Protein AF-A0AAU4E8B2-F1 (afdb_monomer)

Solvent-accessible surface area (backbone atoms only — not comparable to full-atom values): 42974 Å² total; per-residue (Å²): 139,81,88,81,84,78,82,70,88,84,70,67,79,88,76,57,64,48,52,65,72,59,68,53,45,74,69,55,44,70,70,25,35,41,76,55,100,83,31,48,26,29,43,36,42,34,37,64,86,79,69,37,42,32,41,30,14,34,92,78,44,83,43,69,66,47,43,45,27,43,80,72,67,70,37,57,56,73,60,41,53,76,42,40,68,63,50,44,43,50,52,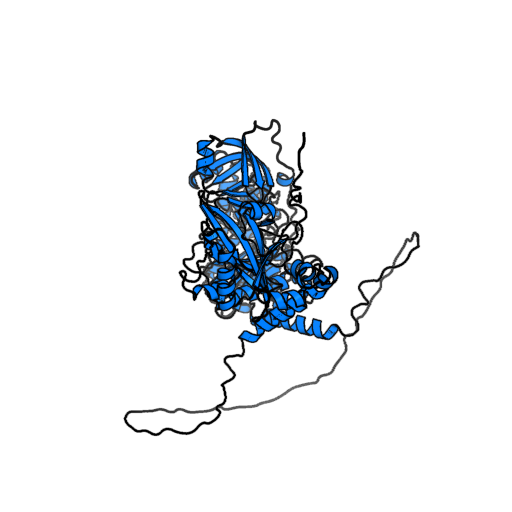36,54,45,92,84,42,56,46,47,60,30,34,42,32,51,44,78,55,96,90,42,62,36,35,36,41,25,46,51,61,71,46,59,65,49,58,70,55,49,52,52,48,52,57,55,52,56,76,33,43,56,83,90,41,55,68,26,41,28,54,44,21,52,70,41,46,55,50,51,68,78,45,55,56,91,79,51,42,63,48,52,53,27,80,69,51,66,72,53,58,59,43,54,61,28,66,34,74,42,64,26,33,29,44,71,32,90,43,69,68,56,46,50,53,43,47,76,73,73,50,79,51,54,44,30,24,43,34,22,52,73,70,65,78,84,65,75,77,48,35,29,43,36,22,31,38,91,78,57,79,80,33,65,52,44,44,49,32,39,46,69,71,24,24,28,32,31,31,55,58,45,66,60,51,34,63,76,68,63,40,64,72,34,31,25,43,40,36,29,41,93,78,50,77,47,78,41,82,49,79,77,68,94,75,80,68,81,54,68,78,64,70,43,61,46,84,74,77,83,60,52,62,59,94,58,69,74,42,53,28,64,76,35,36,68,79,40,22,45,35,25,4,46,52,42,8,36,48,1,33,49,41,38,38,67,72,74,51,62,93,35,37,57,43,46,33,58,46,66,53,82,85,36,73,47,41,54,71,38,46,48,54,53,50,50,62,68,56,64,78,77,57,79,88,73,67,74,83,78,83,81,89,80,92,87,82,89,82,88,81,88,78,90,85,76,90,80,90,85,90,79,87,80,87,86,85,89,82,92,86,83,87,84,85,82,83,90,80,88,83,82,95,75,89,84,86,83,89,84,88,89,78,89,82,88,84,88,87,83,88,80,90,86,82,84,69,95,77,76,85,81,79,82,89,63,67,61,63,56,49,54,48,51,51,46,57,47,47,51,43,63,69,33,51,44,64,65,58,38,36,34,36,22,28,28,57,47,50,55,56,47,69,73,34,70,69,52,48,51,42,52,53,52,41,51,53,26,61,77,65,72,42,89,58,42,53,64,41,22,55,51,45,28,51,47,47,56,69,52,81,76,53,68,69,61,50,49,54,52,50,51,48,44,58,73,73,43,66,89,64,65,39,26,28,40,31,57,9,27,62,76,38,79,44,84,83,44,79,40,76,86,49,55,41,66,46,68,85,32,67,47,73,70,50,45,57,50,42,54,30,46,33,53,22,23,66,40,30,56,67,34,44,50,56,34,50,62,33,53,39,56,77,91,75,55,44,49,10,36,33,45,27,49,56,79,83,56,65,29,18,30,42,37,31,51,38,25,83,88,47,65,87,47,75,49,29,23,27,36,40,38,22,68,52,60,62,33,52,81,69,61,75,52,55,45,25,32,36,40,28,36,61,49,81,42,61,38,33,63,50,28,48,51,74,51,93,66,79,81,56,72,68,56,52,53,51,50,49,52,47,45,44,50,44,45,30,47,21,15,55,73,19,94,55,91,74,27,73,50,34,31,35,34,35,36,33,28,42,100,76,40,36,34,46,79,44,51,45,78,50,73,105

Nearest PDB structures (foldseek):
  5hv1-assembly1_A  TM=8.204E-01  e=2.701E-16  Listeria monocytogenes
  5hv3-assembly1_A  TM=7.919E-01  e=3.677E-16  Listeria monocytogenes
  5hv2-assembly1_A  TM=8.068E-01  e=8.923E-15  Listeria monocytogenes
  5hv6-assembly1_A  TM=7.913E-01  e=7.532E-12  Listeria monocytogenes

pLDDT: mean 79.28, std 22.6, range [20.88, 98.19]

Sequence (753 aa):
MSLTSVVAPSTSPENVAALVGERLSLSALHQLCGTLGGYSFVKVVVDRELRTIHFLNDARHSFHAIYIGEEILGVPEERVRAEIDSYNERFYHAPDRRFLLGILALHTRQEKKILSLETVEVDTMPAALIREFHAFVAEYVDPALPLLFKPANQLQERLVREIPASELPRVFAHELFSTAPFVALNPGTTTGRLRAFRTEAEYRAATTTAGLAWSDIIVMDRVPDDIPRLSGIVNARHTTPLSHTNVLATGWQIPNAVQLGALAEIDRRGLDGKWVEYTVDARSLTLREIDEPADATPPSWYAQRVTLEEPESDHSPIVDLARLRASDRYRYGTKAANLGELHHVLACGSQRLLGFYQVPRPPRENLLPHLAQLLEQTAGTTDASAAGIGSTSGSMGTADSSTTAGSLHTTAGLAAANSLGTTTNPAAANDLCTADSSTATGSAAANNLAAATGSTTAGDLAATTGSSAAGDLGAAARRLLDQRIRVPRGIALPFSLQRRFLESSPRIQQAIGKLKMALELDAREIEPLCVELQSLIRSARLPGALAGEIDSALVSQLAGVRTFVVRSSSNAEDLAGFSAAGIYESINHVTTAERIFASVKEVWASLVSVRSVRLRHQAGISLDECYMGVVIQEQVAADFGGVLVTTNPMNRADFRTVYVNVSPMVTDVVDGSALPMQYLYSTVEGGGRTLSLGDAESDLDERAHEQLQRLAVAGRLLQAHFSPDYTFDSPVDIEWLADRDHIHIVQLRPYSA

Secondary structure (DSSP, 8-state):
------------GGG-SEEESS---HHHHHHH-EEETTEEEEEEEEETTTTEEEEE-TTT---HHHHIIIIIS---HHHHHHTHHHHHIIIII-TT-SEEEEEEEEEEETTEEEEEEE--TT----HHHHHHHHHHHHHTS-TTS-EEEE-SSHHHHHHHHTS-TTTS-B--HHHHHTT-SEEEEE-EEEEEEEEEESSHHHHHHHHHHT---TTEEEEESS--S-PPS-SEEEESS---TTSHHHHHHHHTT--EEEETTHHHHHHHHT-TT-EEEEEE-SS-EEEEE-PPPS--PPPHHHHPPPPPPPP--S-PPPEEGGG--GGGHHHH-HHHHHHHHHHHHHHH--TTTTHHHHS-BTTBS-SHHHHHHHHHHHHGGGSTTT-----------------------------------------------------------------------TTSSSSSSSHHHHHHHHHHHHHHHHHHEE---EEEE-HHHHHHHHHT-HHHHHHHHHHHHHHHTT-TTHHHHHHHHHHHHHHSPPPHHHHHHHHHHHHHHSTT---EEEEEEETTSSBTTB--TTSS-EEEEE-SHHHHHHHHHHHHHHTT-HHHHHHHHHTT--GGG--EEEEEEEPPP-SEEEEEESS-TT-TT-TTEEEEEEESSHHHHHTT-S--EEEEEESSS--EEEEE-TT-SSPPPHHHHHHHHHHHHHHHHHHHHH-SSSS----EEEEEEE-SS-EEEEEEEE---

Foldseek 3Di:
DDDDDPDDPDDDLPPDFWDKQAADDPVNQVSQFDDDLRWTKWKWKQQQVVRMITTGRCVRDVDPQCCCQCVPVVHHSVVCQLCVVVSCCQAQPDQPHRIDIWMWTWDADPNAIAIETEHALLHQHALVVLLVVQVSNCVRYDVVHHYAYEYNFPNVVVRCVPPDCVSGVHDYQFRRFVPPQKAWLAFDKDKAQEAEDEDVVRVVVCCLPPRDDLRYAYEYCDDDLLDANHQYYEHQHDDDSPPSVNLLCVLLNHTYMYHHCPNVVCVVVVRHRFMWIWGDDSHDIDTHGDDDDPDPDDDVLLVAAFDFDFAPLPDDAKFKLLPAACVCCSWFFRFSRQLNNLSVCLPPNDPLLCLLQCPDDPVRNGQLVLLVVLLVVLVVVPPPVPDDPDDDDDDDDDDDDDDDDDDDDDDDDDDDDDDDDDDDDDDDDDDDDDDDDDDDDDDDDDDDDDDDDDDDPPPPPPDDDPPPSVVVSSVSLSCLCNFFEAAFIWIKFTLNLLVVQCVVDPVLVVLLVVLQVCLVVVHPCNQVSLVVNLVCLLPDDRPPVSLVSVVVCCCPRVPPFFWKKKDKRKSQDPGNSDHCQPQFDIDGGQGDSVSVVSVNSRRSSSCSHSSNVVNNSSSVHHSVSMGIMMMIGRDDDFQKWEKKKQADSSCRVPNQKIKTWMDSDLPCRSVVVWRTWIKIFGLRSTGIGTNHRTPDPDDDDPQVRSSVSSVSNSQLSVLSVPPPDSVSSFMKMWTWGHHNGYIHTHGIDTSDD

Structure (mmCIF, N/CA/C/O backbone):
data_AF-A0AAU4E8B2-F1
#
_entry.id   AF-A0AAU4E8B2-F1
#
loop_
_atom_site.group_PDB
_atom_site.id
_atom_site.type_symbol
_atom_site.label_atom_id
_atom_site.label_alt_id
_atom_site.label_comp_id
_atom_site.label_asym_id
_atom_site.label_entity_id
_atom_site.label_seq_id
_atom_site.pdbx_PDB_ins_code
_atom_site.Cartn_x
_atom_site.Cartn_y
_atom_site.Cartn_z
_atom_site.occupancy
_atom_site.B_iso_or_equiv
_atom_site.auth_seq_id
_atom_site.auth_comp_id
_atom_site.auth_asym_id
_atom_site.auth_atom_id
_atom_site.pdbx_PDB_model_num
ATOM 1 N N . MET A 1 1 ? 63.983 23.477 -34.094 1.00 31.45 1 MET A N 1
ATOM 2 C CA . MET A 1 1 ? 63.302 23.677 -35.394 1.00 31.45 1 MET A CA 1
ATOM 3 C C . MET A 1 1 ? 63.162 22.300 -36.026 1.00 31.45 1 MET A C 1
ATOM 5 O O . MET A 1 1 ? 64.190 21.674 -36.204 1.00 31.45 1 MET A O 1
ATOM 9 N N . SER A 1 2 ? 62.004 21.697 -36.275 1.00 28.30 2 SER A N 1
ATOM 10 C CA . SER A 1 2 ? 60.611 22.138 -36.209 1.00 28.30 2 SER A CA 1
ATOM 11 C C . SER A 1 2 ? 59.722 20.946 -35.846 1.00 28.30 2 SER A C 1
ATOM 13 O O . SER A 1 2 ? 60.008 19.814 -36.225 1.00 28.30 2 SER A O 1
ATOM 15 N N . LEU A 1 3 ? 58.659 21.245 -35.103 1.00 29.75 3 LEU A N 1
ATOM 16 C CA . LEU A 1 3 ? 57.528 20.377 -34.799 1.00 29.75 3 LEU A CA 1
ATOM 17 C C . LEU A 1 3 ? 56.712 20.129 -36.074 1.00 29.75 3 LEU A C 1
ATOM 19 O O . LEU A 1 3 ? 56.277 21.089 -36.708 1.00 29.75 3 LEU A O 1
ATOM 23 N N . THR A 1 4 ? 56.440 18.869 -36.401 1.00 28.12 4 THR A N 1
ATOM 24 C CA . THR A 1 4 ? 55.330 18.501 -37.289 1.00 28.12 4 THR A CA 1
ATOM 25 C C . THR A 1 4 ? 54.196 17.981 -36.421 1.00 28.12 4 THR A C 1
ATOM 27 O O . THR A 1 4 ? 54.257 16.895 -35.852 1.00 28.12 4 THR A O 1
ATOM 30 N N . SER A 1 5 ? 53.189 18.837 -36.287 1.00 27.59 5 SER A N 1
ATOM 31 C CA . SER A 1 5 ? 51.892 18.596 -35.668 1.00 27.59 5 SER A CA 1
ATOM 32 C C . SER A 1 5 ? 51.202 17.392 -36.322 1.00 27.59 5 SER A C 1
ATOM 34 O O . SER A 1 5 ? 50.763 17.483 -37.469 1.00 27.59 5 SER A O 1
ATOM 36 N N . VAL A 1 6 ? 51.056 16.297 -35.577 1.00 30.34 6 VAL A N 1
ATOM 37 C CA . VAL A 1 6 ? 49.983 15.327 -35.812 1.00 30.34 6 VAL A CA 1
ATOM 38 C C . VAL A 1 6 ? 48.821 15.781 -34.941 1.00 30.34 6 VAL A C 1
ATOM 40 O O . VAL A 1 6 ? 48.868 15.684 -33.717 1.00 30.34 6 VAL A O 1
ATOM 43 N N . VAL A 1 7 ? 47.815 16.360 -35.590 1.00 29.78 7 VAL A N 1
ATOM 44 C CA . VAL A 1 7 ? 46.540 16.721 -34.975 1.00 29.78 7 VAL A CA 1
ATOM 45 C C . VAL A 1 7 ? 45.858 15.420 -34.558 1.00 29.78 7 VAL A C 1
ATOM 47 O O . VAL A 1 7 ? 45.383 14.667 -35.405 1.00 29.78 7 VAL A O 1
ATOM 50 N N . ALA A 1 8 ? 45.838 15.135 -33.258 1.00 30.27 8 ALA A N 1
ATOM 51 C CA . ALA A 1 8 ? 44.862 14.214 -32.694 1.00 30.27 8 ALA A CA 1
ATOM 52 C C . ALA A 1 8 ? 43.481 14.882 -32.806 1.00 30.27 8 ALA A C 1
ATOM 54 O O . ALA A 1 8 ? 43.382 16.073 -32.490 1.00 30.27 8 ALA A O 1
ATOM 55 N N . PRO A 1 9 ? 42.420 14.187 -33.253 1.00 31.97 9 PRO A N 1
ATOM 56 C CA . PRO A 1 9 ? 41.087 14.758 -33.208 1.00 31.97 9 PRO A CA 1
ATOM 57 C C . PRO A 1 9 ? 40.704 14.966 -31.741 1.00 31.97 9 PRO A C 1
ATOM 59 O O . PRO A 1 9 ? 40.438 14.033 -30.989 1.00 31.97 9 PRO A O 1
ATOM 62 N N . SER A 1 10 ? 40.730 16.229 -31.333 1.00 36.19 10 SER A N 1
ATOM 63 C CA . SER A 1 10 ? 40.158 16.723 -30.095 1.00 36.19 10 SER A CA 1
ATOM 64 C C . SER A 1 10 ? 38.642 16.788 -30.262 1.00 36.19 10 SER A C 1
ATOM 66 O O . SER A 1 10 ? 38.101 17.807 -30.691 1.00 36.19 10 SER A O 1
ATOM 68 N N . THR A 1 11 ? 37.944 15.709 -29.935 1.00 35.16 11 THR A N 1
ATOM 69 C CA . THR A 1 11 ? 36.524 15.791 -29.593 1.00 35.16 11 THR A CA 1
ATOM 70 C C . THR A 1 11 ? 36.405 15.516 -28.109 1.00 35.16 11 THR A C 1
ATOM 72 O O . THR A 1 11 ? 36.608 14.393 -27.651 1.00 35.16 11 THR A O 1
ATOM 75 N N . SER A 1 12 ? 36.130 16.569 -27.347 1.00 40.59 12 SER A N 1
ATOM 76 C CA . SER A 1 12 ? 35.648 16.461 -25.977 1.00 40.59 12 SER A CA 1
ATOM 77 C C . SER A 1 12 ? 34.451 15.489 -25.936 1.00 40.59 12 SER A C 1
ATOM 79 O O . SER A 1 12 ? 33.595 15.556 -26.824 1.00 40.59 12 SER A O 1
ATOM 81 N N . PRO A 1 13 ? 34.367 14.589 -24.937 1.00 47.78 13 PRO A N 1
ATOM 82 C CA . PRO A 1 13 ? 33.333 13.547 -24.844 1.00 47.78 13 PRO A CA 1
ATOM 83 C C . PRO A 1 13 ? 31.884 14.066 -24.735 1.00 47.78 13 PRO A C 1
ATOM 85 O O . PRO A 1 13 ? 30.948 13.277 -24.778 1.00 47.78 13 PRO A O 1
ATOM 88 N N . GLU A 1 14 ? 31.676 15.382 -24.674 1.00 49.97 14 GLU A N 1
ATOM 89 C CA . GLU A 1 14 ? 30.354 16.019 -24.635 1.00 49.97 14 GLU A CA 1
ATOM 90 C C . GLU A 1 14 ? 29.615 16.028 -25.994 1.00 49.97 14 GLU A C 1
ATOM 92 O O . GLU A 1 14 ? 28.419 16.292 -26.024 1.00 49.97 14 GLU A O 1
ATOM 97 N N . ASN A 1 15 ? 30.274 15.699 -27.118 1.00 57.16 15 ASN A N 1
ATOM 98 C CA . ASN A 1 15 ? 29.682 15.807 -28.469 1.00 57.16 15 ASN A CA 1
ATOM 99 C C . ASN A 1 15 ? 29.282 14.479 -29.151 1.00 57.16 15 ASN A C 1
ATOM 101 O O . ASN A 1 15 ? 28.765 14.504 -30.271 1.00 57.16 15 ASN A O 1
ATOM 105 N N . VAL A 1 16 ? 29.507 13.315 -28.534 1.00 78.69 16 VAL A N 1
ATOM 106 C CA . VAL A 1 16 ? 29.254 12.008 -29.176 1.00 78.69 16 VAL A CA 1
ATOM 107 C C . VAL A 1 16 ? 27.870 11.471 -28.799 1.00 78.69 16 VAL A C 1
ATOM 109 O O . VAL A 1 16 ? 27.531 11.423 -27.618 1.00 78.69 16 VAL A O 1
ATOM 112 N N . ALA A 1 17 ? 27.072 11.055 -29.793 1.00 79.94 17 ALA A N 1
ATOM 113 C CA . ALA A 1 17 ? 25.718 10.529 -29.572 1.00 79.94 17 ALA A CA 1
ATOM 114 C C . ALA A 1 17 ? 25.695 9.129 -28.954 1.00 79.94 17 ALA A C 1
ATOM 116 O O . ALA A 1 17 ? 24.876 8.833 -28.084 1.00 79.94 17 ALA A O 1
ATOM 117 N N . ALA A 1 18 ? 26.607 8.274 -29.406 1.00 90.25 18 ALA A N 1
ATOM 118 C CA . ALA A 1 18 ? 26.809 6.927 -28.908 1.00 90.25 18 ALA A CA 1
ATOM 119 C C . ALA A 1 18 ? 28.213 6.442 -29.287 1.00 90.25 18 ALA A C 1
ATOM 121 O O . ALA A 1 18 ? 28.773 6.880 -30.293 1.00 90.25 18 ALA A O 1
ATOM 122 N N . LEU A 1 19 ? 28.749 5.495 -28.524 1.00 93.88 19 LEU A N 1
ATOM 123 C CA . LEU A 1 19 ? 29.868 4.663 -28.960 1.00 93.88 19 LEU A CA 1
ATOM 124 C C . LEU A 1 19 ? 29.309 3.519 -29.818 1.00 93.88 19 LEU A C 1
ATOM 126 O O . LEU A 1 19 ? 28.474 2.750 -29.340 1.00 93.88 19 LEU A O 1
ATOM 130 N N . VAL A 1 20 ? 29.736 3.421 -31.079 1.00 95.50 20 VAL A N 1
ATOM 131 C CA . VAL A 1 20 ? 29.138 2.516 -32.078 1.00 95.50 20 VAL A CA 1
ATOM 132 C C . VAL A 1 20 ? 30.159 1.487 -32.550 1.00 95.50 20 VAL A C 1
ATOM 134 O O . VAL A 1 20 ? 31.232 1.851 -33.015 1.00 95.50 20 VAL A O 1
ATOM 137 N N . GLY A 1 21 ? 29.824 0.199 -32.447 1.00 93.62 21 GLY A N 1
ATOM 138 C CA . GLY A 1 21 ? 30.640 -0.909 -32.959 1.00 93.62 21 GLY A CA 1
ATOM 139 C C . GLY A 1 21 ? 31.967 -1.148 -32.225 1.00 93.62 21 GLY A C 1
ATOM 140 O O . GLY A 1 21 ? 32.750 -1.999 -32.645 1.00 93.62 21 GLY A O 1
ATOM 141 N N . GLU A 1 22 ? 32.225 -0.434 -31.132 1.00 92.31 22 GLU A N 1
ATOM 142 C CA . GLU A 1 22 ? 33.450 -0.532 -30.336 1.00 92.31 22 GLU A CA 1
ATOM 143 C C . GLU A 1 22 ? 33.200 -1.211 -28.983 1.00 92.31 22 GLU A C 1
ATOM 145 O O . GLU A 1 22 ? 32.084 -1.213 -28.461 1.00 92.31 22 GLU A O 1
ATOM 150 N N . ARG A 1 23 ? 34.257 -1.781 -28.387 1.00 93.25 23 ARG A N 1
ATOM 151 C CA . ARG A 1 23 ? 34.182 -2.353 -27.034 1.00 93.25 23 ARG A CA 1
ATOM 152 C C . ARG A 1 23 ? 34.005 -1.259 -25.982 1.00 93.25 23 ARG A C 1
ATOM 154 O O . ARG A 1 23 ? 34.767 -0.294 -25.945 1.00 93.25 23 ARG A O 1
ATOM 161 N N . LEU A 1 24 ? 33.067 -1.457 -25.061 1.00 93.75 24 LEU A N 1
ATOM 162 C CA . LEU A 1 24 ? 32.818 -0.549 -23.951 1.00 93.75 24 LEU A CA 1
ATOM 163 C C . LEU A 1 24 ? 33.864 -0.742 -22.843 1.00 93.75 24 LEU A C 1
ATOM 165 O O . LEU A 1 24 ? 33.810 -1.693 -22.063 1.00 93.75 24 LEU A O 1
ATOM 169 N N . SER A 1 25 ? 34.808 0.194 -22.743 1.00 91.06 25 SER A N 1
ATOM 170 C CA . SER A 1 25 ? 35.712 0.282 -21.588 1.00 91.06 25 SER A CA 1
ATOM 171 C C . SER A 1 25 ? 35.012 0.904 -20.371 1.00 91.06 25 SER A C 1
ATOM 173 O O . SER A 1 25 ? 34.058 1.665 -20.521 1.00 91.06 25 SER A O 1
ATOM 175 N N . LEU A 1 26 ? 35.525 0.672 -19.155 1.00 87.50 26 LEU A N 1
ATOM 176 C CA . LEU A 1 26 ? 35.015 1.347 -17.947 1.00 87.50 26 LEU A CA 1
ATOM 177 C C . LEU A 1 26 ? 35.110 2.880 -18.036 1.00 87.50 26 LEU A C 1
ATOM 179 O O . LEU A 1 26 ? 34.240 3.580 -17.526 1.00 87.50 26 LEU A O 1
ATOM 183 N N . SER A 1 27 ? 36.147 3.407 -18.697 1.00 88.12 27 SER A N 1
ATOM 184 C CA . SER A 1 27 ? 36.277 4.851 -18.929 1.00 88.12 27 SER A CA 1
ATOM 185 C C . SER A 1 27 ? 35.177 5.370 -19.855 1.00 88.12 27 SER A C 1
ATOM 187 O O . SER A 1 27 ? 34.595 6.411 -19.571 1.00 88.12 27 SER A O 1
ATOM 189 N N . ALA A 1 28 ? 34.881 4.648 -20.941 1.00 87.88 28 ALA A N 1
ATOM 190 C CA . ALA A 1 28 ? 33.800 5.003 -21.857 1.00 87.88 28 ALA A CA 1
ATOM 191 C C . ALA A 1 28 ? 32.427 4.877 -21.180 1.00 87.88 28 ALA A C 1
ATOM 193 O O . ALA A 1 28 ? 31.589 5.757 -21.336 1.00 87.88 28 ALA A O 1
ATOM 194 N N . LEU A 1 29 ? 32.222 3.845 -20.353 1.00 88.12 29 LEU A N 1
ATOM 195 C CA . LEU A 1 29 ? 31.007 3.689 -19.554 1.00 88.12 29 LEU A CA 1
ATOM 196 C C . LEU A 1 29 ? 30.772 4.920 -18.676 1.00 88.12 29 LEU A C 1
ATOM 198 O O . LEU A 1 29 ? 29.698 5.499 -18.747 1.00 88.12 29 LEU A O 1
ATOM 202 N N . HIS A 1 30 ? 31.770 5.366 -17.908 1.00 86.94 30 HIS A N 1
ATOM 203 C CA . HIS A 1 30 ? 31.627 6.549 -17.049 1.00 86.94 30 HIS A CA 1
ATOM 204 C C . HIS A 1 30 ? 31.385 7.856 -17.820 1.00 86.94 30 HIS A C 1
ATOM 206 O O . HIS A 1 30 ? 30.826 8.791 -17.256 1.00 86.94 30 HIS A O 1
ATOM 212 N N . GLN A 1 31 ? 31.815 7.942 -19.081 1.00 87.88 31 GLN A N 1
ATOM 213 C CA . GLN A 1 31 ? 31.571 9.115 -19.927 1.00 87.88 31 GLN A CA 1
ATOM 214 C C . GLN A 1 31 ? 30.158 9.130 -20.516 1.00 87.88 31 GLN A C 1
ATOM 216 O O . GLN A 1 31 ? 29.589 10.200 -20.692 1.00 87.88 31 GLN A O 1
ATOM 221 N N . LEU A 1 32 ? 29.605 7.956 -20.831 1.00 87.75 32 LEU A N 1
ATOM 222 C CA . LEU A 1 32 ? 28.297 7.811 -21.474 1.00 87.75 32 LEU A CA 1
ATOM 223 C C . LEU A 1 32 ? 27.150 7.631 -20.471 1.00 87.75 32 LEU A C 1
ATOM 225 O O . LEU A 1 32 ? 25.984 7.754 -20.851 1.00 87.75 32 LEU A O 1
ATOM 229 N N . CYS A 1 33 ? 27.459 7.260 -19.225 1.00 82.94 33 CYS A N 1
ATOM 230 C CA . CYS A 1 33 ? 26.455 6.745 -18.309 1.00 82.94 33 CYS A CA 1
ATOM 231 C C . CYS A 1 33 ? 25.489 7.805 -17.784 1.00 82.94 33 CYS A C 1
ATOM 233 O O . CYS A 1 33 ? 25.886 8.891 -17.362 1.00 82.94 33 CYS A O 1
ATOM 235 N N . GLY A 1 34 ? 24.229 7.398 -17.677 1.00 77.69 34 GLY A N 1
ATOM 236 C CA . GLY A 1 34 ? 23.280 7.986 -16.746 1.00 77.69 34 GLY A CA 1
ATOM 237 C C . GLY A 1 34 ? 23.443 7.388 -15.349 1.00 77.69 34 GLY A C 1
ATOM 238 O O . GLY A 1 34 ? 24.272 6.505 -15.104 1.00 77.69 34 GLY A O 1
ATOM 239 N N . THR A 1 35 ? 22.609 7.838 -14.412 1.00 63.19 35 THR A N 1
ATOM 240 C CA . THR A 1 35 ? 22.488 7.202 -13.092 1.00 63.19 35 THR A CA 1
ATOM 241 C C . THR A 1 35 ? 21.064 6.715 -12.855 1.00 63.19 35 THR A C 1
ATOM 243 O O . THR A 1 35 ? 20.123 7.493 -12.981 1.00 63.19 35 THR A O 1
ATOM 246 N N . LEU A 1 36 ? 20.903 5.449 -12.469 1.00 57.91 36 LEU A N 1
ATOM 247 C CA . LEU A 1 36 ? 19.619 4.836 -12.120 1.00 57.91 36 LEU A CA 1
ATOM 248 C C . LEU A 1 36 ? 19.781 4.137 -10.772 1.00 57.91 36 LEU A C 1
ATOM 250 O O . LEU A 1 36 ? 20.726 3.382 -10.598 1.00 57.91 36 LEU A O 1
ATOM 254 N N . GLY A 1 37 ? 18.923 4.422 -9.787 1.00 51.81 37 GLY A N 1
ATOM 255 C CA . GLY A 1 37 ? 18.962 3.733 -8.485 1.00 51.81 37 GLY A CA 1
ATOM 256 C C . GLY A 1 37 ? 20.316 3.775 -7.750 1.00 51.81 37 GLY A C 1
ATOM 257 O O . GLY A 1 37 ? 20.610 2.876 -6.970 1.00 51.81 37 GLY A O 1
ATOM 258 N N . GLY A 1 38 ? 21.155 4.783 -8.022 1.00 55.12 38 GLY A N 1
ATOM 259 C CA . GLY A 1 38 ? 22.486 4.938 -7.421 1.00 55.12 38 GLY A CA 1
ATOM 260 C C . GLY A 1 38 ? 23.644 4.260 -8.168 1.00 55.12 38 GLY A C 1
ATOM 261 O O . GLY A 1 38 ? 24.788 4.436 -7.758 1.00 55.12 38 GLY A O 1
ATOM 262 N N . TYR A 1 39 ? 23.388 3.548 -9.268 1.00 67.81 39 TYR A N 1
ATOM 263 C CA . TYR A 1 39 ? 24.410 2.906 -10.103 1.00 67.81 39 TYR A CA 1
ATOM 264 C C . TYR A 1 39 ? 24.505 3.547 -11.494 1.00 67.81 39 TYR A C 1
ATOM 266 O O . TYR A 1 39 ? 23.524 4.054 -12.046 1.00 67.81 39 TYR A O 1
ATOM 274 N N . SER A 1 40 ? 25.714 3.527 -12.060 1.00 79.94 40 SER A N 1
ATOM 275 C CA . SER A 1 40 ? 25.976 3.982 -13.426 1.00 79.94 40 SER A CA 1
ATOM 276 C C . SER A 1 40 ? 25.411 2.981 -14.424 1.00 79.94 40 SER A C 1
ATOM 278 O O . SER A 1 40 ? 25.682 1.782 -14.319 1.00 79.94 40 SER A O 1
ATOM 280 N N . PHE A 1 41 ? 24.666 3.466 -15.414 1.00 86.06 41 PHE A N 1
ATOM 281 C CA . PHE A 1 41 ? 24.152 2.630 -16.495 1.00 86.06 41 PHE A CA 1
ATOM 282 C C . PHE A 1 41 ? 24.356 3.293 -17.852 1.00 86.06 41 PHE A C 1
ATOM 284 O O . PHE A 1 41 ? 24.339 4.515 -17.965 1.00 86.06 41 PHE A O 1
ATOM 291 N N . VAL A 1 42 ? 24.502 2.478 -18.890 1.00 91.06 42 VAL A N 1
ATOM 292 C CA . VAL A 1 42 ? 24.540 2.926 -20.285 1.00 91.06 42 VAL A CA 1
ATOM 293 C C . VAL A 1 42 ? 23.434 2.217 -21.049 1.00 91.06 42 VAL A C 1
ATOM 295 O O . VAL A 1 42 ? 23.251 1.011 -20.892 1.00 91.06 42 VAL A O 1
ATOM 298 N N . LYS A 1 43 ? 22.675 2.947 -21.868 1.00 90.75 43 LYS A N 1
ATOM 299 C CA . LYS A 1 43 ? 21.664 2.331 -22.736 1.00 90.75 43 LYS A CA 1
ATOM 300 C C . LYS A 1 43 ? 22.339 1.634 -23.913 1.00 90.75 43 LYS A C 1
ATOM 302 O O . LYS A 1 43 ? 23.274 2.166 -24.505 1.00 90.75 43 LYS A O 1
ATOM 307 N N . VAL A 1 44 ? 21.831 0.458 -24.255 1.00 95.06 44 VAL A N 1
ATOM 308 C CA . VAL A 1 44 ? 22.344 -0.406 -25.316 1.00 95.06 44 VAL A CA 1
ATOM 309 C C . VAL A 1 44 ? 21.277 -0.583 -26.391 1.00 95.06 44 VAL A C 1
ATOM 311 O O . VAL A 1 44 ? 20.121 -0.881 -26.076 1.00 95.06 44 VAL A O 1
ATOM 314 N N . VAL A 1 45 ? 21.680 -0.426 -27.651 1.00 97.06 45 VAL A N 1
ATOM 315 C CA . VAL A 1 45 ? 20.911 -0.817 -28.840 1.00 97.06 45 VAL A CA 1
ATOM 316 C C . VAL A 1 45 ? 21.761 -1.793 -29.642 1.00 97.06 45 VAL A C 1
ATOM 318 O O . VAL A 1 45 ? 22.856 -1.441 -30.074 1.00 97.06 45 VAL A O 1
ATOM 321 N N . VAL A 1 46 ? 21.267 -3.006 -29.863 1.00 97.62 46 VAL A N 1
ATOM 322 C CA . VAL A 1 46 ? 21.845 -3.939 -30.838 1.00 97.62 46 VAL A CA 1
ATOM 323 C C . VAL A 1 46 ? 20.967 -3.928 -32.078 1.00 97.62 46 VAL A C 1
ATOM 325 O O . VAL A 1 46 ? 19.790 -4.279 -32.014 1.00 97.62 46 VAL A O 1
ATOM 328 N N . ASP A 1 47 ? 21.543 -3.521 -33.204 1.00 96.94 47 ASP A N 1
ATOM 329 C CA . ASP A 1 47 ? 20.912 -3.595 -34.517 1.00 96.94 47 ASP A CA 1
ATOM 330 C C . ASP A 1 47 ? 21.263 -4.938 -35.161 1.00 96.94 47 ASP A C 1
ATOM 332 O O . ASP A 1 47 ? 22.402 -5.171 -35.576 1.00 96.94 47 ASP A O 1
ATOM 336 N N . ARG A 1 48 ? 20.281 -5.838 -35.239 1.00 96.06 48 ARG A N 1
ATOM 337 C CA . ARG A 1 48 ? 20.472 -7.199 -35.757 1.00 96.06 48 ARG A CA 1
ATOM 338 C C . ARG A 1 48 ? 20.694 -7.235 -37.266 1.00 96.06 48 ARG A C 1
ATOM 340 O O . ARG A 1 48 ? 21.356 -8.148 -37.753 1.00 96.06 48 ARG A O 1
ATOM 347 N N . GLU A 1 49 ? 20.156 -6.259 -37.998 1.00 94.31 49 GLU A N 1
ATOM 348 C CA . GLU A 1 49 ? 20.280 -6.182 -39.457 1.00 94.31 49 GLU A CA 1
ATOM 349 C C . GLU A 1 49 ? 21.690 -5.736 -39.847 1.00 94.31 49 GLU A C 1
ATOM 351 O O . GLU A 1 49 ? 22.342 -6.362 -40.681 1.00 94.31 49 GLU A O 1
ATOM 356 N N . LEU A 1 50 ? 22.189 -4.694 -39.179 1.00 94.25 50 LEU A N 1
ATOM 357 C CA . LEU A 1 50 ? 23.533 -4.161 -39.409 1.00 94.25 50 LEU A CA 1
ATOM 358 C C . LEU A 1 50 ? 24.623 -4.883 -38.602 1.00 94.25 50 LEU A C 1
ATOM 360 O O . LEU A 1 50 ? 25.807 -4.635 -38.822 1.00 94.25 50 LEU A O 1
ATOM 364 N N . ARG A 1 51 ? 24.237 -5.775 -37.681 1.00 94.62 51 ARG A N 1
ATOM 365 C CA . ARG A 1 51 ? 25.124 -6.482 -36.741 1.00 94.62 51 ARG A CA 1
ATOM 366 C C . ARG A 1 51 ? 26.063 -5.531 -35.998 1.00 94.62 51 ARG A C 1
ATOM 368 O O . ARG A 1 51 ? 27.264 -5.776 -35.904 1.00 94.62 51 ARG A O 1
ATOM 375 N N . THR A 1 52 ? 25.507 -4.449 -35.468 1.00 96.62 52 THR A N 1
ATOM 376 C CA . THR A 1 52 ? 26.259 -3.430 -34.727 1.00 96.62 52 THR A CA 1
ATOM 377 C C . THR A 1 52 ? 25.627 -3.167 -33.363 1.00 96.62 52 THR A C 1
ATOM 379 O O . THR A 1 52 ? 24.428 -3.369 -33.165 1.00 96.62 52 THR A O 1
ATOM 382 N N . ILE A 1 53 ? 26.444 -2.712 -32.415 1.00 97.25 53 ILE A N 1
ATOM 383 C CA . ILE A 1 53 ? 26.022 -2.283 -31.081 1.00 97.25 53 ILE A CA 1
ATOM 384 C C . ILE A 1 53 ? 26.227 -0.781 -30.930 1.00 97.25 53 ILE A C 1
ATOM 386 O O . ILE A 1 53 ? 27.198 -0.222 -31.438 1.00 97.25 53 ILE A O 1
ATOM 390 N N . HIS A 1 54 ? 25.318 -0.138 -30.211 1.00 97.12 54 HIS A N 1
ATOM 391 C CA . HIS A 1 54 ? 25.371 1.275 -29.887 1.00 97.12 54 HIS A CA 1
ATOM 392 C C . HIS A 1 54 ? 25.227 1.428 -28.373 1.00 97.12 54 HIS A C 1
ATOM 394 O O . HIS A 1 54 ? 24.230 0.999 -27.788 1.00 97.12 54 HIS A O 1
ATOM 400 N N . PHE A 1 55 ? 26.216 2.055 -27.748 1.00 95.62 55 PHE A N 1
ATOM 401 C CA . PHE A 1 55 ? 26.193 2.463 -26.348 1.00 95.62 55 PHE A CA 1
ATOM 402 C C . PHE A 1 55 ? 25.883 3.954 -26.292 1.00 95.62 55 PHE A C 1
ATOM 404 O O . PHE A 1 55 ? 26.725 4.783 -26.636 1.00 95.62 55 PHE A O 1
ATOM 411 N N . LEU A 1 56 ? 24.652 4.295 -25.929 1.00 91.56 56 LEU A N 1
ATOM 412 C CA . LEU A 1 56 ? 24.141 5.659 -26.039 1.00 91.56 56 LEU A CA 1
ATOM 413 C C . LEU A 1 56 ? 24.747 6.557 -24.963 1.00 91.56 56 LEU A C 1
ATOM 415 O O . LEU A 1 56 ? 24.929 6.139 -23.819 1.00 91.56 56 LEU A O 1
ATOM 419 N N . ASN A 1 57 ? 24.972 7.816 -25.325 1.00 89.19 57 ASN A N 1
ATOM 420 C CA . ASN A 1 57 ? 25.258 8.875 -24.373 1.00 89.19 57 ASN A CA 1
ATOM 421 C C . ASN A 1 57 ? 23.946 9.346 -23.725 1.00 89.19 57 ASN A C 1
ATOM 423 O O . ASN A 1 57 ? 23.122 9.994 -24.380 1.00 89.19 57 ASN A O 1
ATOM 427 N N . ASP A 1 58 ? 23.746 9.018 -22.446 1.00 82.62 58 ASP A N 1
ATOM 428 C CA . ASP A 1 58 ? 22.498 9.301 -21.724 1.00 82.62 58 ASP A CA 1
ATOM 429 C C . ASP A 1 58 ? 22.184 10.804 -21.641 1.00 82.62 58 ASP A C 1
ATOM 431 O O . ASP A 1 58 ? 21.014 11.191 -21.678 1.00 82.62 58 ASP A O 1
ATOM 435 N N . ALA A 1 59 ? 23.225 11.647 -21.623 1.00 81.69 59 ALA A N 1
ATOM 436 C CA . ALA A 1 59 ? 23.098 13.101 -21.589 1.00 81.69 59 ALA A CA 1
ATOM 437 C C . ALA A 1 59 ? 22.515 13.693 -22.886 1.00 81.69 59 ALA A C 1
ATOM 439 O O . ALA A 1 59 ? 21.967 14.793 -22.854 1.00 81.69 59 ALA A O 1
ATOM 440 N N . ARG A 1 60 ? 22.619 12.981 -24.019 1.00 81.88 60 ARG A N 1
ATOM 441 C CA . ARG A 1 60 ? 22.076 13.421 -25.316 1.00 81.88 60 ARG A CA 1
ATOM 442 C C . ARG A 1 60 ? 20.783 12.700 -25.682 1.00 81.88 60 ARG A C 1
ATOM 444 O O . ARG A 1 60 ? 19.849 13.341 -26.147 1.00 81.88 60 ARG A O 1
ATOM 451 N N . HIS A 1 61 ? 20.715 11.383 -25.477 1.00 79.88 61 HIS A N 1
ATOM 452 C CA . HIS A 1 61 ? 19.544 10.582 -25.842 1.00 79.88 61 HIS A CA 1
ATOM 453 C C . HIS A 1 61 ? 19.017 9.777 -24.657 1.00 79.88 61 HIS A C 1
ATOM 455 O O . HIS A 1 61 ? 19.449 8.660 -24.356 1.00 79.88 61 HIS A O 1
ATOM 461 N N . SER A 1 62 ? 17.989 10.322 -24.012 1.00 73.38 62 SER A N 1
ATOM 462 C CA . SER A 1 62 ? 17.377 9.693 -22.842 1.00 73.38 62 SER A CA 1
ATOM 463 C C . SER A 1 62 ? 16.397 8.555 -23.178 1.00 73.38 62 SER A C 1
ATOM 465 O O . SER A 1 62 ? 15.969 7.855 -22.264 1.00 73.38 62 SER A O 1
ATOM 467 N N . PHE A 1 63 ? 16.081 8.299 -24.453 1.00 78.31 63 PHE A N 1
ATOM 468 C CA . PHE A 1 63 ? 15.135 7.255 -24.878 1.00 78.31 63 PHE A CA 1
ATOM 469 C C . PHE A 1 63 ? 15.664 6.468 -26.083 1.00 78.31 63 PHE A C 1
ATOM 471 O O . PHE A 1 63 ? 16.116 7.076 -27.055 1.00 78.31 63 PHE A O 1
ATOM 478 N N . HIS A 1 64 ? 15.555 5.129 -26.063 1.00 86.94 64 HIS A N 1
ATOM 479 C CA . HIS A 1 64 ? 15.973 4.293 -27.201 1.00 86.94 64 HIS A CA 1
ATOM 480 C C . HIS A 1 64 ? 15.198 4.639 -28.470 1.00 86.94 64 HIS A C 1
ATOM 482 O O . HIS A 1 64 ? 15.810 4.773 -29.521 1.00 86.94 64 HIS A O 1
ATOM 488 N N . ALA A 1 65 ? 13.876 4.825 -28.375 1.00 83.69 65 ALA A N 1
ATOM 489 C CA . ALA A 1 65 ? 13.036 5.119 -29.535 1.00 83.69 65 ALA A CA 1
ATOM 490 C C . ALA A 1 65 ? 13.474 6.399 -30.264 1.00 83.69 65 ALA A C 1
ATOM 492 O O . ALA A 1 65 ? 13.550 6.401 -31.489 1.00 83.69 65 ALA A O 1
ATOM 493 N N . ILE A 1 66 ? 13.826 7.452 -29.515 1.00 85.44 66 ILE A N 1
ATOM 494 C CA . ILE A 1 66 ? 14.301 8.725 -30.077 1.00 85.44 66 ILE A CA 1
ATOM 495 C C . ILE A 1 66 ? 15.655 8.535 -30.758 1.00 85.44 66 ILE A C 1
ATOM 497 O O . ILE A 1 66 ? 15.804 8.912 -31.913 1.00 85.44 66 ILE A O 1
ATOM 501 N N . TYR A 1 67 ? 16.607 7.871 -30.093 1.00 91.62 67 TYR A N 1
ATOM 502 C CA . TYR A 1 67 ? 17.913 7.570 -30.686 1.00 91.62 67 TYR A CA 1
ATOM 503 C C . TYR A 1 67 ? 17.792 6.749 -31.975 1.00 91.62 67 TYR A C 1
ATOM 505 O O . TYR A 1 67 ? 18.380 7.094 -32.994 1.00 91.62 67 TYR A O 1
ATOM 513 N N . ILE A 1 68 ? 17.010 5.667 -31.947 1.00 92.38 68 ILE A N 1
ATOM 514 C CA . ILE A 1 68 ? 16.794 4.811 -33.117 1.00 92.38 68 ILE A CA 1
ATOM 515 C C . ILE A 1 68 ? 16.133 5.617 -34.233 1.00 92.38 68 ILE A C 1
ATOM 517 O O . ILE A 1 68 ? 16.556 5.525 -35.381 1.00 92.38 68 ILE A O 1
ATOM 521 N N . GLY A 1 69 ? 15.115 6.412 -33.902 1.00 90.25 69 GLY A N 1
ATOM 522 C CA . GLY A 1 69 ? 14.439 7.287 -34.847 1.00 90.25 69 GLY A CA 1
ATOM 523 C C . GLY A 1 69 ? 15.411 8.232 -35.540 1.00 90.25 69 GLY A C 1
ATOM 524 O O . GLY A 1 69 ? 15.549 8.157 -36.755 1.00 90.25 69 GLY A O 1
ATOM 525 N N . GLU A 1 70 ? 16.122 9.062 -34.785 1.00 90.38 70 GLU A N 1
ATOM 526 C CA . GLU A 1 70 ? 16.964 10.123 -35.342 1.00 90.38 70 GLU A CA 1
ATOM 527 C C . GLU A 1 70 ? 18.258 9.600 -35.967 1.00 90.38 70 GLU A C 1
ATOM 529 O O . GLU A 1 70 ? 18.567 9.921 -37.113 1.00 90.38 70 GLU A O 1
ATOM 534 N N . GLU A 1 71 ? 19.005 8.780 -35.229 1.00 91.81 71 GLU A N 1
ATOM 535 C CA . GLU A 1 71 ? 20.387 8.428 -35.572 1.00 91.81 71 GLU A CA 1
ATOM 536 C C . GLU A 1 71 ? 20.471 7.177 -36.462 1.00 91.81 71 GLU A C 1
ATOM 538 O O . GLU A 1 71 ? 21.435 7.023 -37.210 1.00 91.81 71 GLU A O 1
ATOM 543 N N . ILE A 1 72 ? 19.473 6.281 -36.414 1.00 92.94 72 ILE A N 1
ATOM 544 C CA . ILE A 1 72 ? 19.466 5.043 -37.217 1.00 92.94 72 ILE A CA 1
ATOM 545 C C . ILE A 1 72 ? 18.464 5.121 -38.375 1.00 92.94 72 ILE A C 1
ATOM 547 O O . ILE A 1 72 ? 18.779 4.703 -39.490 1.00 92.94 72 ILE A O 1
ATOM 551 N N . LEU A 1 73 ? 17.253 5.631 -38.133 1.00 92.31 73 LEU A N 1
ATOM 552 C CA . LEU A 1 73 ? 16.169 5.651 -39.122 1.00 92.31 73 LEU A CA 1
ATOM 553 C C . LEU A 1 73 ? 16.025 6.995 -39.858 1.00 92.31 73 LEU A C 1
ATOM 555 O O . LEU A 1 73 ? 15.309 7.049 -40.858 1.00 92.31 73 LEU A O 1
ATOM 559 N N . GLY A 1 74 ? 16.683 8.064 -39.398 1.00 91.56 74 GLY A N 1
ATOM 560 C CA . GLY A 1 74 ? 16.590 9.406 -39.988 1.00 91.56 74 GLY A CA 1
ATOM 561 C C . GLY A 1 74 ? 15.225 10.086 -39.806 1.00 91.56 74 GLY A C 1
ATOM 562 O O . GLY A 1 74 ? 14.845 10.937 -40.611 1.00 91.56 74 GLY A O 1
ATOM 563 N N . VAL A 1 75 ? 14.464 9.695 -38.784 1.00 91.75 75 VAL A N 1
ATOM 564 C CA . VAL A 1 75 ? 13.151 10.247 -38.432 1.00 91.75 75 VAL A CA 1
ATOM 565 C C . VAL A 1 75 ? 13.311 11.314 -37.341 1.00 91.75 75 VAL A C 1
ATOM 567 O O . VAL A 1 75 ? 13.881 11.003 -36.298 1.00 91.75 75 VAL A O 1
ATOM 570 N N . PRO A 1 76 ? 12.778 12.539 -37.518 1.00 90.06 76 PRO A N 1
ATOM 571 C CA . PRO A 1 76 ? 12.875 13.596 -36.508 1.00 90.06 76 PRO A CA 1
ATOM 572 C C . PRO A 1 76 ? 12.211 13.227 -35.173 1.00 90.06 76 PRO A C 1
ATOM 574 O O . PRO A 1 76 ? 11.127 12.637 -35.170 1.00 90.06 76 PRO A O 1
ATOM 577 N N . GLU A 1 77 ? 12.792 13.665 -34.050 1.00 87.06 77 GLU A N 1
ATOM 578 C CA . GLU A 1 77 ? 12.271 13.422 -32.694 1.00 87.06 77 GLU A CA 1
ATOM 579 C C . GLU A 1 77 ? 10.779 13.753 -32.540 1.00 87.06 77 GLU A C 1
ATOM 581 O O . GLU A 1 77 ? 10.037 12.972 -31.948 1.00 87.06 77 GLU A O 1
ATOM 586 N N . GLU A 1 78 ? 10.310 14.872 -33.099 1.00 87.31 78 GLU A N 1
ATOM 587 C CA . GLU A 1 78 ? 8.903 15.295 -33.014 1.00 87.31 78 GLU A CA 1
ATOM 588 C C . GLU A 1 78 ? 7.944 14.217 -33.545 1.00 87.31 78 GLU A C 1
ATOM 590 O O . GLU A 1 78 ? 6.922 13.917 -32.927 1.00 87.31 78 GLU A O 1
ATOM 595 N N . ARG A 1 79 ? 8.317 13.568 -34.655 1.00 88.00 79 ARG A N 1
ATOM 596 C CA . ARG A 1 79 ? 7.540 12.482 -35.260 1.00 88.00 79 ARG A CA 1
ATOM 597 C C . ARG A 1 79 ? 7.573 11.228 -34.391 1.00 88.00 79 ARG A C 1
ATOM 599 O O . ARG A 1 79 ? 6.535 10.612 -34.178 1.00 88.00 79 ARG A O 1
ATOM 606 N N . VAL A 1 80 ? 8.746 10.877 -33.862 1.00 85.19 80 VAL A N 1
ATOM 607 C CA . VAL A 1 80 ? 8.900 9.722 -32.964 1.00 85.19 80 VAL A CA 1
ATOM 608 C C . VAL A 1 80 ? 8.077 9.912 -31.690 1.00 85.19 80 VAL A C 1
ATOM 610 O O . VAL A 1 80 ? 7.423 8.977 -31.244 1.00 85.19 80 VAL A O 1
ATOM 613 N N . ARG A 1 81 ? 8.065 11.121 -31.116 1.00 83.88 81 ARG A N 1
ATOM 614 C CA . ARG A 1 81 ? 7.262 11.448 -29.929 1.00 83.88 81 ARG A CA 1
ATOM 615 C C . ARG A 1 81 ? 5.767 11.369 -30.200 1.00 83.88 81 ARG A C 1
ATOM 617 O O . ARG A 1 81 ? 5.044 10.856 -29.352 1.00 83.88 81 ARG A O 1
ATOM 624 N N . ALA A 1 82 ? 5.321 11.850 -31.360 1.00 84.19 82 ALA A N 1
ATOM 625 C CA . ALA A 1 82 ? 3.918 11.790 -31.760 1.00 84.19 82 ALA A CA 1
ATOM 626 C C . ALA A 1 82 ? 3.420 10.348 -31.967 1.00 84.19 82 ALA A C 1
ATOM 628 O O . ALA A 1 82 ? 2.248 10.065 -31.747 1.00 84.19 82 ALA A O 1
ATOM 629 N N . GLU A 1 83 ? 4.306 9.432 -32.364 1.00 86.00 83 GLU A N 1
ATOM 630 C CA . GLU A 1 83 ? 3.974 8.038 -32.692 1.00 86.00 83 GLU A CA 1
ATOM 631 C C . GLU A 1 83 ? 4.639 7.039 -31.725 1.00 86.00 83 GLU A C 1
ATOM 633 O O . GLU A 1 83 ? 4.877 5.879 -32.072 1.00 86.00 83 GLU A O 1
ATOM 638 N N . ILE A 1 84 ? 4.951 7.480 -30.499 1.00 83.12 84 ILE A N 1
ATOM 639 C CA . ILE A 1 84 ? 5.824 6.749 -29.569 1.00 83.12 84 ILE A CA 1
ATOM 640 C C . ILE A 1 84 ? 5.326 5.336 -29.251 1.00 83.12 84 ILE A C 1
ATOM 642 O O . ILE A 1 84 ? 6.136 4.421 -29.143 1.00 83.12 84 ILE A O 1
ATOM 646 N N . ASP A 1 85 ? 4.013 5.128 -29.155 1.00 83.88 85 ASP A N 1
ATOM 647 C CA . ASP A 1 85 ? 3.447 3.815 -28.838 1.00 83.88 85 ASP A CA 1
ATOM 648 C C . ASP A 1 85 ? 3.604 2.826 -30.007 1.00 83.88 85 ASP A C 1
ATOM 650 O O . ASP A 1 85 ? 3.933 1.665 -29.784 1.00 83.88 85 ASP A O 1
ATOM 654 N N . SER A 1 86 ? 3.496 3.292 -31.258 1.00 86.06 86 SER A N 1
ATOM 655 C CA . SER A 1 86 ? 3.771 2.476 -32.455 1.00 86.06 86 SER A CA 1
ATOM 656 C C . SER A 1 86 ? 5.243 2.059 -32.521 1.00 86.06 86 SER A C 1
ATOM 658 O O . SER A 1 86 ? 5.577 0.902 -32.796 1.00 86.06 86 SER A O 1
ATOM 660 N N . TYR A 1 87 ? 6.146 2.992 -32.208 1.00 87.06 87 TYR A N 1
ATOM 661 C CA . TYR A 1 87 ? 7.571 2.694 -32.102 1.00 87.06 87 TYR A CA 1
ATOM 662 C C . TYR A 1 87 ? 7.864 1.716 -30.964 1.00 87.06 87 TYR A C 1
ATOM 664 O O . TYR A 1 87 ? 8.623 0.768 -31.165 1.00 87.06 87 TYR A O 1
ATOM 672 N N . ASN A 1 88 ? 7.239 1.898 -29.800 1.00 84.00 88 ASN A N 1
ATOM 673 C CA . ASN A 1 88 ? 7.399 0.988 -28.674 1.00 84.00 88 ASN A CA 1
ATOM 674 C C . ASN A 1 88 ? 6.912 -0.423 -29.018 1.00 84.00 88 ASN A C 1
ATOM 676 O O . ASN A 1 88 ? 7.637 -1.375 -28.752 1.00 84.00 88 ASN A O 1
ATOM 680 N N . GLU A 1 89 ? 5.762 -0.570 -29.679 1.00 85.56 89 GLU A N 1
ATOM 681 C CA . GLU A 1 89 ? 5.262 -1.867 -30.155 1.00 85.56 89 GLU A CA 1
ATOM 682 C C . GLU A 1 89 ? 6.293 -2.564 -31.054 1.00 85.56 89 GLU A C 1
ATOM 684 O O . GLU A 1 89 ? 6.717 -3.698 -30.815 1.00 85.56 89 GLU A O 1
ATOM 689 N N . ARG A 1 90 ? 6.808 -1.838 -32.048 1.00 88.44 90 ARG A N 1
ATOM 690 C CA . ARG A 1 90 ? 7.794 -2.375 -32.991 1.00 88.44 90 ARG A CA 1
ATOM 691 C C . ARG A 1 90 ? 9.137 -2.720 -32.343 1.00 88.44 90 ARG A C 1
ATOM 693 O O . ARG A 1 90 ? 9.818 -3.638 -32.800 1.00 88.44 90 ARG A O 1
ATOM 700 N N . PHE A 1 91 ? 9.564 -1.958 -31.340 1.00 89.38 91 PHE A N 1
ATOM 701 C CA . PHE A 1 91 ? 10.898 -2.081 -30.750 1.00 89.38 91 PHE A CA 1
ATOM 702 C C . PHE A 1 91 ? 10.933 -2.985 -29.511 1.00 89.38 91 PHE A C 1
ATOM 704 O O . PHE A 1 91 ? 11.910 -3.704 -29.308 1.00 89.38 91 PHE A O 1
ATOM 711 N N . TYR A 1 92 ? 9.873 -3.006 -28.707 1.00 85.94 92 TYR A N 1
ATOM 712 C CA . TYR A 1 92 ? 9.812 -3.730 -27.434 1.00 85.94 92 TYR A CA 1
ATOM 713 C C . TYR A 1 92 ? 8.895 -4.961 -27.455 1.00 85.94 92 TYR A C 1
ATOM 715 O O . TYR A 1 92 ? 9.075 -5.852 -26.619 1.00 85.94 92 TYR A O 1
ATOM 723 N N . HIS A 1 93 ? 7.959 -5.047 -28.407 1.00 85.44 93 HIS A N 1
ATOM 724 C CA . HIS A 1 93 ? 6.930 -6.090 -28.408 1.00 85.44 93 HIS A CA 1
ATOM 725 C C . HIS A 1 93 ? 6.976 -7.042 -29.612 1.00 85.44 93 HIS A C 1
ATOM 727 O O . HIS A 1 93 ? 6.652 -8.222 -29.477 1.00 85.44 93 HIS A O 1
ATOM 733 N N . ALA A 1 94 ? 7.464 -6.588 -30.770 1.00 89.12 94 ALA A N 1
ATOM 734 C CA . ALA A 1 94 ? 7.554 -7.443 -31.953 1.00 89.12 94 ALA A CA 1
ATOM 735 C C . ALA A 1 94 ? 8.533 -8.633 -31.756 1.00 89.12 94 ALA A C 1
ATOM 737 O O . ALA A 1 94 ? 9.712 -8.422 -31.446 1.00 89.12 94 ALA A O 1
ATOM 738 N N . PRO A 1 95 ? 8.101 -9.892 -31.980 1.00 88.19 95 PRO A N 1
ATOM 739 C CA . PRO A 1 95 ? 8.932 -11.079 -31.749 1.00 88.19 95 PRO A CA 1
ATOM 740 C C . PRO A 1 95 ? 10.080 -11.228 -32.759 1.00 88.19 95 PRO A C 1
ATOM 742 O O . PRO A 1 95 ? 11.084 -11.873 -32.463 1.00 88.19 95 PRO A O 1
ATOM 745 N N . ASP A 1 96 ? 9.952 -10.632 -33.943 1.00 89.94 96 ASP A N 1
ATOM 746 C CA . ASP A 1 96 ? 10.929 -10.626 -35.035 1.00 89.94 96 ASP A CA 1
ATOM 747 C C . ASP A 1 96 ? 11.686 -9.292 -35.152 1.00 89.94 96 ASP A C 1
ATOM 749 O O . ASP A 1 96 ? 12.356 -9.027 -36.152 1.00 89.94 96 ASP A O 1
ATOM 753 N N . ARG A 1 97 ? 11.613 -8.453 -34.113 1.00 93.94 97 ARG A N 1
ATOM 754 C CA . ARG A 1 97 ? 12.202 -7.111 -34.090 1.00 93.94 97 ARG A CA 1
ATOM 755 C C . ARG A 1 97 ? 13.664 -7.054 -34.534 1.00 93.94 97 ARG A C 1
ATOM 757 O O . ARG A 1 97 ? 14.492 -7.918 -34.225 1.00 93.94 97 ARG A O 1
ATOM 764 N N . ARG A 1 98 ? 13.991 -5.947 -35.205 1.00 95.44 98 ARG A N 1
ATOM 765 C CA . ARG A 1 98 ? 15.351 -5.595 -35.641 1.00 95.44 98 ARG A CA 1
ATOM 766 C C . ARG A 1 98 ? 16.261 -5.204 -34.481 1.00 95.44 98 ARG A C 1
ATOM 768 O O . ARG A 1 98 ? 17.445 -5.518 -34.519 1.00 95.44 98 ARG A O 1
ATOM 775 N N . PHE A 1 99 ? 15.725 -4.506 -33.484 1.00 96.75 99 PHE A N 1
ATOM 776 C CA . PHE A 1 99 ? 16.524 -3.927 -32.411 1.00 96.75 99 PHE A CA 1
ATOM 777 C C . PHE A 1 99 ? 16.357 -4.712 -31.112 1.00 96.75 99 PHE A C 1
ATOM 779 O O . PHE A 1 99 ? 15.234 -5.009 -30.713 1.00 96.75 99 PHE A O 1
ATOM 786 N N . LEU A 1 100 ? 17.469 -5.028 -30.447 1.00 97.19 100 LEU A N 1
ATOM 787 C CA . LEU A 1 100 ? 17.477 -5.561 -29.083 1.00 97.19 100 LEU A CA 1
ATOM 788 C C . LEU A 1 100 ? 17.925 -4.443 -28.150 1.00 97.19 100 LEU A C 1
ATOM 790 O O . LEU A 1 100 ? 18.996 -3.860 -28.337 1.00 97.19 100 LEU A O 1
ATOM 794 N N . LEU A 1 101 ? 17.066 -4.105 -27.196 1.00 93.62 101 LEU A N 1
ATOM 795 C CA . LEU A 1 101 ? 17.179 -2.886 -26.413 1.00 93.62 101 LEU A CA 1
ATOM 796 C C . LEU A 1 101 ? 17.367 -3.214 -24.942 1.00 93.62 101 LEU A C 1
ATOM 798 O O . LEU A 1 101 ? 16.744 -4.124 -24.401 1.00 93.62 101 LEU A O 1
ATOM 802 N N . GLY A 1 102 ? 18.209 -2.431 -24.282 1.00 91.56 102 GLY A N 1
ATOM 803 C CA . GLY A 1 102 ? 18.406 -2.586 -22.854 1.00 91.56 102 GLY A CA 1
ATOM 804 C C . GLY A 1 102 ? 19.298 -1.529 -22.239 1.00 91.56 102 GLY A C 1
ATOM 805 O O . GLY A 1 102 ? 19.607 -0.501 -22.847 1.00 91.56 102 GLY A O 1
ATOM 806 N N . ILE A 1 103 ? 19.709 -1.802 -21.015 1.00 90.81 103 ILE A N 1
ATOM 807 C CA . ILE A 1 103 ? 20.692 -1.057 -20.253 1.00 90.81 103 ILE A CA 1
ATOM 808 C C . ILE A 1 103 ? 21.767 -2.012 -19.753 1.00 90.81 103 ILE A C 1
ATOM 810 O O . ILE A 1 103 ? 21.502 -3.165 -19.419 1.00 90.81 103 ILE A O 1
ATOM 814 N N . LEU A 1 104 ? 22.985 -1.501 -19.677 1.00 92.25 104 LEU A N 1
ATOM 815 C CA . LEU A 1 104 ? 24.111 -2.157 -19.047 1.00 92.25 104 LEU A CA 1
ATOM 816 C C . LEU A 1 104 ? 24.472 -1.364 -17.793 1.00 92.25 104 LEU A C 1
ATOM 818 O O . LEU A 1 104 ? 24.955 -0.235 -17.892 1.00 92.25 104 LEU A O 1
ATOM 822 N N . ALA A 1 105 ? 24.202 -1.933 -16.622 1.00 87.50 105 ALA A N 1
ATOM 823 C CA . ALA A 1 105 ? 24.446 -1.289 -15.335 1.00 87.50 105 ALA A CA 1
ATOM 824 C C . ALA A 1 105 ? 25.684 -1.868 -14.644 1.00 87.50 105 ALA A C 1
ATOM 826 O O . ALA A 1 105 ? 25.885 -3.084 -14.617 1.00 87.50 105 ALA A O 1
ATOM 827 N N . LEU A 1 106 ? 26.504 -0.985 -14.074 1.00 87.44 106 LEU A N 1
ATOM 828 C CA . LEU A 1 106 ? 27.700 -1.343 -13.321 1.00 87.44 106 LEU A CA 1
ATOM 829 C C . 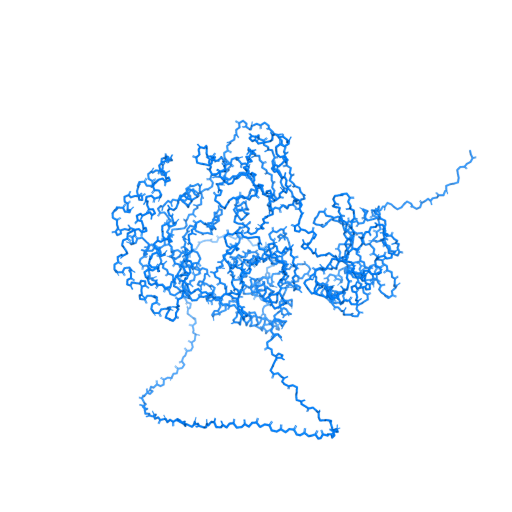LEU A 1 106 ? 27.391 -1.373 -11.822 1.00 87.44 106 LEU A C 1
ATOM 831 O O . LEU A 1 106 ? 27.142 -0.338 -11.203 1.00 87.44 106 LEU A O 1
ATOM 835 N N . HIS A 1 107 ? 27.490 -2.559 -11.229 1.00 82.50 107 HIS A N 1
ATOM 836 C CA . HIS A 1 107 ? 27.298 -2.786 -9.798 1.00 82.50 107 HIS A CA 1
ATOM 837 C C . HIS A 1 107 ? 28.641 -2.976 -9.107 1.00 82.50 107 HIS A C 1
ATOM 839 O O . HIS A 1 107 ? 29.488 -3.729 -9.589 1.00 82.50 107 HIS A O 1
ATOM 845 N N . THR A 1 108 ? 28.827 -2.331 -7.954 1.00 77.19 108 THR A N 1
ATOM 846 C CA . THR A 1 108 ? 30.009 -2.527 -7.102 1.00 77.19 108 THR A CA 1
ATOM 847 C C . THR A 1 108 ? 29.572 -3.085 -5.751 1.00 77.19 108 THR A C 1
ATOM 849 O O . THR A 1 108 ? 28.871 -2.409 -5.002 1.00 77.19 108 THR A O 1
ATOM 852 N N . ARG A 1 109 ? 29.984 -4.314 -5.421 1.00 66.62 109 ARG A N 1
ATOM 853 C CA . ARG A 1 109 ? 29.724 -4.951 -4.116 1.00 66.62 109 ARG A CA 1
ATOM 854 C C . ARG A 1 109 ? 31.030 -5.475 -3.536 1.00 66.62 109 ARG A C 1
ATOM 856 O O . ARG A 1 109 ? 31.686 -6.286 -4.178 1.00 66.62 109 ARG A O 1
ATOM 863 N N . GLN A 1 110 ? 31.389 -5.040 -2.324 1.00 63.12 110 GLN A N 1
ATOM 864 C CA . GLN A 1 110 ? 32.605 -5.496 -1.624 1.00 63.12 110 GLN A CA 1
ATOM 865 C C . GLN A 1 110 ? 33.854 -5.451 -2.533 1.00 63.12 110 GLN A C 1
ATOM 867 O O . GLN A 1 110 ? 34.558 -6.444 -2.686 1.00 63.12 110 GLN A O 1
ATOM 872 N N . GLU A 1 111 ? 34.057 -4.317 -3.215 1.00 67.62 111 GLU A N 1
ATOM 873 C CA . GLU A 1 111 ? 35.127 -4.071 -4.205 1.00 67.62 111 GLU A CA 1
ATOM 874 C C . GLU A 1 111 ? 35.075 -4.899 -5.507 1.00 67.62 111 GLU A C 1
ATOM 876 O O . GLU A 1 111 ? 35.841 -4.632 -6.434 1.00 67.62 111 GLU A O 1
ATOM 881 N N . LYS A 1 112 ? 34.135 -5.842 -5.652 1.00 78.50 112 LYS A N 1
ATOM 882 C CA . LYS A 1 112 ? 33.902 -6.573 -6.907 1.00 78.50 112 LYS A CA 1
ATOM 883 C C . LYS A 1 112 ? 32.939 -5.812 -7.813 1.00 78.50 112 LYS A C 1
ATOM 885 O O . LYS A 1 112 ? 31.887 -5.352 -7.367 1.00 78.50 112 LYS A O 1
ATOM 890 N N . LYS A 1 113 ? 33.292 -5.721 -9.096 1.00 87.00 113 LYS A N 1
ATOM 891 C CA . LYS A 1 113 ? 32.485 -5.091 -10.148 1.00 87.00 113 LYS A CA 1
ATOM 892 C C . LYS A 1 113 ? 31.775 -6.151 -10.982 1.00 87.00 113 LYS A C 1
ATOM 894 O O . LYS A 1 113 ? 32.406 -7.117 -11.401 1.00 87.00 113 LYS A O 1
ATOM 899 N N . ILE A 1 114 ? 30.484 -5.957 -11.219 1.00 90.06 114 ILE A N 1
ATOM 900 C CA . ILE A 1 114 ? 29.639 -6.839 -12.032 1.00 90.06 114 ILE A CA 1
ATOM 901 C C . ILE A 1 114 ? 28.843 -5.966 -13.001 1.00 90.06 114 ILE A C 1
ATOM 903 O O . ILE A 1 114 ? 28.380 -4.890 -12.622 1.00 90.06 114 ILE A O 1
ATOM 907 N N . LEU A 1 115 ? 28.679 -6.430 -14.237 1.00 92.06 115 LEU A N 1
ATOM 908 C CA . LEU A 1 115 ? 27.784 -5.818 -15.211 1.00 92.06 115 LEU A CA 1
ATOM 909 C C . LEU A 1 115 ? 26.461 -6.583 -15.228 1.00 92.06 115 LEU A C 1
ATOM 911 O O . LEU A 1 115 ? 26.455 -7.809 -15.338 1.00 92.06 115 LEU A O 1
ATOM 915 N N . SER A 1 116 ? 25.342 -5.868 -15.148 1.00 92.06 116 SER A N 1
ATOM 916 C CA . SER A 1 116 ? 24.025 -6.443 -15.418 1.00 92.06 116 SER A CA 1
ATOM 917 C C . SER A 1 116 ? 23.472 -5.903 -16.731 1.00 92.06 116 SER A C 1
ATOM 919 O O . SER A 1 116 ? 23.329 -4.687 -16.873 1.00 92.06 116 SER A O 1
ATOM 921 N N . LEU A 1 117 ? 23.135 -6.795 -17.658 1.00 95.00 117 LEU A N 1
ATOM 922 C CA . LEU A 1 117 ? 22.355 -6.480 -18.849 1.00 95.00 117 LEU A CA 1
ATOM 923 C C . LEU A 1 117 ? 20.873 -6.673 -18.540 1.00 95.00 117 LEU A C 1
ATOM 925 O O . LEU A 1 117 ? 20.472 -7.753 -18.115 1.00 95.00 117 LEU A O 1
ATOM 929 N N . GLU A 1 118 ? 20.070 -5.648 -18.770 1.00 90.69 118 GLU A N 1
ATOM 930 C CA . GLU A 1 118 ? 18.639 -5.636 -18.467 1.00 90.69 118 GLU A CA 1
ATOM 931 C C . GLU A 1 118 ? 17.879 -5.005 -19.636 1.00 90.69 118 GLU A C 1
ATOM 933 O O . GLU A 1 118 ? 18.378 -4.081 -20.274 1.00 90.69 118 GLU A O 1
ATOM 938 N N . THR A 1 119 ? 16.689 -5.509 -19.953 1.00 90.06 119 THR A N 1
ATOM 939 C CA . THR A 1 119 ? 15.793 -4.873 -20.937 1.00 90.06 119 THR A CA 1
ATOM 940 C C . THR A 1 119 ? 14.971 -3.761 -20.268 1.00 90.06 119 THR A C 1
ATOM 942 O O . THR A 1 119 ? 15.151 -3.475 -19.090 1.00 90.06 119 THR A O 1
ATOM 945 N N . VAL A 1 120 ? 14.073 -3.079 -20.981 1.00 78.94 120 VAL A N 1
ATOM 946 C CA . VAL A 1 120 ? 13.130 -2.169 -20.299 1.00 78.94 120 VAL A CA 1
ATOM 947 C C . VAL A 1 120 ? 11.978 -2.962 -19.675 1.00 78.94 120 VAL A C 1
ATOM 949 O O . VAL A 1 120 ? 11.638 -4.040 -20.148 1.00 78.94 120 VAL A O 1
ATOM 952 N N . GLU A 1 121 ? 11.346 -2.421 -18.632 1.00 73.00 121 GLU A N 1
ATOM 953 C CA . GLU A 1 121 ? 10.296 -3.109 -17.854 1.00 73.00 121 GLU A CA 1
ATOM 954 C C . GLU A 1 121 ? 9.133 -3.634 -18.708 1.00 73.00 121 GLU A C 1
ATOM 956 O O . GLU A 1 121 ? 8.558 -4.671 -18.403 1.00 73.00 121 GLU A O 1
ATOM 961 N N . VAL A 1 122 ? 8.829 -2.967 -19.818 1.00 75.31 122 VAL A N 1
ATOM 962 C CA . VAL A 1 122 ? 7.717 -3.318 -20.714 1.00 75.31 122 VAL A CA 1
ATOM 963 C C . VAL A 1 122 ? 8.112 -4.323 -21.798 1.00 75.31 122 VAL A C 1
ATOM 965 O O . VAL A 1 122 ? 7.270 -4.789 -22.555 1.00 75.31 122 VAL A O 1
ATOM 968 N N . ASP A 1 123 ? 9.397 -4.657 -21.906 1.00 85.19 123 ASP A N 1
ATOM 969 C CA . ASP A 1 123 ? 9.927 -5.456 -23.003 1.00 85.19 123 ASP A CA 1
ATOM 970 C C . ASP A 1 123 ? 9.476 -6.921 -22.905 1.00 85.19 123 ASP A C 1
ATOM 972 O O . ASP A 1 123 ? 9.653 -7.592 -21.881 1.00 85.19 123 ASP A O 1
ATOM 976 N N . THR A 1 124 ? 8.948 -7.450 -24.007 1.00 89.12 124 THR A N 1
ATOM 977 C CA . THR A 1 124 ? 8.460 -8.836 -24.099 1.00 89.12 124 THR A CA 1
ATOM 978 C C . THR A 1 124 ? 9.450 -9.777 -24.793 1.00 89.12 124 THR A C 1
ATOM 980 O O . THR A 1 124 ? 9.055 -10.805 -25.338 1.00 89.12 124 THR A O 1
ATOM 983 N N . MET A 1 125 ? 10.751 -9.444 -24.762 1.00 93.38 125 MET A N 1
ATOM 984 C CA . MET A 1 125 ? 11.834 -10.208 -25.393 1.00 93.38 125 MET A CA 1
ATOM 985 C C . MET A 1 125 ? 11.681 -11.721 -25.210 1.00 93.38 125 MET A C 1
ATOM 987 O O . MET A 1 125 ? 11.824 -12.215 -24.090 1.00 93.38 125 MET A O 1
ATOM 991 N N . PRO A 1 126 ? 11.474 -12.489 -26.297 1.00 93.62 126 PRO A N 1
ATOM 992 C CA . PRO A 1 126 ? 11.446 -13.939 -26.208 1.00 93.62 126 PRO A CA 1
ATOM 993 C C . PRO A 1 126 ? 12.793 -14.496 -25.740 1.00 93.62 126 PRO A C 1
ATOM 995 O O . PRO A 1 126 ? 13.848 -13.946 -26.064 1.00 93.62 126 PRO A O 1
ATOM 998 N N . ALA A 1 127 ? 12.776 -15.652 -25.072 1.00 93.31 127 ALA A N 1
ATOM 999 C CA . ALA A 1 127 ? 13.971 -16.318 -24.541 1.00 93.31 127 ALA A CA 1
ATOM 1000 C C . ALA A 1 127 ? 15.109 -16.477 -25.572 1.00 93.31 127 ALA A C 1
ATOM 1002 O O . ALA A 1 127 ? 16.287 -16.339 -25.243 1.00 93.31 127 ALA A O 1
ATOM 1003 N N . ALA A 1 128 ? 14.775 -16.744 -26.840 1.00 94.00 128 ALA A N 1
ATOM 1004 C CA . ALA A 1 128 ? 15.760 -16.833 -27.918 1.00 94.00 128 ALA A CA 1
ATOM 1005 C C . ALA A 1 128 ? 16.490 -15.501 -28.164 1.00 94.00 128 ALA A C 1
ATOM 1007 O O . ALA A 1 128 ? 17.714 -15.495 -28.271 1.00 94.00 128 ALA A O 1
A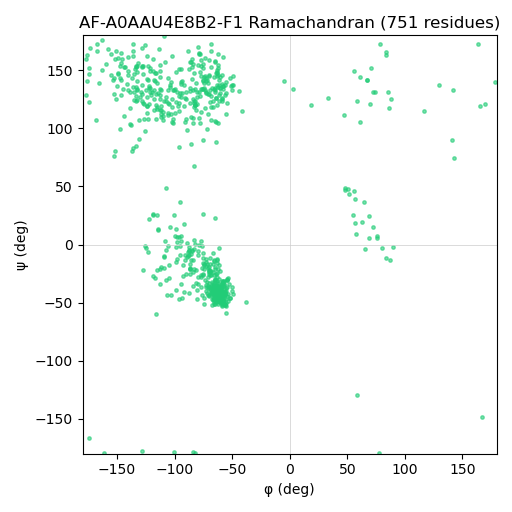TOM 1008 N N . LEU A 1 129 ? 15.756 -14.385 -28.186 1.00 96.12 129 LEU A N 1
ATOM 1009 C CA . LEU A 1 129 ? 16.337 -13.056 -28.360 1.00 96.12 129 LEU A CA 1
ATOM 1010 C C . LEU A 1 129 ? 17.073 -12.577 -27.106 1.00 96.12 129 LEU A C 1
ATOM 1012 O O . LEU A 1 129 ? 18.069 -11.881 -27.248 1.00 96.12 129 LEU A O 1
ATOM 1016 N N . ILE A 1 130 ? 16.654 -12.984 -25.901 1.00 96.56 130 ILE A N 1
ATOM 1017 C CA . ILE A 1 130 ? 17.408 -12.702 -24.664 1.00 96.56 130 ILE A CA 1
ATOM 1018 C C . ILE A 1 130 ? 18.808 -13.320 -24.746 1.00 96.56 130 ILE A C 1
ATOM 1020 O O . ILE A 1 130 ? 19.799 -12.650 -24.457 1.00 96.56 130 ILE A O 1
ATOM 1024 N N . ARG A 1 131 ? 18.899 -14.586 -25.176 1.00 95.62 131 ARG A N 1
ATOM 1025 C CA . ARG A 1 131 ? 20.187 -15.271 -25.368 1.00 95.62 131 ARG A CA 1
ATOM 1026 C C . ARG A 1 131 ? 21.028 -14.607 -26.450 1.00 95.62 131 ARG A C 1
ATOM 1028 O O . ARG A 1 131 ? 22.212 -14.376 -26.229 1.00 95.62 131 ARG A O 1
ATOM 1035 N N . GLU A 1 132 ? 20.416 -14.276 -27.590 1.00 96.06 132 GLU A N 1
ATOM 1036 C CA . GLU A 1 132 ? 21.082 -13.542 -28.673 1.00 96.06 132 GLU A CA 1
ATOM 1037 C C . GLU A 1 132 ? 21.631 -12.201 -28.165 1.00 96.06 132 GLU A C 1
ATOM 1039 O O . GLU A 1 132 ? 22.795 -11.887 -28.397 1.00 96.06 132 GLU A O 1
ATOM 1044 N N . PHE A 1 133 ? 20.825 -11.444 -27.416 1.00 97.31 133 PHE A N 1
ATOM 1045 C CA . PHE A 1 133 ? 21.196 -10.138 -26.887 1.00 97.31 133 PHE A CA 1
ATOM 1046 C C . PHE A 1 133 ? 22.354 -10.229 -25.892 1.00 97.31 133 PHE A C 1
ATOM 1048 O O . PHE A 1 133 ? 23.337 -9.503 -26.029 1.00 97.31 133 PHE A O 1
ATOM 1055 N N . HIS A 1 134 ? 22.267 -11.139 -24.917 1.00 97.38 134 HIS A N 1
ATOM 1056 C CA . HIS A 1 134 ? 23.320 -11.341 -23.920 1.00 97.38 134 HIS A CA 1
ATOM 1057 C C . HIS A 1 134 ? 24.634 -11.782 -24.565 1.00 97.38 134 HIS A C 1
ATOM 1059 O O . HIS A 1 134 ? 25.667 -11.165 -24.301 1.00 97.38 134 HIS A O 1
ATOM 1065 N N . ALA A 1 135 ? 24.586 -12.767 -25.468 1.00 95.88 135 ALA A N 1
ATOM 1066 C CA . ALA A 1 135 ? 25.764 -13.243 -26.184 1.00 95.88 135 ALA A CA 1
ATOM 1067 C C . ALA A 1 135 ? 26.404 -12.133 -27.029 1.00 95.88 135 ALA A C 1
ATOM 1069 O O . ALA A 1 135 ? 27.617 -11.949 -26.973 1.00 95.88 135 ALA A O 1
ATOM 1070 N N . PHE A 1 136 ? 25.594 -11.349 -27.751 1.00 97.44 136 PHE A N 1
ATOM 1071 C CA . PHE A 1 136 ? 26.093 -10.241 -28.562 1.00 97.44 136 PHE A CA 1
ATOM 1072 C C . PHE A 1 136 ? 26.772 -9.181 -27.690 1.00 97.44 136 PHE A C 1
ATOM 1074 O O . PHE A 1 136 ? 27.895 -8.782 -27.969 1.00 97.44 136 PHE A O 1
ATOM 1081 N N . VAL A 1 137 ? 26.137 -8.744 -26.598 1.00 97.12 137 VAL A N 1
ATOM 1082 C CA . VAL A 1 137 ? 26.713 -7.728 -25.699 1.00 97.12 137 VAL A CA 1
ATOM 1083 C C . VAL A 1 137 ? 27.994 -8.231 -25.024 1.00 97.12 137 VAL A C 1
ATOM 1085 O O . VAL A 1 137 ? 28.930 -7.447 -24.853 1.00 97.12 137 VAL A O 1
ATOM 1088 N N . ALA A 1 138 ? 28.081 -9.524 -24.694 1.00 95.94 138 ALA A N 1
ATOM 1089 C CA . ALA A 1 138 ? 29.266 -10.129 -24.084 1.00 95.94 138 ALA A CA 1
ATOM 1090 C C . ALA A 1 138 ? 30.543 -9.959 -24.933 1.00 95.94 138 ALA A C 1
ATOM 1092 O O . ALA A 1 138 ? 31.631 -9.814 -24.377 1.00 95.94 138 ALA A O 1
ATOM 1093 N N . GLU A 1 139 ? 30.430 -9.914 -26.266 1.00 96.19 139 GLU A N 1
ATOM 1094 C CA . GLU A 1 139 ? 31.572 -9.707 -27.175 1.00 96.19 139 GLU A CA 1
ATOM 1095 C C . GLU A 1 139 ? 32.161 -8.283 -27.096 1.00 96.19 139 GLU A C 1
ATOM 1097 O O . GLU A 1 139 ? 33.340 -8.064 -27.426 1.00 96.19 139 GLU A O 1
ATOM 1102 N N . TYR A 1 140 ? 31.348 -7.327 -26.630 1.00 96.50 140 TYR A N 1
ATOM 1103 C CA . TYR A 1 140 ? 31.636 -5.894 -26.624 1.00 96.50 140 TYR A CA 1
ATOM 1104 C C . TYR A 1 140 ? 31.923 -5.309 -25.235 1.00 96.50 140 TYR A C 1
ATOM 1106 O O . TYR A 1 140 ? 32.158 -4.107 -25.123 1.00 96.50 140 TYR A O 1
ATOM 1114 N N . VAL A 1 141 ? 31.954 -6.125 -24.183 1.00 94.75 141 VAL A N 1
ATOM 1115 C CA . VAL A 1 141 ? 32.320 -5.699 -22.821 1.00 94.75 141 VAL A CA 1
ATOM 1116 C C . VAL A 1 141 ? 33.633 -6.344 -22.372 1.00 94.75 141 VAL A C 1
ATOM 1118 O O . VAL A 1 141 ? 34.168 -7.235 -23.033 1.00 94.75 141 VAL A O 1
ATOM 1121 N N . ASP A 1 142 ? 34.198 -5.862 -21.264 1.00 90.69 142 ASP A N 1
ATOM 1122 C CA . ASP A 1 142 ? 35.419 -6.435 -20.692 1.00 90.69 142 ASP A CA 1
ATOM 1123 C C . ASP A 1 142 ? 35.154 -7.862 -20.167 1.00 90.69 142 ASP A C 1
ATOM 1125 O O . ASP A 1 142 ? 34.359 -8.016 -19.237 1.00 90.69 142 ASP A O 1
ATOM 1129 N N . PRO A 1 143 ? 35.824 -8.906 -20.696 1.00 88.19 143 PRO A N 1
ATOM 1130 C CA . PRO A 1 143 ? 35.626 -10.284 -20.249 1.00 88.19 143 PRO A CA 1
ATOM 1131 C C . PRO A 1 143 ? 36.077 -10.533 -18.800 1.00 88.19 143 PRO A C 1
ATOM 1133 O O . PRO A 1 143 ? 35.730 -11.565 -18.227 1.00 88.19 143 PRO A O 1
ATOM 1136 N N . ALA A 1 144 ? 36.848 -9.622 -18.193 1.00 89.06 144 ALA A N 1
ATOM 1137 C CA . ALA A 1 144 ? 37.190 -9.694 -16.775 1.00 89.06 144 ALA A CA 1
ATOM 1138 C C . ALA A 1 144 ? 36.014 -9.313 -15.855 1.00 89.06 144 ALA A C 1
ATOM 1140 O O . ALA A 1 144 ? 36.050 -9.619 -14.661 1.00 89.06 144 ALA A O 1
ATOM 1141 N N . LEU A 1 145 ? 34.980 -8.650 -16.385 1.00 90.00 145 LEU A N 1
ATOM 1142 C CA . LEU A 1 145 ? 33.771 -8.293 -15.650 1.00 90.00 145 LEU A CA 1
ATOM 1143 C C . LEU A 1 145 ? 32.679 -9.341 -15.906 1.00 90.00 145 LEU A C 1
ATOM 1145 O O . LEU A 1 145 ? 32.272 -9.524 -17.052 1.00 90.00 145 LEU A O 1
ATOM 1149 N N . PRO A 1 146 ? 32.146 -10.008 -14.865 1.00 92.25 146 PRO A N 1
ATOM 1150 C CA . PRO A 1 146 ? 31.002 -10.893 -15.036 1.00 92.25 146 PRO A CA 1
ATOM 1151 C C . PRO A 1 146 ? 29.808 -10.129 -15.621 1.00 92.25 146 PRO A C 1
ATOM 1153 O O . PRO A 1 146 ? 29.389 -9.120 -15.050 1.00 92.25 146 PRO A O 1
ATOM 1156 N N . LEU A 1 147 ? 29.266 -10.623 -16.738 1.00 94.88 147 LEU A N 1
ATOM 1157 C CA . LEU A 1 147 ? 28.049 -10.110 -17.365 1.00 94.88 147 LEU A CA 1
ATOM 1158 C C . LEU A 1 147 ? 26.866 -11.013 -17.016 1.00 94.88 147 LEU A C 1
ATOM 1160 O O . LEU A 1 147 ? 26.746 -12.125 -17.532 1.00 94.88 147 LEU A O 1
ATOM 1164 N N . LEU A 1 148 ? 25.978 -10.521 -16.161 1.00 94.75 148 LEU A N 1
ATOM 1165 C CA . LEU A 1 148 ? 24.758 -11.218 -15.765 1.00 94.75 148 LEU A CA 1
ATOM 1166 C C . LEU A 1 148 ? 23.559 -10.621 -16.498 1.00 94.75 148 LEU A C 1
ATOM 1168 O O . LEU A 1 148 ? 23.452 -9.404 -16.621 1.00 94.75 148 LEU A O 1
ATOM 1172 N N . PHE A 1 149 ? 22.630 -11.452 -16.955 1.00 95.56 149 PHE A N 1
ATOM 1173 C CA . PHE A 1 149 ? 21.324 -10.978 -17.391 1.00 95.56 149 PHE A CA 1
ATOM 1174 C C . PHE A 1 149 ? 20.420 -10.757 -16.177 1.00 95.56 149 PHE A C 1
ATOM 1176 O O . PHE A 1 149 ? 20.243 -11.652 -15.349 1.00 95.56 149 PHE A O 1
ATOM 1183 N N . LYS A 1 150 ? 19.839 -9.567 -16.073 1.00 91.06 150 LYS A N 1
ATOM 1184 C CA . LYS A 1 150 ? 18.838 -9.231 -15.070 1.00 91.06 150 LYS A CA 1
ATOM 1185 C C . LYS A 1 150 ? 17.487 -9.065 -15.770 1.00 91.06 150 LYS A C 1
ATOM 1187 O O . LYS A 1 150 ? 17.325 -8.104 -16.523 1.00 91.06 150 LYS A O 1
ATOM 1192 N N . PRO A 1 151 ? 16.525 -9.977 -15.548 1.00 88.38 151 PRO A N 1
ATOM 1193 C CA . PRO A 1 151 ? 15.180 -9.840 -16.097 1.00 88.38 151 PRO A CA 1
ATOM 1194 C C . PRO A 1 151 ? 14.522 -8.538 -15.639 1.00 88.38 151 PRO A C 1
ATOM 1196 O O . PRO A 1 151 ? 14.607 -8.183 -14.462 1.00 88.38 151 PRO A O 1
ATOM 1199 N N . ALA A 1 152 ? 13.863 -7.843 -16.565 1.00 81.75 152 ALA A N 1
ATOM 1200 C CA . ALA A 1 152 ? 13.237 -6.553 -16.273 1.00 81.75 152 ALA A CA 1
ATOM 1201 C C . ALA A 1 152 ? 11.830 -6.688 -15.662 1.00 81.75 152 ALA A C 1
ATOM 1203 O O . ALA A 1 152 ? 11.360 -5.778 -14.979 1.00 81.75 152 ALA A O 1
ATOM 1204 N N . ASN A 1 153 ? 11.163 -7.817 -15.915 1.00 82.00 153 ASN A N 1
ATOM 1205 C CA . ASN A 1 153 ? 9.778 -8.083 -15.537 1.00 82.00 153 ASN A CA 1
ATOM 1206 C C . ASN A 1 153 ? 9.534 -9.582 -15.295 1.00 82.00 153 ASN A C 1
ATOM 1208 O O . ASN A 1 153 ? 10.326 -10.437 -15.701 1.00 82.00 153 ASN A O 1
ATOM 1212 N N . GLN A 1 154 ? 8.396 -9.898 -14.677 1.00 83.88 154 GLN A N 1
ATOM 1213 C CA . GLN A 1 154 ? 7.979 -11.259 -14.323 1.00 83.88 154 GLN A CA 1
ATOM 1214 C C . GLN A 1 154 ? 7.906 -12.211 -15.527 1.00 83.88 154 GLN A C 1
ATOM 1216 O O . GLN A 1 154 ? 8.246 -13.386 -15.397 1.00 83.88 154 GLN A O 1
ATOM 1221 N N . LEU A 1 155 ? 7.516 -11.726 -16.714 1.00 84.81 155 LEU A N 1
ATOM 1222 C CA . LEU A 1 155 ? 7.518 -12.543 -17.933 1.00 84.81 155 LEU A CA 1
ATOM 1223 C C . LEU A 1 155 ? 8.931 -13.060 -18.226 1.00 84.81 155 LEU A C 1
ATOM 1225 O O . LEU A 1 155 ? 9.133 -14.265 -18.382 1.00 84.81 155 LEU A O 1
ATOM 1229 N N . GLN A 1 156 ? 9.913 -12.162 -18.267 1.00 88.88 156 GLN A N 1
ATOM 1230 C CA . GLN A 1 156 ? 11.301 -12.533 -18.519 1.00 88.88 156 GLN A CA 1
ATOM 1231 C C . GLN A 1 156 ? 11.877 -13.373 -17.386 1.00 88.88 156 GLN A C 1
ATOM 1233 O O . GLN A 1 156 ? 12.625 -14.304 -17.668 1.00 88.88 156 GLN A O 1
ATOM 1238 N N . GLU A 1 157 ? 11.512 -13.105 -16.128 1.00 87.19 157 GLU A N 1
ATOM 1239 C CA . GLU A 1 157 ? 11.926 -13.941 -14.998 1.00 87.19 157 GLU A CA 1
ATOM 1240 C C . GLU A 1 157 ? 11.546 -15.407 -15.217 1.00 87.19 157 GLU A C 1
ATOM 1242 O O . GLU A 1 157 ? 12.386 -16.288 -15.026 1.00 87.19 157 GLU A O 1
ATOM 1247 N N . ARG A 1 158 ? 10.324 -15.676 -15.692 1.00 86.31 158 ARG A N 1
ATOM 1248 C CA . ARG A 1 158 ? 9.887 -17.034 -16.049 1.00 86.31 158 ARG A CA 1
ATOM 1249 C C . ARG A 1 158 ? 10.683 -17.597 -17.220 1.00 86.31 158 ARG A C 1
ATOM 1251 O O . ARG A 1 158 ? 11.245 -18.681 -17.097 1.00 86.31 158 ARG A O 1
ATOM 1258 N N . LEU A 1 159 ? 10.782 -16.843 -18.317 1.00 90.06 159 LEU A N 1
ATOM 1259 C CA . LEU A 1 159 ? 11.482 -17.281 -19.528 1.00 90.06 159 LEU A CA 1
ATOM 1260 C C . LEU A 1 159 ? 12.937 -17.673 -19.246 1.00 90.06 159 LEU A C 1
ATOM 1262 O O . LEU A 1 159 ? 13.421 -18.668 -19.777 1.00 90.06 159 LEU A O 1
ATOM 1266 N N . VAL A 1 160 ? 13.645 -16.914 -18.403 1.00 90.44 160 VAL A N 1
ATOM 1267 C CA . VAL A 1 160 ? 15.052 -17.208 -18.108 1.00 90.44 160 VAL A CA 1
ATOM 1268 C C . VAL A 1 160 ? 15.241 -18.303 -17.069 1.00 90.44 160 VAL A C 1
ATOM 1270 O O . VAL A 1 160 ? 16.313 -18.903 -17.045 1.00 90.44 160 VAL A O 1
ATOM 1273 N N . ARG A 1 161 ? 14.247 -18.592 -16.211 1.00 87.31 161 ARG A N 1
ATOM 1274 C CA . ARG A 1 161 ? 14.341 -19.696 -15.236 1.00 87.31 161 ARG A CA 1
ATOM 1275 C C . ARG A 1 161 ? 14.547 -21.040 -15.936 1.00 87.31 161 ARG A C 1
ATOM 1277 O O . ARG A 1 161 ? 15.306 -21.860 -15.424 1.00 87.31 161 ARG A O 1
ATOM 1284 N N . GLU A 1 162 ? 13.944 -21.218 -17.108 1.00 87.44 162 GLU A N 1
ATOM 1285 C CA . GLU A 1 162 ? 14.056 -22.426 -17.936 1.00 87.44 162 GLU A CA 1
ATOM 1286 C C . GLU A 1 162 ? 15.404 -22.552 -18.665 1.00 87.44 162 GLU A C 1
ATOM 1288 O O . GLU A 1 162 ? 15.782 -23.642 -19.093 1.00 87.44 162 GLU A O 1
ATOM 1293 N N . ILE A 1 163 ? 16.161 -21.458 -18.784 1.00 90.69 163 ILE A N 1
ATOM 1294 C CA . ILE A 1 163 ? 17.476 -21.454 -19.431 1.00 90.69 163 ILE A CA 1
ATOM 1295 C C . ILE A 1 163 ? 18.532 -21.890 -18.402 1.00 90.69 163 ILE A C 1
ATOM 1297 O O . ILE A 1 163 ? 18.554 -21.357 -17.288 1.00 90.69 163 ILE A O 1
ATOM 1301 N N . PRO A 1 164 ? 19.450 -22.819 -18.716 1.00 91.31 164 PRO A N 1
ATOM 1302 C CA . PRO A 1 164 ? 20.545 -23.165 -17.813 1.00 91.31 164 PRO A CA 1
ATOM 1303 C C . PRO A 1 164 ? 21.420 -21.949 -17.469 1.00 91.31 164 PRO A C 1
ATOM 1305 O O . PRO A 1 164 ? 21.814 -21.189 -18.351 1.00 91.31 164 PRO A O 1
ATOM 1308 N N . ALA A 1 165 ? 21.801 -21.786 -16.198 1.00 88.19 165 ALA A N 1
ATOM 1309 C CA . ALA A 1 165 ? 22.655 -20.668 -15.764 1.00 88.19 165 ALA A CA 1
ATOM 1310 C C . ALA A 1 165 ? 24.056 -20.675 -16.414 1.00 88.19 165 ALA A C 1
ATOM 1312 O O . ALA A 1 165 ? 24.715 -19.642 -16.476 1.00 88.19 165 ALA A O 1
ATOM 1313 N N . SER A 1 166 ? 24.507 -21.831 -16.914 1.00 88.38 166 SER A N 1
ATOM 1314 C CA . SER A 1 166 ? 25.732 -21.960 -17.711 1.00 88.38 166 SER A CA 1
ATOM 1315 C C . SER A 1 166 ? 25.616 -21.348 -19.108 1.00 88.38 166 SER A C 1
ATOM 1317 O O . SER A 1 166 ? 26.630 -21.004 -19.702 1.00 88.38 166 SER A O 1
ATOM 1319 N N . GLU A 1 167 ? 24.398 -21.263 -19.646 1.00 90.19 167 GLU A N 1
ATOM 1320 C CA . GLU A 1 167 ? 24.101 -20.667 -20.952 1.00 90.19 167 GLU A CA 1
ATOM 1321 C C . GLU A 1 167 ? 23.756 -19.183 -20.812 1.00 90.19 167 GLU A C 1
ATOM 1323 O O . GLU A 1 167 ? 24.221 -18.366 -21.599 1.00 90.19 167 GLU A O 1
ATOM 1328 N N . LEU A 1 168 ? 22.987 -18.829 -19.779 1.00 94.94 168 LEU A N 1
ATOM 1329 C CA . LEU A 1 168 ? 22.633 -17.451 -19.458 1.00 94.94 168 LEU A CA 1
ATOM 1330 C C . LEU A 1 168 ? 22.894 -17.180 -17.968 1.00 94.94 168 LEU A C 1
ATOM 1332 O O . LEU A 1 168 ? 22.000 -17.398 -17.138 1.00 94.94 168 LEU A O 1
ATOM 1336 N N . PRO A 1 169 ? 24.103 -16.706 -17.608 1.00 94.00 169 PRO A N 1
ATOM 1337 C CA . PRO A 1 169 ? 24.382 -16.212 -16.266 1.00 94.00 169 PRO A CA 1
ATOM 1338 C C . PRO A 1 169 ? 23.391 -15.102 -15.924 1.00 94.00 169 PRO A C 1
ATOM 1340 O O . PRO A 1 169 ? 23.222 -14.167 -16.706 1.00 94.00 169 PRO A O 1
ATOM 1343 N N . ARG A 1 170 ? 22.722 -15.196 -14.775 1.00 93.00 170 ARG A N 1
ATOM 1344 C CA . ARG A 1 170 ? 21.620 -14.294 -14.422 1.00 93.00 170 ARG A CA 1
ATOM 1345 C C . ARG A 1 170 ? 21.627 -13.882 -12.959 1.00 93.00 170 ARG A C 1
ATOM 1347 O O . ARG A 1 170 ? 22.245 -14.547 -12.133 1.00 93.00 170 ARG A O 1
ATOM 1354 N N . VAL A 1 171 ? 20.917 -12.797 -12.673 1.00 88.38 171 VAL A N 1
ATOM 1355 C CA . VAL A 1 171 ? 20.617 -12.316 -11.321 1.00 88.38 171 VAL A CA 1
ATOM 1356 C C . VAL A 1 171 ? 19.219 -11.707 -11.306 1.00 88.38 171 VAL A C 1
ATOM 1358 O O . VAL A 1 171 ? 18.869 -10.937 -12.199 1.00 88.38 171 VAL A O 1
ATOM 1361 N N . PHE A 1 172 ? 18.403 -12.042 -10.315 1.00 83.75 172 PHE A N 1
ATOM 1362 C CA . PHE A 1 172 ? 17.077 -11.455 -10.147 1.00 83.75 172 PHE A CA 1
ATOM 1363 C C . PHE A 1 172 ? 17.152 -10.126 -9.390 1.00 83.75 172 PHE A C 1
ATOM 1365 O O . PHE A 1 172 ? 18.076 -9.873 -8.614 1.00 83.75 172 PHE A O 1
ATOM 1372 N N . ALA A 1 173 ? 16.161 -9.255 -9.600 1.00 75.81 173 ALA A N 1
ATOM 1373 C CA . ALA A 1 173 ? 16.123 -7.948 -8.945 1.00 75.81 173 ALA A CA 1
ATOM 1374 C C . ALA A 1 173 ? 16.163 -8.076 -7.412 1.00 75.81 173 ALA A C 1
ATOM 1376 O O . ALA A 1 173 ? 16.949 -7.384 -6.764 1.00 75.81 173 ALA A O 1
ATOM 1377 N N . HIS A 1 174 ? 15.401 -9.012 -6.841 1.00 74.00 174 HIS A N 1
ATOM 1378 C CA . HIS A 1 174 ? 15.423 -9.257 -5.401 1.00 74.00 174 HIS A CA 1
ATOM 1379 C C . HIS A 1 174 ? 16.804 -9.729 -4.914 1.00 74.00 174 HIS A C 1
ATOM 1381 O O . HIS A 1 174 ? 17.266 -9.237 -3.898 1.00 74.00 174 HIS A O 1
ATOM 1387 N N . GLU A 1 175 ? 17.532 -10.583 -5.638 1.00 75.75 175 GLU A N 1
ATOM 1388 C CA . GLU A 1 175 ? 18.887 -11.024 -5.242 1.00 75.75 175 GLU A CA 1
ATOM 1389 C C . GLU A 1 175 ? 19.909 -9.873 -5.246 1.00 75.75 175 GLU A C 1
ATOM 1391 O O . GLU A 1 175 ? 20.876 -9.852 -4.472 1.00 75.75 175 GLU A O 1
ATOM 1396 N N . LEU A 1 176 ? 19.692 -8.896 -6.128 1.00 70.19 176 LEU A N 1
ATOM 1397 C CA . LEU A 1 176 ? 20.552 -7.732 -6.268 1.00 70.19 176 LEU A CA 1
ATOM 1398 C C . LEU A 1 176 ? 20.260 -6.659 -5.207 1.00 70.19 176 LEU A C 1
ATOM 1400 O O . LEU A 1 176 ? 21.202 -6.059 -4.685 1.00 70.19 176 LEU A O 1
ATOM 1404 N N . PHE A 1 177 ? 18.982 -6.435 -4.874 1.00 62.72 177 PHE A N 1
ATOM 1405 C CA . PHE A 1 177 ? 18.534 -5.283 -4.078 1.00 62.72 177 PHE A CA 1
ATOM 1406 C C . PHE A 1 177 ? 17.994 -5.610 -2.675 1.00 62.72 177 PHE A C 1
ATOM 1408 O O . PHE A 1 177 ? 18.040 -4.732 -1.816 1.00 62.72 177 PHE A O 1
ATOM 1415 N N . SER A 1 178 ? 17.557 -6.842 -2.378 1.00 56.41 178 SER A N 1
ATOM 1416 C CA . SER A 1 178 ? 17.012 -7.221 -1.050 1.00 56.41 178 SER A CA 1
ATOM 1417 C C . SER A 1 178 ? 18.043 -7.196 0.085 1.00 56.41 178 SER A C 1
ATOM 1419 O O . SER A 1 178 ? 17.700 -7.346 1.251 1.00 56.41 178 SER A O 1
ATOM 1421 N N . THR A 1 179 ? 19.315 -6.999 -0.260 1.00 55.53 179 THR A N 1
ATOM 1422 C CA . THR A 1 179 ? 20.467 -6.936 0.650 1.00 55.53 179 THR A CA 1
ATOM 1423 C C . THR A 1 179 ? 21.220 -5.609 0.511 1.00 55.53 179 THR A C 1
ATOM 1425 O O . THR A 1 179 ? 22.417 -5.524 0.806 1.00 55.53 179 THR A O 1
ATOM 1428 N N . ALA A 1 180 ? 20.555 -4.571 -0.010 1.00 65.94 180 ALA A N 1
ATOM 1429 C CA . ALA A 1 180 ? 21.141 -3.241 -0.100 1.00 65.94 180 ALA A CA 1
ATOM 1430 C C . ALA A 1 180 ? 21.469 -2.723 1.314 1.00 65.94 180 ALA A C 1
ATOM 1432 O O . ALA A 1 180 ? 20.599 -2.720 2.182 1.00 65.94 180 ALA A O 1
ATOM 1433 N N . PRO A 1 181 ? 22.700 -2.249 1.575 1.00 76.50 181 PRO A N 1
ATOM 1434 C CA . PRO A 1 181 ? 23.078 -1.774 2.904 1.00 76.50 181 PRO A CA 1
ATOM 1435 C C . PRO A 1 181 ? 22.322 -0.507 3.321 1.00 76.50 181 PRO A C 1
ATOM 1437 O O . PRO A 1 181 ? 22.315 -0.176 4.503 1.00 76.50 181 PRO A O 1
ATOM 1440 N N . PHE A 1 182 ? 21.703 0.193 2.368 1.00 83.62 182 PHE A N 1
ATOM 1441 C CA . PHE A 1 182 ? 20.960 1.424 2.581 1.00 83.62 182 PHE A CA 1
ATOM 1442 C C . PHE A 1 182 ? 19.698 1.461 1.709 1.00 83.62 182 PHE A C 1
ATOM 1444 O O . PHE A 1 182 ? 19.753 1.103 0.531 1.00 83.62 182 PHE A O 1
ATOM 1451 N N . VAL A 1 183 ? 18.585 1.930 2.281 1.00 79.88 183 VAL A N 1
ATOM 1452 C CA . VAL A 1 183 ? 17.344 2.262 1.564 1.00 79.88 183 VAL A CA 1
ATOM 1453 C C . VAL A 1 183 ? 16.787 3.564 2.134 1.00 79.88 183 VAL A C 1
ATOM 1455 O O . VAL A 1 183 ? 16.422 3.620 3.309 1.00 79.88 183 VAL A O 1
ATOM 1458 N N . ALA A 1 184 ? 16.694 4.602 1.305 1.00 82.50 184 ALA A N 1
ATOM 1459 C CA . ALA A 1 184 ? 16.012 5.843 1.659 1.00 82.50 184 ALA A CA 1
ATOM 1460 C C . ALA A 1 184 ? 14.499 5.611 1.650 1.00 82.50 184 ALA A C 1
ATOM 1462 O O . ALA A 1 184 ? 13.957 5.281 0.601 1.00 82.50 184 ALA A O 1
ATOM 1463 N N . LEU A 1 185 ? 13.827 5.761 2.791 1.00 82.62 185 LEU A N 1
ATOM 1464 C CA . LEU A 1 185 ? 12.381 5.540 2.887 1.00 82.62 185 LEU A CA 1
ATOM 1465 C C . LEU A 1 185 ? 11.610 6.865 2.767 1.00 82.62 185 LEU A C 1
ATOM 1467 O O . LEU A 1 185 ? 10.692 6.968 1.959 1.00 82.62 185 LEU A O 1
ATOM 1471 N N . ASN A 1 186 ? 12.051 7.896 3.490 1.00 83.62 186 ASN A N 1
ATOM 1472 C CA . ASN A 1 186 ? 11.552 9.265 3.415 1.00 83.62 186 ASN A CA 1
ATOM 1473 C C . ASN A 1 186 ? 12.754 10.224 3.453 1.00 83.62 186 ASN A C 1
ATOM 1475 O O . ASN A 1 186 ? 13.360 10.410 4.515 1.00 83.62 186 ASN A O 1
ATOM 1479 N N . PRO A 1 187 ? 13.158 10.795 2.304 1.00 86.44 187 PRO A N 1
ATOM 1480 C CA . PRO A 1 187 ? 14.252 11.756 2.243 1.00 86.44 187 PRO A CA 1
ATOM 1481 C C . PRO A 1 187 ? 13.951 13.031 3.034 1.00 86.44 187 PRO A C 1
ATOM 1483 O O . PRO A 1 187 ? 12.812 13.485 3.107 1.00 86.44 187 PRO A O 1
ATOM 1486 N N . GLY A 1 188 ? 14.988 13.650 3.585 1.00 90.12 188 GLY A N 1
ATOM 1487 C CA . GLY A 1 188 ? 14.855 14.887 4.342 1.00 90.12 188 GLY A CA 1
ATOM 1488 C C . GLY A 1 188 ? 16.077 15.181 5.197 1.00 90.12 188 GLY A C 1
ATOM 1489 O O . GLY A 1 188 ? 16.972 14.347 5.343 1.00 90.12 188 GLY A O 1
ATOM 1490 N N . THR A 1 189 ? 16.091 16.368 5.792 1.00 93.94 189 THR A N 1
ATOM 1491 C CA . THR A 1 189 ? 17.140 16.802 6.715 1.00 93.94 189 THR A CA 1
ATOM 1492 C C . THR A 1 189 ? 16.508 17.312 7.996 1.00 93.94 189 THR A C 1
ATOM 1494 O O . THR A 1 189 ? 15.520 18.042 7.963 1.00 93.94 189 THR A O 1
ATOM 1497 N N . THR A 1 190 ? 17.092 16.936 9.126 1.00 93.25 190 THR A N 1
ATOM 1498 C CA . THR A 1 190 ? 16.662 17.361 10.456 1.00 93.25 190 THR A CA 1
ATOM 1499 C C . THR A 1 190 ? 17.864 17.497 11.388 1.00 93.25 190 THR A C 1
ATOM 1501 O O . THR A 1 190 ? 18.951 16.982 11.110 1.00 93.25 190 THR A O 1
ATOM 1504 N N . THR A 1 191 ? 17.665 18.162 12.519 1.00 93.75 191 THR A N 1
ATOM 1505 C CA . THR A 1 191 ? 18.599 18.148 13.644 1.00 93.75 191 THR A CA 1
ATOM 1506 C C . THR A 1 191 ? 17.914 17.530 14.854 1.00 93.75 191 THR A C 1
ATOM 1508 O O . THR A 1 191 ? 16.723 17.734 15.100 1.00 93.75 191 THR A O 1
ATOM 1511 N N . GLY A 1 192 ? 18.658 16.732 15.610 1.00 94.25 192 GLY A N 1
ATOM 1512 C CA . GLY A 1 192 ? 18.086 16.031 16.747 1.00 94.25 192 GLY A CA 1
ATOM 1513 C C . GLY A 1 192 ? 19.114 15.290 17.576 1.00 94.25 192 GLY A C 1
ATOM 1514 O O . GLY A 1 192 ? 20.270 15.138 17.178 1.00 94.25 192 GLY A O 1
ATOM 1515 N N . ARG A 1 193 ? 18.688 14.823 18.746 1.00 95.06 193 ARG A N 1
ATOM 1516 C CA . ARG A 1 193 ? 19.519 14.006 19.626 1.00 95.06 193 ARG A CA 1
ATOM 1517 C C . ARG A 1 193 ? 19.394 12.542 19.228 1.00 95.06 193 ARG A C 1
ATOM 1519 O O . ARG A 1 193 ? 18.305 11.978 19.253 1.00 95.06 193 ARG A O 1
ATOM 1526 N N . LEU A 1 194 ? 20.509 11.911 18.885 1.00 96.25 194 LEU A N 1
ATOM 1527 C CA . LEU A 1 194 ? 20.523 10.510 18.489 1.00 96.25 194 LEU A CA 1
ATOM 1528 C C . LEU A 1 194 ? 20.317 9.604 19.711 1.00 96.25 194 LEU A C 1
ATOM 1530 O O . LEU A 1 194 ? 20.961 9.790 20.743 1.00 96.25 194 LEU A O 1
ATOM 1534 N N . ARG A 1 195 ? 19.420 8.623 19.601 1.00 95.25 195 ARG A N 1
ATOM 1535 C CA . ARG A 1 195 ? 19.103 7.648 20.652 1.00 95.25 195 ARG A CA 1
ATOM 1536 C C . ARG A 1 195 ? 19.132 6.243 20.061 1.00 95.25 195 ARG A C 1
ATOM 1538 O O . ARG A 1 195 ? 18.232 5.870 19.307 1.00 95.25 195 ARG A O 1
ATOM 1545 N N . ALA A 1 196 ? 20.163 5.468 20.385 1.00 94.88 196 ALA A N 1
ATOM 1546 C CA . ALA A 1 196 ? 20.318 4.109 19.874 1.00 94.88 196 ALA A CA 1
ATOM 1547 C C . ALA A 1 196 ? 19.801 3.070 20.880 1.00 94.88 196 ALA A C 1
ATOM 1549 O O . ALA A 1 196 ? 20.333 2.943 21.982 1.00 94.88 196 ALA A O 1
ATOM 1550 N N . PHE A 1 197 ? 18.794 2.286 20.488 1.00 94.06 197 PHE A N 1
ATOM 1551 C CA . PHE A 1 197 ? 18.261 1.190 21.303 1.00 94.06 197 PHE A CA 1
ATOM 1552 C C . PHE A 1 197 ? 18.561 -0.149 20.638 1.00 94.06 197 PHE A C 1
ATOM 1554 O O . PHE A 1 197 ? 18.212 -0.380 19.479 1.00 94.06 197 PHE A O 1
ATOM 1561 N N . ARG A 1 198 ? 19.210 -1.048 21.381 1.00 90.69 198 ARG A N 1
ATOM 1562 C CA . ARG A 1 198 ? 19.628 -2.367 20.877 1.00 90.69 198 ARG A CA 1
ATOM 1563 C C . ARG A 1 198 ? 18.522 -3.397 21.030 1.00 90.69 198 ARG A C 1
ATOM 1565 O O . ARG A 1 198 ? 18.466 -4.366 20.281 1.00 90.69 198 ARG A O 1
ATOM 1572 N N . THR A 1 199 ? 17.631 -3.177 21.991 1.00 88.19 199 THR A N 1
ATOM 1573 C CA . THR A 1 199 ? 16.472 -4.027 22.241 1.00 88.19 199 THR A CA 1
ATOM 1574 C C . THR A 1 199 ? 15.213 -3.188 22.408 1.00 88.19 199 THR A C 1
ATOM 1576 O O . THR A 1 199 ? 15.260 -2.036 22.842 1.00 88.19 199 THR A O 1
ATOM 1579 N N . GLU A 1 200 ? 14.055 -3.776 22.109 1.00 83.94 200 GLU A N 1
ATOM 1580 C CA . GLU A 1 200 ? 12.780 -3.121 22.399 1.00 83.94 200 GLU A CA 1
ATOM 1581 C C . GLU A 1 200 ? 12.619 -2.867 23.905 1.00 83.94 200 GLU A C 1
ATOM 1583 O O . GLU A 1 200 ? 12.136 -1.813 24.301 1.00 83.94 200 GLU A O 1
ATOM 1588 N N . ALA A 1 201 ? 13.094 -3.774 24.764 1.00 85.25 201 ALA A N 1
ATOM 1589 C CA . ALA A 1 201 ? 13.047 -3.594 26.214 1.00 85.25 201 ALA A CA 1
ATOM 1590 C C . ALA A 1 201 ? 13.774 -2.315 26.678 1.00 85.25 201 ALA A C 1
ATOM 1592 O O . ALA A 1 201 ? 13.254 -1.596 27.533 1.00 85.25 201 ALA A O 1
ATOM 1593 N N . GLU A 1 202 ? 14.933 -1.995 26.089 1.00 89.31 202 GLU A N 1
ATOM 1594 C CA . GLU A 1 202 ? 15.652 -0.737 26.347 1.00 89.31 202 GLU A CA 1
ATOM 1595 C C . GLU A 1 202 ? 14.826 0.486 25.935 1.00 89.31 202 GLU A C 1
ATOM 1597 O O . GLU A 1 202 ? 14.683 1.430 26.716 1.00 89.31 202 GLU A O 1
ATOM 1602 N N . TYR A 1 203 ? 14.242 0.453 24.734 1.00 88.06 203 TYR A N 1
ATOM 1603 C CA . TYR A 1 203 ? 13.361 1.511 24.237 1.00 88.06 203 TYR A CA 1
ATOM 1604 C C . TYR A 1 203 ? 12.152 1.728 25.162 1.00 88.06 203 TYR A C 1
ATOM 1606 O O . TYR A 1 203 ? 11.850 2.860 25.555 1.00 88.06 203 TYR A O 1
ATOM 1614 N N . ARG A 1 204 ? 11.487 0.642 25.574 1.00 82.69 204 ARG A N 1
ATOM 1615 C CA . ARG A 1 204 ? 10.323 0.676 26.472 1.00 82.69 204 ARG A CA 1
ATOM 1616 C C . ARG A 1 204 ? 10.694 1.291 27.820 1.00 82.69 204 ARG A C 1
ATOM 1618 O O . ARG A 1 204 ? 10.028 2.220 28.268 1.00 82.69 204 ARG A O 1
ATOM 1625 N N . ALA A 1 205 ? 11.794 0.842 28.426 1.00 80.56 205 ALA A N 1
ATOM 1626 C CA . ALA A 1 205 ? 12.270 1.367 29.704 1.00 80.56 205 ALA A CA 1
ATOM 1627 C C . ALA A 1 205 ? 12.604 2.869 29.637 1.00 80.56 205 ALA A C 1
ATOM 1629 O O . ALA A 1 205 ? 12.256 3.627 30.550 1.00 80.56 205 ALA A O 1
ATOM 1630 N N . ALA A 1 206 ? 13.239 3.315 28.547 1.00 78.88 206 ALA A N 1
ATOM 1631 C CA . ALA A 1 206 ? 13.557 4.723 28.324 1.00 78.88 206 ALA A CA 1
ATOM 1632 C C . ALA A 1 206 ? 12.295 5.583 28.163 1.00 78.88 206 ALA A C 1
ATOM 1634 O O . ALA A 1 206 ? 12.212 6.670 28.741 1.00 78.88 206 ALA A O 1
ATOM 1635 N N . THR A 1 207 ? 11.300 5.072 27.439 1.00 70.50 207 THR A N 1
ATOM 1636 C CA . THR A 1 207 ? 10.027 5.763 27.198 1.00 70.50 207 THR A CA 1
ATOM 1637 C C . THR A 1 207 ? 9.219 5.927 28.487 1.00 70.50 207 THR A C 1
ATOM 1639 O O . THR A 1 207 ? 8.667 6.998 28.721 1.00 70.50 207 THR A O 1
ATOM 1642 N N . THR A 1 208 ? 9.202 4.917 29.364 1.00 66.12 208 THR A N 1
ATOM 1643 C CA . THR A 1 208 ? 8.495 4.983 30.656 1.00 66.12 208 THR A CA 1
ATOM 1644 C C . THR A 1 208 ? 9.190 5.891 31.677 1.00 66.12 208 THR A C 1
ATOM 1646 O O . THR A 1 208 ? 8.521 6.558 32.461 1.00 66.12 208 THR A O 1
ATOM 1649 N N . THR A 1 209 ? 10.528 5.910 31.704 1.00 59.72 209 THR A N 1
ATOM 1650 C CA . THR A 1 209 ? 11.283 6.556 32.796 1.00 59.72 209 THR A CA 1
ATOM 1651 C C . THR A 1 209 ? 11.658 8.006 32.493 1.00 59.72 209 THR A C 1
ATOM 1653 O O . THR A 1 209 ? 11.522 8.869 33.356 1.00 59.72 209 THR A O 1
ATOM 1656 N N . ALA A 1 210 ? 12.164 8.270 31.286 1.00 60.91 210 ALA A N 1
ATOM 1657 C CA . ALA A 1 210 ? 12.702 9.574 30.892 1.00 60.91 210 ALA A CA 1
ATOM 1658 C C . ALA A 1 210 ? 11.846 10.280 29.830 1.00 60.91 210 ALA A C 1
ATOM 1660 O O . ALA A 1 210 ? 11.954 11.495 29.678 1.00 60.91 210 ALA A O 1
ATOM 1661 N N . GLY A 1 211 ? 11.004 9.528 29.112 1.00 69.94 211 GLY A N 1
ATOM 1662 C CA . GLY A 1 211 ? 10.302 10.010 27.928 1.00 69.94 211 GLY A CA 1
ATOM 1663 C C . GLY A 1 211 ? 11.252 10.225 26.745 1.00 69.94 211 GLY A C 1
ATOM 1664 O O . GLY A 1 211 ? 12.451 10.476 26.904 1.00 69.94 211 GLY A O 1
ATOM 1665 N N . LEU A 1 212 ? 10.718 10.100 25.534 1.00 83.38 212 LEU A N 1
ATOM 1666 C CA . LEU A 1 212 ? 11.402 10.564 24.329 1.00 83.38 212 LEU A CA 1
ATOM 1667 C C . LEU A 1 212 ? 10.922 11.974 24.004 1.00 83.38 212 LEU A C 1
ATOM 1669 O O . LEU A 1 212 ? 9.733 12.272 24.123 1.00 83.38 212 LEU A O 1
ATOM 1673 N N . ALA A 1 213 ? 11.860 12.834 23.626 1.00 84.12 213 ALA A N 1
ATOM 1674 C CA . ALA A 1 213 ? 11.569 14.197 23.216 1.00 84.12 213 ALA A CA 1
ATOM 1675 C C . ALA A 1 213 ? 11.238 14.245 21.722 1.00 84.12 213 ALA A C 1
ATOM 1677 O O . ALA A 1 213 ? 11.703 13.411 20.948 1.00 84.12 213 ALA A O 1
ATOM 1678 N N . TRP A 1 214 ? 10.511 15.282 21.302 1.00 85.19 214 TRP A N 1
ATOM 1679 C CA . TRP A 1 214 ? 10.229 15.539 19.886 1.00 85.19 214 TRP A CA 1
ATOM 1680 C C . TRP A 1 214 ? 11.503 15.620 19.035 1.00 85.19 214 TRP A C 1
ATOM 1682 O O . TRP A 1 214 ? 11.476 15.257 17.868 1.00 85.19 214 TRP A O 1
ATOM 1692 N N . SER A 1 215 ? 12.611 16.075 19.631 1.00 91.00 215 SER A N 1
ATOM 1693 C CA . SER A 1 215 ? 13.907 16.246 18.979 1.00 91.00 215 SER A CA 1
ATOM 1694 C C . SER A 1 215 ? 14.738 14.965 18.912 1.00 91.00 215 SER A C 1
ATOM 1696 O O . SER A 1 215 ? 15.828 14.984 18.342 1.00 91.00 215 SER A O 1
ATOM 1698 N N . ASP A 1 216 ? 14.283 13.856 19.502 1.00 93.62 216 ASP A N 1
ATOM 1699 C CA . ASP A 1 216 ? 15.031 12.602 19.457 1.00 93.62 216 ASP A CA 1
ATOM 1700 C C . ASP A 1 216 ? 14.972 11.985 18.043 1.00 93.62 216 ASP A C 1
ATOM 1702 O O . ASP A 1 216 ? 13.945 12.010 17.361 1.00 93.62 216 ASP A O 1
ATOM 1706 N N . ILE A 1 217 ? 16.095 11.411 17.608 1.00 95.69 217 ILE A N 1
ATOM 1707 C CA . ILE A 1 217 ? 16.233 10.589 16.401 1.00 95.69 217 ILE A CA 1
ATOM 1708 C C . ILE A 1 217 ? 16.544 9.176 16.873 1.00 95.69 217 ILE A C 1
ATOM 1710 O O . ILE A 1 217 ? 17.590 8.945 17.485 1.00 95.69 217 ILE A O 1
ATOM 1714 N N . ILE A 1 218 ? 15.651 8.228 16.607 1.00 95.38 218 ILE A N 1
ATOM 1715 C CA . ILE A 1 218 ? 15.808 6.862 17.114 1.00 95.38 218 ILE A CA 1
ATOM 1716 C C . ILE A 1 218 ? 16.520 5.968 16.107 1.00 95.38 218 ILE A C 1
ATOM 1718 O O . ILE A 1 218 ? 16.258 6.027 14.905 1.00 95.38 218 ILE A O 1
ATOM 1722 N N . VAL A 1 219 ? 17.400 5.106 16.614 1.00 95.38 219 VAL A N 1
ATOM 1723 C CA . VAL A 1 219 ? 18.065 4.068 15.822 1.00 95.38 219 VAL A CA 1
ATOM 1724 C C . VAL A 1 219 ? 17.855 2.724 16.487 1.00 95.38 219 VAL A C 1
ATOM 1726 O O . VAL A 1 219 ? 18.220 2.543 17.648 1.00 95.38 219 VAL A O 1
ATOM 1729 N N . MET A 1 220 ? 17.245 1.789 15.761 1.00 92.88 220 MET A N 1
ATOM 1730 C CA . MET A 1 220 ? 16.893 0.468 16.282 1.00 92.88 220 MET A CA 1
ATOM 1731 C C . MET A 1 220 ? 17.000 -0.594 15.196 1.00 92.88 220 MET A C 1
ATOM 1733 O O . MET A 1 220 ? 16.854 -0.289 14.017 1.00 92.88 220 MET A O 1
ATOM 1737 N N . ASP A 1 221 ? 17.185 -1.853 15.594 1.00 85.25 221 ASP A N 1
ATOM 1738 C CA . ASP A 1 221 ? 17.127 -3.001 14.677 1.00 85.25 221 ASP A CA 1
ATOM 1739 C C . ASP A 1 221 ? 15.794 -3.044 13.917 1.00 85.25 221 ASP A C 1
ATOM 1741 O O . ASP A 1 221 ? 15.776 -3.043 12.687 1.00 85.25 221 ASP A O 1
ATOM 1745 N N . ARG A 1 222 ? 14.683 -3.005 14.657 1.00 78.75 222 ARG A N 1
ATOM 1746 C CA . ARG A 1 222 ? 13.326 -2.798 14.148 1.00 78.75 222 ARG A CA 1
ATOM 1747 C C . ARG A 1 222 ? 12.648 -1.786 15.060 1.00 78.75 222 ARG A C 1
ATOM 1749 O O . ARG A 1 222 ? 12.614 -1.979 16.275 1.00 78.75 222 ARG A O 1
ATOM 1756 N N . VAL A 1 223 ? 12.159 -0.700 14.480 1.00 82.75 223 VAL A N 1
ATOM 1757 C CA . VAL A 1 223 ? 11.460 0.345 15.227 1.00 82.75 223 VAL A CA 1
ATOM 1758 C C . VAL A 1 223 ? 10.030 -0.128 15.523 1.00 82.75 223 VAL A C 1
ATOM 1760 O O . VAL A 1 223 ? 9.357 -0.552 14.583 1.00 82.75 223 VAL A O 1
ATOM 1763 N N . PRO A 1 224 ? 9.563 -0.090 16.787 1.00 76.06 224 PRO A N 1
ATOM 1764 C CA . PRO A 1 224 ? 8.188 -0.447 17.130 1.00 76.06 224 PRO A CA 1
ATOM 1765 C C . PRO A 1 224 ? 7.162 0.483 16.476 1.00 76.06 224 PRO A C 1
ATOM 1767 O O . PRO A 1 224 ? 7.441 1.651 16.214 1.00 76.06 224 PRO A O 1
ATOM 1770 N N . ASP A 1 225 ? 5.942 -0.007 16.279 1.00 65.94 225 ASP A N 1
ATOM 1771 C CA . ASP A 1 225 ? 4.875 0.753 15.617 1.00 65.94 225 ASP A CA 1
ATOM 1772 C C . ASP A 1 225 ? 4.290 1.888 16.474 1.00 65.94 225 ASP A C 1
ATOM 1774 O O . ASP A 1 225 ? 3.599 2.773 15.974 1.00 65.94 225 ASP A O 1
ATOM 1778 N N . ASP A 1 226 ? 4.551 1.896 17.777 1.00 65.50 226 ASP A N 1
ATOM 1779 C CA . ASP A 1 226 ? 3.997 2.854 18.730 1.00 65.50 226 ASP A CA 1
ATOM 1780 C C . ASP A 1 226 ? 5.029 3.875 19.223 1.00 65.50 226 ASP A C 1
ATOM 1782 O O . ASP A 1 226 ? 5.167 4.150 20.418 1.00 65.50 226 ASP A O 1
ATOM 1786 N N . ILE A 1 227 ? 5.747 4.465 18.271 1.00 76.12 227 ILE A N 1
ATOM 1787 C CA . ILE A 1 227 ? 6.659 5.579 18.527 1.00 76.12 227 ILE A CA 1
ATOM 1788 C C . ILE A 1 227 ? 5.911 6.900 18.772 1.00 76.12 227 ILE A C 1
ATOM 1790 O O . ILE A 1 227 ? 4.882 7.157 18.139 1.00 76.12 227 ILE A O 1
ATOM 1794 N N . PRO A 1 228 ? 6.409 7.767 19.674 1.00 76.12 228 PRO A N 1
ATOM 1795 C CA . PRO A 1 228 ? 5.930 9.143 19.765 1.00 76.12 228 PRO A CA 1
ATOM 1796 C C . PRO A 1 228 ? 6.349 9.944 18.521 1.00 76.12 228 PRO A C 1
ATOM 1798 O O . PRO A 1 228 ? 7.144 9.476 17.705 1.00 76.12 228 PRO A O 1
ATOM 1801 N N . ARG A 1 229 ? 5.846 11.177 18.385 1.00 79.31 229 ARG A N 1
ATOM 1802 C CA . ARG A 1 229 ? 6.362 12.122 17.381 1.00 79.31 229 ARG A CA 1
ATOM 1803 C C . ARG A 1 229 ? 7.830 12.443 17.686 1.00 79.31 229 ARG A C 1
ATOM 1805 O O . ARG A 1 229 ? 8.131 12.953 18.763 1.00 79.31 229 ARG A O 1
ATOM 1812 N N . LEU A 1 230 ? 8.710 12.131 16.739 1.00 87.56 230 LEU A N 1
ATOM 1813 C CA . LEU A 1 230 ? 10.175 12.224 16.823 1.00 87.56 230 LEU A CA 1
ATOM 1814 C C . LEU A 1 230 ? 10.713 13.059 15.654 1.00 87.56 230 LEU A C 1
ATOM 1816 O O . LEU A 1 230 ? 9.962 13.349 14.730 1.00 87.56 230 LEU A O 1
ATOM 1820 N N . SER A 1 231 ? 12.005 13.394 15.654 1.00 90.81 231 SER A N 1
ATOM 1821 C CA . SER A 1 231 ? 12.638 14.164 14.572 1.00 90.81 231 SER A CA 1
ATOM 1822 C C . SER A 1 231 ? 13.141 13.291 13.424 1.00 90.81 231 SER A C 1
ATOM 1824 O O . SER A 1 231 ? 13.336 13.806 12.327 1.00 90.81 231 SER A O 1
ATOM 1826 N N . GLY A 1 232 ? 13.377 11.994 13.647 1.00 93.81 232 GLY A N 1
ATOM 1827 C CA . GLY A 1 232 ? 13.875 11.085 12.613 1.00 93.81 232 GLY A CA 1
ATOM 1828 C C . GLY A 1 232 ? 13.973 9.628 13.065 1.00 93.81 232 GLY A C 1
ATOM 1829 O O . GLY A 1 232 ? 13.949 9.333 14.263 1.00 93.81 232 GLY A O 1
ATOM 1830 N N . ILE A 1 233 ? 14.077 8.711 12.098 1.00 94.69 233 ILE A N 1
ATOM 1831 C CA . ILE A 1 233 ? 14.055 7.261 12.348 1.00 94.69 233 ILE A CA 1
ATOM 1832 C C . ILE A 1 233 ? 15.089 6.529 11.485 1.00 94.69 233 ILE A C 1
ATOM 1834 O O . ILE A 1 233 ? 15.100 6.667 10.264 1.00 94.69 233 ILE A O 1
ATOM 1838 N N . VAL A 1 234 ? 15.891 5.654 12.092 1.00 94.62 234 VAL A N 1
ATOM 1839 C CA . VAL A 1 234 ? 16.807 4.756 11.373 1.00 94.62 234 VAL A CA 1
ATOM 1840 C C . VAL A 1 234 ? 16.537 3.303 11.760 1.00 94.62 234 VAL A C 1
ATOM 1842 O O . VAL A 1 234 ? 16.690 2.918 12.920 1.00 94.62 234 VAL A O 1
ATOM 1845 N N . ASN A 1 235 ? 16.175 2.479 10.775 1.00 90.44 235 ASN A N 1
ATOM 1846 C CA . ASN A 1 235 ? 16.064 1.029 10.934 1.00 90.44 235 ASN A CA 1
ATOM 1847 C C . ASN A 1 235 ? 17.402 0.362 10.580 1.00 90.44 235 ASN A C 1
ATOM 1849 O O . ASN A 1 235 ? 17.929 0.568 9.486 1.00 90.44 235 ASN A O 1
ATOM 1853 N N . ALA A 1 236 ? 17.950 -0.459 11.477 1.00 88.94 236 ALA A N 1
ATOM 1854 C CA . ALA A 1 236 ? 19.188 -1.207 11.242 1.00 88.94 236 ALA A CA 1
ATOM 1855 C C . ALA A 1 236 ? 18.958 -2.575 10.568 1.00 88.94 236 ALA A C 1
ATOM 1857 O O . ALA A 1 236 ? 19.921 -3.263 10.221 1.00 88.94 236 ALA A O 1
ATOM 1858 N N . ARG A 1 237 ? 17.693 -2.939 10.316 1.00 82.50 237 ARG A N 1
ATOM 1859 C CA . ARG A 1 237 ? 17.268 -4.035 9.434 1.00 82.50 237 ARG A CA 1
ATOM 1860 C C . ARG A 1 237 ? 16.309 -3.542 8.354 1.00 82.50 237 ARG A C 1
ATOM 1862 O O . ARG A 1 237 ? 15.705 -2.479 8.476 1.00 82.50 237 ARG A O 1
ATOM 1869 N N . HIS A 1 238 ? 16.151 -4.346 7.304 1.00 77.38 238 HIS A N 1
ATOM 1870 C CA . HIS A 1 238 ? 15.172 -4.080 6.255 1.00 77.38 238 HIS A CA 1
ATOM 1871 C C . HIS A 1 238 ? 13.745 -4.004 6.814 1.00 77.38 238 HIS A C 1
ATOM 1873 O O . HIS A 1 238 ? 13.334 -4.811 7.645 1.00 77.38 238 HIS A O 1
ATOM 1879 N N . THR A 1 239 ? 13.002 -3.025 6.306 1.00 72.19 239 THR A N 1
ATOM 1880 C CA . THR A 1 239 ? 11.563 -2.843 6.504 1.00 72.19 239 THR A CA 1
ATOM 1881 C C . THR A 1 239 ? 10.931 -2.484 5.161 1.00 72.19 239 THR A C 1
ATOM 1883 O O . THR A 1 239 ? 11.641 -2.268 4.174 1.00 72.19 239 THR A O 1
ATOM 1886 N N . THR A 1 240 ? 9.604 -2.429 5.103 1.00 70.50 240 THR A N 1
ATOM 1887 C CA . THR A 1 240 ? 8.886 -2.053 3.882 1.00 70.50 240 THR A CA 1
ATOM 1888 C C . THR A 1 240 ? 8.513 -0.570 3.882 1.00 70.50 240 THR A C 1
ATOM 1890 O O . THR A 1 240 ? 8.243 -0.006 4.949 1.00 70.50 240 THR A O 1
ATOM 1893 N N . PRO A 1 241 ? 8.403 0.063 2.701 1.00 72.69 241 PRO A N 1
ATOM 1894 C CA . PRO A 1 241 ? 7.853 1.414 2.572 1.00 72.69 241 PRO A CA 1
ATOM 1895 C C . PRO A 1 241 ? 6.393 1.546 3.037 1.00 72.69 241 PRO A C 1
ATOM 1897 O O . PRO A 1 241 ? 5.931 2.653 3.289 1.00 72.69 241 PRO A O 1
ATOM 1900 N N . LEU A 1 242 ? 5.647 0.446 3.174 1.00 71.31 242 LEU A N 1
ATOM 1901 C CA . LEU A 1 242 ? 4.287 0.466 3.729 1.00 71.31 242 LEU A CA 1
ATOM 1902 C C . LEU A 1 242 ? 4.236 0.097 5.216 1.00 71.31 242 LEU A C 1
ATOM 1904 O O . LEU A 1 242 ? 3.149 -0.046 5.768 1.00 71.31 242 LEU A O 1
ATOM 1908 N N . SER A 1 243 ? 5.387 -0.069 5.877 1.00 70.50 243 SER A N 1
ATOM 1909 C CA . SER A 1 243 ? 5.411 -0.286 7.325 1.00 70.50 243 SER A CA 1
ATOM 1910 C C . SER A 1 243 ? 4.749 0.883 8.050 1.00 70.50 243 SER A C 1
ATOM 1912 O O . SER A 1 243 ? 4.853 2.039 7.631 1.00 70.50 243 SER A O 1
ATOM 1914 N N . HIS A 1 244 ? 4.074 0.584 9.158 1.00 69.56 244 HIS A N 1
ATOM 1915 C CA . HIS A 1 244 ? 3.337 1.584 9.918 1.00 69.56 244 HIS A CA 1
ATOM 1916 C C . HIS A 1 244 ? 4.238 2.752 10.354 1.00 69.56 244 HIS A C 1
ATOM 1918 O O . HIS A 1 244 ? 3.880 3.917 10.179 1.00 69.56 244 HIS A O 1
ATOM 1924 N N . THR A 1 245 ? 5.453 2.444 10.814 1.00 70.56 245 THR A N 1
ATOM 1925 C CA . THR A 1 245 ? 6.479 3.441 11.152 1.00 70.56 245 THR A CA 1
ATOM 1926 C C . THR A 1 245 ? 6.878 4.321 9.969 1.00 70.56 245 THR A C 1
ATOM 1928 O O . THR A 1 245 ? 7.091 5.519 10.158 1.00 70.56 245 THR A O 1
ATOM 1931 N N . ASN A 1 246 ? 6.937 3.783 8.744 1.00 74.56 246 ASN A N 1
ATOM 1932 C CA . ASN A 1 246 ? 7.202 4.599 7.561 1.00 74.56 246 ASN A CA 1
ATOM 1933 C C . ASN A 1 246 ? 6.030 5.522 7.220 1.00 74.56 246 ASN A C 1
ATOM 1935 O O . ASN A 1 246 ? 6.238 6.706 6.961 1.00 74.56 246 ASN A O 1
ATOM 1939 N N . VAL A 1 247 ? 4.800 5.005 7.257 1.00 68.69 247 VAL A N 1
ATOM 1940 C CA . VAL A 1 247 ? 3.592 5.806 7.005 1.00 68.69 247 VAL A CA 1
ATOM 1941 C C . VAL A 1 247 ? 3.483 6.953 8.018 1.00 68.69 247 VAL A C 1
ATOM 1943 O O . VAL A 1 247 ? 3.194 8.084 7.630 1.00 68.69 247 VAL A O 1
ATOM 1946 N N . LEU A 1 248 ? 3.791 6.702 9.297 1.00 71.50 248 LEU A N 1
ATOM 1947 C CA . LEU A 1 248 ? 3.878 7.748 10.321 1.00 71.50 248 LEU A CA 1
ATOM 1948 C C . LEU A 1 248 ? 4.969 8.776 10.011 1.00 71.50 248 LEU A C 1
ATOM 1950 O O . LEU A 1 248 ? 4.688 9.972 10.010 1.00 71.50 248 LEU A O 1
ATOM 1954 N N . ALA A 1 249 ? 6.193 8.326 9.723 1.00 75.50 249 ALA A N 1
ATOM 1955 C CA . ALA A 1 249 ? 7.316 9.213 9.425 1.00 75.50 249 ALA A CA 1
ATOM 1956 C C . ALA A 1 249 ? 7.030 10.130 8.233 1.00 75.50 249 ALA A C 1
ATOM 1958 O O . ALA A 1 249 ? 7.316 11.325 8.274 1.00 75.50 249 ALA A O 1
ATOM 1959 N N . THR A 1 250 ? 6.406 9.570 7.200 1.00 74.06 250 THR A N 1
ATOM 1960 C CA . THR A 1 250 ? 6.002 10.323 6.018 1.00 74.06 250 THR A CA 1
ATOM 1961 C C . THR A 1 250 ? 4.919 11.346 6.371 1.00 74.06 250 THR A C 1
ATOM 1963 O O . THR A 1 250 ? 5.058 12.525 6.054 1.00 74.06 250 THR A O 1
ATOM 1966 N N . GLY A 1 251 ? 3.890 10.937 7.124 1.00 68.75 251 GLY A N 1
ATOM 1967 C CA . GLY A 1 251 ? 2.832 11.840 7.585 1.00 68.75 251 GLY A CA 1
ATOM 1968 C C . GLY A 1 251 ? 3.316 12.953 8.525 1.00 68.75 251 GLY A C 1
ATOM 1969 O O . GLY A 1 251 ? 2.726 14.031 8.546 1.00 68.75 251 GLY A O 1
ATOM 1970 N N . TRP A 1 252 ? 4.392 12.726 9.283 1.00 74.94 252 TRP A N 1
ATOM 1971 C CA . TRP A 1 252 ? 5.057 13.746 10.106 1.00 74.94 252 TRP A CA 1
ATOM 1972 C C . TRP A 1 252 ? 6.122 14.542 9.346 1.00 74.94 252 TRP A C 1
ATOM 1974 O O . TRP A 1 252 ? 6.677 15.484 9.903 1.00 74.94 252 TRP A O 1
ATOM 1984 N N . GLN A 1 253 ? 6.400 14.178 8.090 1.00 77.50 253 GLN A N 1
ATOM 1985 C CA . GLN A 1 253 ? 7.426 14.785 7.243 1.00 77.50 253 GLN A CA 1
ATOM 1986 C C . GLN A 1 253 ? 8.830 14.738 7.867 1.00 77.50 253 GLN A C 1
ATOM 1988 O O . GLN A 1 253 ? 9.607 15.686 7.752 1.00 77.50 253 GLN A O 1
ATOM 1993 N N . ILE A 1 254 ? 9.165 13.622 8.521 1.00 86.62 254 ILE A N 1
ATOM 1994 C CA . ILE A 1 254 ? 10.477 13.417 9.147 1.00 86.62 254 ILE A CA 1
ATOM 1995 C C . ILE A 1 254 ? 11.340 12.448 8.337 1.00 86.62 254 ILE A C 1
ATOM 1997 O O . ILE A 1 254 ? 10.814 11.469 7.800 1.00 86.62 254 ILE A O 1
ATOM 2001 N N . PRO A 1 255 ? 12.663 12.668 8.256 1.00 91.56 255 PRO A N 1
ATOM 2002 C CA . PRO A 1 255 ? 13.540 11.768 7.526 1.00 91.56 255 PRO A CA 1
ATOM 2003 C C . PRO A 1 255 ? 13.562 10.371 8.150 1.00 91.56 255 PRO A C 1
ATOM 2005 O O . PRO A 1 255 ? 13.655 10.218 9.375 1.00 91.56 255 PRO A O 1
ATOM 2008 N N . ASN A 1 256 ? 13.518 9.344 7.300 1.00 91.50 256 ASN A N 1
ATOM 2009 C CA . ASN A 1 256 ? 13.751 7.971 7.725 1.00 91.50 256 ASN A CA 1
ATOM 2010 C C . ASN A 1 256 ? 14.427 7.097 6.654 1.00 91.50 256 ASN A C 1
ATOM 2012 O O . ASN A 1 256 ? 14.339 7.331 5.445 1.00 91.50 256 ASN A O 1
ATOM 2016 N N . ALA A 1 257 ? 15.140 6.071 7.116 1.00 90.94 257 ALA A N 1
ATOM 2017 C CA . ALA A 1 257 ? 15.857 5.149 6.240 1.00 90.94 257 ALA A CA 1
ATOM 2018 C C . ALA A 1 257 ? 16.092 3.774 6.879 1.00 90.94 257 ALA A C 1
ATOM 2020 O O . ALA A 1 257 ? 16.031 3.608 8.100 1.00 90.94 257 ALA A O 1
ATOM 2021 N N . VAL A 1 258 ? 16.432 2.802 6.033 1.00 87.75 258 VAL A N 1
ATOM 2022 C CA . VAL A 1 258 ? 17.137 1.580 6.427 1.00 87.75 258 VAL A CA 1
ATOM 2023 C C . VAL A 1 258 ? 18.632 1.807 6.239 1.00 87.75 258 VAL A C 1
ATOM 2025 O O . VAL A 1 258 ? 19.057 2.212 5.159 1.00 87.75 258 VAL A O 1
ATOM 2028 N N . GLN A 1 259 ? 19.431 1.501 7.257 1.00 90.75 259 GLN A N 1
ATOM 2029 C CA . GLN A 1 259 ? 20.889 1.477 7.180 1.00 90.75 259 GLN A CA 1
ATOM 2030 C C . GLN A 1 259 ? 21.419 0.262 7.946 1.00 90.75 259 GLN A C 1
ATOM 2032 O O . GLN A 1 259 ? 21.499 0.264 9.176 1.00 90.75 259 GLN A O 1
ATOM 2037 N N . LEU A 1 260 ? 21.824 -0.780 7.219 1.00 86.75 260 LEU A N 1
ATOM 2038 C CA . LEU A 1 260 ? 22.427 -1.962 7.827 1.00 86.75 260 LEU A CA 1
ATOM 2039 C C . LEU A 1 260 ? 23.732 -1.574 8.530 1.00 86.75 260 LEU A C 1
ATOM 2041 O O . LEU A 1 260 ? 24.543 -0.812 7.998 1.00 86.75 260 LEU A O 1
ATOM 2045 N N . GLY A 1 261 ? 23.919 -2.092 9.745 1.00 87.94 261 GLY A N 1
ATOM 2046 C CA . GLY A 1 261 ? 25.080 -1.778 10.580 1.00 87.94 261 GLY A CA 1
ATOM 2047 C C . GLY A 1 261 ? 25.040 -0.401 11.255 1.00 87.94 261 GLY A C 1
ATOM 2048 O O . GLY A 1 261 ? 26.029 -0.035 11.888 1.00 87.94 261 GLY A O 1
ATOM 2049 N N . ALA A 1 262 ? 23.928 0.346 11.181 1.00 92.19 262 ALA A N 1
ATOM 2050 C CA . ALA A 1 262 ? 23.809 1.669 11.806 1.00 92.19 262 ALA A CA 1
ATOM 2051 C C . ALA A 1 262 ? 24.149 1.664 13.305 1.00 92.19 262 ALA A C 1
ATOM 2053 O O . ALA A 1 262 ? 24.873 2.541 13.766 1.00 92.19 262 ALA A O 1
ATOM 2054 N N . LEU A 1 263 ? 23.694 0.657 14.059 1.00 93.44 263 LEU A N 1
ATOM 2055 C CA . LEU A 1 263 ? 24.012 0.537 15.487 1.00 93.44 263 LEU A CA 1
ATOM 2056 C C . LEU A 1 263 ? 25.525 0.404 15.731 1.00 93.44 263 LEU A C 1
ATOM 2058 O O . LEU A 1 263 ? 26.080 1.101 16.575 1.00 93.44 263 LEU A O 1
ATOM 2062 N N . ALA A 1 264 ? 26.215 -0.423 14.939 1.00 92.06 264 ALA A N 1
ATOM 2063 C CA . ALA A 1 264 ? 27.664 -0.587 15.046 1.00 92.06 264 ALA A CA 1
ATOM 2064 C C . ALA A 1 264 ? 28.430 0.690 14.651 1.00 92.06 264 ALA A C 1
ATOM 2066 O O . ALA A 1 264 ? 29.463 1.006 15.241 1.00 92.06 264 ALA A O 1
ATOM 2067 N N . GLU A 1 265 ? 27.923 1.440 13.667 1.00 92.00 265 GLU A N 1
ATOM 2068 C CA . GLU A 1 265 ? 28.471 2.740 13.263 1.00 92.00 265 GLU A CA 1
ATOM 2069 C C . GLU A 1 265 ? 28.388 3.767 14.396 1.00 92.00 265 GLU A C 1
ATOM 2071 O O . GLU A 1 265 ? 29.363 4.465 14.685 1.00 92.00 265 GLU A O 1
ATOM 2076 N N . ILE A 1 266 ? 27.222 3.847 15.040 1.00 94.81 266 ILE A N 1
ATOM 2077 C CA . ILE A 1 266 ? 26.947 4.772 16.144 1.00 94.81 266 ILE A CA 1
ATOM 2078 C C . ILE A 1 266 ? 27.869 4.484 17.319 1.00 94.81 266 ILE A C 1
ATOM 2080 O O . ILE A 1 266 ? 28.455 5.419 17.866 1.00 94.81 266 ILE A O 1
ATOM 2084 N N . ASP A 1 267 ? 28.058 3.206 17.645 1.00 93.38 267 ASP A N 1
ATOM 2085 C CA . ASP A 1 267 ? 28.956 2.771 18.713 1.00 93.38 267 ASP A CA 1
ATOM 2086 C C . ASP A 1 267 ? 30.406 3.133 18.400 1.00 93.38 267 ASP A C 1
ATOM 2088 O O . ASP A 1 267 ? 31.108 3.703 19.235 1.00 93.38 267 ASP A O 1
ATOM 2092 N N . ARG A 1 268 ? 30.846 2.877 17.164 1.00 95.06 268 ARG A N 1
ATOM 2093 C CA . ARG A 1 268 ? 32.207 3.195 16.721 1.00 95.06 268 ARG A CA 1
ATOM 2094 C C . ARG A 1 268 ? 32.500 4.695 16.758 1.00 95.06 268 ARG A C 1
ATOM 2096 O O . ARG A 1 268 ? 33.629 5.084 17.049 1.00 95.06 268 ARG A O 1
ATOM 2103 N N . ARG A 1 269 ? 31.512 5.530 16.430 1.00 95.62 269 ARG A N 1
ATOM 2104 C CA . ARG A 1 269 ? 31.642 6.995 16.405 1.00 95.62 269 ARG A CA 1
ATOM 2105 C C . ARG A 1 269 ? 31.277 7.669 17.732 1.00 95.62 269 ARG A C 1
ATOM 2107 O O . ARG A 1 269 ? 31.517 8.863 17.859 1.00 95.62 269 ARG A O 1
ATOM 2114 N N . GLY A 1 270 ? 30.718 6.941 18.701 1.00 95.44 270 GLY A N 1
ATOM 2115 C CA . GLY A 1 270 ? 30.285 7.489 19.990 1.00 95.44 270 GLY A CA 1
ATOM 2116 C C . GLY A 1 270 ? 29.144 8.507 19.875 1.00 95.44 270 GLY A C 1
ATOM 2117 O O . GLY A 1 270 ? 29.148 9.505 20.593 1.00 95.44 270 GLY A O 1
ATOM 2118 N N . LEU A 1 271 ? 28.199 8.286 18.952 1.00 95.88 271 LEU A N 1
ATOM 2119 C CA . LEU A 1 271 ? 27.126 9.247 18.649 1.00 95.88 271 LEU A CA 1
ATOM 2120 C C . LEU A 1 271 ? 25.871 9.092 19.524 1.00 95.88 271 LEU A C 1
ATOM 2122 O O . LEU A 1 271 ? 24.994 9.950 19.467 1.00 95.88 271 LEU A O 1
ATOM 2126 N N . ASP A 1 272 ? 25.747 8.024 20.313 1.00 95.50 272 ASP A N 1
ATOM 2127 C CA . ASP A 1 272 ? 24.570 7.817 21.166 1.00 95.50 272 ASP A CA 1
ATOM 2128 C C . ASP A 1 272 ? 24.464 8.919 22.236 1.00 95.50 272 ASP A C 1
ATOM 2130 O O . ASP A 1 272 ? 25.415 9.204 22.965 1.00 95.50 272 ASP A O 1
ATOM 2134 N N . GLY A 1 273 ? 23.310 9.583 22.293 1.00 93.62 273 GLY A N 1
ATOM 2135 C CA . GLY A 1 273 ? 23.054 10.750 23.136 1.00 93.62 273 GLY A CA 1
ATOM 2136 C C . GLY A 1 273 ? 23.590 12.082 22.595 1.00 93.62 273 GLY A C 1
ATOM 2137 O O . GLY A 1 273 ? 23.347 13.113 23.223 1.00 93.62 273 GLY A O 1
ATOM 2138 N N . LYS A 1 274 ? 24.289 12.099 21.452 1.00 95.81 274 LYS A N 1
ATOM 2139 C CA . LYS A 1 274 ? 24.818 13.324 20.830 1.00 95.81 274 LYS A CA 1
ATOM 2140 C C . LYS A 1 274 ? 23.781 14.012 19.952 1.00 95.81 274 LYS A C 1
ATOM 2142 O O . LYS A 1 274 ? 22.910 13.365 19.372 1.00 95.81 274 LYS A O 1
ATOM 2147 N N . TRP A 1 275 ? 23.912 15.327 19.814 1.00 96.31 275 TRP A N 1
ATOM 2148 C CA . TRP A 1 275 ? 23.177 16.081 18.807 1.00 96.31 275 TRP A CA 1
ATOM 2149 C C . TRP A 1 275 ? 23.819 15.886 17.438 1.00 96.31 275 TRP A C 1
ATOM 2151 O O . TRP A 1 275 ? 25.042 15.936 17.286 1.00 96.31 275 TRP A O 1
ATOM 2161 N N . VAL A 1 276 ? 22.981 15.628 16.440 1.00 96.81 276 VAL A N 1
ATOM 2162 C CA . VAL A 1 276 ? 23.409 15.381 15.068 1.00 96.81 276 VAL A CA 1
ATOM 2163 C C . VAL A 1 276 ? 22.542 16.147 14.079 1.00 96.81 276 VAL A C 1
ATOM 2165 O O . VAL A 1 276 ? 21.339 16.321 14.274 1.00 96.81 276 VAL A O 1
ATOM 2168 N N . GLU A 1 277 ? 23.161 16.569 12.985 1.00 96.31 277 GLU A N 1
ATOM 2169 C CA . GLU A 1 277 ? 22.472 16.823 11.727 1.00 96.31 277 GLU A CA 1
ATOM 2170 C C . GLU A 1 277 ? 22.310 15.481 11.008 1.00 96.31 277 GLU A C 1
ATOM 2172 O O . GLU A 1 277 ? 23.292 14.783 10.728 1.00 96.31 277 GLU A O 1
ATOM 2177 N N . TYR A 1 278 ? 21.057 15.111 10.763 1.00 96.69 278 TYR A N 1
ATOM 2178 C CA . TYR A 1 278 ? 20.655 13.871 10.122 1.00 96.69 278 TYR A CA 1
ATOM 2179 C C . TYR A 1 278 ? 20.051 14.190 8.759 1.00 96.69 278 TYR A C 1
ATOM 2181 O O . TYR A 1 278 ? 19.014 14.844 8.673 1.00 96.69 278 TYR A O 1
ATOM 2189 N N . THR A 1 279 ? 20.705 13.723 7.695 1.00 96.19 279 THR A N 1
ATOM 2190 C CA . THR A 1 279 ? 20.209 13.858 6.320 1.00 96.19 279 THR A CA 1
ATOM 2191 C C . THR A 1 279 ? 20.044 12.490 5.679 1.00 96.19 279 THR A C 1
ATOM 2193 O O . THR A 1 279 ? 20.965 11.673 5.707 1.00 96.19 279 THR A O 1
ATOM 2196 N N . VAL A 1 280 ? 18.881 12.272 5.072 1.00 92.06 280 VAL A N 1
ATOM 2197 C CA . VAL A 1 280 ? 18.588 11.162 4.165 1.00 92.06 280 VAL A CA 1
ATOM 2198 C C . VAL A 1 280 ? 18.407 11.737 2.774 1.00 92.06 280 VAL A C 1
ATOM 2200 O O . VAL A 1 280 ? 17.493 12.525 2.535 1.00 92.06 280 VAL A O 1
ATOM 2203 N N . ASP A 1 281 ? 19.255 11.310 1.852 1.00 85.62 281 ASP A N 1
ATOM 2204 C CA . ASP A 1 281 ? 19.067 11.537 0.426 1.00 85.62 281 ASP A CA 1
ATOM 2205 C C . ASP A 1 281 ? 18.720 10.212 -0.274 1.00 85.62 281 ASP A C 1
ATOM 2207 O O . ASP A 1 281 ? 18.630 9.159 0.354 1.00 85.62 281 ASP A O 1
ATOM 2211 N N . ALA A 1 282 ? 18.509 10.242 -1.590 1.00 70.56 282 ALA A N 1
ATOM 2212 C CA . ALA A 1 282 ? 18.127 9.055 -2.359 1.00 70.56 282 ALA A CA 1
ATOM 2213 C C . ALA A 1 282 ? 19.182 7.922 -2.372 1.00 70.56 282 ALA A C 1
ATOM 2215 O O . ALA A 1 282 ? 18.890 6.821 -2.835 1.00 70.56 282 ALA A O 1
ATOM 2216 N N . ARG A 1 283 ? 20.418 8.183 -1.935 1.00 70.44 283 ARG A N 1
ATOM 2217 C CA . ARG A 1 283 ? 21.589 7.297 -2.051 1.00 70.44 283 ARG A CA 1
ATOM 2218 C C . ARG A 1 283 ? 22.304 7.045 -0.729 1.00 70.44 283 ARG A C 1
ATOM 2220 O O . ARG A 1 283 ? 23.039 6.064 -0.638 1.00 70.44 283 ARG A O 1
ATOM 2227 N N . SER A 1 284 ? 22.148 7.921 0.256 1.00 82.62 284 SER A N 1
ATOM 2228 C CA . SER A 1 284 ? 22.890 7.847 1.502 1.00 82.62 284 SER A CA 1
ATOM 2229 C C . SER A 1 284 ? 22.151 8.442 2.695 1.00 82.62 284 SER A C 1
ATOM 2231 O O . SER A 1 284 ? 21.243 9.267 2.576 1.00 82.62 284 SER A O 1
ATOM 2233 N N . LEU A 1 285 ? 22.603 8.014 3.870 1.00 92.38 285 LEU A N 1
ATOM 2234 C CA . LEU A 1 285 ? 22.313 8.632 5.149 1.00 92.38 285 LEU A CA 1
ATOM 2235 C C . LEU A 1 285 ? 23.602 9.233 5.699 1.00 92.38 285 LEU A C 1
ATOM 2237 O O . LEU A 1 285 ? 24.644 8.575 5.728 1.00 92.38 285 LEU A O 1
ATOM 2241 N N . THR A 1 286 ? 23.522 10.468 6.186 1.00 94.12 286 THR A N 1
ATOM 2242 C CA . THR A 1 286 ? 24.635 11.141 6.857 1.00 94.12 286 THR A CA 1
ATOM 2243 C C . THR A 1 286 ? 24.236 11.567 8.264 1.00 94.12 286 THR A C 1
ATOM 2245 O O . THR A 1 286 ? 23.136 12.066 8.501 1.00 94.12 286 THR A O 1
ATOM 2248 N N . LEU A 1 287 ? 25.154 11.335 9.205 1.00 95.75 287 LEU A N 1
ATOM 2249 C CA . LEU A 1 287 ? 25.063 11.769 10.598 1.00 95.75 287 LEU A CA 1
ATOM 2250 C C . LEU A 1 287 ? 26.307 12.597 10.911 1.00 95.75 287 LEU A C 1
ATOM 2252 O O . LEU A 1 287 ? 27.427 12.063 10.923 1.00 95.75 287 LEU A O 1
ATOM 2256 N N . ARG A 1 288 ? 26.120 13.893 11.154 1.00 95.69 288 ARG A N 1
ATOM 2257 C CA . ARG A 1 288 ? 27.191 14.832 11.510 1.00 95.69 288 ARG A CA 1
ATOM 2258 C C . ARG A 1 288 ? 26.948 15.356 12.918 1.00 95.69 288 ARG A C 1
ATOM 2260 O O . ARG A 1 288 ? 25.909 15.950 13.161 1.00 95.69 288 ARG A O 1
ATOM 2267 N N . GLU A 1 289 ? 27.891 15.130 13.831 1.00 96.19 289 GLU A N 1
ATOM 2268 C CA . GLU A 1 289 ? 27.810 15.676 15.194 1.00 96.19 289 GLU A CA 1
ATOM 2269 C C . GLU A 1 289 ? 27.789 17.209 15.146 1.00 96.19 289 GLU A C 1
ATOM 2271 O O . GLU A 1 289 ? 28.522 17.828 14.367 1.00 96.19 289 GLU A O 1
ATOM 2276 N N . ILE A 1 290 ? 26.921 17.796 15.963 1.00 95.44 290 ILE A N 1
ATOM 2277 C CA . ILE A 1 290 ? 26.764 19.237 16.149 1.00 95.44 290 ILE A CA 1
ATOM 2278 C C . ILE A 1 290 ? 26.639 19.546 17.643 1.00 95.44 290 ILE A C 1
ATOM 2280 O O . ILE A 1 290 ? 26.326 18.663 18.445 1.00 95.44 290 ILE A O 1
ATOM 2284 N N . ASP A 1 291 ? 26.854 20.807 18.009 1.00 92.56 291 ASP A N 1
ATOM 2285 C CA . ASP A 1 291 ? 26.540 21.284 19.354 1.00 92.56 291 ASP A CA 1
ATOM 2286 C C . ASP A 1 291 ? 25.021 21.312 19.581 1.00 92.56 291 ASP A C 1
ATOM 2288 O O . ASP A 1 291 ? 24.233 21.473 18.643 1.00 92.56 291 ASP A O 1
ATOM 2292 N N . GLU A 1 292 ? 24.611 21.170 20.841 1.00 89.25 292 GLU A N 1
ATOM 2293 C CA . GLU A 1 292 ? 23.209 21.300 21.235 1.00 89.25 292 GLU A CA 1
ATOM 2294 C C . GLU A 1 292 ? 22.669 22.691 20.851 1.00 89.25 292 GLU A C 1
ATOM 2296 O O . GLU A 1 292 ? 23.260 23.707 21.237 1.00 89.25 292 GLU A O 1
ATOM 2301 N N . PRO A 1 293 ? 21.555 22.771 20.099 1.00 85.00 293 PRO A N 1
ATOM 2302 C CA . PRO A 1 293 ? 20.954 24.048 19.745 1.00 85.00 293 PRO A CA 1
ATOM 2303 C C . PRO A 1 293 ? 20.539 24.833 20.996 1.00 85.00 293 PRO A C 1
ATOM 2305 O O . PRO A 1 293 ? 19.835 24.313 21.858 1.00 85.00 293 PRO A O 1
ATOM 2308 N N . ALA A 1 294 ? 20.927 26.110 21.069 1.00 75.50 294 ALA A N 1
ATOM 2309 C CA . ALA A 1 294 ? 20.627 26.976 22.215 1.00 75.50 294 ALA A CA 1
ATOM 2310 C C . ALA A 1 294 ? 19.120 27.251 22.418 1.00 75.50 294 ALA A C 1
ATOM 2312 O O . ALA A 1 294 ? 18.714 27.620 23.517 1.00 75.50 294 ALA A O 1
ATOM 2313 N N . ASP A 1 295 ? 18.305 27.072 21.373 1.00 70.44 295 ASP A N 1
ATOM 2314 C CA . ASP A 1 295 ? 16.848 27.227 21.397 1.00 70.44 295 ASP A CA 1
ATOM 2315 C C . ASP A 1 295 ? 16.199 26.058 20.637 1.00 70.44 295 ASP A C 1
ATOM 2317 O O . ASP A 1 295 ? 15.926 26.125 19.438 1.00 70.44 295 ASP A O 1
ATOM 2321 N N . ALA A 1 296 ? 16.028 24.928 21.327 1.00 67.50 296 ALA A N 1
ATOM 2322 C CA . ALA A 1 296 ? 15.305 23.770 20.811 1.00 67.50 296 ALA A CA 1
ATOM 2323 C C . ALA A 1 296 ? 13.796 23.965 21.026 1.00 67.50 296 ALA A C 1
ATOM 2325 O O . ALA A 1 296 ? 13.163 23.282 21.837 1.00 67.50 296 ALA A O 1
ATOM 2326 N N . THR A 1 297 ? 13.210 24.926 20.314 1.00 72.06 297 THR A N 1
ATOM 2327 C CA . THR A 1 297 ? 11.760 25.123 20.300 1.00 72.06 297 THR A CA 1
ATOM 2328 C C . THR A 1 297 ? 11.099 24.050 19.428 1.00 72.06 297 THR A C 1
ATOM 2330 O O . THR A 1 297 ? 11.571 23.800 18.315 1.00 72.06 297 THR A O 1
ATOM 2333 N N . PRO A 1 298 ? 10.010 23.401 19.892 1.00 71.75 298 PRO A N 1
ATOM 2334 C CA . PRO A 1 298 ? 9.298 22.442 19.065 1.00 71.75 298 PRO A CA 1
ATOM 2335 C C . PRO A 1 298 ? 8.820 23.104 17.766 1.00 71.75 298 PRO A C 1
ATOM 2337 O O . PRO A 1 298 ? 8.262 24.206 17.810 1.00 71.75 298 PRO A O 1
ATOM 2340 N N . PRO A 1 299 ? 9.015 22.458 16.610 1.00 69.25 299 PRO A N 1
ATOM 2341 C CA . PRO A 1 299 ? 8.615 23.017 15.329 1.00 69.25 299 PRO A CA 1
ATOM 2342 C C . PRO A 1 299 ? 7.091 23.165 15.237 1.00 69.25 299 PRO A C 1
ATOM 2344 O O . PRO A 1 299 ? 6.329 22.473 15.913 1.00 69.25 299 PRO A O 1
ATOM 2347 N N . SER A 1 300 ? 6.621 24.056 14.364 1.00 65.06 300 SER A N 1
ATOM 2348 C CA . SER A 1 300 ? 5.189 24.357 14.213 1.00 65.06 300 SER A CA 1
ATOM 2349 C C . SER A 1 300 ? 4.343 23.129 13.863 1.00 65.06 300 SER A C 1
ATOM 2351 O O . SER A 1 300 ? 3.212 23.027 14.333 1.00 65.06 300 SER A O 1
ATOM 2353 N N . TRP A 1 301 ? 4.896 22.169 13.113 1.00 62.22 301 TRP A N 1
ATOM 2354 C CA . TRP A 1 301 ? 4.236 20.894 12.810 1.00 62.22 301 TRP A CA 1
ATOM 2355 C C . TRP A 1 301 ? 4.010 20.033 14.063 1.00 62.22 301 TRP A C 1
ATOM 2357 O O . TRP A 1 301 ? 3.020 19.308 14.149 1.00 62.22 301 TRP A O 1
ATOM 2367 N N . TYR A 1 302 ? 4.879 20.145 15.073 1.00 64.25 302 TYR A N 1
ATOM 2368 C CA . TYR A 1 302 ? 4.712 19.462 16.356 1.00 64.25 302 TYR A CA 1
ATOM 2369 C C . TYR A 1 302 ? 3.580 20.094 17.177 1.00 64.25 302 TYR A C 1
ATOM 2371 O O . TYR A 1 302 ? 2.864 19.389 17.881 1.00 64.25 302 TYR A O 1
ATOM 2379 N N . ALA A 1 303 ? 3.379 21.408 17.038 1.00 59.72 303 ALA A N 1
ATOM 2380 C CA . ALA A 1 303 ? 2.318 22.163 17.704 1.00 59.72 303 ALA A CA 1
ATOM 2381 C C . ALA A 1 303 ? 0.978 22.186 16.937 1.00 59.72 303 ALA A C 1
ATOM 2383 O O . ALA A 1 303 ? -0.008 22.734 17.439 1.00 59.72 303 ALA A O 1
ATOM 2384 N N . GLN A 1 304 ? 0.926 21.634 15.720 1.00 63.84 304 GLN A N 1
ATOM 2385 C CA . GLN A 1 304 ? -0.264 21.671 14.878 1.00 63.84 304 GLN A CA 1
ATOM 2386 C C . GLN A 1 304 ? -1.370 20.800 15.476 1.00 63.84 304 GLN A C 1
ATOM 2388 O O . GLN A 1 304 ? -1.227 19.583 15.604 1.00 63.84 304 GLN A O 1
ATOM 2393 N N . ARG A 1 305 ? -2.491 21.440 15.821 1.00 66.56 305 ARG A N 1
ATOM 2394 C CA . ARG A 1 305 ? -3.695 20.746 16.277 1.00 66.56 305 ARG A CA 1
ATOM 2395 C C . ARG A 1 305 ? -4.492 20.251 15.084 1.00 66.56 305 ARG A C 1
ATOM 2397 O O . ARG A 1 305 ? -4.727 21.002 14.138 1.00 66.56 305 ARG A O 1
ATOM 2404 N N . VAL A 1 306 ? -4.925 19.004 15.156 1.00 73.38 306 VAL A N 1
ATOM 2405 C CA . VAL A 1 306 ? -5.839 18.424 14.180 1.00 73.38 306 VAL A CA 1
ATOM 2406 C C . VAL A 1 306 ? -7.251 18.845 14.552 1.00 73.38 306 VAL A C 1
ATOM 2408 O O . VAL A 1 306 ? -7.701 18.613 15.672 1.00 73.38 306 VAL A O 1
ATOM 2411 N N . THR A 1 307 ? -7.947 19.481 13.619 1.00 69.00 307 THR A N 1
ATOM 2412 C CA . THR A 1 307 ? -9.362 19.803 13.790 1.00 69.00 307 THR A CA 1
ATOM 2413 C C . THR A 1 307 ? -10.185 18.579 13.426 1.00 69.00 307 THR A C 1
ATOM 2415 O O . THR A 1 307 ? -10.105 18.092 12.298 1.00 69.00 307 THR A O 1
ATOM 2418 N N . LEU A 1 308 ? -10.967 18.083 14.382 1.00 76.19 308 LEU A N 1
ATOM 2419 C CA . LEU A 1 308 ? -12.005 17.103 14.100 1.00 76.19 308 LEU A CA 1
ATOM 2420 C C . LEU A 1 308 ? -13.245 17.813 13.572 1.00 76.19 308 LEU A C 1
ATOM 2422 O O . LEU A 1 308 ? -13.635 18.869 14.068 1.00 76.19 308 LEU A O 1
ATOM 2426 N N . GLU A 1 309 ? -13.872 17.210 12.571 1.00 74.06 309 GLU A N 1
ATOM 2427 C CA . GLU A 1 309 ? -15.223 17.598 12.189 1.00 74.06 309 GLU A CA 1
ATOM 2428 C C . GLU A 1 309 ? -16.209 17.090 13.256 1.00 74.06 309 GLU A C 1
ATOM 2430 O O . GLU A 1 309 ? -16.020 16.010 13.829 1.00 74.06 309 GLU A O 1
ATOM 2435 N N . GLU A 1 310 ? -17.254 17.870 13.539 1.00 76.50 310 GLU A N 1
ATOM 2436 C CA . GLU A 1 310 ? -18.221 17.537 14.587 1.00 76.50 310 GLU A CA 1
ATOM 2437 C C . GLU A 1 310 ? -19.024 16.279 14.199 1.00 76.50 310 GLU A C 1
ATOM 2439 O O . GLU A 1 310 ? -19.631 16.239 13.124 1.00 76.50 310 GLU A O 1
ATOM 2444 N N . PRO A 1 311 ? -19.024 15.226 15.033 1.00 80.69 311 PRO A N 1
ATOM 2445 C CA . PRO A 1 311 ? -19.750 14.002 14.733 1.00 80.69 311 PRO A CA 1
ATOM 2446 C C . PRO A 1 311 ? -21.256 14.183 14.947 1.00 80.69 311 PRO A C 1
ATOM 2448 O O . PRO A 1 311 ? -21.706 14.755 15.943 1.00 80.69 311 PRO A O 1
ATOM 2451 N N . GLU A 1 312 ? -22.055 13.599 14.055 1.00 80.62 312 GLU A N 1
ATOM 2452 C CA . GLU A 1 312 ? -23.501 13.486 14.236 1.00 80.62 312 GLU A CA 1
ATOM 2453 C C . GLU A 1 312 ? -23.779 12.456 15.339 1.00 80.62 312 GLU A C 1
ATOM 2455 O O . GLU A 1 312 ? -23.744 11.241 15.128 1.00 80.62 312 GLU A O 1
ATOM 2460 N N . SER A 1 313 ? -24.034 12.954 16.548 1.00 65.12 313 SER A N 1
ATOM 2461 C CA . SER A 1 313 ? -24.234 12.119 17.740 1.00 65.12 313 SER A CA 1
ATOM 2462 C C . SER A 1 313 ? -25.703 11.797 18.044 1.00 65.12 313 SER A C 1
ATOM 2464 O O . SER A 1 313 ? -25.989 11.109 19.030 1.00 65.12 313 SER A O 1
ATOM 2466 N N . ASP A 1 314 ? -26.621 12.245 17.184 1.00 76.75 314 ASP A N 1
ATOM 2467 C CA . ASP A 1 314 ? -28.042 11.908 17.244 1.00 76.75 314 ASP A CA 1
ATOM 2468 C C . ASP A 1 314 ? -28.273 10.403 17.059 1.00 76.75 314 ASP A C 1
ATOM 2470 O O . ASP A 1 314 ? -27.404 9.649 16.608 1.00 76.75 314 ASP A O 1
ATOM 2474 N N . HIS A 1 315 ? -29.472 9.938 17.415 1.00 80.31 315 HIS A N 1
ATOM 2475 C CA . HIS A 1 315 ? -29.830 8.526 17.344 1.00 80.31 315 HIS A CA 1
ATOM 2476 C C . HIS A 1 315 ? -29.822 7.996 15.896 1.00 80.31 315 HIS A C 1
ATOM 2478 O O . HIS A 1 315 ? -30.845 7.937 15.215 1.00 80.31 315 HIS A O 1
ATOM 2484 N N . SER A 1 316 ? -28.655 7.532 15.457 1.00 90.31 316 SER A N 1
ATOM 2485 C CA . SER A 1 316 ? -28.460 6.802 14.204 1.00 90.31 316 SER A CA 1
ATOM 2486 C C . SER A 1 316 ? -28.743 5.300 14.385 1.00 90.31 316 SER A C 1
ATOM 2488 O O . SER A 1 316 ? -28.424 4.755 15.445 1.00 90.31 316 SER A O 1
ATOM 2490 N N . PRO A 1 317 ? -29.355 4.617 13.398 1.00 94.31 317 PRO A N 1
ATOM 2491 C CA . PRO A 1 317 ? -29.594 3.174 13.453 1.00 94.31 317 PRO A CA 1
ATOM 2492 C C . PRO A 1 317 ? -28.332 2.362 13.120 1.00 94.31 317 PRO A C 1
ATOM 2494 O O . PRO A 1 317 ? -27.386 2.877 12.543 1.00 94.31 317 PRO A O 1
ATOM 2497 N N . ILE A 1 318 ? -28.330 1.063 13.424 1.00 97.19 318 ILE A N 1
ATOM 2498 C CA . ILE A 1 318 ? -27.367 0.124 12.826 1.00 97.19 318 ILE A CA 1
ATOM 2499 C C . ILE A 1 318 ? -27.812 -0.158 11.386 1.00 97.19 318 ILE A C 1
ATOM 2501 O O . ILE A 1 318 ? -28.996 -0.409 11.146 1.00 97.19 318 ILE A O 1
ATOM 2505 N N . VAL A 1 319 ? -26.886 -0.124 10.427 1.00 96.81 319 VAL A N 1
ATOM 2506 C CA . VAL A 1 319 ? -27.198 -0.306 8.997 1.00 96.81 319 VAL A CA 1
ATOM 2507 C C . VAL A 1 319 ? -26.271 -1.313 8.326 1.00 96.81 319 VAL A C 1
ATOM 2509 O O . VAL A 1 319 ? -25.150 -1.534 8.777 1.00 96.81 319 VAL A O 1
ATOM 2512 N N . ASP A 1 320 ? -26.743 -1.910 7.230 1.00 97.25 320 ASP A N 1
ATOM 2513 C CA . ASP A 1 320 ? -25.899 -2.646 6.282 1.00 97.25 320 ASP A CA 1
ATOM 2514 C C . ASP A 1 320 ? -24.840 -1.700 5.692 1.00 97.25 320 ASP A C 1
ATOM 2516 O O . ASP A 1 320 ? -25.172 -0.579 5.289 1.00 97.25 320 ASP A O 1
ATOM 2520 N N . LEU A 1 321 ? -23.583 -2.152 5.627 1.00 95.75 321 LEU A N 1
ATOM 2521 C CA . LEU A 1 321 ? -22.479 -1.409 5.018 1.00 95.75 321 LEU A CA 1
ATOM 2522 C C . LEU A 1 321 ? -22.826 -0.897 3.616 1.00 95.75 321 LEU A C 1
ATOM 2524 O O . LEU A 1 321 ? -22.516 0.248 3.309 1.00 95.75 321 LEU A O 1
ATOM 2528 N N . ALA A 1 322 ? -23.523 -1.679 2.787 1.00 95.31 322 ALA A N 1
ATOM 2529 C CA . ALA A 1 322 ? -23.866 -1.295 1.415 1.00 95.31 322 ALA A CA 1
ATOM 2530 C C . ALA A 1 322 ? -24.791 -0.063 1.320 1.00 95.31 322 ALA A C 1
ATOM 2532 O O . ALA A 1 322 ? -24.934 0.558 0.256 1.00 95.31 322 ALA A O 1
ATOM 2533 N N . ARG A 1 323 ? -25.431 0.317 2.433 1.00 96.19 323 ARG A N 1
ATOM 2534 C CA . ARG A 1 323 ? -26.279 1.511 2.525 1.00 96.19 323 ARG A CA 1
ATOM 2535 C C . ARG A 1 323 ? -25.506 2.778 2.870 1.00 96.19 323 ARG A C 1
ATOM 2537 O O . ARG A 1 323 ? -26.061 3.854 2.669 1.00 96.19 323 ARG A O 1
ATOM 2544 N N . LEU A 1 324 ? -24.281 2.661 3.380 1.00 96.75 324 LEU A N 1
ATOM 2545 C CA . LEU A 1 324 ? -23.461 3.816 3.726 1.00 96.75 324 LEU A CA 1
ATOM 2546 C C . LEU A 1 324 ? -22.887 4.491 2.476 1.00 96.75 324 LEU A C 1
ATOM 2548 O O . LEU A 1 324 ? -22.667 3.855 1.443 1.00 96.75 324 LEU A O 1
ATOM 2552 N N . ARG A 1 325 ? -22.640 5.792 2.583 1.00 95.19 325 ARG A N 1
ATOM 2553 C CA . ARG A 1 325 ? -21.956 6.636 1.598 1.00 95.19 325 ARG A CA 1
ATOM 2554 C C . ARG A 1 325 ? -20.826 7.413 2.259 1.00 95.19 325 ARG A C 1
ATOM 2556 O O . ARG A 1 325 ? -20.760 7.505 3.483 1.00 95.19 325 ARG A O 1
ATOM 2563 N N . ALA A 1 326 ? -19.972 8.044 1.458 1.00 90.50 326 ALA A N 1
ATOM 2564 C CA . ALA A 1 326 ? -18.837 8.834 1.951 1.00 90.50 326 ALA A CA 1
ATOM 2565 C C . ALA A 1 326 ? -19.214 9.926 2.985 1.00 90.50 326 ALA A C 1
ATOM 2567 O O . ALA A 1 326 ? -18.407 10.278 3.852 1.00 90.50 326 ALA A O 1
ATOM 2568 N N . SER A 1 327 ? -20.438 10.466 2.923 1.00 91.44 327 SER A N 1
ATOM 2569 C CA . SER A 1 327 ? -20.962 11.442 3.891 1.00 91.44 327 SER A CA 1
ATOM 2570 C C . SER A 1 327 ? -21.306 10.836 5.254 1.00 91.44 327 SER A C 1
ATOM 2572 O O . SER A 1 327 ? -21.401 11.561 6.232 1.00 91.44 327 SER A O 1
ATOM 2574 N N . ASP A 1 328 ? -21.478 9.519 5.363 1.00 94.38 328 ASP A N 1
ATOM 2575 C CA . ASP A 1 328 ? -21.839 8.862 6.623 1.00 94.38 328 ASP A CA 1
ATOM 2576 C C . ASP A 1 328 ? -20.669 8.739 7.612 1.00 94.38 328 ASP A C 1
ATOM 2578 O O . ASP A 1 328 ? -20.854 8.275 8.742 1.00 94.38 328 ASP A O 1
ATOM 2582 N N . ARG A 1 329 ? -19.471 9.205 7.232 1.00 91.69 329 ARG A N 1
ATOM 2583 C CA . ARG A 1 329 ? -18.284 9.230 8.101 1.00 91.69 329 ARG A CA 1
ATOM 2584 C C . ARG A 1 329 ? -18.529 9.948 9.432 1.00 91.69 329 ARG A C 1
ATOM 2586 O O . ARG A 1 329 ? -17.974 9.541 10.447 1.00 91.69 329 ARG A O 1
ATOM 2593 N N . TYR A 1 330 ? -19.426 10.937 9.451 1.00 91.00 330 TYR A N 1
ATOM 2594 C CA . TYR A 1 330 ? -19.817 11.690 10.650 1.00 91.00 330 TYR A CA 1
ATOM 2595 C C . TYR A 1 330 ? -20.611 10.875 11.670 1.00 91.00 330 TYR A C 1
ATOM 2597 O O . TYR A 1 330 ? -20.724 11.289 12.819 1.00 91.00 330 TYR A O 1
ATOM 2605 N N . ARG A 1 331 ? -21.165 9.730 11.256 1.00 93.94 331 ARG A N 1
ATOM 2606 C CA . ARG A 1 331 ? -22.023 8.867 12.077 1.00 93.94 331 ARG A CA 1
ATOM 2607 C C . ARG A 1 331 ? -21.386 7.521 12.402 1.00 93.94 331 ARG A C 1
ATOM 2609 O O . ARG A 1 331 ? -21.640 6.976 13.474 1.00 93.94 331 ARG A O 1
ATOM 2616 N N . TYR A 1 332 ? -20.598 6.973 11.475 1.00 95.00 332 TYR A N 1
ATOM 2617 C CA . TYR A 1 332 ? -20.055 5.609 11.561 1.00 95.00 332 TYR A CA 1
ATOM 2618 C C . TYR A 1 332 ? -18.525 5.548 11.441 1.00 95.00 332 TYR A C 1
ATOM 2620 O O . TYR A 1 332 ? -17.954 4.462 11.547 1.00 95.00 332 TYR A O 1
ATOM 2628 N N . GLY A 1 333 ? -17.857 6.681 11.213 1.00 92.31 333 GLY A N 1
ATOM 2629 C CA . GLY A 1 333 ? -16.415 6.769 10.986 1.00 92.31 333 GLY A CA 1
ATOM 2630 C C . GLY A 1 333 ? -15.993 6.509 9.542 1.00 92.31 333 GLY A C 1
ATOM 2631 O O . GLY A 1 333 ? -16.762 6.016 8.711 1.00 92.31 333 GLY A O 1
ATOM 2632 N N . THR A 1 334 ? -14.748 6.878 9.244 1.00 89.50 334 THR A N 1
ATOM 2633 C CA . THR A 1 334 ? -14.214 6.948 7.876 1.00 89.50 334 THR A CA 1
ATOM 2634 C C . THR A 1 334 ? -14.119 5.574 7.213 1.00 89.50 334 THR A C 1
ATOM 2636 O O . THR A 1 334 ? -14.525 5.420 6.062 1.00 89.50 334 THR A O 1
ATOM 2639 N N . LYS A 1 335 ? -13.666 4.543 7.938 1.00 91.69 335 LYS A N 1
ATOM 2640 C CA . LYS A 1 335 ? -13.533 3.183 7.391 1.00 91.69 335 LYS A CA 1
ATOM 2641 C C . LYS A 1 335 ? -14.874 2.590 6.969 1.00 91.69 335 LYS A C 1
ATOM 2643 O O . LYS A 1 335 ? -14.990 2.057 5.866 1.00 91.69 335 LYS A O 1
ATOM 2648 N N . ALA A 1 336 ? -15.891 2.704 7.824 1.00 95.31 336 ALA A N 1
ATOM 2649 C CA . ALA A 1 336 ? -17.239 2.233 7.517 1.00 95.31 336 ALA A CA 1
ATOM 2650 C C . ALA A 1 336 ? -17.823 2.957 6.292 1.00 95.31 336 ALA A C 1
ATOM 2652 O O . ALA A 1 336 ? -18.365 2.309 5.397 1.00 95.31 336 ALA A O 1
ATOM 2653 N N . ALA A 1 337 ? -17.668 4.284 6.228 1.00 94.94 337 ALA A N 1
ATOM 2654 C CA . ALA A 1 337 ? -18.145 5.094 5.111 1.00 94.94 337 ALA A CA 1
ATOM 2655 C C . ALA A 1 337 ? -17.451 4.733 3.787 1.00 94.94 337 ALA A C 1
ATOM 2657 O O . ALA A 1 337 ? -18.130 4.555 2.778 1.00 94.94 337 ALA A O 1
ATOM 2658 N N . ASN A 1 338 ? -16.126 4.547 3.791 1.00 94.94 338 ASN A N 1
ATOM 2659 C CA . ASN A 1 338 ? -15.375 4.157 2.594 1.00 94.94 338 ASN A CA 1
ATOM 2660 C C . ASN A 1 338 ? -15.751 2.754 2.104 1.00 94.94 338 ASN A C 1
ATOM 2662 O O . ASN A 1 338 ? -15.897 2.546 0.901 1.00 94.94 338 ASN A O 1
ATOM 2666 N N . LEU A 1 339 ? -15.950 1.794 3.015 1.00 96.19 339 LEU A N 1
ATOM 2667 C CA . LEU A 1 339 ? -16.428 0.457 2.651 1.00 96.19 339 LEU A CA 1
ATOM 2668 C C . LEU A 1 339 ? -17.839 0.496 2.057 1.00 96.19 339 LEU A C 1
ATOM 2670 O O . LEU A 1 339 ? -18.117 -0.220 1.096 1.00 96.19 339 LEU A O 1
ATOM 2674 N N . GLY A 1 340 ? -18.723 1.336 2.595 1.00 96.81 340 GLY A N 1
ATOM 2675 C CA . GLY A 1 340 ? -20.059 1.525 2.036 1.00 96.81 340 GLY A CA 1
ATOM 2676 C C . GLY A 1 340 ? -20.067 2.202 0.673 1.00 96.81 340 GLY A C 1
ATOM 2677 O O . GLY A 1 340 ? -20.765 1.750 -0.237 1.00 96.81 340 GLY A O 1
ATOM 2678 N N . GLU A 1 341 ? -19.235 3.227 0.493 1.00 96.38 341 GLU A N 1
ATOM 2679 C CA . GLU A 1 341 ? -19.038 3.858 -0.810 1.00 96.38 341 GLU A CA 1
ATOM 2680 C C . GLU A 1 341 ? -18.485 2.849 -1.822 1.00 96.38 341 GLU A C 1
ATOM 2682 O O . GLU A 1 341 ? -18.965 2.768 -2.949 1.00 96.38 341 GLU A O 1
ATOM 2687 N N . LEU A 1 342 ? -17.550 1.989 -1.410 1.00 96.62 342 LEU A N 1
ATOM 2688 C CA . LEU A 1 342 ? -17.029 0.932 -2.270 1.00 96.62 342 LEU A CA 1
ATOM 2689 C C . LEU A 1 342 ? -18.120 -0.074 -2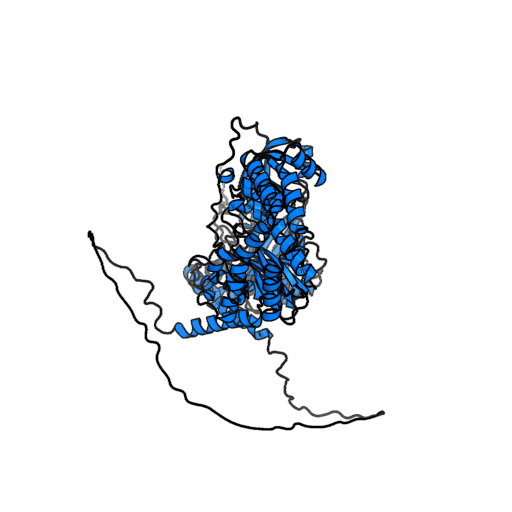.668 1.00 96.62 342 LEU A C 1
ATOM 2691 O O . LEU A 1 342 ? -18.216 -0.418 -3.844 1.00 96.62 342 LEU A O 1
ATOM 2695 N N . HIS A 1 343 ? -18.986 -0.499 -1.741 1.00 96.06 343 HIS A N 1
ATOM 2696 C CA . HIS A 1 343 ? -20.175 -1.300 -2.075 1.00 96.06 343 HIS A CA 1
ATOM 2697 C C . HIS A 1 343 ? -21.061 -0.593 -3.106 1.00 96.06 343 HIS A C 1
ATOM 2699 O O . HIS A 1 343 ? -21.510 -1.220 -4.064 1.00 96.06 343 HIS A O 1
ATOM 2705 N N . HIS A 1 344 ? -21.288 0.714 -2.951 1.00 94.94 344 HIS A N 1
ATOM 2706 C CA . HIS A 1 344 ? -22.073 1.496 -3.903 1.00 94.94 344 HIS A CA 1
ATOM 2707 C C . HIS A 1 344 ? -21.435 1.527 -5.290 1.00 94.94 344 HIS A C 1
ATOM 2709 O O . HIS A 1 344 ? -22.114 1.230 -6.273 1.00 94.94 344 HIS A O 1
ATOM 2715 N N . VAL A 1 345 ? -20.138 1.820 -5.372 1.00 94.56 345 VAL A N 1
ATOM 2716 C CA . VAL A 1 345 ? -19.388 1.818 -6.632 1.00 94.56 345 VAL A CA 1
ATOM 2717 C C . VAL A 1 345 ? -19.444 0.440 -7.270 1.00 94.56 345 VAL A C 1
ATOM 2719 O O . VAL A 1 345 ? -19.716 0.341 -8.460 1.00 94.56 345 VAL A O 1
ATOM 2722 N N . LEU A 1 346 ? -19.264 -0.637 -6.503 1.00 94.38 346 LEU A N 1
ATOM 2723 C CA . LEU A 1 346 ? -19.331 -2.014 -6.994 1.00 94.38 346 LEU A CA 1
ATOM 2724 C C . LEU A 1 346 ? -20.747 -2.489 -7.344 1.00 94.38 346 LEU A C 1
ATOM 2726 O O . LEU A 1 346 ? -20.871 -3.438 -8.106 1.00 94.38 346 LEU A O 1
ATOM 2730 N N . ALA A 1 347 ? -21.813 -1.831 -6.891 1.00 92.31 347 ALA A N 1
ATOM 2731 C CA . ALA A 1 347 ? -23.197 -2.187 -7.231 1.00 92.31 347 ALA A CA 1
ATOM 2732 C C . ALA A 1 347 ? -23.798 -1.318 -8.351 1.00 92.31 347 ALA A C 1
ATOM 2734 O O . ALA A 1 347 ? -24.472 -1.831 -9.244 1.00 92.31 347 ALA A O 1
ATOM 2735 N N . CYS A 1 348 ? -23.502 -0.019 -8.345 1.00 91.75 348 CYS A N 1
ATOM 2736 C CA . CYS A 1 348 ? -24.100 0.970 -9.241 1.00 91.75 348 CYS A CA 1
ATOM 2737 C C . CYS A 1 348 ? -23.132 1.508 -10.308 1.00 91.75 348 CYS A C 1
ATOM 2739 O O . CYS A 1 348 ? -23.567 2.184 -11.239 1.00 91.75 348 CYS A O 1
ATOM 2741 N N . GLY A 1 349 ? -21.836 1.214 -10.193 1.00 90.56 349 GLY A N 1
ATOM 2742 C CA . GLY A 1 349 ? -20.786 1.796 -11.024 1.00 90.56 349 GLY A CA 1
ATOM 2743 C C . GLY A 1 349 ? -20.418 3.218 -10.594 1.00 90.56 349 GLY A C 1
ATOM 2744 O O . GLY A 1 349 ? -20.965 3.779 -9.647 1.00 90.56 349 GLY A O 1
ATOM 2745 N N . SER A 1 350 ? -19.471 3.825 -11.309 1.00 92.81 350 SER A N 1
ATOM 2746 C CA . SER A 1 350 ? -19.150 5.243 -11.156 1.00 92.81 350 SER A CA 1
ATOM 2747 C C . SER A 1 350 ? -18.728 5.845 -12.491 1.00 92.81 350 SER A C 1
ATOM 2749 O O . SER A 1 350 ? -17.995 5.227 -13.259 1.00 92.81 350 SER A O 1
ATOM 2751 N N . GLN A 1 351 ? -19.146 7.084 -12.752 1.00 91.56 351 GLN A N 1
ATOM 2752 C CA . GLN A 1 351 ? -18.701 7.828 -13.935 1.00 91.56 351 GLN A CA 1
ATOM 2753 C C . GLN A 1 351 ? -17.244 8.303 -13.832 1.00 91.56 351 GLN A C 1
ATOM 2755 O O . GLN A 1 351 ? -16.659 8.710 -14.829 1.00 91.56 351 GLN A O 1
ATOM 2760 N N . ARG A 1 352 ? -16.642 8.226 -12.637 1.00 94.62 352 ARG A N 1
ATOM 2761 C CA . ARG A 1 352 ? -15.264 8.665 -12.377 1.00 94.62 352 ARG A CA 1
ATOM 2762 C C . ARG A 1 352 ? -14.217 7.584 -12.648 1.00 94.62 352 ARG A C 1
ATOM 2764 O O . ARG A 1 352 ? -13.040 7.908 -12.641 1.00 94.62 352 ARG A O 1
ATOM 2771 N N . LEU A 1 353 ? -14.605 6.327 -12.899 1.00 95.06 353 LEU A N 1
ATOM 2772 C CA . LEU A 1 353 ? -13.662 5.193 -12.969 1.00 95.06 353 LEU A CA 1
ATOM 2773 C C . LEU A 1 353 ? -12.549 5.382 -14.009 1.00 95.06 353 LEU A C 1
ATOM 2775 O O . LEU A 1 353 ? -11.424 4.947 -13.790 1.00 95.06 353 LEU A O 1
ATOM 2779 N N . LEU A 1 354 ? -12.848 6.043 -15.129 1.00 96.12 354 LEU A N 1
ATOM 2780 C CA . LEU A 1 354 ? -11.868 6.288 -16.189 1.00 96.12 354 LEU A CA 1
ATOM 2781 C C . LEU A 1 354 ? -11.006 7.535 -15.942 1.00 96.12 354 LEU A C 1
ATOM 2783 O O . LEU A 1 354 ? -10.083 7.784 -16.712 1.00 96.12 354 LEU A O 1
ATOM 2787 N N . GLY A 1 355 ? -11.284 8.306 -14.887 1.00 95.25 355 GLY A N 1
ATOM 2788 C CA . GLY A 1 355 ? -10.732 9.642 -14.668 1.00 95.25 355 GLY A CA 1
ATOM 2789 C C . GLY A 1 355 ? -9.208 9.694 -14.725 1.00 95.25 355 GLY A C 1
ATOM 2790 O O . GLY A 1 355 ? -8.653 10.478 -15.490 1.00 95.25 355 GLY A O 1
ATOM 2791 N N . PHE A 1 356 ? -8.522 8.792 -14.016 1.00 94.75 356 PHE A N 1
ATOM 2792 C CA . PHE A 1 356 ? -7.055 8.716 -14.033 1.00 94.75 356 PHE A CA 1
ATOM 2793 C C . PHE A 1 356 ? -6.480 8.553 -15.449 1.00 94.75 356 PHE A C 1
ATOM 2795 O O . PHE A 1 356 ? -5.452 9.139 -15.783 1.00 94.75 356 PHE A O 1
ATOM 2802 N N . TYR A 1 357 ? -7.164 7.777 -16.290 1.00 95.25 357 TYR A N 1
ATOM 2803 C CA . TYR A 1 357 ? -6.738 7.475 -17.652 1.00 95.25 357 TYR A CA 1
ATOM 2804 C C . TYR A 1 357 ? -7.140 8.554 -18.662 1.00 95.25 357 TYR A C 1
ATOM 2806 O O . TYR A 1 357 ? -6.639 8.545 -19.780 1.00 95.25 357 TYR A O 1
ATOM 2814 N N . GLN A 1 358 ? -8.031 9.476 -18.294 1.00 94.31 358 GLN A N 1
ATOM 2815 C CA . GLN A 1 358 ? -8.443 10.604 -19.133 1.00 94.31 358 GLN A CA 1
ATOM 2816 C C . GLN A 1 358 ? -7.521 11.816 -18.984 1.00 94.31 358 GLN A C 1
ATOM 2818 O O . GLN A 1 358 ? -7.487 12.663 -19.874 1.00 94.31 358 GLN A O 1
ATOM 2823 N N . VAL A 1 359 ? -6.780 11.908 -17.877 1.00 91.69 359 VAL A N 1
ATOM 2824 C CA . VAL A 1 359 ? -5.861 13.022 -17.627 1.00 91.69 359 VAL A CA 1
ATOM 2825 C C . VAL A 1 359 ? -4.664 12.940 -18.583 1.00 91.69 359 VAL A C 1
ATOM 2827 O O . VAL A 1 359 ? -4.024 11.886 -18.661 1.00 91.69 359 VAL A O 1
ATOM 2830 N N . PRO A 1 360 ? -4.316 14.037 -19.283 1.00 89.50 360 PRO A N 1
ATOM 2831 C CA . PRO A 1 360 ? -3.150 14.066 -20.157 1.00 89.50 360 PRO A CA 1
ATOM 2832 C C . PRO A 1 360 ? -1.841 13.793 -19.418 1.00 89.50 360 PRO A C 1
ATOM 2834 O O . PRO A 1 360 ? -1.563 14.382 -18.372 1.00 89.50 360 PRO A O 1
ATOM 2837 N N . ARG A 1 361 ? -0.999 12.932 -20.000 1.00 86.69 361 ARG A N 1
ATOM 2838 C CA . ARG A 1 361 ? 0.341 12.592 -19.499 1.00 86.69 361 ARG A CA 1
ATOM 2839 C C . ARG A 1 361 ? 1.332 12.647 -20.664 1.00 86.69 361 ARG A C 1
ATOM 2841 O O . ARG A 1 361 ? 1.594 11.612 -21.283 1.00 86.69 361 ARG A O 1
ATOM 2848 N N . PRO A 1 362 ? 1.870 13.839 -20.994 1.00 78.00 362 PRO A N 1
ATOM 2849 C CA . PRO A 1 362 ? 2.745 14.026 -22.146 1.00 78.00 362 PRO A CA 1
ATOM 2850 C C . PRO A 1 362 ? 3.877 12.982 -22.216 1.00 78.00 362 PRO A C 1
ATOM 2852 O O . PRO A 1 362 ? 4.481 12.671 -21.188 1.00 78.00 362 PRO A O 1
ATOM 2855 N N . PRO A 1 363 ? 4.175 12.433 -23.411 1.00 76.81 363 PRO A N 1
ATOM 2856 C CA . PRO A 1 363 ? 3.663 12.847 -24.724 1.00 76.81 363 PRO A CA 1
ATOM 2857 C C . PRO A 1 363 ? 2.242 12.355 -25.057 1.00 76.81 363 PRO A C 1
ATOM 2859 O O . PRO A 1 363 ? 1.737 12.674 -26.126 1.00 76.81 363 PRO A O 1
ATOM 2862 N N . ARG A 1 364 ? 1.582 11.599 -24.171 1.00 83.81 364 ARG A N 1
ATOM 2863 C CA . ARG A 1 364 ? 0.252 11.030 -24.420 1.00 83.81 364 ARG A CA 1
ATOM 2864 C C . ARG A 1 364 ? -0.857 12.008 -24.040 1.00 83.81 364 ARG A C 1
ATOM 2866 O O . ARG A 1 364 ? -0.868 12.553 -22.935 1.00 83.81 364 ARG A O 1
ATOM 2873 N N . GLU A 1 365 ? -1.824 12.183 -24.936 1.00 86.06 365 GLU A N 1
ATOM 2874 C CA . GLU A 1 365 ? -3.015 13.002 -24.676 1.00 86.06 365 GLU A CA 1
ATOM 2875 C C . GLU A 1 365 ? -3.927 12.384 -23.611 1.00 86.06 365 GLU A C 1
ATOM 2877 O O . GLU A 1 365 ? -4.581 13.109 -22.871 1.00 86.06 365 GLU A O 1
ATOM 2882 N N . ASN A 1 366 ? -3.970 11.051 -23.532 1.00 90.88 366 ASN A N 1
ATOM 2883 C CA . ASN A 1 366 ? -4.638 10.270 -22.493 1.00 90.88 366 ASN A CA 1
ATOM 2884 C C . ASN A 1 366 ? -4.106 8.821 -22.507 1.00 90.88 366 ASN A C 1
ATOM 2886 O O . ASN A 1 366 ? -3.296 8.449 -23.356 1.00 90.88 366 ASN A O 1
ATOM 2890 N N . LEU A 1 367 ? -4.561 8.002 -21.561 1.00 92.94 367 LEU A N 1
ATOM 2891 C CA . LEU A 1 367 ? -4.138 6.613 -21.361 1.00 92.94 367 LEU A CA 1
ATOM 2892 C C . LEU A 1 367 ? -5.273 5.602 -21.622 1.00 92.94 367 LEU A C 1
ATOM 2894 O O . LEU A 1 367 ? -5.152 4.433 -21.259 1.00 92.94 367 LEU A O 1
ATOM 2898 N N . LEU A 1 368 ? -6.387 6.020 -22.234 1.00 94.06 368 LEU A N 1
ATOM 2899 C CA . LEU A 1 368 ? -7.536 5.140 -22.490 1.00 94.06 368 LEU A CA 1
ATOM 2900 C C . LEU A 1 368 ? -7.207 3.938 -23.397 1.00 94.06 368 LEU A C 1
ATOM 2902 O O . LEU A 1 368 ? -7.683 2.847 -23.080 1.00 94.06 368 LEU A O 1
ATOM 2906 N N . PRO A 1 369 ? -6.387 4.064 -24.464 1.00 90.81 369 PRO A N 1
ATOM 2907 C CA . PRO A 1 369 ? -6.010 2.912 -25.290 1.00 90.81 369 PRO A CA 1
ATOM 2908 C C . PRO A 1 369 ? -5.259 1.833 -24.501 1.00 90.81 369 PRO A C 1
ATOM 2910 O O . PRO A 1 369 ? -5.525 0.645 -24.655 1.00 90.81 369 PRO A O 1
ATOM 2913 N N . HIS A 1 370 ? -4.378 2.254 -23.592 1.00 90.50 370 HIS A N 1
ATOM 2914 C CA . HIS A 1 370 ? -3.642 1.357 -22.703 1.00 90.50 370 HIS A CA 1
ATOM 2915 C C . HIS A 1 370 ? -4.576 0.614 -21.745 1.00 90.50 370 HIS A C 1
ATOM 2917 O O . HIS A 1 370 ? -4.483 -0.602 -21.586 1.00 90.50 370 HIS A O 1
ATOM 2923 N N . LEU A 1 371 ? -5.528 1.333 -21.141 1.00 94.25 371 LEU A N 1
ATOM 2924 C CA . LEU A 1 371 ? -6.542 0.705 -20.300 1.00 94.25 371 LEU A CA 1
ATOM 2925 C C . LEU A 1 371 ? -7.377 -0.312 -21.091 1.00 94.25 371 LEU A C 1
ATOM 2927 O O . LEU A 1 371 ? -7.663 -1.385 -20.567 1.00 94.25 371 LEU A O 1
ATOM 2931 N N . ALA A 1 372 ? -7.752 -0.001 -22.335 1.00 92.69 372 ALA A N 1
ATOM 2932 C CA . ALA A 1 372 ? -8.505 -0.922 -23.185 1.00 92.69 372 ALA A CA 1
ATOM 2933 C C . ALA A 1 372 ? -7.748 -2.241 -23.391 1.00 92.69 372 ALA A C 1
ATOM 2935 O O . ALA A 1 372 ? -8.303 -3.306 -23.124 1.00 92.69 372 ALA A O 1
ATOM 2936 N N . GLN A 1 373 ? -6.460 -2.167 -23.738 1.00 88.88 373 GLN A N 1
ATOM 2937 C CA . GLN A 1 373 ? -5.602 -3.341 -23.903 1.00 88.88 373 GLN A CA 1
ATOM 2938 C C . GLN A 1 373 ? -5.505 -4.176 -22.614 1.00 88.88 373 GLN A C 1
ATOM 2940 O O . GLN A 1 373 ? -5.650 -5.399 -22.652 1.00 88.88 373 GLN A O 1
ATOM 2945 N N . LEU A 1 374 ? -5.322 -3.532 -21.457 1.00 90.75 374 LEU A N 1
ATOM 2946 C CA . LEU A 1 374 ? -5.281 -4.223 -20.162 1.00 90.75 374 LEU A CA 1
ATOM 2947 C C . LEU A 1 374 ? -6.624 -4.893 -19.826 1.00 90.75 374 LEU A C 1
ATOM 2949 O O . LEU A 1 374 ? -6.664 -6.009 -19.304 1.00 90.75 374 LEU A O 1
ATOM 2953 N N . LEU A 1 375 ? -7.747 -4.244 -20.134 1.00 90.12 375 LEU A N 1
ATOM 2954 C CA . LEU A 1 375 ? -9.079 -4.802 -19.897 1.00 90.12 375 LEU A CA 1
ATOM 2955 C C . LEU A 1 375 ? -9.403 -5.974 -20.838 1.00 90.12 375 LEU A C 1
ATOM 2957 O O . LEU A 1 375 ? -10.057 -6.928 -20.421 1.00 90.12 375 LEU A O 1
ATOM 2961 N N . GLU A 1 376 ? -8.907 -5.956 -22.074 1.00 85.88 376 GLU A N 1
ATOM 2962 C CA . GLU A 1 376 ? -9.021 -7.083 -23.008 1.00 85.88 376 GLU A CA 1
ATOM 2963 C C . GLU A 1 376 ? -8.193 -8.290 -22.550 1.00 85.88 376 GLU A C 1
ATOM 2965 O O . GLU A 1 376 ? -8.708 -9.410 -22.475 1.00 85.88 376 GLU A O 1
ATOM 2970 N N . GLN A 1 377 ? -6.936 -8.062 -22.157 1.00 75.69 377 GLN A N 1
ATOM 2971 C CA . GLN A 1 377 ? -6.054 -9.108 -21.626 1.00 75.69 377 GLN A CA 1
ATOM 2972 C C . GLN A 1 377 ? -6.640 -9.765 -20.371 1.00 75.69 377 GLN A C 1
ATOM 2974 O O . GLN A 1 377 ? -6.562 -10.980 -20.196 1.00 75.69 377 GLN A O 1
ATOM 2979 N N . THR A 1 378 ? -7.283 -8.976 -19.509 1.00 65.62 378 THR A N 1
ATOM 2980 C CA . THR A 1 378 ? -7.902 -9.490 -18.280 1.00 65.62 378 THR A CA 1
ATOM 2981 C C . THR A 1 378 ? -9.222 -10.231 -18.516 1.00 65.62 378 THR A C 1
ATOM 2983 O O . THR A 1 378 ? -9.604 -11.046 -17.668 1.00 65.62 378 THR A O 1
ATOM 2986 N N . ALA A 1 379 ? -9.886 -10.013 -19.658 1.00 60.66 379 ALA A N 1
ATOM 2987 C CA . ALA A 1 379 ? -11.099 -10.722 -20.071 1.00 60.66 379 ALA A CA 1
ATOM 2988 C C . ALA A 1 379 ? -10.811 -12.072 -20.765 1.00 60.66 379 ALA A C 1
ATOM 2990 O O . ALA A 1 379 ? -11.547 -13.040 -20.554 1.00 60.66 379 ALA A O 1
ATOM 2991 N N . GLY A 1 380 ? -9.725 -12.165 -21.545 1.00 48.59 380 GLY A N 1
ATOM 2992 C CA . GLY A 1 380 ? -9.374 -13.340 -22.363 1.00 48.59 380 GLY A CA 1
ATOM 2993 C C . GLY A 1 380 ? -9.022 -14.622 -21.593 1.00 48.59 380 GLY A C 1
ATOM 2994 O O . GLY A 1 380 ? -9.013 -15.709 -22.163 1.00 48.59 380 GLY A O 1
ATOM 2995 N N . THR A 1 381 ? -8.792 -14.536 -20.283 1.00 44.16 381 THR A N 1
ATOM 2996 C CA . THR A 1 381 ? -8.428 -15.682 -19.427 1.00 44.16 381 THR A CA 1
ATOM 2997 C C . THR A 1 381 ? -9.614 -16.530 -18.947 1.00 44.16 381 THR A C 1
ATOM 2999 O O . THR A 1 381 ? -9.407 -17.492 -18.214 1.00 44.16 381 THR A O 1
ATOM 3002 N N . THR A 1 382 ? -10.854 -16.196 -19.325 1.00 35.56 382 THR A N 1
ATOM 3003 C CA . THR A 1 382 ? -12.061 -16.860 -18.784 1.00 35.56 382 THR A CA 1
ATOM 3004 C C . THR A 1 382 ? -12.803 -17.810 -19.736 1.00 35.56 382 THR A C 1
ATOM 3006 O O . THR A 1 382 ? -13.689 -18.505 -19.257 1.00 35.56 382 THR A O 1
ATOM 3009 N N . ASP A 1 383 ? -12.419 -17.941 -21.015 1.00 30.70 383 ASP A N 1
ATOM 3010 C CA . ASP A 1 383 ? -13.188 -18.751 -21.994 1.00 30.70 383 ASP A CA 1
ATOM 3011 C C . ASP A 1 383 ? -12.400 -19.849 -22.742 1.00 30.70 383 ASP A C 1
ATOM 3013 O O . ASP A 1 383 ? -12.978 -20.627 -23.504 1.00 30.70 383 ASP A O 1
ATOM 3017 N N . ALA A 1 384 ? -11.094 -20.005 -22.502 1.00 29.42 384 ALA A N 1
ATOM 3018 C CA . ALA A 1 384 ? -10.286 -21.002 -23.220 1.00 29.42 384 ALA A CA 1
ATOM 3019 C C . ALA A 1 384 ? -10.510 -22.466 -22.769 1.00 29.42 384 ALA A C 1
ATOM 3021 O O . ALA A 1 384 ? -10.008 -23.385 -23.413 1.00 29.42 384 ALA A O 1
ATOM 3022 N N . SER A 1 385 ? -11.275 -22.719 -21.699 1.00 29.47 385 SER A N 1
ATOM 3023 C CA . SER A 1 385 ? -11.586 -24.079 -21.218 1.00 29.47 385 SER A CA 1
ATOM 3024 C C . SER A 1 385 ? -12.957 -24.615 -21.659 1.00 29.47 385 SER A C 1
ATOM 3026 O O . SER A 1 385 ? -13.271 -25.768 -21.365 1.00 29.47 385 SER A O 1
ATOM 3028 N N . ALA A 1 386 ? -13.761 -23.828 -22.390 1.00 27.94 386 ALA A N 1
ATOM 3029 C CA . ALA A 1 386 ? -15.118 -24.215 -22.804 1.00 27.94 386 ALA A CA 1
ATOM 3030 C C . ALA A 1 386 ? -15.280 -24.506 -24.311 1.00 27.94 386 ALA A C 1
ATOM 3032 O O . ALA A 1 386 ? -16.301 -25.060 -24.722 1.00 27.94 386 ALA A O 1
ATOM 3033 N N . ALA A 1 387 ? -14.280 -24.212 -25.148 1.00 26.72 387 ALA A N 1
ATOM 3034 C CA . ALA A 1 387 ? -14.307 -24.552 -26.570 1.00 26.72 387 ALA A CA 1
ATOM 3035 C C . ALA A 1 387 ? -13.566 -25.873 -26.824 1.00 26.72 387 ALA A C 1
ATOM 3037 O O . ALA A 1 387 ? -12.387 -25.904 -27.175 1.00 26.72 387 ALA A O 1
ATOM 3038 N N . GLY A 1 388 ? -14.278 -26.986 -26.634 1.00 25.62 388 GLY A N 1
ATOM 3039 C CA . GLY A 1 388 ? -13.831 -28.298 -27.089 1.00 25.62 388 GLY A CA 1
ATOM 3040 C C . GLY A 1 388 ? -13.509 -28.264 -28.584 1.00 25.62 388 GLY A C 1
ATOM 3041 O O . GLY A 1 388 ? -14.364 -27.936 -29.408 1.00 25.62 388 GLY A O 1
ATOM 3042 N N . ILE A 1 389 ? -12.268 -28.607 -28.926 1.00 29.25 389 ILE A N 1
ATOM 3043 C CA . ILE A 1 389 ? -11.820 -28.798 -30.303 1.00 29.25 389 ILE A CA 1
ATOM 3044 C C . ILE A 1 389 ? -12.625 -29.959 -30.893 1.00 29.25 389 ILE A C 1
ATOM 3046 O O . ILE A 1 389 ? -12.413 -31.129 -30.571 1.00 29.25 389 ILE A O 1
ATOM 3050 N N . GLY A 1 390 ? -13.584 -29.600 -31.744 1.00 25.05 390 GLY A N 1
ATOM 3051 C CA . GLY A 1 390 ? -14.318 -30.514 -32.600 1.00 25.05 390 GLY A CA 1
ATOM 3052 C C . GLY A 1 390 ? -13.366 -31.218 -33.561 1.00 25.05 390 GLY A C 1
ATOM 3053 O O . GLY A 1 390 ? -12.629 -30.595 -34.322 1.00 25.05 390 GLY A O 1
ATOM 3054 N N . SER A 1 391 ? -13.414 -32.540 -33.493 1.00 24.55 391 SER A N 1
ATOM 3055 C CA . SER A 1 391 ? -12.731 -33.517 -34.328 1.00 24.55 391 SER A CA 1
ATOM 3056 C C . SER A 1 391 ? -12.759 -33.198 -35.827 1.00 24.55 391 SER A C 1
ATOM 3058 O O . SER A 1 391 ? -13.834 -33.042 -36.409 1.00 24.55 391 SER A O 1
ATOM 3060 N N . THR A 1 392 ? -11.598 -33.275 -36.479 1.00 26.16 392 THR A N 1
ATOM 3061 C CA . THR A 1 392 ? -11.512 -33.670 -37.890 1.00 26.16 392 THR A CA 1
ATOM 3062 C C . THR A 1 392 ? -10.924 -35.075 -37.984 1.00 26.16 392 THR A C 1
ATOM 3064 O O . THR A 1 392 ? -9.914 -35.418 -37.377 1.00 26.16 392 THR A O 1
ATOM 3067 N N . SER A 1 393 ? -11.668 -35.911 -38.695 1.00 25.89 393 SER A N 1
ATOM 3068 C CA . SER A 1 393 ? -11.486 -37.336 -38.926 1.00 25.89 393 SER A CA 1
ATOM 3069 C C . SER A 1 393 ? -10.223 -37.669 -39.725 1.00 25.89 393 SER A C 1
ATOM 3071 O O . SER A 1 393 ? -10.026 -37.129 -40.812 1.00 25.89 393 SER A O 1
ATOM 3073 N N . GLY A 1 394 ? -9.459 -38.655 -39.254 1.00 25.36 394 GLY A N 1
ATOM 3074 C CA . GLY A 1 394 ? -8.422 -39.350 -40.016 1.00 25.36 394 GLY A CA 1
ATOM 3075 C C . GLY A 1 394 ? -8.389 -40.824 -39.617 1.00 25.36 394 GLY A C 1
ATOM 3076 O O . GLY A 1 394 ? -8.061 -41.163 -38.487 1.00 25.36 394 GLY A O 1
ATOM 3077 N N . SER A 1 395 ? -8.802 -41.691 -40.538 1.00 23.86 395 SER A N 1
ATOM 3078 C CA . SER A 1 395 ? -8.849 -43.147 -40.403 1.00 23.86 395 SER A CA 1
ATOM 3079 C C . SER A 1 395 ? -7.464 -43.799 -40.386 1.00 23.86 395 SER A C 1
ATOM 3081 O O . SER A 1 395 ? -6.623 -43.405 -41.190 1.00 23.86 395 SER A O 1
ATOM 3083 N N . MET A 1 396 ? -7.325 -44.881 -39.610 1.00 26.12 396 MET A N 1
ATOM 3084 C CA . MET A 1 396 ? -6.653 -46.168 -39.907 1.00 26.12 396 MET A CA 1
ATOM 3085 C C . MET A 1 396 ? -5.899 -46.694 -38.680 1.00 26.12 396 MET A C 1
ATOM 3087 O O . MET A 1 396 ? -5.119 -45.969 -38.076 1.00 26.12 396 MET A O 1
ATOM 3091 N N . GLY A 1 397 ? -6.072 -47.984 -38.373 1.00 25.52 397 GLY A N 1
ATOM 3092 C CA . GLY A 1 397 ? -5.142 -48.717 -37.508 1.00 25.52 397 GLY A CA 1
ATOM 3093 C C . GLY A 1 397 ? -5.803 -49.690 -36.540 1.00 25.52 397 GLY A C 1
ATOM 3094 O O . GLY A 1 397 ? -6.132 -49.344 -35.418 1.00 25.52 397 GLY A O 1
ATOM 3095 N N . THR A 1 398 ? -5.971 -50.920 -37.005 1.00 25.89 398 THR A N 1
ATOM 3096 C CA . THR A 1 398 ? -6.331 -52.147 -36.282 1.00 25.89 398 THR A CA 1
ATOM 3097 C C . THR A 1 398 ? -5.448 -52.453 -35.062 1.00 25.89 398 THR A C 1
ATOM 3099 O O . THR A 1 398 ? -4.233 -52.327 -35.185 1.00 25.89 398 THR A O 1
ATOM 3102 N N . ALA A 1 399 ? -6.024 -52.988 -33.973 1.00 27.89 399 ALA A N 1
ATOM 3103 C CA . ALA A 1 399 ? -5.678 -54.303 -33.386 1.00 27.89 399 ALA A CA 1
ATOM 3104 C C . ALA A 1 399 ? -6.228 -54.490 -31.950 1.00 27.89 399 ALA A C 1
ATOM 3106 O O . ALA A 1 399 ? -5.898 -53.750 -31.033 1.00 27.89 399 ALA A O 1
ATOM 3107 N N . ASP A 1 400 ? -7.072 -55.514 -31.820 1.00 25.27 400 ASP A N 1
ATOM 3108 C CA . ASP A 1 400 ? -7.173 -56.534 -30.768 1.00 25.27 400 ASP A CA 1
ATOM 3109 C C . ASP A 1 400 ? -6.855 -56.272 -29.277 1.00 25.27 400 ASP A C 1
ATOM 3111 O O . ASP A 1 400 ? -5.721 -56.054 -28.859 1.00 25.27 400 ASP A O 1
ATOM 3115 N N . SER A 1 401 ? -7.876 -56.624 -28.480 1.00 27.11 401 SER A N 1
ATOM 3116 C CA . SER A 1 401 ? -7.884 -57.679 -27.442 1.00 27.11 401 SER A CA 1
ATOM 3117 C C . SER A 1 401 ? -8.101 -57.263 -25.980 1.00 27.11 401 SER A C 1
ATOM 3119 O O . SER A 1 401 ? -7.219 -56.720 -25.333 1.00 27.11 401 SER A O 1
ATOM 3121 N N . SER A 1 402 ? -9.250 -57.731 -25.453 1.00 26.41 402 SER A N 1
ATOM 3122 C CA . SER A 1 402 ? -9.425 -58.404 -24.143 1.00 26.41 402 SER A CA 1
ATOM 3123 C C . SER A 1 402 ? -9.187 -57.555 -22.868 1.00 26.41 402 SER A C 1
ATOM 3125 O O . SER A 1 402 ? -8.272 -56.758 -22.801 1.00 26.41 402 SER A O 1
ATOM 3127 N N . THR A 1 403 ? -9.907 -57.636 -21.748 1.00 27.36 403 THR A N 1
ATOM 3128 C CA . THR A 1 403 ? -10.933 -58.541 -21.208 1.00 27.36 403 THR A CA 1
ATOM 3129 C C . THR A 1 403 ? -11.420 -57.908 -19.888 1.00 27.36 403 THR A C 1
ATOM 3131 O O . THR A 1 403 ? -10.577 -57.381 -19.173 1.00 27.36 403 THR A O 1
ATOM 3134 N N . THR A 1 404 ? -12.712 -58.084 -19.539 1.00 26.39 404 THR A N 1
ATOM 3135 C CA . THR A 1 404 ? -13.306 -58.220 -18.167 1.00 26.39 404 THR A CA 1
ATOM 3136 C C . THR A 1 404 ? -13.059 -57.121 -17.120 1.00 26.39 404 THR A C 1
ATOM 3138 O O . THR A 1 404 ? -11.977 -56.581 -17.018 1.00 26.39 404 THR A O 1
ATOM 3141 N N . ALA A 1 405 ? -13.913 -56.787 -16.157 1.00 26.80 405 ALA A N 1
ATOM 3142 C CA . ALA A 1 405 ? -15.271 -57.062 -15.667 1.00 26.80 405 ALA A CA 1
ATOM 3143 C C . ALA A 1 405 ? -15.399 -56.075 -14.466 1.00 26.80 405 ALA A C 1
ATOM 3145 O O . ALA A 1 405 ? -14.383 -55.634 -13.943 1.00 26.80 405 ALA A O 1
ATOM 3146 N N . GLY A 1 406 ? -16.524 -55.646 -13.913 1.00 25.38 406 GLY A N 1
ATOM 3147 C CA . GLY A 1 406 ? -17.945 -55.892 -14.071 1.00 25.38 406 GLY A CA 1
ATOM 3148 C C . GLY A 1 406 ? -18.680 -54.790 -13.279 1.00 25.38 406 GLY A C 1
ATOM 3149 O O . GLY A 1 406 ? -18.054 -54.045 -12.534 1.00 25.38 406 GLY A O 1
ATOM 3150 N N . SER A 1 407 ? -19.991 -54.650 -13.502 1.00 25.23 407 SER A N 1
ATOM 3151 C CA . SER A 1 407 ? -21.035 -54.895 -12.485 1.00 25.23 407 SER A CA 1
ATOM 3152 C C . SER A 1 407 ? -21.129 -53.841 -11.365 1.00 25.23 407 SER A C 1
ATOM 3154 O O . SER A 1 407 ? -20.149 -53.577 -10.691 1.00 25.23 407 SER A O 1
ATOM 3156 N N . LEU A 1 408 ? -22.271 -53.272 -10.978 1.00 26.28 408 LEU A N 1
ATOM 3157 C CA . LEU A 1 408 ? -23.701 -53.445 -11.265 1.00 26.28 408 LEU A CA 1
ATOM 3158 C C . LEU A 1 408 ? -24.410 -52.283 -10.526 1.00 26.28 408 LEU A C 1
ATOM 3160 O O . LEU A 1 408 ? -23.950 -51.916 -9.452 1.00 26.28 408 LEU A O 1
ATOM 3164 N N . HIS A 1 409 ? -25.567 -51.848 -11.049 1.00 27.19 409 HIS A N 1
ATOM 3165 C CA . HIS A 1 409 ? -26.744 -51.326 -10.315 1.00 27.19 409 HIS A CA 1
ATOM 3166 C C . HIS A 1 409 ? -26.590 -50.047 -9.441 1.00 27.19 409 HIS A C 1
ATOM 3168 O O . HIS A 1 409 ? -25.581 -49.806 -8.809 1.00 27.19 409 HIS A O 1
ATOM 3174 N N . THR A 1 410 ? -27.555 -49.130 -9.320 1.00 25.75 410 THR A N 1
ATOM 3175 C CA . THR A 1 410 ? -29.012 -49.212 -9.497 1.00 25.75 410 THR A CA 1
ATOM 3176 C C . THR A 1 410 ? -29.608 -47.806 -9.643 1.00 25.75 410 THR A C 1
ATOM 3178 O O . THR A 1 410 ? -29.127 -46.833 -9.075 1.00 25.75 410 THR A O 1
ATOM 3181 N N . THR A 1 411 ? -30.699 -47.770 -10.391 1.00 24.84 411 THR A N 1
ATOM 3182 C CA . THR A 1 411 ? -31.697 -46.726 -10.656 1.00 24.84 411 THR A CA 1
ATOM 3183 C C . THR A 1 411 ? -32.526 -46.250 -9.454 1.00 24.84 411 THR A C 1
ATOM 3185 O O . THR A 1 411 ? -32.950 -47.083 -8.659 1.00 24.84 411 THR A O 1
ATOM 3188 N N . ALA A 1 412 ? -32.900 -44.962 -9.459 1.00 26.77 412 ALA A N 1
ATOM 3189 C CA . ALA A 1 412 ? -34.231 -44.382 -9.152 1.00 26.77 412 ALA A CA 1
ATOM 3190 C C . ALA A 1 412 ? -34.136 -42.858 -9.453 1.00 26.77 412 ALA A C 1
ATOM 3192 O O . ALA A 1 412 ? -33.199 -42.232 -8.976 1.00 26.77 412 ALA A O 1
ATOM 3193 N N . GLY A 1 413 ? -34.916 -42.179 -10.312 1.00 22.44 413 GLY A N 1
ATOM 3194 C CA . GLY A 1 413 ? -36.372 -42.217 -10.544 1.00 22.44 413 GLY A CA 1
ATOM 3195 C C . GLY A 1 413 ? -37.078 -41.591 -9.332 1.00 22.44 413 GLY A C 1
ATOM 3196 O O . GLY A 1 413 ? -36.864 -42.083 -8.239 1.00 22.44 413 GLY A O 1
ATOM 3197 N N . LEU A 1 414 ? -37.895 -40.536 -9.347 1.00 24.70 414 LEU A N 1
ATOM 3198 C CA . LEU A 1 414 ? -38.779 -39.874 -10.312 1.00 24.70 414 LEU A CA 1
ATOM 3199 C C . LEU A 1 414 ? -39.103 -38.483 -9.685 1.00 24.70 414 LEU A C 1
ATOM 3201 O O . LEU A 1 414 ? -39.176 -38.374 -8.467 1.00 24.70 414 LEU A O 1
ATOM 3205 N N . ALA A 1 415 ? -39.128 -37.391 -10.447 1.00 23.33 415 ALA A N 1
ATOM 3206 C CA . ALA A 1 415 ? -40.314 -36.746 -11.037 1.00 23.33 415 ALA A CA 1
ATOM 3207 C C . ALA A 1 415 ? -41.089 -35.739 -10.155 1.00 23.33 415 ALA A C 1
ATOM 3209 O O . ALA A 1 415 ? -41.477 -35.986 -9.019 1.00 23.33 415 ALA A O 1
ATOM 3210 N N . ALA A 1 416 ? -41.317 -34.600 -10.808 1.00 25.45 416 ALA A N 1
ATOM 3211 C CA . ALA A 1 416 ? -42.098 -33.424 -10.465 1.00 25.45 416 ALA A CA 1
ATOM 3212 C C . ALA A 1 416 ? -43.587 -33.672 -10.164 1.00 25.45 416 ALA A C 1
ATOM 3214 O O . ALA A 1 416 ? -44.183 -34.616 -10.680 1.00 25.45 416 ALA A O 1
ATOM 3215 N N . ALA A 1 417 ? -44.215 -32.700 -9.490 1.00 24.66 417 ALA A N 1
ATOM 3216 C CA . ALA A 1 417 ? -45.611 -32.338 -9.732 1.00 24.66 417 ALA A CA 1
ATOM 3217 C C . ALA A 1 417 ? -45.900 -30.865 -9.372 1.00 24.66 417 ALA A C 1
ATOM 3219 O O . ALA A 1 417 ? -45.580 -30.390 -8.286 1.00 24.66 417 ALA A O 1
ATOM 3220 N N . ASN A 1 418 ? -46.521 -30.185 -10.338 1.00 24.66 418 ASN A N 1
ATOM 3221 C CA . ASN A 1 418 ? -47.118 -28.847 -10.324 1.00 24.66 418 ASN A CA 1
ATOM 3222 C C . ASN A 1 418 ? -48.468 -28.799 -9.579 1.00 24.66 418 ASN A C 1
ATOM 3224 O O . ASN A 1 418 ? -49.232 -29.756 -9.662 1.00 24.66 418 ASN A O 1
ATOM 3228 N N . SER A 1 419 ? -48.836 -27.614 -9.069 1.00 24.77 419 SER A N 1
ATOM 3229 C CA . SER A 1 419 ? -50.212 -27.051 -9.078 1.00 24.77 419 SER A CA 1
ATOM 3230 C C . SER A 1 419 ? -50.149 -25.564 -8.657 1.00 24.77 419 SER A C 1
ATOM 3232 O O . SER A 1 419 ? -49.683 -25.287 -7.558 1.00 24.77 419 SER A O 1
ATOM 3234 N N . LEU A 1 420 ? -50.318 -24.557 -9.529 1.00 24.05 420 LEU A N 1
ATOM 3235 C CA . LEU A 1 420 ? -51.545 -23.943 -10.096 1.00 24.05 420 LEU A CA 1
ATOM 3236 C C . LEU A 1 420 ? -52.549 -23.347 -9.081 1.00 24.05 420 LEU A C 1
ATOM 3238 O O . LEU A 1 420 ? -53.101 -24.078 -8.267 1.00 24.05 420 LEU A O 1
ATOM 3242 N N . GLY A 1 421 ? -52.857 -22.045 -9.247 1.00 23.33 421 GLY A N 1
ATOM 3243 C CA . GLY A 1 421 ? -54.049 -21.363 -8.702 1.00 23.33 421 GLY A CA 1
ATOM 3244 C C . GLY A 1 421 ? -53.819 -19.915 -8.220 1.00 23.33 421 GLY A C 1
ATOM 3245 O O . GLY A 1 421 ? -53.615 -19.700 -7.037 1.00 23.33 421 GLY A O 1
ATOM 3246 N N . THR A 1 422 ? -53.676 -18.925 -9.115 1.00 22.80 422 THR A N 1
ATOM 3247 C CA . THR A 1 422 ? -54.708 -17.932 -9.540 1.00 22.80 422 THR A CA 1
ATOM 3248 C C . THR A 1 422 ? -54.884 -16.642 -8.708 1.00 22.80 422 THR A C 1
ATOM 3250 O O . THR A 1 422 ? -55.419 -16.670 -7.609 1.00 22.80 422 THR A O 1
ATOM 3253 N N . THR A 1 423 ? -54.619 -15.519 -9.409 1.00 23.06 423 THR A N 1
ATOM 3254 C CA . THR A 1 423 ? -55.307 -14.193 -9.417 1.00 23.06 423 THR A CA 1
ATOM 3255 C C . THR A 1 423 ? -55.086 -13.265 -8.210 1.00 23.06 423 THR A C 1
ATOM 3257 O O . THR A 1 423 ? -55.191 -13.704 -7.080 1.00 23.06 423 THR A O 1
ATOM 3260 N N . THR A 1 424 ? -54.755 -11.974 -8.346 1.00 24.67 424 THR A N 1
ATOM 3261 C CA . THR A 1 424 ? -55.277 -10.941 -9.267 1.00 24.67 424 THR A CA 1
ATOM 3262 C C . THR A 1 424 ? -54.254 -9.832 -9.573 1.00 24.67 424 THR A C 1
ATOM 3264 O O . THR A 1 424 ? -53.540 -9.379 -8.685 1.00 24.67 424 THR A O 1
ATOM 3267 N N . ASN A 1 425 ? -54.264 -9.350 -10.818 1.00 24.70 425 ASN A N 1
ATOM 3268 C CA . ASN A 1 425 ? -53.622 -8.111 -11.283 1.00 24.70 425 ASN A CA 1
ATOM 3269 C C . ASN A 1 425 ? -54.571 -6.909 -11.034 1.00 24.70 425 ASN A C 1
ATOM 3271 O O . ASN A 1 425 ? -55.785 -7.128 -10.958 1.00 24.70 425 ASN A O 1
ATOM 3275 N N . PRO A 1 426 ? -54.077 -5.657 -10.995 1.00 28.56 426 PRO A N 1
ATOM 3276 C CA . PRO A 1 426 ? -54.208 -4.865 -12.222 1.00 28.56 426 PRO A CA 1
ATOM 3277 C C . PRO A 1 426 ? -52.994 -3.981 -12.587 1.00 28.56 426 PRO A C 1
ATOM 3279 O O . PRO A 1 426 ? -52.319 -3.430 -11.727 1.00 28.56 426 PRO A O 1
ATOM 3282 N N . ALA A 1 427 ? -52.806 -3.878 -13.913 1.00 24.16 427 ALA A N 1
ATOM 3283 C CA . ALA A 1 427 ? -52.277 -2.797 -14.768 1.00 24.16 427 ALA A CA 1
ATOM 3284 C C . ALA A 1 427 ? -51.435 -1.672 -14.116 1.00 24.16 427 ALA A C 1
ATOM 3286 O O . ALA A 1 427 ? -51.909 -0.977 -13.230 1.00 24.16 427 ALA A O 1
ATOM 3287 N N . ALA A 1 428 ? -50.168 -1.438 -14.483 1.00 25.55 428 ALA A N 1
ATOM 3288 C CA . ALA A 1 428 ? -49.612 -1.020 -15.785 1.00 25.55 428 ALA A CA 1
ATOM 3289 C C . ALA A 1 428 ? -50.116 0.348 -16.290 1.00 25.55 428 ALA A C 1
ATOM 3291 O O . ALA A 1 428 ? -51.225 0.422 -16.807 1.00 25.55 428 ALA A O 1
ATOM 3292 N N . ALA A 1 429 ? -49.263 1.380 -16.218 1.00 23.78 429 ALA A N 1
ATOM 3293 C CA . ALA A 1 429 ? -48.875 2.241 -17.349 1.00 23.78 429 ALA A CA 1
ATOM 3294 C C . ALA A 1 429 ? -47.900 3.357 -16.909 1.00 23.78 429 ALA A C 1
ATOM 3296 O O . ALA A 1 429 ? -48.048 3.918 -15.830 1.00 23.78 429 ALA A O 1
ATOM 3297 N N . ASN A 1 430 ? -46.914 3.602 -17.781 1.00 25.62 430 ASN A N 1
ATOM 3298 C CA . ASN A 1 430 ? -46.051 4.775 -17.990 1.00 25.62 430 ASN A CA 1
ATOM 3299 C C . ASN A 1 430 ? -46.318 6.049 -17.164 1.00 25.62 430 ASN A C 1
ATOM 3301 O O . ASN A 1 430 ? -47.455 6.494 -17.095 1.00 25.62 430 ASN A O 1
ATOM 3305 N N . ASP A 1 431 ? -45.248 6.728 -16.722 1.00 24.17 431 ASP A N 1
ATOM 3306 C CA . ASP A 1 431 ? -44.879 8.020 -17.331 1.00 24.17 431 ASP A CA 1
ATOM 3307 C C . ASP A 1 431 ? -43.582 8.641 -16.770 1.00 24.17 431 ASP A C 1
ATOM 3309 O O . ASP A 1 431 ? -43.379 8.785 -15.570 1.00 24.17 431 ASP A O 1
ATOM 3313 N N . LEU A 1 432 ? -42.714 8.984 -17.727 1.00 24.69 432 LEU A N 1
ATOM 3314 C CA . LEU A 1 432 ? -42.005 10.256 -17.899 1.00 24.69 432 LEU A CA 1
ATOM 3315 C C . LEU A 1 432 ? -41.300 10.910 -16.696 1.00 24.69 432 LEU A C 1
ATOM 3317 O O . LEU A 1 432 ? -41.885 11.532 -15.817 1.00 24.69 432 LEU A O 1
ATOM 3321 N N . CYS A 1 433 ? -39.972 10.894 -16.804 1.00 22.58 433 CYS A N 1
ATOM 3322 C CA . CYS A 1 433 ? -39.037 11.777 -16.125 1.00 22.58 433 CYS A CA 1
ATOM 3323 C C . CYS A 1 433 ? -39.180 13.210 -16.675 1.00 22.58 433 CYS A C 1
ATOM 3325 O O . CYS A 1 433 ? -38.730 13.494 -17.785 1.00 22.58 433 CYS A O 1
ATOM 3327 N N . THR A 1 434 ? -39.773 14.118 -15.901 1.00 23.59 434 THR A N 1
ATOM 3328 C CA . THR A 1 434 ? -39.668 15.570 -16.112 1.00 23.59 434 THR A CA 1
ATOM 3329 C C . THR A 1 434 ? -38.941 16.195 -14.933 1.00 23.59 434 THR A C 1
ATOM 3331 O O . THR A 1 434 ? -39.389 16.106 -13.792 1.00 23.59 434 THR A O 1
ATOM 3334 N N . ALA A 1 435 ? -37.797 16.807 -15.234 1.00 26.16 435 ALA A N 1
ATOM 3335 C CA . ALA A 1 435 ? -37.108 17.728 -14.349 1.00 26.16 435 ALA A CA 1
ATOM 3336 C C . ALA A 1 435 ? -37.984 18.967 -14.146 1.00 26.16 435 ALA A C 1
ATOM 3338 O O . ALA A 1 435 ? -38.451 19.539 -15.130 1.00 26.16 435 ALA A O 1
ATOM 3339 N N . ASP A 1 436 ? -38.166 19.381 -12.893 1.00 22.77 436 ASP A N 1
ATOM 3340 C CA . ASP A 1 436 ? -38.806 20.650 -12.572 1.00 22.77 436 ASP A CA 1
ATOM 3341 C C . ASP A 1 436 ? -37.802 21.569 -11.877 1.00 22.77 436 ASP A C 1
ATOM 3343 O O . ASP A 1 436 ? -37.248 21.281 -10.814 1.00 22.77 436 ASP A O 1
ATOM 3347 N N . SER A 1 437 ? -37.532 22.670 -12.565 1.00 24.64 437 SER A N 1
ATOM 3348 C CA . SER A 1 437 ? -36.749 23.813 -12.131 1.00 24.64 437 SER A CA 1
ATOM 3349 C C . SER A 1 437 ? -37.640 24.763 -11.335 1.00 24.64 437 SER A C 1
ATOM 3351 O O . SER A 1 437 ? -38.624 25.264 -11.876 1.00 24.64 437 SER A O 1
ATOM 3353 N N . SER A 1 438 ? -37.255 25.114 -10.109 1.00 24.41 438 SER A N 1
ATOM 3354 C CA . SER A 1 438 ? -37.817 26.281 -9.421 1.00 24.41 438 SER A CA 1
ATOM 3355 C C . SER A 1 438 ? -36.710 27.251 -9.027 1.00 24.41 438 SER A C 1
ATOM 3357 O O . SER A 1 438 ? -35.917 27.005 -8.119 1.00 24.41 438 SER A O 1
ATOM 3359 N N . THR A 1 439 ? -36.677 28.363 -9.750 1.00 23.80 439 THR A N 1
ATOM 3360 C CA . THR A 1 439 ? -35.931 29.586 -9.473 1.00 23.80 439 THR A CA 1
ATOM 3361 C C . THR A 1 439 ? -36.535 30.336 -8.282 1.00 23.80 439 THR A C 1
ATOM 3363 O O . THR A 1 439 ? -37.750 30.500 -8.189 1.00 23.80 439 THR A O 1
ATOM 3366 N N . ALA A 1 440 ? -35.680 30.870 -7.408 1.00 23.17 440 ALA A N 1
ATOM 3367 C CA . ALA A 1 440 ? -36.024 31.958 -6.498 1.00 23.17 440 ALA A CA 1
ATOM 3368 C C . ALA A 1 440 ? -34.913 33.019 -6.542 1.00 23.17 440 ALA A C 1
ATOM 3370 O O . ALA A 1 440 ? -33.725 32.724 -6.458 1.00 23.17 440 ALA A O 1
ATOM 3371 N N . THR A 1 441 ? -35.344 34.253 -6.771 1.00 22.22 441 THR A N 1
ATOM 3372 C CA . THR A 1 441 ? -34.590 35.441 -7.185 1.00 22.22 441 THR A CA 1
ATOM 3373 C C . THR A 1 441 ? -34.133 36.334 -6.030 1.00 22.22 441 THR A C 1
ATOM 3375 O O . THR A 1 441 ? -34.882 36.522 -5.075 1.00 22.22 441 THR A O 1
ATOM 3378 N N . GLY A 1 442 ? -33.011 37.038 -6.243 1.00 22.58 442 GLY A N 1
ATOM 3379 C CA . GLY A 1 442 ? -32.689 38.364 -5.675 1.00 22.58 442 GLY A CA 1
ATOM 3380 C C . GLY A 1 442 ? -31.301 38.426 -5.018 1.00 22.58 442 GLY A C 1
ATOM 3381 O O . GLY A 1 442 ? -30.943 37.515 -4.293 1.00 22.58 442 GLY A O 1
ATOM 3382 N N . SER A 1 443 ? -30.447 39.444 -5.161 1.00 20.88 443 SER A N 1
ATOM 3383 C CA . SER A 1 443 ? -30.418 40.700 -5.925 1.00 20.88 443 SER A CA 1
ATOM 3384 C C . SER A 1 443 ? -29.037 41.354 -5.681 1.00 20.88 443 SER A C 1
ATOM 3386 O O . SER A 1 443 ? -28.620 41.412 -4.530 1.00 20.88 443 SER A O 1
ATOM 3388 N N . ALA A 1 444 ? -28.446 41.947 -6.733 1.00 22.69 444 ALA A N 1
ATOM 3389 C CA . ALA A 1 444 ? -27.413 43.011 -6.753 1.00 22.69 444 ALA A CA 1
ATOM 3390 C C . ALA A 1 444 ? -25.992 42.679 -6.212 1.00 22.69 444 ALA A C 1
ATOM 3392 O O . ALA A 1 444 ? -25.841 41.989 -5.221 1.00 22.69 444 ALA A O 1
ATOM 3393 N N . ALA A 1 445 ? -24.874 43.147 -6.781 1.00 23.88 445 ALA A N 1
ATOM 3394 C CA . ALA A 1 445 ? -24.635 44.262 -7.694 1.00 23.88 445 ALA A CA 1
ATOM 3395 C C . ALA A 1 445 ? -23.442 43.982 -8.632 1.00 23.88 445 ALA A C 1
ATOM 3397 O O . ALA A 1 445 ? -22.462 43.341 -8.260 1.00 23.88 445 ALA A O 1
ATOM 3398 N N . ALA A 1 446 ? -23.546 44.519 -9.845 1.00 22.38 446 ALA A N 1
ATOM 3399 C CA . ALA A 1 446 ? -22.525 44.520 -10.879 1.00 22.38 446 ALA A CA 1
ATOM 3400 C C . ALA A 1 446 ? -21.438 45.576 -10.618 1.00 22.38 446 ALA A C 1
ATOM 3402 O O . ALA A 1 446 ? -21.741 46.671 -10.147 1.00 22.38 446 ALA A O 1
ATOM 3403 N N . ASN A 1 447 ? -20.206 45.293 -11.048 1.00 25.67 447 ASN A N 1
ATOM 3404 C CA . ASN A 1 447 ? -19.342 46.310 -11.640 1.00 25.67 447 ASN A CA 1
ATOM 3405 C C . ASN A 1 447 ? -18.457 45.688 -12.729 1.00 25.67 447 ASN A C 1
ATOM 3407 O O . ASN A 1 447 ? -17.820 44.657 -12.534 1.00 25.67 447 ASN A O 1
ATOM 3411 N N . ASN A 1 448 ? -18.498 46.330 -13.894 1.00 24.64 448 ASN A N 1
ATOM 3412 C CA . ASN A 1 448 ? -17.901 45.929 -15.162 1.00 24.64 448 ASN A CA 1
ATOM 3413 C C . ASN A 1 448 ? -16.386 46.171 -15.210 1.00 24.64 448 ASN A C 1
ATOM 3415 O O . ASN A 1 448 ? -15.933 47.245 -14.822 1.00 24.64 448 ASN A O 1
ATOM 3419 N N . LEU A 1 449 ? -15.657 45.281 -15.889 1.00 24.06 449 LEU A N 1
ATOM 3420 C CA . LEU A 1 449 ? -14.724 45.689 -16.946 1.00 24.06 449 LEU A CA 1
ATOM 3421 C C . LEU A 1 449 ? -14.592 44.558 -17.980 1.00 24.06 449 LEU A C 1
ATOM 3423 O O . LEU A 1 449 ? -14.325 43.412 -17.632 1.00 24.06 449 LEU A O 1
ATOM 3427 N N . ALA A 1 450 ? -14.849 44.889 -19.243 1.00 22.16 450 ALA A N 1
ATOM 3428 C CA . ALA A 1 450 ? -14.884 43.977 -20.381 1.00 22.16 450 ALA A CA 1
ATOM 3429 C C . ALA A 1 450 ? -13.611 44.070 -21.246 1.00 22.16 450 ALA A C 1
ATOM 3431 O O . ALA A 1 450 ? -12.950 45.107 -21.253 1.00 22.16 450 ALA A O 1
ATOM 3432 N N . ALA A 1 451 ? -13.418 43.015 -22.055 1.00 23.33 451 ALA A N 1
ATOM 3433 C CA . ALA A 1 451 ? -12.453 42.779 -23.148 1.00 23.33 451 ALA A CA 1
ATOM 3434 C C . ALA A 1 451 ? -11.093 42.171 -22.715 1.00 23.33 451 ALA A C 1
ATOM 3436 O O . ALA A 1 451 ? -10.430 42.719 -21.850 1.00 23.33 451 ALA A O 1
ATOM 3437 N N . ALA A 1 452 ? -10.599 41.045 -23.257 1.00 24.84 452 ALA A N 1
ATOM 3438 C CA . ALA A 1 452 ? -10.835 40.431 -24.568 1.00 24.84 452 ALA A CA 1
ATOM 3439 C C . ALA A 1 452 ? -10.710 38.879 -24.576 1.00 24.84 452 ALA A C 1
ATOM 3441 O O . ALA A 1 452 ? -9.798 38.307 -23.993 1.00 24.84 452 ALA A O 1
ATOM 3442 N N . THR A 1 453 ? -11.675 38.255 -25.265 1.00 26.52 453 THR A N 1
ATOM 3443 C CA . THR A 1 453 ? -11.696 37.004 -26.069 1.00 26.52 453 THR A CA 1
ATOM 3444 C C . THR A 1 453 ? -10.417 36.137 -26.154 1.00 26.52 453 THR A C 1
ATOM 3446 O O . THR A 1 453 ? -9.369 36.662 -26.505 1.00 26.52 453 THR A O 1
ATOM 3449 N N . GLY A 1 454 ? -10.429 34.804 -26.004 1.00 26.03 454 GLY A N 1
ATOM 3450 C CA . GLY A 1 454 ? -11.531 33.839 -26.078 1.00 26.03 454 GLY A CA 1
ATOM 3451 C C . GLY A 1 454 ? -11.357 32.641 -25.134 1.00 26.03 454 GLY A C 1
ATOM 3452 O O . GLY A 1 454 ? -10.256 32.152 -24.903 1.00 26.03 454 GLY A O 1
ATOM 3453 N N . SER A 1 455 ? -12.488 32.209 -24.581 1.00 24.61 455 SER A N 1
ATOM 3454 C CA . SER A 1 455 ? -12.645 31.056 -23.700 1.00 24.61 455 SER A CA 1
ATOM 3455 C C . SER A 1 455 ? -13.402 29.992 -24.482 1.00 24.61 455 SER A C 1
ATOM 3457 O O . SER A 1 455 ? -14.559 30.199 -24.847 1.00 24.61 455 SER A O 1
ATOM 3459 N N . THR A 1 456 ? -12.744 28.875 -24.767 1.00 25.38 456 THR A N 1
ATOM 3460 C CA . THR A 1 456 ? -13.416 27.629 -25.123 1.00 25.38 456 THR A CA 1
ATOM 3461 C C . THR A 1 456 ? -13.773 26.956 -23.802 1.00 25.38 456 THR A C 1
ATOM 3463 O O . THR A 1 456 ? -12.908 26.441 -23.097 1.00 25.38 456 THR A O 1
ATOM 3466 N N . THR A 1 457 ? -15.044 27.010 -23.417 1.00 25.52 457 THR A N 1
ATOM 3467 C CA . THR A 1 457 ? -15.570 26.236 -22.292 1.00 25.52 457 THR A CA 1
ATOM 3468 C C . THR A 1 457 ? -15.477 24.747 -22.613 1.00 25.52 457 THR A C 1
ATOM 3470 O O . THR A 1 457 ? -15.877 24.32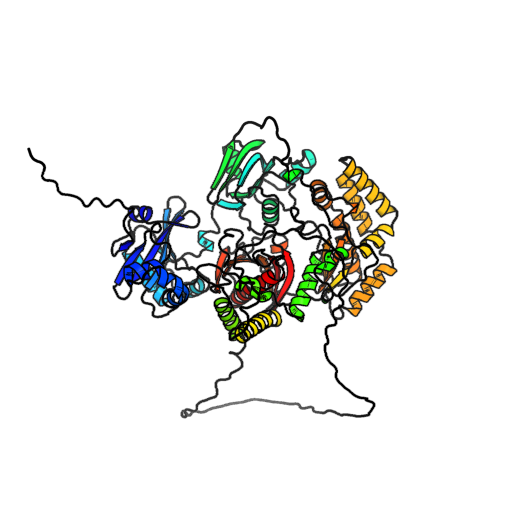0 -23.694 1.00 25.52 457 THR A O 1
ATOM 3473 N N . ALA A 1 458 ? -15.004 23.949 -21.654 1.00 32.59 458 ALA A N 1
ATOM 3474 C CA . ALA A 1 458 ? -14.839 22.492 -21.726 1.00 32.59 458 ALA A CA 1
ATOM 3475 C C . ALA A 1 458 ? -16.159 21.683 -21.856 1.00 32.59 458 ALA A C 1
ATOM 3477 O O . ALA A 1 458 ? -16.204 20.512 -21.497 1.00 32.59 458 ALA A O 1
ATOM 3478 N N . GLY A 1 459 ? -17.239 22.297 -22.350 1.00 29.91 459 GLY A N 1
ATOM 3479 C CA . GLY A 1 459 ? -18.560 21.682 -22.507 1.00 29.91 459 GLY A CA 1
ATOM 3480 C C . GLY A 1 459 ? -18.894 21.175 -23.915 1.00 29.91 459 GLY A C 1
ATOM 3481 O O . GLY A 1 459 ? -19.807 20.370 -24.036 1.00 29.91 459 GLY A O 1
ATOM 3482 N N . ASP A 1 460 ? -18.158 21.572 -24.961 1.00 25.66 460 ASP A N 1
ATOM 3483 C CA . ASP A 1 460 ? -18.595 21.356 -26.360 1.00 25.66 460 ASP A CA 1
ATOM 3484 C C . ASP A 1 460 ? -17.726 20.395 -27.198 1.00 25.66 460 ASP A C 1
ATOM 3486 O O . ASP A 1 460 ? -17.905 20.281 -28.408 1.00 25.66 460 ASP A O 1
ATOM 3490 N N . LEU A 1 461 ? -16.817 19.632 -26.582 1.00 32.84 461 LEU A N 1
ATOM 3491 C CA . LEU A 1 461 ? -16.003 18.616 -27.282 1.00 32.84 461 LEU A CA 1
ATOM 3492 C C . LEU A 1 461 ? -16.567 17.182 -27.200 1.00 32.84 461 LEU A C 1
ATOM 3494 O O . LEU A 1 461 ? -15.940 16.241 -27.678 1.00 32.84 461 LEU A O 1
ATOM 3498 N N . ALA A 1 462 ? -17.764 16.990 -26.636 1.00 31.31 462 ALA A N 1
ATOM 3499 C CA . ALA A 1 462 ? -18.336 15.662 -26.373 1.00 31.31 462 ALA A CA 1
ATOM 3500 C C . ALA A 1 462 ? -19.348 15.158 -27.421 1.00 31.31 462 ALA A C 1
ATOM 3502 O O . ALA A 1 462 ? -20.047 14.176 -27.174 1.00 31.31 462 ALA A O 1
ATOM 3503 N N . ALA A 1 463 ? -19.455 15.781 -28.596 1.00 33.69 463 ALA A N 1
ATOM 3504 C CA . ALA A 1 463 ? -20.469 15.394 -29.574 1.00 33.69 463 ALA A CA 1
ATOM 3505 C C . ALA A 1 463 ? -19.910 15.342 -30.994 1.00 33.69 463 ALA A C 1
ATOM 3507 O O . ALA A 1 463 ? -20.090 16.271 -31.772 1.00 33.69 463 ALA A O 1
ATOM 3508 N N . THR A 1 464 ? -19.237 14.239 -31.330 1.00 32.59 464 THR A N 1
ATOM 3509 C CA . THR A 1 464 ? -19.531 13.380 -32.499 1.00 32.59 464 THR A CA 1
ATOM 3510 C C . THR A 1 464 ? -18.388 12.369 -32.685 1.00 32.59 464 THR A C 1
ATOM 3512 O O . THR A 1 464 ? -17.238 12.746 -32.848 1.00 32.59 464 THR A O 1
ATOM 3515 N N . THR A 1 465 ? -18.713 11.068 -32.644 1.00 31.72 465 THR A N 1
ATOM 3516 C CA . THR A 1 465 ? -17.847 9.865 -32.815 1.00 31.72 465 THR A CA 1
ATOM 3517 C C . THR A 1 465 ? -17.044 9.302 -31.621 1.00 31.72 465 THR A C 1
ATOM 3519 O O . THR A 1 465 ? -16.642 8.146 -31.694 1.00 31.72 465 THR A O 1
ATOM 3522 N N . GLY A 1 466 ? -16.922 9.991 -30.476 1.00 34.06 466 GLY A N 1
ATOM 3523 C CA . GLY A 1 466 ? -16.214 9.473 -29.277 1.00 34.06 466 GLY A CA 1
ATOM 3524 C C . GLY A 1 466 ? -17.071 8.795 -28.187 1.00 34.06 466 GLY A C 1
ATOM 3525 O O . GLY A 1 466 ? -16.533 8.209 -27.249 1.00 34.06 466 GLY A O 1
ATOM 3526 N N . SER A 1 467 ? -18.405 8.865 -28.278 1.00 48.91 467 SER A N 1
ATOM 3527 C CA . SER A 1 467 ? -19.307 8.463 -27.181 1.00 48.91 467 SER A CA 1
ATOM 3528 C C . SER A 1 467 ? -19.482 6.947 -27.011 1.00 48.91 467 SER A C 1
ATOM 3530 O O . SER A 1 467 ? -19.800 6.518 -25.903 1.00 48.91 467 SER A O 1
ATOM 3532 N N . SER A 1 468 ? -19.308 6.134 -28.062 1.00 55.69 468 SER A N 1
ATOM 3533 C CA . SER A 1 468 ? -19.493 4.675 -27.964 1.00 55.69 468 SER A CA 1
ATOM 3534 C C . SER A 1 468 ? -18.266 3.987 -27.367 1.00 55.69 468 SER A C 1
ATOM 3536 O O . SER A 1 468 ? -18.406 3.247 -26.405 1.00 55.69 468 SER A O 1
ATOM 3538 N N . ALA A 1 469 ? -17.059 4.322 -27.836 1.00 61.69 469 ALA A N 1
ATOM 3539 C CA . ALA A 1 469 ? -15.815 3.706 -27.368 1.00 61.69 469 ALA A CA 1
ATOM 3540 C C . ALA A 1 469 ? -15.521 3.991 -25.881 1.00 61.69 469 ALA A C 1
ATOM 3542 O O . ALA A 1 469 ? -15.114 3.096 -25.144 1.00 61.69 469 ALA A O 1
ATOM 3543 N N . ALA A 1 470 ? -15.779 5.218 -25.409 1.00 62.69 470 ALA A N 1
ATOM 3544 C CA . ALA A 1 470 ? -15.649 5.548 -23.988 1.00 62.69 470 ALA A CA 1
ATOM 3545 C C . ALA A 1 470 ? -16.714 4.839 -23.126 1.00 62.69 470 ALA A C 1
ATOM 3547 O O . ALA A 1 470 ? -16.420 4.413 -22.008 1.00 62.69 470 ALA A O 1
ATOM 3548 N N . GLY A 1 471 ? -17.933 4.675 -23.655 1.00 72.19 471 GLY A N 1
ATOM 3549 C CA . GLY A 1 471 ? -18.998 3.902 -23.011 1.00 72.19 471 GLY A CA 1
ATOM 3550 C C . GLY A 1 471 ? -18.654 2.414 -22.897 1.00 72.19 471 GLY A C 1
ATOM 3551 O O . GLY A 1 471 ? -18.797 1.827 -21.824 1.00 72.19 471 GLY A O 1
ATOM 3552 N N . ASP A 1 472 ? -18.119 1.827 -23.968 1.00 84.81 472 ASP A N 1
ATOM 3553 C CA . ASP A 1 472 ? -17.696 0.426 -24.024 1.00 84.81 472 ASP A CA 1
ATOM 3554 C C . ASP A 1 472 ? -16.528 0.147 -23.068 1.00 84.81 472 ASP A C 1
ATOM 3556 O O . ASP A 1 472 ? -16.525 -0.868 -22.361 1.00 84.81 472 ASP A O 1
ATOM 3560 N N . LEU A 1 473 ? -15.573 1.079 -22.975 1.00 91.19 473 LEU A N 1
ATOM 3561 C CA . LEU A 1 473 ? -14.450 0.990 -22.045 1.00 91.19 473 LEU A CA 1
ATOM 3562 C C . LEU A 1 473 ? -14.897 1.131 -20.586 1.00 91.19 473 LEU A C 1
ATOM 3564 O O . LEU A 1 473 ? -14.447 0.376 -19.725 1.00 91.19 473 LEU A O 1
ATOM 3568 N N . GLY A 1 474 ? -15.830 2.045 -20.302 1.00 91.38 474 GLY A N 1
ATOM 3569 C CA . GLY A 1 474 ? -16.454 2.163 -18.984 1.00 91.38 474 GLY A CA 1
ATOM 3570 C C . GLY A 1 474 ? -17.168 0.872 -18.574 1.00 91.38 474 GLY A C 1
ATOM 3571 O O . GLY A 1 474 ? -17.003 0.400 -17.448 1.00 91.38 474 GLY A O 1
ATOM 3572 N N . ALA A 1 475 ? -17.887 0.240 -19.506 1.00 90.88 475 ALA A N 1
ATOM 3573 C CA . ALA A 1 475 ? -18.509 -1.061 -19.284 1.00 90.88 475 ALA A CA 1
ATOM 3574 C C . ALA A 1 475 ? -17.470 -2.178 -19.068 1.00 90.88 475 ALA A C 1
ATOM 3576 O O . ALA A 1 475 ? -17.690 -3.062 -18.243 1.00 90.88 475 ALA A O 1
ATOM 3577 N N . ALA A 1 476 ? -16.329 -2.149 -19.760 1.00 92.81 476 ALA A N 1
ATOM 3578 C CA . ALA A 1 476 ? -15.237 -3.100 -19.550 1.00 92.81 476 ALA A CA 1
ATOM 3579 C C . ALA A 1 476 ? -14.575 -2.938 -18.171 1.00 92.81 476 ALA A C 1
ATOM 3581 O O . ALA A 1 476 ? -14.406 -3.927 -17.456 1.00 92.81 476 ALA A O 1
ATOM 3582 N N . ALA A 1 477 ? -14.285 -1.702 -17.759 1.00 93.88 477 ALA A N 1
ATOM 3583 C CA . ALA A 1 477 ? -13.762 -1.387 -16.430 1.00 93.88 477 ALA A CA 1
ATOM 3584 C C . ALA A 1 477 ? -14.732 -1.857 -15.338 1.00 93.88 477 ALA A C 1
ATOM 3586 O O . ALA A 1 477 ? -14.338 -2.488 -14.357 1.00 93.88 477 ALA A O 1
ATOM 3587 N N . ARG A 1 478 ? -16.028 -1.623 -15.558 1.00 92.81 478 ARG A N 1
ATOM 3588 C CA . ARG A 1 478 ? -17.095 -2.108 -14.690 1.00 92.81 478 ARG A CA 1
ATOM 3589 C C . ARG A 1 478 ? -17.115 -3.634 -14.593 1.00 92.81 478 ARG A C 1
ATOM 3591 O O . ARG A 1 478 ? -17.164 -4.162 -13.489 1.00 92.81 478 ARG A O 1
ATOM 3598 N N . ARG A 1 479 ? -17.019 -4.343 -15.723 1.00 93.25 479 ARG A N 1
ATOM 3599 C CA . ARG A 1 479 ? -16.952 -5.813 -15.746 1.00 93.25 479 ARG A CA 1
ATOM 3600 C C . ARG A 1 479 ? -15.756 -6.351 -14.962 1.00 93.25 479 ARG A C 1
ATOM 3602 O O . ARG A 1 479 ? -15.933 -7.325 -14.240 1.00 93.25 479 ARG A O 1
ATOM 3609 N N . LEU A 1 480 ? -14.575 -5.730 -15.062 1.00 93.50 480 LEU A N 1
ATOM 3610 C CA . LEU A 1 480 ? -13.408 -6.132 -14.265 1.00 93.50 480 LEU A CA 1
ATOM 3611 C C . LEU A 1 480 ? -13.728 -6.077 -12.764 1.00 93.50 480 LEU A C 1
ATOM 3613 O O . LEU A 1 480 ? -13.518 -7.064 -12.055 1.00 93.50 480 LEU A O 1
ATOM 3617 N N . LEU A 1 481 ? -14.269 -4.948 -12.297 1.00 95.00 481 LEU A N 1
ATOM 3618 C CA . LEU A 1 481 ? -14.646 -4.771 -10.894 1.00 95.00 481 LEU A CA 1
ATOM 3619 C C . LEU A 1 481 ? -15.723 -5.784 -10.476 1.00 95.00 481 LEU A C 1
ATOM 3621 O O . LEU A 1 481 ? -15.543 -6.502 -9.497 1.00 95.00 481 LEU A O 1
ATOM 3625 N N . ASP A 1 482 ? -16.789 -5.921 -11.262 1.00 91.00 482 ASP A N 1
ATOM 3626 C CA . ASP A 1 482 ? -17.935 -6.779 -10.941 1.00 91.00 482 ASP A CA 1
ATOM 3627 C C . ASP A 1 482 ? -17.598 -8.273 -10.981 1.00 91.00 482 ASP A C 1
ATOM 3629 O O . ASP A 1 482 ? -18.236 -9.077 -10.301 1.00 91.00 482 ASP A O 1
ATOM 3633 N N . GLN A 1 483 ? -16.604 -8.687 -11.762 1.00 91.00 483 GLN A N 1
ATOM 3634 C CA . GLN A 1 483 ? -16.227 -10.094 -11.863 1.00 91.00 483 GLN A CA 1
ATOM 3635 C C . GLN A 1 483 ? -15.123 -10.505 -10.891 1.00 91.00 483 GLN A C 1
ATOM 3637 O O . GLN A 1 483 ? -15.049 -11.686 -10.556 1.00 91.00 483 GLN A O 1
ATOM 3642 N N . ARG A 1 484 ? -14.248 -9.583 -10.474 1.00 91.94 484 ARG A N 1
ATOM 3643 C CA . ARG A 1 484 ? -13.036 -9.928 -9.709 1.00 91.94 484 ARG A CA 1
ATOM 3644 C C . ARG A 1 484 ? -12.983 -9.309 -8.322 1.00 91.94 484 ARG A C 1
ATOM 3646 O O . ARG A 1 484 ? -12.353 -9.898 -7.451 1.00 91.94 484 ARG A O 1
ATOM 3653 N N . ILE A 1 485 ? -13.630 -8.166 -8.104 1.00 95.69 485 ILE A N 1
ATOM 3654 C CA . ILE A 1 485 ? -13.574 -7.447 -6.832 1.00 95.69 485 ILE A CA 1
ATOM 3655 C C . ILE A 1 485 ? -14.835 -7.721 -6.013 1.00 95.69 485 ILE A C 1
ATOM 3657 O O . ILE A 1 485 ? -15.966 -7.673 -6.503 1.00 95.69 485 ILE A O 1
ATOM 3661 N N . ARG A 1 486 ? -14.639 -8.026 -4.735 1.00 95.44 486 ARG A N 1
ATOM 3662 C CA . ARG A 1 486 ? -15.692 -8.237 -3.742 1.00 95.44 486 ARG A CA 1
ATOM 3663 C C . ARG A 1 486 ? -15.417 -7.367 -2.526 1.00 95.44 486 ARG A C 1
ATOM 3665 O O . ARG A 1 486 ? -14.271 -7.038 -2.237 1.00 95.44 486 ARG A O 1
ATOM 3672 N N . VAL A 1 487 ? -16.470 -7.021 -1.799 1.00 95.62 487 VAL A N 1
ATOM 3673 C CA . VAL A 1 487 ? -16.360 -6.452 -0.454 1.00 95.62 487 VAL A CA 1
ATOM 3674 C C . VAL A 1 487 ? -17.179 -7.344 0.466 1.00 95.62 487 VAL A C 1
ATOM 3676 O O . VAL A 1 487 ? -18.349 -7.596 0.157 1.00 95.62 487 VAL A O 1
ATOM 3679 N N . PRO A 1 488 ? -16.608 -7.847 1.571 1.00 95.44 488 PRO A N 1
ATOM 3680 C CA . PRO A 1 488 ? -17.350 -8.734 2.451 1.00 95.44 488 PRO A CA 1
ATOM 3681 C C . PRO A 1 488 ? -18.571 -8.032 3.063 1.00 95.44 488 PRO A C 1
ATOM 3683 O O . PRO A 1 488 ? -18.550 -6.825 3.347 1.00 95.44 488 PRO A O 1
ATOM 3686 N N . ARG A 1 489 ? -19.649 -8.796 3.264 1.00 95.75 489 ARG A N 1
ATOM 3687 C CA . ARG A 1 489 ? -20.898 -8.294 3.855 1.00 95.75 489 ARG A CA 1
ATOM 3688 C C . ARG A 1 489 ? -20.643 -7.821 5.279 1.00 95.75 489 ARG A C 1
ATOM 3690 O O . ARG A 1 489 ? -19.864 -8.434 6.003 1.00 95.75 489 ARG A O 1
ATOM 3697 N N . GLY A 1 490 ? -21.321 -6.769 5.714 1.00 97.19 490 GLY A N 1
ATOM 3698 C CA . GLY A 1 490 ? -21.182 -6.303 7.088 1.00 97.19 490 GLY A CA 1
ATOM 3699 C C . GLY A 1 490 ? -22.242 -5.298 7.493 1.00 97.19 490 GLY A C 1
ATOM 3700 O O . GLY A 1 490 ? -23.020 -4.822 6.671 1.00 97.19 490 GLY A O 1
ATOM 3701 N N . ILE A 1 491 ? -22.236 -4.965 8.776 1.00 98.12 491 ILE A N 1
ATOM 3702 C CA . ILE A 1 491 ? -23.042 -3.899 9.365 1.00 98.12 491 ILE A CA 1
ATOM 3703 C C . ILE A 1 491 ? -22.135 -2.869 10.034 1.00 98.12 491 ILE A C 1
ATOM 3705 O O . ILE A 1 491 ? -21.046 -3.200 10.510 1.00 98.12 491 ILE A O 1
ATOM 3709 N N . ALA A 1 492 ? -22.606 -1.628 10.098 1.00 98.12 492 ALA A N 1
ATOM 3710 C CA . ALA A 1 492 ? -21.942 -0.542 10.800 1.00 98.12 492 ALA A CA 1
ATOM 3711 C C . ALA A 1 492 ? -22.759 -0.097 12.015 1.00 98.12 492 ALA A C 1
ATOM 3713 O O . ALA A 1 492 ? -23.953 0.197 11.919 1.00 98.12 492 ALA A O 1
ATOM 3714 N N . LEU A 1 493 ? -22.090 -0.037 13.161 1.00 98.00 493 LEU A N 1
ATOM 3715 C CA . LEU A 1 493 ? -22.611 0.482 14.416 1.00 98.00 493 LEU A CA 1
ATOM 3716 C C . LEU A 1 493 ? -22.205 1.960 14.531 1.00 98.00 493 LEU A C 1
ATOM 3718 O O . LEU A 1 493 ? -21.013 2.264 14.412 1.00 98.00 493 LEU A O 1
ATOM 3722 N N . PRO A 1 494 ? -23.160 2.870 14.776 1.00 96.81 494 PRO A N 1
ATOM 3723 C CA . PRO A 1 494 ? -22.894 4.303 14.821 1.00 96.81 494 PRO A CA 1
ATOM 3724 C C . PRO A 1 494 ? -22.266 4.756 16.145 1.00 96.81 494 PRO A C 1
ATOM 3726 O O . PRO A 1 494 ? -22.380 4.086 17.176 1.00 96.81 494 PRO A O 1
ATOM 3729 N N . PHE A 1 495 ? -21.697 5.963 16.143 1.00 95.56 495 PHE A N 1
ATOM 3730 C CA . PHE A 1 495 ? -21.156 6.646 17.325 1.00 95.56 495 PHE A CA 1
ATOM 3731 C C . PHE A 1 495 ? -22.171 6.782 18.467 1.00 95.56 495 PHE A C 1
ATOM 3733 O O . PHE A 1 495 ? -21.824 6.631 19.642 1.00 95.56 495 PHE A O 1
ATOM 3740 N N . SER A 1 496 ? -23.445 7.003 18.136 1.00 94.88 496 SER A N 1
ATOM 3741 C CA . SER A 1 496 ? -24.539 7.111 19.108 1.00 94.88 496 SER A CA 1
ATOM 3742 C C . SER A 1 496 ? -24.688 5.853 19.976 1.00 94.88 496 SER A C 1
ATOM 3744 O O . SER A 1 496 ? -25.047 5.949 21.152 1.00 94.88 496 SER A O 1
ATOM 3746 N N . LEU A 1 497 ? -24.366 4.669 19.440 1.00 95.94 497 LEU A N 1
ATOM 3747 C CA . LEU A 1 497 ? -24.449 3.404 20.168 1.00 95.94 497 LEU A CA 1
ATOM 3748 C C . LEU A 1 497 ? -23.360 3.305 21.246 1.00 95.94 497 LEU A C 1
ATOM 3750 O O . LEU A 1 497 ? -23.653 2.924 22.382 1.00 95.94 497 LEU A O 1
ATOM 3754 N N . GLN A 1 498 ? -22.128 3.708 20.913 1.00 95.94 498 GLN A N 1
ATOM 3755 C CA . GLN A 1 498 ? -21.036 3.811 21.882 1.00 95.94 498 GLN A CA 1
ATOM 3756 C C . GLN A 1 498 ? -21.396 4.806 22.986 1.00 95.94 498 GLN A C 1
ATOM 3758 O O . GLN A 1 498 ? -21.276 4.489 24.168 1.00 95.94 498 GLN A O 1
ATOM 3763 N N . ARG A 1 499 ? -21.872 5.998 22.610 1.00 94.31 499 ARG A N 1
ATOM 3764 C CA . ARG A 1 499 ? -22.248 7.052 23.555 1.00 94.31 499 ARG A CA 1
ATOM 3765 C C . ARG A 1 499 ? -23.285 6.558 24.568 1.00 94.31 499 ARG A C 1
ATOM 3767 O O . ARG A 1 499 ? -23.032 6.613 25.770 1.00 94.31 499 ARG A O 1
ATOM 3774 N N . ARG A 1 500 ? -24.387 5.963 24.094 1.00 94.88 500 ARG A N 1
ATOM 3775 C CA . ARG A 1 500 ? -25.438 5.364 24.943 1.00 94.88 500 ARG A CA 1
ATOM 3776 C C . ARG A 1 500 ? -24.882 4.289 25.882 1.00 94.88 500 ARG A C 1
ATOM 3778 O O . ARG A 1 500 ? -25.307 4.192 27.033 1.00 94.88 500 ARG A O 1
ATOM 3785 N N . PHE A 1 501 ? -23.931 3.477 25.416 1.00 96.62 501 PHE A N 1
ATOM 3786 C CA . PHE A 1 501 ? -23.264 2.486 26.259 1.00 96.62 501 PHE A CA 1
ATOM 3787 C C . PHE A 1 501 ? -22.425 3.145 27.363 1.00 96.62 501 PHE A C 1
ATOM 3789 O O . PHE A 1 501 ? -22.573 2.783 28.532 1.00 96.62 501 PHE A O 1
ATOM 3796 N N . LEU A 1 502 ? -21.583 4.125 27.026 1.00 95.50 502 LEU A N 1
ATOM 3797 C CA . LEU A 1 502 ? -20.743 4.821 28.004 1.00 95.50 502 LEU A CA 1
ATOM 3798 C C . LEU A 1 502 ? -21.591 5.575 29.039 1.00 95.50 502 LEU A C 1
ATOM 3800 O O . LEU A 1 502 ? -21.254 5.569 30.224 1.00 95.50 502 LEU A O 1
ATOM 3804 N N . GLU A 1 503 ? -22.692 6.199 28.620 1.00 94.56 503 GLU A N 1
ATOM 3805 C CA . GLU A 1 503 ? -23.631 6.931 29.485 1.00 94.56 503 GLU A CA 1
ATOM 3806 C C . GLU A 1 503 ? -24.438 6.001 30.408 1.00 94.56 503 GLU A C 1
ATOM 3808 O O . GLU A 1 503 ? -24.881 6.417 31.478 1.00 94.56 503 GLU A O 1
ATOM 3813 N N . SER A 1 504 ? -24.578 4.717 30.057 1.00 95.06 504 SER A N 1
ATOM 3814 C CA . SER A 1 504 ? -25.313 3.738 30.872 1.00 95.06 504 SER A CA 1
ATOM 3815 C C . SER A 1 504 ? -24.624 3.370 32.196 1.00 95.06 504 SER A C 1
ATOM 3817 O O . SER A 1 504 ? -25.238 2.735 33.055 1.00 95.06 504 SER A O 1
ATOM 3819 N N . SER A 1 505 ? -23.357 3.762 32.384 1.00 96.62 505 SER A N 1
ATOM 3820 C CA . SER A 1 505 ? -22.561 3.438 33.570 1.00 96.62 505 SER A CA 1
ATOM 3821 C C . SER A 1 505 ? -21.966 4.697 34.213 1.00 96.62 505 SER A C 1
ATOM 3823 O O . SER A 1 505 ? -20.971 5.235 33.715 1.00 96.62 505 SER A O 1
ATOM 3825 N N . PRO A 1 506 ? -22.477 5.130 35.385 1.00 96.31 506 PRO A N 1
ATOM 3826 C CA . PRO A 1 506 ? -21.920 6.270 36.117 1.00 96.31 506 PRO A CA 1
ATOM 3827 C C . PRO A 1 506 ? -20.432 6.111 36.456 1.00 96.31 506 PRO A C 1
ATOM 3829 O O . PRO A 1 506 ? -19.689 7.088 36.493 1.00 96.31 506 PRO A O 1
ATOM 3832 N N . ARG A 1 507 ? -19.972 4.870 36.667 1.00 97.19 507 ARG A N 1
ATOM 3833 C CA . ARG A 1 507 ? -18.564 4.572 36.958 1.00 97.19 507 ARG A CA 1
ATOM 3834 C C . ARG A 1 507 ? -17.661 4.816 35.747 1.00 97.19 507 ARG A C 1
ATOM 3836 O O . ARG A 1 507 ? -16.557 5.324 35.919 1.00 97.19 507 ARG A O 1
ATOM 3843 N N . ILE A 1 508 ? -18.130 4.481 34.542 1.00 97.31 508 ILE A N 1
ATOM 3844 C CA . ILE A 1 508 ? -17.412 4.785 33.294 1.00 97.31 508 ILE A CA 1
ATOM 3845 C C . ILE A 1 508 ? -17.352 6.302 33.097 1.00 97.31 508 ILE A C 1
ATOM 3847 O O . ILE A 1 508 ? -16.267 6.833 32.887 1.00 97.31 508 ILE A O 1
ATOM 3851 N N . GLN A 1 509 ? -18.477 7.006 33.262 1.00 97.00 509 GLN A N 1
ATOM 3852 C CA . GLN A 1 509 ? -18.530 8.471 33.149 1.00 97.00 509 GLN A CA 1
ATOM 3853 C C . GLN A 1 509 ? -17.568 9.169 34.122 1.00 97.00 509 GLN A C 1
ATOM 3855 O O . GLN A 1 509 ? -16.821 10.066 33.734 1.00 97.00 509 GLN A O 1
ATOM 3860 N N . GLN A 1 510 ? -17.512 8.714 35.377 1.00 97.25 510 GLN A N 1
ATOM 3861 C CA . GLN A 1 510 ? -16.572 9.250 36.361 1.00 97.25 510 GLN A CA 1
ATOM 3862 C C . GLN A 1 510 ? -15.107 9.011 35.959 1.00 97.25 510 GLN A C 1
ATOM 3864 O O . GLN A 1 510 ? -14.273 9.899 36.132 1.00 97.25 510 GLN A O 1
ATOM 3869 N N . ALA A 1 511 ? -14.777 7.826 35.438 1.00 97.12 511 ALA A N 1
ATOM 3870 C CA . ALA A 1 511 ? -13.423 7.503 34.990 1.00 97.12 511 ALA A CA 1
ATOM 3871 C C . ALA A 1 511 ? -13.008 8.315 33.749 1.00 97.12 511 ALA A C 1
ATOM 3873 O O . ALA A 1 511 ? -11.882 8.809 33.710 1.00 97.12 511 ALA A O 1
ATOM 3874 N N . ILE A 1 512 ? -13.923 8.545 32.798 1.00 96.56 512 ILE A N 1
ATOM 3875 C CA . ILE A 1 512 ? -13.713 9.467 31.667 1.00 96.56 512 ILE A CA 1
ATOM 3876 C C . ILE A 1 512 ? -13.398 10.878 32.184 1.00 96.56 512 ILE A C 1
ATOM 3878 O O . ILE A 1 512 ? -12.405 11.470 31.771 1.00 96.56 512 ILE A O 1
ATOM 3882 N N . GLY A 1 513 ? -14.177 11.389 33.146 1.00 95.62 513 GLY A N 1
ATOM 3883 C CA . GLY A 1 513 ? -13.944 12.711 33.739 1.00 95.62 513 GLY A CA 1
ATOM 3884 C C . GLY A 1 513 ? -12.583 12.844 34.435 1.00 95.62 513 GLY A C 1
ATOM 3885 O O . GLY A 1 513 ? -11.915 13.867 34.294 1.00 95.62 513 GLY A O 1
ATOM 3886 N N . LYS A 1 514 ? -12.127 11.797 35.140 1.00 96.44 514 LYS A N 1
ATOM 3887 C CA . LYS A 1 514 ? -10.777 11.763 35.733 1.00 96.44 514 LYS A CA 1
ATOM 3888 C C . LYS A 1 514 ? -9.685 11.785 34.668 1.00 96.44 514 LYS A C 1
ATOM 3890 O O . LYS A 1 514 ? -8.724 12.531 34.817 1.00 96.44 514 LYS A O 1
ATOM 3895 N N . LEU A 1 515 ? -9.830 10.980 33.613 1.00 95.94 515 LEU A N 1
ATOM 3896 C CA . LEU A 1 515 ? -8.867 10.937 32.514 1.00 95.94 515 LEU A CA 1
ATOM 3897 C C . LEU A 1 515 ? -8.784 12.289 31.799 1.00 95.94 515 LEU A C 1
ATOM 3899 O O . LEU A 1 515 ? -7.687 12.770 31.540 1.00 95.94 515 LEU A O 1
ATOM 3903 N N . LYS A 1 516 ? -9.928 12.933 31.551 1.00 93.31 516 LYS A N 1
ATOM 3904 C CA . LYS A 1 516 ? -9.989 14.280 30.978 1.00 93.31 516 LYS A CA 1
ATOM 3905 C C . LYS A 1 516 ? -9.219 15.295 31.827 1.00 93.31 516 LYS A C 1
ATOM 3907 O O . LYS A 1 516 ? -8.340 15.970 31.309 1.00 93.31 516 LYS A O 1
ATOM 3912 N N . MET A 1 517 ? -9.488 15.341 33.133 1.00 92.94 517 MET A N 1
ATOM 3913 C CA . MET A 1 517 ? -8.780 16.234 34.057 1.00 92.94 517 MET A CA 1
ATOM 3914 C C . MET A 1 517 ? -7.269 15.953 34.084 1.00 92.94 517 MET A C 1
ATOM 3916 O O . MET A 1 517 ? -6.463 16.876 34.104 1.00 92.94 517 MET A O 1
ATOM 3920 N N . ALA A 1 518 ? -6.874 14.678 34.053 1.00 92.25 518 ALA A N 1
ATOM 3921 C CA . ALA A 1 518 ? -5.467 14.292 34.006 1.00 92.25 518 ALA A CA 1
ATOM 3922 C C . ALA A 1 518 ? -4.776 14.761 32.716 1.00 92.25 518 ALA A C 1
ATOM 3924 O O . ALA A 1 518 ? -3.637 15.207 32.780 1.00 92.25 518 ALA A O 1
ATOM 3925 N N . LEU A 1 519 ? -5.459 14.701 31.567 1.00 88.81 519 LEU A N 1
ATOM 3926 C CA . LEU A 1 519 ? -4.944 15.212 30.292 1.00 88.81 519 LEU A CA 1
ATOM 3927 C C . LEU A 1 519 ? -4.839 16.741 30.282 1.00 88.81 519 LEU A C 1
ATOM 3929 O O . LEU A 1 519 ? -3.850 17.280 29.804 1.00 88.81 519 LEU A O 1
ATOM 3933 N N . GLU A 1 520 ? -5.829 17.450 30.828 1.00 87.62 520 GLU A N 1
ATOM 3934 C CA . GLU A 1 520 ? -5.807 18.919 30.922 1.00 87.62 520 GLU A CA 1
ATOM 3935 C C . GLU A 1 520 ? -4.664 19.440 31.810 1.00 87.62 520 GLU A C 1
ATOM 3937 O O . GLU A 1 520 ? -4.137 20.525 31.564 1.00 87.62 520 GLU A O 1
ATOM 3942 N N . LEU A 1 521 ? -4.276 18.668 32.829 1.00 88.56 521 LEU A N 1
ATOM 3943 C CA . LEU A 1 521 ? -3.220 19.011 33.786 1.00 88.56 521 LEU A CA 1
ATOM 3944 C C . LEU A 1 521 ? -1.852 18.381 33.466 1.00 88.56 521 LEU A C 1
ATOM 3946 O O . LEU A 1 521 ? -0.930 18.553 34.262 1.00 88.56 521 LEU A O 1
ATOM 3950 N N . ASP A 1 522 ? -1.729 17.637 32.360 1.00 81.25 522 ASP A N 1
ATOM 3951 C CA . ASP A 1 522 ? -0.545 16.834 32.001 1.00 81.25 522 ASP A CA 1
ATOM 3952 C C . ASP A 1 522 ? -0.032 15.966 33.175 1.00 81.25 522 ASP A C 1
ATOM 3954 O O . ASP A 1 522 ? 1.141 15.957 33.559 1.00 81.25 522 ASP A O 1
ATOM 3958 N N . ALA A 1 523 ? -0.970 15.276 33.829 1.00 83.25 523 ALA A N 1
ATOM 3959 C CA . ALA A 1 523 ? -0.725 14.530 35.056 1.00 83.25 523 ALA A CA 1
ATOM 3960 C C . ALA A 1 523 ? -0.015 13.186 34.795 1.00 83.25 523 ALA A C 1
ATOM 3962 O O . ALA A 1 523 ? -0.180 12.544 33.756 1.00 83.25 523 ALA A O 1
ATOM 3963 N N . ARG A 1 524 ? 0.732 12.683 35.786 1.00 81.12 524 ARG A N 1
ATOM 3964 C CA . ARG A 1 524 ? 1.475 11.409 35.668 1.00 81.12 524 ARG A CA 1
ATOM 3965 C C . ARG A 1 524 ? 0.556 10.183 35.639 1.00 81.12 524 ARG A C 1
ATOM 3967 O O . ARG A 1 524 ? 0.954 9.110 35.198 1.00 81.12 524 ARG A O 1
ATOM 3974 N N . GLU A 1 525 ? -0.677 10.337 36.102 1.00 87.31 525 GLU A N 1
ATOM 3975 C CA . GLU A 1 525 ? -1.669 9.283 36.294 1.00 87.31 525 GLU A CA 1
ATOM 3976 C C . GLU A 1 525 ? -2.455 8.924 35.018 1.00 87.31 525 GLU A C 1
ATOM 3978 O O . GLU A 1 525 ? -3.344 8.073 35.075 1.00 87.31 525 GLU A O 1
ATOM 3983 N N . ILE A 1 526 ? -2.132 9.517 33.860 1.00 88.12 526 ILE A N 1
ATOM 3984 C CA . ILE A 1 526 ? -2.822 9.243 32.587 1.00 88.12 526 ILE A CA 1
ATOM 3985 C C . ILE A 1 526 ? -2.812 7.744 32.247 1.00 88.12 526 ILE A C 1
ATOM 3987 O O . ILE A 1 526 ? -3.862 7.198 31.903 1.00 88.12 526 ILE A O 1
ATOM 3991 N N . GLU A 1 527 ? -1.667 7.053 32.357 1.00 88.88 527 GLU A N 1
ATOM 3992 C CA . GLU A 1 527 ? -1.602 5.630 31.980 1.00 88.88 527 GLU A CA 1
ATOM 3993 C C . GLU A 1 527 ? -2.455 4.735 32.899 1.00 88.88 527 GLU A C 1
ATOM 3995 O O . GLU A 1 527 ? -3.294 3.997 32.370 1.00 88.88 527 GLU A O 1
ATOM 4000 N N . PRO A 1 528 ? -2.333 4.805 34.246 1.00 92.38 528 PRO A N 1
ATOM 4001 C CA . PRO A 1 528 ? -3.212 4.049 35.139 1.00 92.38 528 PRO A CA 1
ATOM 4002 C C . PRO A 1 528 ? -4.704 4.312 34.901 1.00 92.38 528 PRO A C 1
ATOM 4004 O O . PRO A 1 528 ? -5.497 3.371 34.924 1.00 92.38 528 PRO A O 1
ATOM 4007 N N . LEU A 1 529 ? -5.091 5.566 34.635 1.00 95.88 529 LEU A N 1
ATOM 4008 C CA . LEU A 1 529 ? -6.485 5.935 34.365 1.00 95.88 529 LEU A CA 1
ATOM 4009 C C . LEU A 1 529 ? -7.002 5.332 33.054 1.00 95.88 529 LEU A C 1
ATOM 4011 O O . LEU A 1 529 ? -8.138 4.858 33.011 1.00 95.88 529 LEU A O 1
ATOM 4015 N N . CYS A 1 530 ? -6.176 5.294 32.003 1.00 95.44 530 CYS A N 1
ATOM 4016 C CA . CYS A 1 530 ? -6.516 4.610 30.753 1.00 95.44 530 CYS A CA 1
ATOM 4017 C C . CYS A 1 530 ? -6.752 3.113 30.998 1.00 95.44 530 CYS A C 1
ATOM 4019 O O . CYS A 1 530 ? -7.784 2.576 30.598 1.00 95.44 530 CYS A O 1
ATOM 4021 N N . VAL A 1 531 ? -5.833 2.443 31.705 1.00 95.06 531 VAL A N 1
ATOM 4022 C CA . VAL A 1 531 ? -5.939 1.005 32.013 1.00 95.06 531 VAL A CA 1
ATOM 4023 C C . VAL A 1 531 ? -7.190 0.702 32.846 1.00 95.06 531 VAL A C 1
ATOM 4025 O O . VAL A 1 531 ? -7.916 -0.252 32.546 1.00 95.06 531 VAL A O 1
ATOM 4028 N N . GLU A 1 532 ? -7.485 1.525 33.859 1.00 97.31 532 GLU A N 1
ATOM 4029 C CA . GLU A 1 532 ? -8.714 1.408 34.651 1.00 97.31 532 GLU A CA 1
ATOM 4030 C C . GLU A 1 532 ? -9.952 1.542 33.754 1.00 97.31 532 GLU A C 1
ATOM 4032 O O . GLU A 1 532 ? -10.823 0.669 33.767 1.00 97.31 532 GLU A O 1
ATOM 4037 N N . LEU A 1 533 ? -10.022 2.596 32.938 1.00 97.69 533 LEU A N 1
ATOM 4038 C CA . LEU A 1 533 ? -11.170 2.866 32.078 1.00 97.69 533 LEU A CA 1
ATOM 4039 C C . LEU A 1 533 ? -11.390 1.761 31.032 1.00 97.69 533 LEU A C 1
ATOM 4041 O O . LEU A 1 533 ? -12.528 1.328 30.836 1.00 97.69 533 LEU A O 1
ATOM 4045 N N . GLN A 1 534 ? -10.326 1.237 30.418 1.00 97.62 534 GLN A N 1
ATOM 4046 C CA . GLN A 1 534 ? -10.417 0.089 29.511 1.00 97.62 534 GLN A CA 1
ATOM 4047 C C . GLN A 1 534 ? -11.007 -1.140 30.208 1.00 97.62 534 GLN A C 1
ATOM 4049 O O . GLN A 1 534 ? -11.886 -1.809 29.659 1.00 97.62 534 GLN A O 1
ATOM 4054 N N . SER A 1 535 ? -10.558 -1.429 31.432 1.00 97.75 535 SER A N 1
ATOM 4055 C CA . SER A 1 535 ? -11.087 -2.535 32.235 1.00 97.75 535 SER A CA 1
ATOM 4056 C C . SER A 1 535 ? -12.574 -2.345 32.559 1.00 97.75 535 SER A C 1
ATOM 4058 O O . SER A 1 535 ? -13.369 -3.284 32.444 1.00 97.75 535 SER A O 1
ATOM 4060 N N . LEU A 1 536 ? -12.991 -1.117 32.885 1.00 98.19 536 LEU A N 1
ATOM 4061 C CA .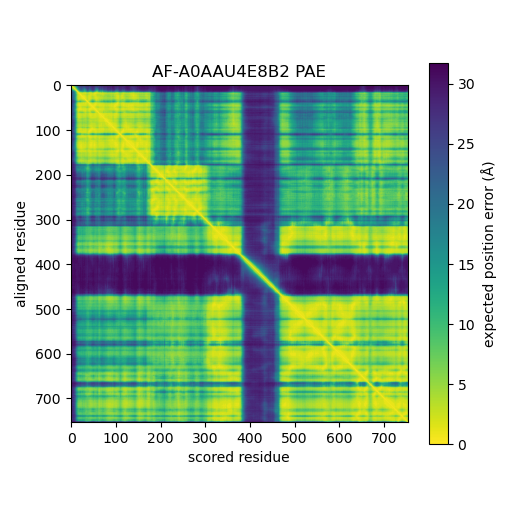 LEU A 1 536 ? -14.395 -0.783 33.137 1.00 98.19 536 LEU A CA 1
ATOM 4062 C C . LEU A 1 536 ? -15.274 -0.976 31.900 1.00 98.19 536 LEU A C 1
ATOM 4064 O O . LEU A 1 536 ? -16.333 -1.591 32.004 1.00 98.19 536 LEU A O 1
ATOM 4068 N N . ILE A 1 537 ? -14.828 -0.509 30.733 1.00 98.12 537 ILE A N 1
ATOM 4069 C CA . ILE A 1 537 ? -15.551 -0.686 29.466 1.00 98.12 537 ILE A CA 1
ATOM 4070 C C . ILE A 1 537 ? -15.692 -2.176 29.134 1.00 98.12 537 ILE A C 1
ATOM 4072 O O . ILE A 1 537 ? -16.794 -2.645 28.850 1.00 98.12 537 ILE A O 1
ATOM 4076 N N . ARG A 1 538 ? -14.603 -2.950 29.230 1.00 97.75 538 ARG A N 1
ATOM 4077 C CA . ARG A 1 538 ? -14.607 -4.390 28.921 1.00 97.75 538 ARG A CA 1
ATOM 4078 C C . ARG A 1 538 ? -15.506 -5.189 29.867 1.00 97.75 538 ARG A C 1
ATOM 4080 O O . ARG A 1 538 ? -16.224 -6.083 29.416 1.00 97.75 538 ARG A O 1
ATOM 4087 N N . SER A 1 539 ? -15.505 -4.864 31.160 1.00 96.50 539 SER A N 1
ATOM 4088 C CA . SER A 1 539 ? -16.277 -5.587 32.185 1.00 96.50 539 SER A CA 1
ATOM 4089 C C . SER A 1 539 ? -17.743 -5.156 32.293 1.00 96.50 539 SER A C 1
ATOM 4091 O O . SER A 1 539 ? -18.568 -5.933 32.774 1.00 96.50 539 SER A O 1
ATOM 4093 N N . ALA A 1 540 ? -18.103 -3.960 31.819 1.00 96.44 540 ALA A N 1
ATOM 4094 C CA . ALA A 1 540 ? -19.474 -3.472 31.891 1.00 96.44 540 ALA A CA 1
ATOM 4095 C C . ALA A 1 540 ? -20.457 -4.359 31.105 1.00 96.44 540 ALA A C 1
ATOM 4097 O O . ALA A 1 540 ? -20.167 -4.882 30.020 1.00 96.44 540 ALA A O 1
ATOM 4098 N N . ARG A 1 541 ? -21.654 -4.535 31.674 1.00 94.31 541 ARG A N 1
ATOM 4099 C CA . ARG A 1 541 ? -22.752 -5.264 31.036 1.00 94.31 541 ARG A CA 1
ATOM 4100 C C . ARG A 1 541 ? -23.325 -4.418 29.902 1.00 94.31 541 ARG A C 1
ATOM 4102 O O . ARG A 1 541 ? -23.674 -3.265 30.126 1.00 94.31 541 ARG A O 1
ATOM 4109 N N . LEU A 1 542 ? -23.475 -5.010 28.719 1.00 95.12 542 LEU A N 1
ATOM 4110 C CA . LEU A 1 542 ? -24.176 -4.370 27.608 1.00 95.12 542 LEU A CA 1
ATOM 4111 C C . LEU A 1 542 ? -25.682 -4.289 27.944 1.00 95.12 542 LEU A C 1
ATOM 4113 O O . LEU A 1 542 ? -26.281 -5.332 28.236 1.00 95.12 542 LEU A O 1
ATOM 4117 N N . PRO A 1 543 ? -26.303 -3.094 27.960 1.00 96.50 543 PRO A N 1
ATOM 4118 C CA . PRO A 1 543 ? -27.737 -2.956 28.194 1.00 96.50 543 PRO A CA 1
ATOM 4119 C C . PRO A 1 543 ? -28.558 -3.785 27.199 1.00 96.50 543 PRO A C 1
ATOM 4121 O O . PRO A 1 543 ? -28.244 -3.818 26.011 1.00 96.50 543 PRO A O 1
ATOM 4124 N N . GLY A 1 544 ? -29.634 -4.423 27.671 1.00 95.44 544 GLY A N 1
ATOM 4125 C CA . GLY A 1 544 ? -30.426 -5.358 26.857 1.00 95.44 544 GLY A CA 1
ATOM 4126 C C . GLY A 1 544 ? -31.018 -4.738 25.588 1.00 95.44 544 GLY A C 1
ATOM 4127 O O . GLY A 1 544 ? -31.072 -5.405 24.563 1.00 95.44 544 GLY A O 1
ATOM 4128 N N . ALA A 1 545 ? -31.384 -3.452 25.630 1.00 94.56 545 ALA A N 1
ATOM 4129 C CA . ALA A 1 545 ? -31.840 -2.719 24.450 1.00 94.56 545 ALA A CA 1
ATOM 4130 C C . ALA A 1 545 ? -30.741 -2.615 23.374 1.00 94.56 545 ALA A C 1
ATOM 4132 O O . ALA A 1 545 ? -30.989 -2.961 22.225 1.00 94.56 545 ALA A O 1
ATOM 4133 N N . LEU A 1 546 ? -29.511 -2.242 23.761 1.00 95.38 546 LEU A N 1
ATOM 4134 C CA . LEU A 1 546 ? -28.376 -2.147 22.830 1.00 95.38 546 LEU A CA 1
ATOM 4135 C C . LEU A 1 546 ? -27.991 -3.521 22.272 1.00 95.38 546 LEU A C 1
ATOM 4137 O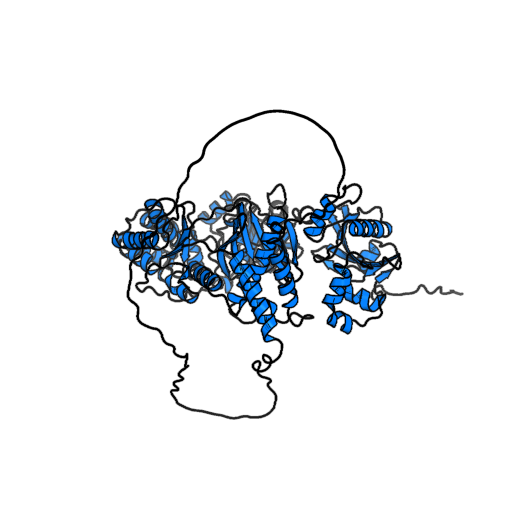 O . LEU A 1 546 ? -27.726 -3.654 21.083 1.00 95.38 546 LEU A O 1
ATOM 4141 N N . ALA A 1 547 ? -27.985 -4.551 23.124 1.00 96.19 547 ALA A N 1
ATOM 4142 C CA . ALA A 1 547 ? -27.718 -5.921 22.693 1.00 96.19 547 ALA A CA 1
ATOM 4143 C C . ALA A 1 547 ? -28.764 -6.406 21.675 1.00 96.19 547 ALA A C 1
ATOM 4145 O O . ALA A 1 547 ? -28.393 -6.992 20.663 1.00 96.19 547 ALA A O 1
ATOM 4146 N N . GLY A 1 548 ? -30.048 -6.114 21.911 1.00 96.44 548 GLY A N 1
ATOM 4147 C CA . GLY A 1 548 ? -31.137 -6.460 20.995 1.00 96.44 548 GLY A CA 1
ATOM 4148 C C . GLY A 1 548 ? -31.068 -5.726 19.653 1.00 96.44 548 GLY A C 1
ATOM 4149 O O . GLY A 1 548 ? -31.371 -6.325 18.625 1.00 96.44 548 GLY A O 1
ATOM 4150 N N . GLU A 1 549 ? -30.631 -4.461 19.634 1.00 96.38 549 GLU A N 1
ATOM 4151 C CA . GLU A 1 549 ? -30.381 -3.717 18.389 1.00 96.38 549 GLU A CA 1
ATOM 4152 C C . GLU A 1 549 ? -29.286 -4.390 17.544 1.00 96.38 549 GLU A C 1
ATOM 4154 O O . GLU A 1 549 ? -29.485 -4.615 16.349 1.00 96.38 549 GLU A O 1
ATOM 4159 N N . ILE A 1 550 ? -28.158 -4.758 18.166 1.00 96.19 550 ILE A N 1
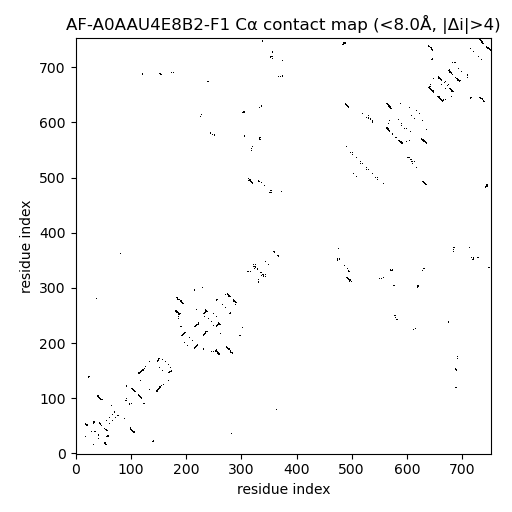ATOM 4160 C CA . ILE A 1 550 ? -27.049 -5.442 17.482 1.00 96.19 550 ILE A CA 1
ATOM 4161 C C . ILE A 1 550 ? -27.489 -6.827 16.993 1.00 96.19 550 ILE A C 1
ATOM 4163 O O . ILE A 1 550 ? -27.267 -7.160 15.833 1.00 96.19 550 ILE A O 1
ATOM 4167 N N . ASP A 1 551 ? -28.141 -7.619 17.846 1.00 95.19 551 ASP A N 1
ATOM 4168 C CA . ASP A 1 551 ? -28.602 -8.973 17.511 1.00 95.19 551 ASP A CA 1
ATOM 4169 C C . ASP A 1 551 ? -29.598 -8.968 16.340 1.00 95.19 551 ASP A C 1
ATOM 4171 O O . ASP A 1 551 ? -29.432 -9.695 15.361 1.00 95.19 551 ASP A O 1
ATOM 4175 N N . SER A 1 552 ? -30.576 -8.058 16.368 1.00 95.50 552 SER A N 1
ATOM 4176 C CA . SER A 1 552 ? -31.542 -7.881 15.279 1.00 95.50 552 SER A CA 1
ATOM 4177 C C . SER A 1 552 ? -30.865 -7.511 13.951 1.00 95.50 552 SER A C 1
ATOM 4179 O O . SER A 1 552 ? -31.220 -8.039 12.890 1.00 95.50 552 SER A O 1
ATOM 4181 N N . ALA A 1 553 ? -29.850 -6.642 13.984 1.00 95.75 553 ALA A N 1
ATOM 4182 C CA . ALA A 1 553 ? -29.082 -6.279 12.795 1.00 95.75 553 ALA A CA 1
ATOM 4183 C C . ALA A 1 553 ? -28.258 -7.459 12.249 1.00 95.75 553 ALA A C 1
ATOM 4185 O O . ALA A 1 553 ? -28.254 -7.690 11.039 1.00 95.75 553 ALA A O 1
ATOM 4186 N N . LEU A 1 554 ? -27.619 -8.245 13.123 1.00 94.50 554 LEU A N 1
ATOM 4187 C CA . LEU A 1 554 ? -26.880 -9.452 12.736 1.00 94.50 554 LEU A CA 1
ATOM 4188 C C . LEU A 1 554 ? -27.800 -10.476 12.062 1.00 94.50 554 LEU A C 1
ATOM 4190 O O . LEU A 1 554 ? -27.485 -10.967 10.980 1.00 94.50 554 LEU A O 1
ATOM 4194 N N . VAL A 1 555 ? -28.958 -10.759 12.665 1.00 93.06 555 VAL A N 1
ATOM 4195 C CA . VAL A 1 555 ? -29.927 -11.727 12.131 1.00 93.06 555 VAL A CA 1
ATOM 4196 C C . VAL A 1 555 ? -30.513 -11.254 10.801 1.00 93.06 555 VAL A C 1
ATOM 4198 O O . VAL A 1 555 ? -30.635 -12.049 9.873 1.00 93.06 555 VAL A O 1
ATOM 4201 N N . SER A 1 556 ? -30.872 -9.974 10.687 1.00 93.56 556 SER A N 1
ATOM 4202 C CA . SER A 1 556 ? -31.535 -9.457 9.483 1.00 93.56 556 SER A CA 1
ATOM 4203 C C . SER A 1 556 ? -30.590 -9.236 8.300 1.00 93.56 556 SER A C 1
ATOM 4205 O O . SER A 1 556 ? -30.996 -9.479 7.167 1.00 93.56 556 SER A O 1
ATOM 4207 N N . GLN A 1 557 ? -29.348 -8.797 8.537 1.00 93.75 557 GLN A N 1
ATOM 4208 C CA . GLN A 1 557 ? -28.418 -8.405 7.467 1.00 93.75 557 GLN A CA 1
ATOM 4209 C C . GLN A 1 557 ? -27.313 -9.436 7.208 1.00 93.75 557 GLN A C 1
ATOM 4211 O O . GLN A 1 557 ? -26.833 -9.552 6.081 1.00 93.75 557 GLN A O 1
ATOM 4216 N N . LEU A 1 558 ? -26.912 -10.216 8.219 1.00 94.31 558 LEU A N 1
ATOM 4217 C CA . LEU A 1 558 ? -25.784 -11.158 8.151 1.00 94.31 558 LEU A CA 1
ATOM 4218 C C . LEU A 1 558 ? -26.202 -12.615 8.391 1.00 94.31 558 LEU A C 1
ATOM 4220 O O . LEU A 1 558 ? -25.383 -13.456 8.763 1.00 94.31 558 LEU A O 1
ATOM 4224 N N . ALA A 1 559 ? -27.465 -12.944 8.103 1.00 91.50 559 ALA A N 1
ATOM 4225 C CA . ALA A 1 559 ? -27.933 -14.325 8.090 1.00 91.50 559 ALA A CA 1
ATOM 4226 C C . ALA A 1 559 ? -27.011 -15.222 7.239 1.00 91.50 559 ALA A C 1
ATOM 4228 O O . ALA A 1 559 ? -26.638 -14.875 6.110 1.00 91.50 559 ALA A O 1
ATOM 4229 N N . GLY A 1 560 ? -26.657 -16.381 7.799 1.00 91.50 560 GLY A N 1
ATOM 4230 C CA . GLY A 1 560 ? -25.791 -17.385 7.173 1.00 91.50 560 GLY A CA 1
ATOM 4231 C C . GLY A 1 560 ? -24.288 -17.190 7.401 1.00 91.50 560 GLY A C 1
ATOM 4232 O O . GLY A 1 560 ? -23.535 -18.138 7.177 1.00 91.50 560 GLY A O 1
ATOM 4233 N N . VAL A 1 561 ? -23.846 -16.026 7.889 1.00 94.12 561 VAL A N 1
ATOM 4234 C CA . VAL A 1 561 ? -22.434 -15.779 8.220 1.00 94.12 561 VAL A CA 1
ATOM 4235 C C . VAL A 1 561 ? -22.070 -16.501 9.521 1.00 94.12 561 VAL A C 1
ATOM 4237 O O . VAL A 1 561 ? -22.822 -16.468 10.493 1.00 94.12 561 VAL A O 1
ATOM 4240 N N . ARG A 1 562 ? -20.920 -17.189 9.532 1.00 93.25 562 ARG A N 1
ATOM 4241 C CA . ARG A 1 562 ? -20.464 -18.021 10.667 1.00 93.25 562 ARG A CA 1
ATOM 4242 C C . ARG A 1 562 ? -19.304 -17.421 11.452 1.00 93.25 562 ARG A C 1
ATOM 4244 O O . ARG A 1 562 ? -19.175 -17.686 12.643 1.00 93.25 562 ARG A O 1
ATOM 4251 N N . THR A 1 563 ? -18.463 -16.653 10.772 1.00 95.88 563 THR A N 1
ATOM 4252 C CA . THR A 1 563 ? -17.246 -16.080 11.336 1.00 95.88 563 THR A CA 1
ATOM 4253 C C . THR A 1 563 ? -17.193 -14.611 10.959 1.00 95.88 563 THR A C 1
ATOM 4255 O O . THR A 1 563 ? -17.421 -14.257 9.802 1.00 95.88 563 THR A O 1
ATOM 4258 N N . PHE A 1 564 ? -16.894 -13.770 11.938 1.00 96.75 564 PHE A N 1
ATOM 4259 C CA . PHE A 1 564 ? -16.921 -12.324 11.822 1.00 96.75 564 PHE A CA 1
ATOM 4260 C C . PHE A 1 564 ? -15.567 -11.711 12.177 1.00 96.75 564 PHE A C 1
ATOM 4262 O O . PHE A 1 564 ? -14.807 -12.249 12.988 1.00 96.75 564 PHE A O 1
ATOM 4269 N N . VAL A 1 565 ? -15.319 -10.540 11.603 1.00 95.62 565 VAL A N 1
ATOM 4270 C CA . VAL A 1 565 ? -14.293 -9.592 12.026 1.00 95.62 565 VAL A CA 1
ATOM 4271 C C . VAL A 1 565 ? -14.987 -8.354 12.583 1.00 95.62 565 VAL A C 1
ATOM 4273 O O . VAL A 1 565 ? -15.914 -7.829 11.968 1.00 95.62 565 VAL A O 1
ATOM 4276 N N . VAL A 1 566 ? -14.545 -7.881 13.747 1.00 97.25 566 VAL A N 1
ATOM 4277 C CA . VAL A 1 566 ? -15.070 -6.672 14.397 1.00 97.25 566 VAL A CA 1
ATOM 4278 C C . VAL A 1 566 ? -13.985 -5.601 14.372 1.00 97.25 566 VAL A C 1
ATOM 4280 O O . VAL A 1 566 ? -12.958 -5.770 15.025 1.00 97.25 566 VAL A O 1
ATOM 4283 N N . ARG A 1 567 ? -14.187 -4.522 13.611 1.00 95.00 567 ARG A N 1
ATOM 4284 C CA . ARG A 1 567 ? -13.173 -3.489 13.346 1.00 95.00 567 ARG A CA 1
ATOM 4285 C C . ARG A 1 567 ? -13.568 -2.127 13.893 1.00 95.00 567 ARG A C 1
ATOM 4287 O O . ARG A 1 567 ? -14.749 -1.770 13.892 1.00 95.00 567 ARG A O 1
ATOM 4294 N N . SER A 1 568 ? -12.563 -1.362 14.302 1.00 94.56 568 SER A N 1
ATOM 4295 C CA . SER A 1 568 ? -12.707 0.058 14.610 1.00 94.56 568 SER A CA 1
ATOM 4296 C C . SER A 1 568 ? -13.096 0.871 13.373 1.00 94.56 568 SER A C 1
ATOM 4298 O O . SER A 1 568 ? -12.716 0.542 12.249 1.00 94.56 568 SER A O 1
ATOM 4300 N N . SER A 1 569 ? -13.863 1.935 13.592 1.00 94.25 569 SER A N 1
ATOM 4301 C CA . SER A 1 569 ? -14.127 2.981 12.604 1.00 94.25 569 SER A CA 1
ATOM 4302 C C . SER A 1 569 ? -14.410 4.279 13.356 1.00 94.25 569 SER A C 1
ATOM 4304 O O . SER A 1 569 ? -15.558 4.627 13.628 1.00 94.25 569 SER A O 1
ATOM 4306 N N . SER A 1 570 ? -13.352 4.953 13.798 1.00 92.06 570 SER A N 1
ATOM 4307 C CA . SER A 1 570 ? -13.435 6.199 14.572 1.00 92.06 570 SER A CA 1
ATOM 4308 C C . SER A 1 570 ? -13.538 7.442 13.671 1.00 92.06 570 SER A C 1
ATOM 4310 O O . SER A 1 570 ? -13.160 7.409 12.500 1.00 92.06 570 SER A O 1
ATOM 4312 N N . ASN A 1 571 ? -14.076 8.550 14.199 1.00 89.50 571 ASN A N 1
ATOM 4313 C CA . ASN A 1 571 ? -14.006 9.864 13.533 1.00 89.50 571 ASN A CA 1
ATOM 4314 C C . ASN A 1 571 ? -12.610 10.499 13.636 1.00 89.50 571 ASN A C 1
ATOM 4316 O O . ASN A 1 571 ? -12.297 11.423 12.895 1.00 89.50 571 ASN A O 1
ATOM 4320 N N . ALA A 1 572 ? -11.775 9.989 14.541 1.00 84.94 572 ALA A N 1
ATOM 4321 C CA . ALA A 1 572 ? -10.374 10.350 14.683 1.00 84.94 572 ALA A CA 1
ATOM 4322 C C . ALA A 1 572 ? -9.445 9.379 13.926 1.00 84.94 572 ALA A C 1
ATOM 4324 O O . ALA A 1 572 ? -8.369 9.032 14.415 1.00 84.94 572 ALA A O 1
ATOM 4325 N N . GLU A 1 573 ? -9.883 8.901 12.757 1.00 77.62 573 GLU A N 1
ATOM 4326 C CA . GLU A 1 573 ? -9.105 8.058 11.842 1.00 77.62 573 GLU A CA 1
ATOM 4327 C C . GLU A 1 573 ? -8.886 8.753 10.495 1.00 77.62 573 GLU A C 1
ATOM 4329 O O . GLU A 1 573 ? -9.745 9.498 10.027 1.00 77.62 573 GLU A O 1
ATOM 4334 N N . ASP A 1 574 ? -7.736 8.465 9.874 1.00 70.56 574 ASP A N 1
ATOM 4335 C CA . ASP A 1 574 ? -7.364 8.914 8.525 1.00 70.56 574 ASP A CA 1
ATOM 4336 C C . ASP A 1 574 ? -7.508 10.439 8.307 1.00 70.56 574 ASP A C 1
ATOM 4338 O O . ASP A 1 574 ? -8.001 10.904 7.279 1.00 70.56 574 ASP A O 1
ATOM 4342 N N . LEU A 1 575 ? -7.058 11.232 9.289 1.00 73.31 575 LEU A N 1
ATOM 4343 C CA . LEU A 1 575 ? -7.107 12.695 9.253 1.00 73.31 575 LEU A CA 1
ATOM 4344 C C . LEU A 1 575 ? -5.864 13.285 8.578 1.00 73.31 575 LEU A C 1
ATOM 4346 O O . LEU A 1 575 ? -4.753 12.754 8.675 1.00 73.31 575 LEU A O 1
ATOM 4350 N N . ALA A 1 576 ? -6.022 14.455 7.958 1.00 66.56 576 ALA A N 1
ATOM 4351 C CA . ALA A 1 576 ? -4.887 15.222 7.452 1.00 66.56 576 ALA A CA 1
ATOM 4352 C C . ALA A 1 576 ? -3.916 15.565 8.602 1.00 66.56 576 ALA A C 1
ATOM 4354 O O . ALA A 1 576 ? -4.309 16.156 9.607 1.00 66.56 576 ALA A O 1
ATOM 4355 N N . GLY A 1 577 ? -2.644 15.171 8.472 1.00 62.34 577 GLY A N 1
ATOM 4356 C CA . GLY A 1 577 ? -1.619 15.376 9.507 1.00 62.34 577 GLY A CA 1
ATOM 4357 C C . GLY A 1 577 ? -1.710 14.433 10.720 1.00 62.34 577 GLY A C 1
ATOM 4358 O O . GLY A 1 577 ? -0.937 14.583 11.672 1.00 62.34 577 GLY A O 1
ATOM 4359 N N . PHE A 1 578 ? -2.618 13.448 10.707 1.00 69.06 578 PHE A N 1
ATOM 4360 C CA . PHE A 1 578 ? -2.730 12.425 11.749 1.00 69.06 578 PHE A CA 1
ATOM 4361 C C . PHE A 1 578 ? -3.209 11.084 11.182 1.00 69.06 578 PHE A C 1
ATOM 4363 O O . PHE A 1 578 ? -4.399 10.844 10.986 1.00 69.06 578 PHE A O 1
ATOM 4370 N N . SER A 1 579 ? -2.252 10.181 10.954 1.00 63.44 579 SER A N 1
ATOM 4371 C CA . SER A 1 579 ? -2.551 8.794 10.603 1.00 63.44 579 SER A CA 1
ATOM 4372 C C . SER A 1 579 ? -2.823 7.988 11.868 1.00 63.44 579 SER A C 1
ATOM 4374 O O . SER A 1 579 ? -1.948 7.843 12.722 1.00 63.44 579 SER A O 1
ATOM 4376 N N . ALA A 1 580 ? -4.036 7.443 11.969 1.00 60.03 580 ALA A N 1
ATOM 4377 C CA . ALA A 1 580 ? -4.430 6.545 13.050 1.00 60.03 580 ALA A CA 1
ATOM 4378 C C . ALA A 1 580 ? -4.208 5.061 12.721 1.00 60.03 580 ALA A C 1
ATOM 4380 O O . ALA A 1 580 ? -4.796 4.187 13.364 1.00 60.03 580 ALA A O 1
ATOM 4381 N N . ALA A 1 581 ? -3.388 4.761 11.706 1.00 59.44 581 ALA A N 1
ATOM 4382 C CA . ALA A 1 581 ? -3.069 3.385 11.349 1.00 59.44 581 ALA A CA 1
ATOM 4383 C C . ALA A 1 581 ? -2.604 2.607 12.600 1.00 59.44 581 ALA A C 1
ATOM 4385 O O . ALA A 1 581 ? -1.912 3.148 13.452 1.00 59.44 581 ALA A O 1
ATOM 4386 N N . GLY A 1 582 ? -3.074 1.375 12.786 1.00 62.84 582 GLY A N 1
ATOM 4387 C CA . GLY A 1 582 ? -2.691 0.541 13.934 1.00 62.84 582 GLY A CA 1
ATOM 4388 C C . GLY A 1 582 ? -2.961 1.106 15.345 1.00 62.84 582 GLY A C 1
ATOM 4389 O O . GLY A 1 582 ? -2.481 0.514 16.306 1.00 62.84 582 GLY A O 1
ATOM 4390 N N . ILE A 1 583 ? -3.683 2.228 15.521 1.00 76.00 583 ILE A N 1
ATOM 4391 C CA . ILE A 1 583 ? -3.953 2.816 16.853 1.00 76.00 583 ILE A CA 1
ATOM 4392 C C . ILE A 1 583 ? -5.099 2.094 17.583 1.00 76.00 583 ILE A C 1
ATOM 4394 O O . ILE A 1 583 ? -5.150 2.090 18.818 1.00 76.00 583 ILE A O 1
ATOM 4398 N N . TYR A 1 584 ? -6.028 1.508 16.831 1.00 86.50 584 TYR A N 1
ATOM 4399 C CA . TYR A 1 584 ? -7.258 0.904 17.337 1.00 86.50 584 TYR A CA 1
ATOM 4400 C C . TYR A 1 584 ? -7.333 -0.590 17.018 1.00 86.50 584 TYR A C 1
ATOM 4402 O O . TYR A 1 584 ? -6.668 -1.075 16.106 1.00 86.50 584 TYR A O 1
ATOM 4410 N N . GLU A 1 585 ? -8.160 -1.312 17.773 1.00 88.00 585 GLU A N 1
ATOM 4411 C CA . GLU A 1 585 ? -8.224 -2.772 17.706 1.00 88.00 585 GLU A CA 1
ATOM 4412 C C . GLU A 1 585 ? -9.121 -3.265 16.564 1.00 88.00 585 GLU A C 1
ATOM 4414 O O . GLU A 1 585 ? -10.151 -2.667 16.237 1.00 88.00 585 GLU A O 1
ATOM 4419 N N . SER A 1 586 ? -8.755 -4.416 16.002 1.00 90.00 586 SER A N 1
ATOM 4420 C CA . SER A 1 586 ? -9.604 -5.220 15.122 1.00 90.00 586 SER A CA 1
ATOM 4421 C C . SER A 1 586 ? -9.552 -6.673 15.574 1.00 90.00 586 SER A C 1
ATOM 4423 O O . SER A 1 586 ? -8.481 -7.259 15.690 1.00 90.00 586 SER A O 1
ATOM 4425 N N . ILE A 1 587 ? -10.714 -7.261 15.852 1.00 93.56 587 ILE A N 1
ATOM 4426 C CA . ILE A 1 587 ? -10.818 -8.605 16.421 1.00 93.56 587 ILE A CA 1
ATOM 4427 C C . ILE A 1 587 ? -11.279 -9.579 15.341 1.00 93.56 587 ILE A C 1
ATOM 4429 O O . ILE A 1 587 ? -12.417 -9.509 14.874 1.00 93.56 587 ILE A O 1
ATOM 4433 N N . ASN A 1 588 ? -10.389 -10.495 14.969 1.00 91.88 588 ASN A N 1
ATOM 4434 C CA . ASN A 1 588 ? -10.642 -11.546 13.986 1.00 91.88 588 ASN A CA 1
ATOM 4435 C C . ASN A 1 588 ? -11.240 -12.805 14.641 1.00 91.88 588 ASN A C 1
ATOM 4437 O O . ASN A 1 588 ? -11.192 -12.981 15.859 1.00 91.88 588 ASN A O 1
ATOM 4441 N N . HIS A 1 589 ? -11.757 -13.712 13.812 1.00 93.00 589 HIS A N 1
ATOM 4442 C CA . HIS A 1 589 ? -12.225 -15.048 14.186 1.00 93.00 589 HIS A CA 1
ATOM 4443 C C . HIS A 1 589 ? -13.295 -15.053 15.287 1.00 93.00 589 HIS A C 1
ATOM 4445 O O . HIS A 1 589 ? -13.247 -15.819 16.251 1.00 93.00 589 HIS A O 1
ATOM 4451 N N . VAL A 1 590 ? -14.292 -14.182 15.148 1.00 95.69 590 VAL A N 1
ATOM 4452 C CA . VAL A 1 590 ? -15.415 -14.093 16.082 1.00 95.69 590 VAL A CA 1
ATOM 4453 C C . VAL A 1 590 ? -16.555 -14.991 15.601 1.00 95.69 590 VAL A C 1
ATOM 4455 O O . VAL A 1 590 ? -17.082 -14.780 14.517 1.00 95.69 590 VAL A O 1
ATOM 4458 N N . THR A 1 591 ? -16.950 -15.992 16.390 1.00 94.94 591 THR A N 1
ATOM 4459 C CA . THR A 1 591 ? -17.899 -17.043 15.951 1.00 94.94 591 THR A CA 1
ATOM 4460 C C . THR A 1 591 ? -19.157 -17.178 16.813 1.00 94.94 591 THR A C 1
ATOM 4462 O O . THR A 1 591 ? -20.062 -17.930 16.458 1.00 94.94 591 THR A O 1
ATOM 4465 N N . THR A 1 592 ? -19.253 -16.461 17.939 1.00 93.62 592 THR A N 1
ATOM 4466 C CA . THR A 1 592 ? -20.412 -16.518 18.849 1.00 93.62 592 THR A CA 1
ATOM 4467 C C . THR A 1 592 ? -20.953 -15.127 19.161 1.00 93.62 592 THR A C 1
ATOM 4469 O O . THR A 1 592 ? -20.198 -14.153 19.169 1.00 93.62 592 THR A O 1
ATOM 4472 N N . ALA A 1 593 ? -22.249 -15.027 19.472 1.00 89.69 593 ALA A N 1
ATOM 4473 C CA . ALA A 1 593 ? -22.896 -13.761 19.822 1.00 89.69 593 ALA A CA 1
ATOM 4474 C C . ALA A 1 593 ? -22.249 -13.100 21.052 1.00 89.69 593 ALA A C 1
ATOM 4476 O O . ALA A 1 593 ? -21.977 -11.899 21.056 1.00 89.69 593 ALA A O 1
ATOM 4477 N N . GLU A 1 594 ? -21.907 -13.888 22.076 1.00 92.88 594 GLU A N 1
ATOM 4478 C CA . GLU A 1 594 ? -21.229 -13.391 23.274 1.00 92.88 594 GLU A CA 1
ATOM 4479 C C . GLU A 1 594 ? -19.859 -12.803 22.934 1.00 92.88 594 GLU A C 1
ATOM 4481 O O . GLU A 1 594 ? -19.488 -11.752 23.467 1.00 92.88 594 GLU A O 1
ATOM 4486 N N . ARG A 1 595 ? -19.111 -13.454 22.029 1.00 96.56 595 ARG A N 1
ATOM 4487 C CA . ARG A 1 595 ? -17.817 -12.937 21.587 1.00 96.56 595 ARG A CA 1
ATOM 4488 C C . ARG A 1 595 ? -17.993 -11.686 20.734 1.00 96.56 595 ARG A C 1
ATOM 4490 O O . ARG A 1 595 ? -17.207 -10.772 20.934 1.00 96.56 595 ARG A O 1
ATOM 4497 N N . ILE A 1 596 ? -19.032 -11.578 19.899 1.00 96.44 596 ILE A N 1
ATOM 4498 C CA . ILE A 1 596 ? -19.346 -10.335 19.168 1.00 96.44 596 ILE A CA 1
ATOM 4499 C C . ILE A 1 596 ? -19.531 -9.173 20.148 1.00 96.44 596 ILE A C 1
ATOM 4501 O O . ILE A 1 596 ? -18.860 -8.152 20.016 1.00 96.44 596 ILE A O 1
ATOM 4505 N N . PHE A 1 597 ? -20.372 -9.322 21.175 1.00 97.12 597 PHE A N 1
ATOM 4506 C CA . PHE A 1 597 ? -20.584 -8.254 22.159 1.00 97.12 597 PHE A CA 1
ATOM 4507 C C . PHE A 1 597 ? -19.316 -7.919 22.950 1.00 97.12 597 PHE A C 1
ATOM 4509 O O . PHE A 1 597 ? -19.064 -6.751 23.258 1.00 97.12 597 PHE A O 1
ATOM 4516 N N . ALA A 1 598 ? -18.503 -8.925 23.284 1.00 97.56 598 ALA A N 1
ATOM 4517 C CA . ALA A 1 598 ? -17.210 -8.704 23.919 1.00 97.56 598 ALA A CA 1
ATOM 4518 C C . ALA A 1 598 ? -16.257 -7.923 23.000 1.00 97.56 598 ALA A C 1
ATOM 4520 O O . ALA A 1 598 ? -15.655 -6.953 23.453 1.00 97.56 598 ALA A O 1
ATOM 4521 N N . SER A 1 599 ? -16.178 -8.290 21.720 1.00 98.19 599 SER A N 1
ATOM 4522 C CA . SER A 1 599 ? -15.345 -7.637 20.709 1.00 98.19 599 SER A CA 1
ATOM 4523 C C . SER A 1 599 ? -15.782 -6.199 20.431 1.00 98.19 599 SER A C 1
ATOM 4525 O O . SER A 1 599 ? -14.933 -5.323 20.337 1.00 98.19 599 SER A O 1
ATOM 4527 N N . VAL A 1 600 ? -17.088 -5.910 20.388 1.00 98.19 600 VAL A N 1
ATOM 4528 C CA . VAL A 1 600 ? -17.600 -4.530 20.266 1.00 98.19 600 VAL A CA 1
ATOM 4529 C C . VAL A 1 600 ? -17.112 -3.665 21.436 1.00 98.19 600 VAL A C 1
ATOM 4531 O O . VAL A 1 600 ? -16.599 -2.567 21.226 1.00 98.19 600 VAL A O 1
ATOM 4534 N N . LYS A 1 601 ? -17.190 -4.174 22.674 1.00 98.00 601 LYS A N 1
ATOM 4535 C CA . LYS A 1 601 ? -16.653 -3.467 23.851 1.00 98.00 601 LYS A CA 1
ATOM 4536 C C . LYS A 1 601 ? -15.129 -3.352 23.827 1.00 98.00 601 LYS A C 1
ATOM 4538 O O . LYS A 1 601 ? -14.592 -2.375 24.337 1.00 98.00 601 LYS A O 1
ATOM 4543 N N . GLU A 1 602 ? -14.433 -4.339 23.272 1.00 97.62 602 GLU A N 1
ATOM 4544 C CA . GLU A 1 602 ? -12.977 -4.334 23.112 1.00 97.62 602 GLU A CA 1
ATOM 4545 C C . GLU A 1 602 ? -12.529 -3.228 22.145 1.00 97.62 602 GLU A C 1
ATOM 4547 O O . GLU A 1 602 ? -11.653 -2.439 22.498 1.00 97.62 602 GLU A O 1
ATOM 4552 N N . VAL A 1 603 ? -13.223 -3.079 21.013 1.00 97.56 603 VAL A N 1
ATOM 4553 C CA . VAL A 1 603 ? -13.036 -1.972 20.060 1.00 97.56 603 VAL A CA 1
ATOM 4554 C C . VAL A 1 603 ? -13.386 -0.620 20.691 1.00 97.56 603 VAL A C 1
ATOM 4556 O O . VAL A 1 603 ? -12.631 0.340 20.573 1.00 97.56 603 VAL A O 1
ATOM 4559 N N . TRP A 1 604 ? -14.478 -0.508 21.451 1.00 97.50 604 TRP A N 1
ATOM 4560 C CA . TRP A 1 604 ? -14.759 0.737 22.180 1.00 97.50 604 TRP A CA 1
ATOM 4561 C C . TRP A 1 604 ? -13.694 1.064 23.234 1.00 97.50 604 TRP A C 1
ATOM 4563 O O . TRP A 1 604 ? -13.347 2.230 23.411 1.00 97.50 604 TRP A O 1
ATOM 4573 N N . ALA A 1 605 ? -13.148 0.055 23.917 1.00 96.94 605 ALA A N 1
ATOM 4574 C CA . ALA A 1 605 ? -12.066 0.235 24.880 1.00 96.94 605 ALA A CA 1
ATOM 4575 C C . ALA A 1 605 ? -10.741 0.623 24.206 1.00 96.94 605 ALA A C 1
ATOM 4577 O O . ALA A 1 605 ? -9.908 1.273 24.841 1.00 96.94 605 ALA A O 1
ATOM 4578 N N . SER A 1 606 ? -10.515 0.266 22.938 1.00 95.00 606 SER A N 1
ATOM 4579 C CA . SER A 1 606 ? -9.299 0.675 22.225 1.00 95.00 606 SER A CA 1
ATOM 4580 C C . SER A 1 606 ? -9.230 2.182 22.009 1.00 95.00 606 SER A C 1
ATOM 4582 O O . SER A 1 606 ? -8.133 2.734 21.960 1.00 95.00 606 SER A O 1
ATOM 4584 N N . LEU A 1 607 ? -10.384 2.865 21.968 1.00 93.56 607 LEU A N 1
ATOM 4585 C CA . LEU A 1 607 ? -10.447 4.325 21.919 1.00 93.56 607 LEU A CA 1
ATOM 4586 C C . LEU A 1 607 ? -9.790 4.976 23.141 1.00 93.56 607 LEU A C 1
ATOM 4588 O O . LEU A 1 607 ? -9.386 6.121 23.059 1.00 93.56 607 LEU A O 1
ATOM 4592 N N . VAL A 1 608 ? -9.659 4.289 24.274 1.00 94.56 608 VAL A N 1
ATOM 4593 C CA . VAL A 1 608 ? -9.047 4.839 25.498 1.00 94.56 608 VAL A CA 1
ATOM 4594 C C . VAL A 1 608 ? -7.807 4.056 25.925 1.00 94.56 608 VAL A C 1
ATOM 4596 O O . VAL A 1 608 ? -7.435 4.047 27.096 1.00 94.56 608 VAL A O 1
ATOM 4599 N N . SER A 1 609 ? -7.153 3.389 24.969 1.00 91.56 609 SER A N 1
ATOM 4600 C CA . SER A 1 609 ? -5.825 2.819 25.192 1.00 91.56 609 SER A CA 1
ATOM 4601 C C . SER A 1 609 ? -4.809 3.925 25.477 1.00 91.56 609 SER A C 1
ATOM 4603 O O . SER A 1 609 ? -4.926 5.039 24.959 1.00 91.56 609 SER A O 1
ATOM 4605 N N . VAL A 1 610 ? -3.779 3.607 26.267 1.00 87.25 610 VAL A N 1
ATOM 4606 C CA . VAL A 1 610 ? -2.692 4.549 26.591 1.00 87.25 610 VAL A CA 1
ATOM 4607 C C . VAL A 1 610 ? -2.100 5.154 25.315 1.00 87.25 610 VAL A C 1
ATOM 4609 O O . VAL A 1 610 ? -1.955 6.373 25.213 1.00 87.25 610 VAL A O 1
ATOM 4612 N N . ARG A 1 611 ? -1.829 4.305 24.314 1.00 80.50 611 ARG A N 1
ATOM 4613 C CA . ARG A 1 611 ? -1.313 4.707 23.000 1.00 80.50 611 ARG A CA 1
ATOM 4614 C C . ARG A 1 611 ? -2.254 5.686 22.302 1.00 80.50 611 ARG A C 1
ATOM 4616 O O . ARG A 1 611 ? -1.829 6.769 21.910 1.00 80.50 611 ARG A O 1
ATOM 4623 N N . SER A 1 612 ? -3.532 5.329 22.170 1.00 86.69 612 SER A N 1
ATOM 4624 C CA . SER A 1 612 ? -4.508 6.150 21.450 1.00 86.69 612 SER A CA 1
ATOM 4625 C C . SER A 1 612 ? -4.738 7.505 22.112 1.00 86.69 612 SER A C 1
ATOM 4627 O O . SER A 1 612 ? -4.853 8.522 21.428 1.00 86.69 612 SER A O 1
ATOM 4629 N N . VAL A 1 613 ? -4.832 7.532 23.442 1.00 88.81 613 VAL A N 1
ATOM 4630 C CA . VAL A 1 613 ? -5.034 8.766 24.209 1.00 88.81 613 VAL A CA 1
ATOM 4631 C C . VAL A 1 613 ? -3.831 9.691 24.062 1.00 88.81 613 VAL A C 1
ATOM 4633 O O . VAL A 1 613 ? -4.016 10.861 23.741 1.00 88.81 613 VAL A O 1
ATOM 4636 N N . ARG A 1 614 ? -2.606 9.174 24.212 1.00 81.00 614 ARG A N 1
ATOM 4637 C CA . ARG A 1 614 ? -1.385 9.980 24.069 1.00 81.00 614 ARG A CA 1
ATOM 4638 C C . ARG A 1 614 ? -1.228 10.569 22.677 1.00 81.00 614 ARG A C 1
ATOM 4640 O O . ARG A 1 614 ? -1.010 11.770 22.563 1.00 81.00 614 ARG A O 1
ATOM 4647 N N . LEU A 1 615 ? -1.370 9.750 21.635 1.00 78.19 615 LEU A N 1
ATOM 4648 C CA . LEU A 1 615 ? -1.186 10.207 20.255 1.00 78.19 615 LEU A CA 1
ATOM 4649 C C . LEU A 1 615 ? -2.207 11.285 19.875 1.00 78.19 615 LEU A C 1
ATOM 4651 O O . LEU A 1 615 ? -1.835 12.300 19.291 1.00 78.19 615 LEU A O 1
ATOM 4655 N N . ARG A 1 616 ? -3.478 11.112 20.256 1.00 85.06 616 ARG A N 1
ATOM 4656 C CA . ARG A 1 616 ? -4.515 12.127 20.019 1.00 85.06 616 ARG A CA 1
ATOM 4657 C C . ARG A 1 616 ? -4.276 13.394 20.828 1.00 85.06 616 ARG A C 1
ATOM 4659 O O . ARG A 1 616 ? -4.357 14.479 20.268 1.00 85.06 616 ARG A O 1
ATOM 4666 N N . HIS A 1 617 ? -3.917 13.266 22.104 1.00 82.62 617 HIS A N 1
ATOM 4667 C CA . HIS A 1 617 ? -3.621 14.420 22.948 1.00 82.62 617 HIS A CA 1
ATOM 4668 C C . HIS A 1 617 ? -2.441 15.240 22.402 1.00 82.62 617 HIS A C 1
ATOM 4670 O O . HIS A 1 617 ? -2.543 16.460 22.293 1.00 82.62 617 HIS A O 1
ATOM 4676 N N . GLN A 1 618 ? -1.369 14.575 21.955 1.00 76.88 618 GLN A N 1
ATOM 4677 C CA . GLN A 1 618 ? -0.237 15.217 21.274 1.00 76.88 618 GLN A CA 1
ATOM 4678 C C . GLN A 1 618 ? -0.645 15.891 19.959 1.00 76.88 618 GLN A C 1
ATOM 4680 O O . GLN A 1 618 ? -0.139 16.960 19.636 1.00 76.88 618 GLN A O 1
ATOM 4685 N N . ALA A 1 619 ? -1.582 15.300 19.217 1.00 77.00 619 ALA A N 1
ATOM 4686 C CA . ALA A 1 619 ? -2.160 15.895 18.013 1.00 77.00 619 ALA A CA 1
ATOM 4687 C C . ALA A 1 619 ? -3.200 16.998 18.308 1.00 77.00 619 ALA A C 1
ATOM 4689 O O . ALA A 1 619 ? -3.807 17.535 17.383 1.00 77.00 619 ALA A O 1
ATOM 4690 N N . GLY A 1 620 ? -3.431 17.338 19.582 1.00 80.50 620 GLY A N 1
ATOM 4691 C CA . GLY A 1 620 ? -4.400 18.349 20.001 1.00 80.50 620 GLY A CA 1
ATOM 4692 C C . GLY A 1 620 ? -5.864 17.932 19.862 1.00 80.50 620 GLY A C 1
ATOM 4693 O O . GLY A 1 620 ? -6.734 18.797 19.912 1.00 80.50 620 GLY A O 1
ATOM 4694 N N . ILE A 1 621 ? -6.131 16.638 19.690 1.00 84.56 621 ILE A N 1
ATOM 4695 C CA . ILE A 1 621 ? -7.472 16.074 19.553 1.00 84.56 621 ILE A CA 1
ATOM 4696 C C . ILE A 1 621 ? -8.079 15.863 20.946 1.00 84.56 621 ILE A C 1
ATOM 4698 O O . ILE A 1 621 ? -7.513 15.148 21.781 1.00 84.56 621 ILE A O 1
ATOM 4702 N N . SER A 1 622 ? -9.245 16.466 21.190 1.00 84.56 622 SER A N 1
ATOM 4703 C CA . SER A 1 622 ? -9.955 16.353 22.466 1.00 84.56 622 SER A CA 1
ATOM 4704 C C . SER A 1 622 ? -10.538 14.955 22.681 1.00 84.56 622 SER A C 1
ATOM 4706 O O . SER A 1 622 ? -11.033 14.314 21.752 1.00 84.56 622 SER A O 1
ATOM 4708 N N . LEU A 1 623 ? -10.549 14.500 23.938 1.00 87.25 623 LEU A N 1
ATOM 4709 C CA . LEU A 1 623 ? -11.223 13.259 24.325 1.00 87.25 623 LEU A CA 1
ATOM 4710 C C . LEU A 1 623 ? -12.743 13.336 24.084 1.00 87.25 623 LEU A C 1
ATOM 4712 O O . LEU A 1 623 ? -13.338 12.323 23.731 1.00 87.25 623 LEU A O 1
ATOM 4716 N N . ASP A 1 624 ? -13.346 14.522 24.232 1.00 85.19 624 ASP A N 1
ATOM 4717 C CA . ASP A 1 624 ? -14.801 14.735 24.108 1.00 85.19 624 ASP A CA 1
ATOM 4718 C C . ASP A 1 624 ? -15.303 14.697 22.656 1.00 85.19 624 ASP A C 1
ATOM 4720 O O . ASP A 1 624 ? -16.486 14.479 22.395 1.00 85.19 624 ASP A O 1
ATOM 4724 N N . GLU A 1 625 ? -14.400 14.919 21.704 1.00 84.12 625 GLU A N 1
ATOM 4725 C CA . GLU A 1 625 ? -14.710 14.982 20.274 1.00 84.12 625 GLU A CA 1
ATOM 4726 C C . GLU A 1 625 ? -14.479 13.632 19.583 1.00 84.12 625 GLU A C 1
ATOM 4728 O O . GLU A 1 625 ? -14.723 13.496 18.389 1.00 84.12 625 GLU A O 1
ATOM 4733 N N . CYS A 1 626 ? -14.020 12.616 20.319 1.00 88.94 626 CYS A N 1
ATOM 4734 C CA . CYS A 1 626 ? -13.646 11.319 19.770 1.00 88.94 626 CYS A CA 1
ATOM 4735 C C . CYS A 1 626 ? -14.709 10.249 20.007 1.00 88.94 626 CYS A C 1
ATOM 4737 O O . CYS A 1 626 ? -15.028 9.917 21.148 1.00 88.94 626 CYS A O 1
ATOM 4739 N N . TYR A 1 627 ? -15.144 9.611 18.926 1.00 91.94 627 TYR A N 1
ATOM 4740 C CA . TYR A 1 627 ? -16.149 8.558 18.942 1.00 91.94 627 TYR A CA 1
ATOM 4741 C C . TYR A 1 627 ? -15.692 7.361 18.114 1.00 91.94 627 TYR A C 1
ATOM 4743 O O . TYR A 1 627 ? -14.975 7.489 17.124 1.00 91.94 627 TYR A O 1
ATOM 4751 N N . MET A 1 628 ? -16.122 6.175 18.533 1.00 94.56 628 MET A N 1
ATOM 4752 C CA . MET A 1 628 ? -15.783 4.904 17.909 1.00 94.56 628 MET A CA 1
ATOM 4753 C C . MET A 1 628 ? -17.034 4.237 17.346 1.00 94.56 628 MET A C 1
ATOM 4755 O O . MET A 1 628 ? -17.869 3.715 18.092 1.00 94.56 628 MET A O 1
ATOM 4759 N N . GLY A 1 629 ? -17.131 4.233 16.020 1.00 95.56 629 GLY A N 1
ATOM 4760 C CA . GLY A 1 629 ? -18.022 3.362 15.274 1.00 95.56 629 GLY A CA 1
ATOM 4761 C C . GLY A 1 629 ? -17.413 1.967 15.203 1.00 95.56 629 GLY A C 1
ATOM 4762 O O . GLY A 1 629 ? -16.228 1.770 15.487 1.00 95.56 629 GLY A O 1
ATOM 4763 N N . VAL A 1 630 ? -18.228 0.976 14.856 1.00 97.81 630 VAL A N 1
ATOM 4764 C CA . VAL A 1 630 ? -17.762 -0.414 14.760 1.00 97.81 630 VAL A CA 1
ATOM 4765 C C . VAL A 1 630 ? -18.289 -1.047 13.488 1.00 97.81 630 VAL A C 1
ATOM 4767 O O . VAL A 1 630 ? -19.485 -0.992 13.216 1.00 97.81 630 VAL A O 1
ATOM 4770 N N . VAL A 1 631 ? -17.409 -1.688 12.729 1.00 97.81 631 VAL A N 1
ATOM 4771 C CA . VAL A 1 631 ? -17.792 -2.516 11.585 1.00 97.81 631 VAL A CA 1
ATOM 4772 C C . VAL A 1 631 ? -17.789 -3.973 12.026 1.00 97.81 631 VAL A C 1
ATOM 4774 O O . VAL A 1 631 ? -16.765 -4.473 12.483 1.00 97.81 631 VAL A O 1
ATOM 4777 N N . ILE A 1 632 ? -18.919 -4.664 11.884 1.00 97.88 632 ILE A N 1
ATOM 4778 C CA . ILE A 1 632 ? -18.991 -6.122 12.038 1.00 97.88 632 ILE A CA 1
ATOM 4779 C C . ILE A 1 632 ? -19.135 -6.709 10.642 1.00 97.88 632 ILE A C 1
ATOM 4781 O O . ILE A 1 632 ? -20.158 -6.512 9.987 1.00 97.88 632 ILE A O 1
ATOM 4785 N N . GLN A 1 633 ? -18.103 -7.405 10.180 1.00 96.25 633 GLN A N 1
ATOM 4786 C CA . GLN A 1 633 ? -17.997 -7.891 8.812 1.00 96.25 633 GLN A CA 1
ATOM 4787 C C . GLN A 1 633 ? -17.842 -9.410 8.776 1.00 96.25 633 GLN A C 1
ATOM 4789 O O . GLN A 1 633 ? -17.266 -10.001 9.683 1.00 96.25 633 GLN A O 1
ATOM 4794 N N . GLU A 1 634 ? -18.332 -10.047 7.720 1.00 95.56 634 GLU A N 1
ATOM 4795 C CA . GLU A 1 634 ? -17.999 -11.425 7.375 1.00 95.56 634 GLU A CA 1
ATOM 4796 C C . GLU A 1 634 ? -16.480 -11.600 7.248 1.00 95.56 634 GLU A C 1
ATOM 4798 O O . GLU A 1 634 ? -15.802 -10.827 6.566 1.00 95.56 634 GLU A O 1
ATOM 4803 N N . GLN A 1 635 ? -15.944 -12.630 7.905 1.00 93.19 635 GLN A N 1
ATOM 4804 C CA . GLN A 1 635 ? -14.557 -13.028 7.718 1.00 93.19 635 GLN A CA 1
ATOM 4805 C C . GLN A 1 635 ? -14.432 -13.923 6.488 1.00 93.19 635 GLN A C 1
ATOM 4807 O O . GLN A 1 635 ? -15.025 -15.001 6.432 1.00 93.19 635 GLN A O 1
ATOM 4812 N N . VAL A 1 636 ? -13.602 -13.501 5.539 1.00 89.88 636 VAL A N 1
ATOM 4813 C CA . VAL A 1 636 ? -13.323 -14.250 4.313 1.00 89.88 636 VAL A CA 1
ATOM 4814 C C . VAL A 1 636 ? -12.105 -15.152 4.500 1.00 89.88 636 VAL A C 1
ATOM 4816 O O . VAL A 1 636 ? -11.106 -14.745 5.093 1.00 89.88 636 VAL A O 1
ATOM 4819 N N . ALA A 1 637 ? -12.200 -16.385 3.999 1.00 86.44 637 ALA A N 1
ATOM 4820 C CA . ALA A 1 637 ? -11.059 -17.283 3.866 1.00 86.44 637 ALA A CA 1
ATOM 4821 C C . ALA A 1 637 ? -10.274 -16.919 2.600 1.00 86.44 637 ALA A C 1
ATOM 4823 O O . ALA A 1 637 ? -10.873 -16.766 1.539 1.00 86.44 637 ALA A O 1
ATOM 4824 N N . ALA A 1 638 ? -8.957 -16.782 2.719 1.00 88.06 638 ALA A N 1
ATOM 4825 C CA . ALA A 1 638 ? -8.092 -16.326 1.640 1.00 88.06 638 ALA A CA 1
ATOM 4826 C C . ALA A 1 638 ? -6.781 -17.115 1.624 1.00 88.06 638 ALA A C 1
ATOM 4828 O O . ALA A 1 638 ? -6.313 -17.553 2.677 1.00 88.06 638 ALA A O 1
ATOM 4829 N N . ASP A 1 639 ? -6.216 -17.273 0.429 1.00 86.50 639 ASP A N 1
ATOM 4830 C CA . ASP A 1 639 ? -4.956 -17.979 0.186 1.00 86.50 639 ASP A CA 1
ATOM 4831 C C . ASP A 1 639 ? -3.751 -17.074 0.480 1.00 86.50 639 ASP A C 1
ATOM 4833 O O . ASP A 1 639 ? -2.711 -17.540 0.935 1.00 86.50 639 ASP A O 1
ATOM 4837 N N . PHE A 1 640 ? -3.897 -15.773 0.221 1.00 88.44 640 PHE A N 1
ATOM 4838 C CA . PHE A 1 640 ? -2.916 -14.736 0.527 1.00 88.44 640 PHE A CA 1
ATOM 4839 C C . PHE A 1 640 ? -3.609 -13.372 0.616 1.00 88.44 640 PHE A C 1
ATOM 4841 O O . PHE A 1 640 ? -4.776 -13.211 0.250 1.00 88.44 640 PHE A O 1
ATOM 4848 N N . GLY A 1 641 ? -2.903 -12.365 1.113 1.00 91.25 641 GLY A N 1
ATOM 4849 C CA . GLY A 1 641 ? -3.427 -11.006 1.193 1.00 91.25 641 GLY A CA 1
ATOM 4850 C C . GLY A 1 641 ? -2.324 -9.981 1.363 1.00 91.25 641 GLY A C 1
ATOM 4851 O O . GLY A 1 641 ? -1.140 -10.315 1.414 1.00 91.25 641 GLY A O 1
ATOM 4852 N N . GLY A 1 642 ? -2.712 -8.718 1.461 1.00 91.31 642 GLY A N 1
ATOM 4853 C CA . GLY A 1 642 ? -1.764 -7.661 1.745 1.00 91.31 642 GLY A CA 1
ATOM 4854 C C . GLY A 1 642 ? -2.322 -6.274 1.507 1.00 91.31 642 GLY A C 1
ATOM 4855 O O . GLY A 1 642 ? -3.509 -6.012 1.706 1.00 91.31 642 GLY A O 1
ATOM 4856 N N . VAL A 1 643 ? -1.423 -5.378 1.112 1.00 91.75 643 VAL A N 1
ATOM 4857 C CA . VAL A 1 643 ? -1.699 -3.949 0.988 1.00 91.75 643 VAL A CA 1
ATOM 4858 C C . VAL A 1 643 ? -1.247 -3.472 -0.379 1.00 91.75 643 VAL A C 1
ATOM 4860 O O . VAL A 1 643 ? -0.130 -3.760 -0.809 1.00 91.75 643 VAL A O 1
ATOM 4863 N N . LEU A 1 644 ? -2.122 -2.753 -1.071 1.00 94.75 644 LEU A N 1
ATOM 4864 C CA . LEU A 1 644 ? -1.835 -2.092 -2.333 1.00 94.75 644 LEU A CA 1
ATOM 4865 C C . LEU A 1 644 ? -1.921 -0.586 -2.137 1.00 94.75 644 LEU A C 1
ATOM 4867 O O . LEU A 1 644 ? -2.931 -0.081 -1.659 1.00 94.75 644 LEU A O 1
ATOM 4871 N N . VAL A 1 645 ? -0.900 0.132 -2.593 1.00 93.94 645 VAL A N 1
ATOM 4872 C CA . VAL A 1 645 ? -0.947 1.587 -2.715 1.00 93.94 645 VAL A CA 1
ATOM 4873 C C . VAL A 1 645 ? -0.835 1.955 -4.182 1.00 93.94 645 VAL A C 1
ATOM 4875 O O . VAL A 1 645 ? 0.079 1.516 -4.880 1.00 93.94 645 VAL A O 1
ATOM 4878 N N . THR A 1 646 ? -1.746 2.795 -4.668 1.00 95.88 646 THR A N 1
ATOM 4879 C CA . THR A 1 646 ? -1.815 3.170 -6.089 1.00 95.88 646 THR A CA 1
ATOM 4880 C C . THR A 1 646 ? -0.733 4.170 -6.517 1.00 95.88 646 THR A C 1
ATOM 4882 O O . THR A 1 646 ? -0.891 4.924 -7.468 1.00 95.88 646 THR A O 1
ATOM 4885 N N . THR A 1 647 ? 0.403 4.196 -5.835 1.00 92.31 647 THR A N 1
ATOM 4886 C CA . THR A 1 647 ? 1.601 4.930 -6.238 1.00 92.31 647 THR A CA 1
ATOM 4887 C C . THR A 1 647 ? 2.830 4.144 -5.812 1.00 92.31 647 THR A C 1
ATOM 4889 O O . THR A 1 647 ? 2.755 3.304 -4.915 1.00 92.31 647 THR A O 1
ATOM 4892 N N . ASN A 1 648 ? 3.971 4.413 -6.437 1.00 89.12 648 ASN A N 1
ATOM 4893 C CA . ASN A 1 648 ? 5.246 3.893 -5.975 1.00 89.12 648 ASN A CA 1
ATOM 4894 C C . ASN A 1 648 ? 5.800 4.808 -4.869 1.00 89.12 648 ASN A C 1
ATOM 4896 O O . ASN A 1 648 ? 6.263 5.910 -5.180 1.00 89.12 648 ASN A O 1
ATOM 4900 N N . PRO A 1 649 ? 5.812 4.374 -3.592 1.00 80.25 649 PRO A N 1
ATOM 4901 C CA . PRO A 1 649 ? 6.272 5.215 -2.488 1.00 80.25 649 PRO A CA 1
ATOM 4902 C C . PRO A 1 649 ? 7.753 5.597 -2.619 1.00 80.25 649 PRO A C 1
ATOM 4904 O O . PRO A 1 649 ? 8.153 6.645 -2.125 1.00 80.25 649 PRO A O 1
ATOM 4907 N N . MET A 1 650 ? 8.543 4.796 -3.342 1.00 75.31 650 MET A N 1
ATOM 4908 C CA . MET A 1 650 ? 9.976 5.016 -3.561 1.00 75.31 650 MET A CA 1
ATOM 4909 C C . MET A 1 650 ? 10.274 5.935 -4.751 1.00 75.31 650 MET A C 1
ATOM 4911 O O . MET A 1 650 ? 11.373 6.473 -4.858 1.00 75.31 650 MET A O 1
ATOM 4915 N N . ASN A 1 651 ? 9.322 6.093 -5.675 1.00 76.69 651 ASN A N 1
ATOM 4916 C CA . ASN A 1 651 ? 9.457 6.962 -6.841 1.00 76.69 651 ASN A CA 1
ATOM 4917 C C . ASN A 1 651 ? 8.084 7.465 -7.302 1.00 76.69 651 ASN A C 1
ATOM 4919 O O . ASN A 1 651 ? 7.540 7.006 -8.307 1.00 76.69 651 ASN A O 1
ATOM 4923 N N . ARG A 1 652 ? 7.536 8.438 -6.572 1.00 79.19 652 ARG A N 1
ATOM 4924 C CA . ARG A 1 652 ? 6.194 8.979 -6.846 1.00 79.19 652 ARG A CA 1
ATOM 4925 C C . ARG A 1 652 ? 6.078 9.708 -8.185 1.00 79.19 652 ARG A C 1
ATOM 4927 O O . ARG A 1 652 ? 4.971 9.885 -8.678 1.00 79.19 652 ARG A O 1
ATOM 4934 N N . ALA A 1 653 ? 7.202 10.135 -8.767 1.00 81.19 653 ALA A N 1
ATOM 4935 C CA . ALA A 1 653 ? 7.215 10.768 -10.084 1.00 81.19 653 ALA A CA 1
ATOM 4936 C C . ALA A 1 653 ? 6.821 9.785 -11.200 1.00 81.19 653 ALA A C 1
ATOM 4938 O O . ALA A 1 653 ? 6.334 10.208 -12.249 1.00 81.19 653 ALA A O 1
ATOM 4939 N N . ASP A 1 654 ? 6.997 8.478 -10.978 1.00 85.50 654 ASP A N 1
ATOM 4940 C CA . ASP A 1 654 ? 6.533 7.456 -11.909 1.00 85.50 654 ASP A CA 1
ATOM 4941 C C . ASP A 1 654 ? 5.064 7.090 -11.652 1.00 85.50 654 ASP A C 1
ATOM 4943 O O . ASP A 1 654 ? 4.738 6.120 -10.962 1.00 85.50 654 ASP A O 1
ATOM 4947 N N . PHE A 1 655 ? 4.167 7.862 -12.266 1.00 89.19 655 PHE A N 1
ATOM 4948 C CA . PHE A 1 655 ? 2.718 7.683 -12.154 1.00 89.19 655 PHE A CA 1
ATOM 4949 C C . PHE A 1 655 ? 2.205 6.343 -12.704 1.00 89.19 655 PHE A C 1
ATOM 4951 O O . PHE A 1 655 ? 1.046 6.003 -12.482 1.00 89.19 655 PHE A O 1
ATOM 4958 N N . ARG A 1 656 ? 3.007 5.587 -13.461 1.00 89.62 656 ARG A N 1
ATOM 4959 C CA . ARG A 1 656 ? 2.536 4.382 -14.166 1.00 89.62 656 ARG A CA 1
ATOM 4960 C C . ARG A 1 656 ? 2.373 3.197 -13.227 1.00 89.62 656 ARG A C 1
ATOM 4962 O O . ARG A 1 656 ? 1.536 2.322 -13.465 1.00 89.62 656 ARG A O 1
ATOM 4969 N N . THR A 1 657 ? 3.153 3.189 -12.152 1.00 91.75 657 THR A N 1
ATOM 4970 C CA . THR A 1 657 ? 3.328 2.025 -11.285 1.00 91.75 657 THR A CA 1
ATOM 4971 C C . THR A 1 657 ? 2.467 2.081 -10.027 1.00 91.75 657 THR A C 1
ATOM 4973 O O . THR A 1 657 ? 2.153 3.145 -9.490 1.00 91.75 657 THR A O 1
ATOM 4976 N N . VAL A 1 658 ? 2.071 0.896 -9.577 1.00 94.69 658 VAL A N 1
ATOM 4977 C CA . VAL A 1 658 ? 1.326 0.631 -8.347 1.00 94.69 658 VAL A CA 1
ATOM 4978 C C . VAL A 1 658 ? 2.158 -0.319 -7.496 1.00 94.69 658 VAL A C 1
ATOM 4980 O O . VAL A 1 658 ? 2.711 -1.287 -8.021 1.00 94.69 658 VAL A O 1
ATOM 4983 N N . TYR A 1 659 ? 2.265 -0.036 -6.201 1.00 93.56 659 TYR A N 1
ATOM 4984 C CA . TYR A 1 659 ? 3.073 -0.811 -5.265 1.00 93.56 659 TYR A CA 1
ATOM 4985 C C . TYR A 1 659 ? 2.197 -1.782 -4.471 1.00 93.56 659 TYR A C 1
ATOM 4987 O O . TYR A 1 659 ? 1.145 -1.398 -3.957 1.00 93.56 659 TYR A O 1
ATOM 4995 N N . VAL A 1 660 ? 2.635 -3.037 -4.355 1.00 93.56 660 VAL A N 1
ATOM 4996 C CA . VAL A 1 660 ? 1.868 -4.107 -3.707 1.00 93.56 660 VAL A CA 1
ATOM 4997 C C . VAL A 1 660 ? 2.753 -4.900 -2.751 1.00 93.56 660 VAL A C 1
ATOM 4999 O O . VAL A 1 660 ? 3.761 -5.471 -3.163 1.00 93.56 660 VAL A O 1
ATOM 5002 N N . ASN A 1 661 ? 2.340 -4.975 -1.487 1.00 90.88 661 ASN A N 1
ATOM 5003 C CA . ASN A 1 661 ? 2.854 -5.935 -0.515 1.00 90.88 661 ASN A CA 1
ATOM 5004 C C . ASN A 1 661 ? 1.951 -7.169 -0.476 1.00 90.88 661 ASN A C 1
ATOM 5006 O O . ASN A 1 661 ? 0.726 -7.035 -0.479 1.00 90.88 661 ASN A O 1
ATOM 5010 N N . VAL A 1 662 ? 2.552 -8.353 -0.367 1.00 90.94 662 VAL A N 1
ATOM 5011 C CA . VAL A 1 662 ? 1.839 -9.633 -0.267 1.00 90.94 662 VAL A CA 1
ATOM 5012 C C . VAL A 1 662 ? 2.435 -10.481 0.851 1.00 90.94 662 VAL A C 1
ATOM 5014 O O . VAL A 1 662 ? 3.653 -10.632 0.935 1.00 90.94 662 VAL A O 1
ATOM 5017 N N . SER A 1 663 ? 1.579 -11.088 1.668 1.00 86.00 663 SER A N 1
ATOM 5018 C CA . SER A 1 663 ? 1.942 -12.208 2.536 1.00 86.00 663 SER A CA 1
ATOM 5019 C C . SER A 1 663 ? 1.056 -13.419 2.246 1.00 86.00 663 SER A C 1
ATOM 5021 O O . SER A 1 663 ? -0.157 -13.256 2.066 1.00 86.00 663 SER A O 1
ATOM 5023 N N . PRO A 1 664 ? 1.623 -14.639 2.269 1.00 73.56 664 PRO A N 1
ATOM 5024 C CA . PRO A 1 664 ? 0.845 -15.875 2.279 1.00 73.56 664 PRO A CA 1
ATOM 5025 C C . PRO A 1 664 ? -0.041 -15.990 3.527 1.00 73.56 664 PRO A C 1
ATOM 5027 O O . PRO A 1 664 ? -1.140 -16.529 3.468 1.00 73.56 664 PRO A O 1
ATOM 5030 N N . MET A 1 665 ? 0.412 -15.459 4.668 1.00 67.56 665 MET A N 1
ATOM 5031 C CA . MET A 1 665 ? -0.385 -15.397 5.892 1.00 67.56 665 MET A CA 1
ATOM 5032 C C . MET A 1 665 ? -0.911 -13.976 6.078 1.00 67.56 665 MET A C 1
ATOM 5034 O O . MET A 1 665 ? -0.157 -13.038 6.329 1.00 67.56 665 MET A O 1
ATOM 5038 N N . VAL A 1 666 ? -2.228 -13.831 5.949 1.00 57.91 666 VAL A N 1
ATOM 5039 C CA . VAL A 1 666 ? -2.955 -12.550 5.964 1.00 57.91 666 VAL A CA 1
ATOM 5040 C C . VAL A 1 666 ? -2.641 -11.678 7.186 1.00 57.91 666 VAL A C 1
ATOM 5042 O O . VAL A 1 666 ? -2.622 -10.455 7.069 1.00 57.91 666 VAL A O 1
ATOM 5045 N N . THR A 1 667 ? -2.392 -12.291 8.344 1.00 56.91 667 THR A N 1
ATOM 5046 C CA . THR A 1 667 ? -2.049 -11.583 9.586 1.00 56.91 667 THR A CA 1
ATOM 5047 C C . THR A 1 667 ? -0.717 -10.845 9.459 1.00 56.91 667 THR A C 1
ATOM 5049 O O . THR A 1 667 ? -0.607 -9.679 9.805 1.00 56.91 667 THR A O 1
ATOM 5052 N N . ASP A 1 668 ? 0.284 -11.441 8.821 1.00 53.88 668 ASP A N 1
ATOM 5053 C CA . ASP A 1 668 ? 1.661 -10.973 8.981 1.00 53.88 668 ASP A CA 1
ATOM 5054 C C . ASP A 1 668 ? 1.964 -9.611 8.327 1.00 53.88 668 ASP A C 1
ATOM 5056 O O . ASP A 1 668 ? 2.896 -8.926 8.753 1.00 53.88 668 ASP A O 1
ATOM 5060 N N . VAL A 1 669 ? 1.175 -9.182 7.327 1.00 51.94 669 VAL A N 1
ATOM 5061 C CA . VAL A 1 669 ? 1.344 -7.856 6.686 1.00 51.94 669 VAL A CA 1
ATOM 5062 C C . VAL A 1 669 ? 0.808 -6.737 7.563 1.00 51.94 669 VAL A C 1
ATOM 5064 O O . VAL A 1 669 ? 1.437 -5.685 7.661 1.00 51.94 669 VAL A O 1
ATOM 5067 N N . VAL A 1 670 ? -0.367 -6.946 8.160 1.00 50.78 670 VAL A N 1
ATOM 5068 C CA . VAL A 1 670 ? -1.051 -5.926 8.967 1.00 50.78 670 VAL A CA 1
ATOM 5069 C C . VAL A 1 670 ? -0.325 -5.756 10.303 1.00 50.78 670 VAL A C 1
ATOM 5071 O O . VAL A 1 670 ? -0.200 -4.639 10.801 1.00 50.78 670 VAL A O 1
ATOM 5074 N N . ASP A 1 671 ? 0.214 -6.856 10.825 1.00 57.03 671 ASP A N 1
ATOM 5075 C CA . ASP A 1 671 ? 0.884 -6.939 12.122 1.00 57.03 671 ASP A CA 1
ATOM 5076 C C . ASP A 1 671 ? 2.378 -6.568 12.042 1.00 57.03 671 ASP A C 1
ATOM 5078 O O . ASP A 1 671 ? 3.042 -6.435 13.070 1.00 57.03 671 ASP A O 1
ATOM 5082 N N . GLY A 1 672 ? 2.942 -6.483 10.828 1.00 57.28 672 GLY A N 1
ATOM 5083 C CA . GLY A 1 672 ? 4.370 -6.231 10.593 1.00 57.28 672 GLY A CA 1
ATOM 5084 C C . GLY A 1 672 ? 5.306 -7.318 11.145 1.00 57.28 672 GLY A C 1
ATOM 5085 O O . GLY A 1 672 ? 6.494 -7.061 11.380 1.00 57.28 672 GLY A O 1
ATOM 5086 N N . SER A 1 673 ? 4.786 -8.524 11.399 1.00 61.91 673 SER A N 1
ATOM 5087 C CA . SER A 1 673 ? 5.521 -9.621 12.040 1.00 61.91 673 SER A CA 1
ATOM 5088 C C . SER A 1 673 ? 6.571 -10.223 11.097 1.00 61.91 673 SER A C 1
ATOM 5090 O O . SER A 1 673 ? 7.720 -10.414 11.518 1.00 61.91 673 SER A O 1
ATOM 5092 N N . ALA A 1 674 ? 6.218 -10.407 9.821 1.00 68.31 674 ALA A N 1
ATOM 5093 C CA . ALA A 1 674 ? 7.087 -10.897 8.753 1.00 68.31 674 ALA A CA 1
ATOM 5094 C C . ALA A 1 674 ? 7.361 -9.814 7.700 1.00 68.31 674 ALA A C 1
ATOM 5096 O O . ALA A 1 674 ? 6.571 -8.888 7.506 1.00 68.31 674 ALA A O 1
ATOM 5097 N N . LEU A 1 675 ? 8.489 -9.926 6.999 1.00 76.88 675 LEU A N 1
ATOM 5098 C CA . LEU A 1 675 ? 8.779 -9.084 5.845 1.00 76.88 675 LEU A CA 1
ATOM 5099 C C . LEU A 1 675 ? 7.967 -9.609 4.644 1.00 76.88 675 LEU A C 1
ATOM 5101 O O . LEU A 1 675 ? 8.233 -10.721 4.185 1.00 76.88 675 LEU A O 1
ATOM 5105 N N . PRO A 1 676 ? 6.982 -8.856 4.116 1.00 85.25 676 PRO A N 1
ATOM 5106 C CA . PRO A 1 676 ? 6.170 -9.321 2.999 1.00 85.25 676 PRO A CA 1
ATOM 5107 C C . PRO A 1 676 ? 6.955 -9.293 1.686 1.00 85.25 676 PRO A C 1
ATOM 5109 O O . PRO A 1 676 ? 7.935 -8.550 1.531 1.00 85.25 676 PRO A O 1
ATOM 5112 N N . MET A 1 677 ? 6.458 -10.056 0.714 1.00 88.75 677 MET A N 1
ATOM 5113 C CA . MET A 1 677 ? 6.866 -9.933 -0.682 1.00 88.75 677 MET A CA 1
ATOM 5114 C C . MET A 1 677 ? 6.426 -8.567 -1.221 1.00 88.75 677 MET A C 1
ATOM 5116 O O . MET A 1 677 ? 5.369 -8.055 -0.849 1.00 88.75 677 MET A O 1
ATOM 5120 N N . GLN A 1 678 ? 7.240 -7.969 -2.087 1.00 88.69 678 GLN A N 1
ATOM 5121 C CA . GLN A 1 678 ? 7.062 -6.605 -2.583 1.00 88.69 678 GLN A CA 1
ATOM 5122 C C . GLN A 1 678 ? 7.104 -6.597 -4.106 1.00 88.69 678 GLN A C 1
ATOM 5124 O O . GLN A 1 678 ? 8.064 -7.089 -4.707 1.00 88.69 678 GLN A O 1
ATOM 5129 N N . TYR A 1 679 ? 6.101 -5.979 -4.721 1.00 90.44 679 TYR A N 1
ATOM 5130 C CA . TYR A 1 679 ? 5.938 -5.930 -6.169 1.00 90.44 679 TYR A CA 1
ATOM 5131 C C . TYR A 1 679 ? 5.604 -4.522 -6.654 1.00 90.44 679 TYR A C 1
ATOM 5133 O O . TYR A 1 679 ? 4.971 -3.732 -5.952 1.00 90.44 679 TYR A O 1
ATOM 5141 N N . LEU A 1 680 ? 5.987 -4.239 -7.896 1.00 90.94 680 LEU A N 1
ATOM 5142 C CA . LEU A 1 680 ? 5.459 -3.122 -8.675 1.00 90.94 680 LEU A CA 1
ATOM 5143 C C . LEU A 1 680 ? 4.710 -3.672 -9.879 1.00 90.94 680 LEU A C 1
ATOM 5145 O O . LEU A 1 680 ? 5.196 -4.603 -10.513 1.00 90.94 680 LEU A O 1
ATOM 5149 N N . TYR A 1 681 ? 3.566 -3.078 -10.202 1.00 92.50 681 TYR A N 1
ATOM 5150 C CA . TYR A 1 681 ? 2.816 -3.376 -11.421 1.00 92.50 681 TYR A CA 1
ATOM 5151 C C . TYR A 1 681 ? 2.579 -2.097 -12.214 1.00 92.50 681 TYR A C 1
ATOM 5153 O O . TYR A 1 681 ? 2.154 -1.086 -11.643 1.00 92.50 681 TYR A O 1
ATOM 5161 N N . SER A 1 682 ? 2.825 -2.133 -13.525 1.00 90.69 682 SER A N 1
ATOM 5162 C CA . SER A 1 682 ? 2.435 -1.037 -14.409 1.00 90.69 682 SER A CA 1
ATOM 5163 C C . SER A 1 682 ? 0.943 -1.127 -14.717 1.00 90.69 682 SER A C 1
ATOM 5165 O O . SER A 1 682 ? 0.409 -2.169 -15.098 1.00 90.69 682 SER A O 1
ATOM 5167 N N . THR A 1 683 ? 0.261 0.003 -14.566 1.00 92.88 683 THR A N 1
ATOM 5168 C CA . THR A 1 683 ? -1.157 0.176 -14.918 1.00 92.88 683 THR A CA 1
ATOM 5169 C C . THR A 1 683 ? -1.346 0.870 -16.263 1.00 92.88 683 THR A C 1
ATOM 5171 O O . THR A 1 683 ? -2.477 1.195 -16.617 1.00 92.88 683 THR A O 1
ATOM 5174 N N . VAL A 1 684 ? -0.251 1.091 -16.999 1.00 88.94 684 VAL A N 1
ATOM 5175 C CA . VAL A 1 684 ? -0.235 1.700 -18.334 1.00 88.94 684 VAL A CA 1
ATOM 5176 C C . VAL A 1 684 ? 0.272 0.690 -19.354 1.00 88.94 684 VAL A C 1
ATOM 5178 O O . VAL A 1 684 ? -0.451 0.315 -20.265 1.00 88.94 684 VAL A O 1
ATOM 5181 N N . GLU A 1 685 ? 1.494 0.203 -19.187 1.00 81.62 685 GLU A N 1
ATOM 5182 C CA . GLU A 1 685 ? 2.083 -0.752 -20.130 1.00 81.62 685 GLU A CA 1
ATOM 5183 C C . GLU A 1 685 ? 1.806 -2.218 -19.755 1.00 81.62 685 GLU A C 1
ATOM 5185 O O . GLU A 1 685 ? 1.974 -3.110 -20.581 1.00 81.62 685 GLU A O 1
ATOM 5190 N N . GLY A 1 686 ? 1.337 -2.462 -18.527 1.00 81.69 686 GLY A N 1
ATOM 5191 C CA . GLY A 1 686 ? 1.120 -3.804 -17.991 1.00 81.69 686 GLY A CA 1
ATOM 5192 C C . GLY A 1 686 ? 2.405 -4.482 -17.520 1.00 81.69 686 GLY A C 1
ATOM 5193 O O . GLY A 1 686 ? 3.513 -3.981 -17.706 1.00 81.69 686 GLY A O 1
ATOM 5194 N N . GLY A 1 687 ? 2.241 -5.638 -16.880 1.00 80.88 687 GLY A N 1
ATOM 5195 C CA . GLY A 1 687 ? 3.343 -6.405 -16.314 1.00 80.88 687 GLY A CA 1
ATOM 5196 C C . GLY A 1 687 ? 3.762 -5.925 -14.926 1.00 80.88 687 GLY A C 1
ATOM 5197 O O . GLY A 1 687 ? 3.422 -4.827 -14.473 1.00 80.88 687 GLY A O 1
ATOM 5198 N N . GLY A 1 688 ? 4.507 -6.790 -14.241 1.00 85.75 688 GLY A N 1
ATOM 5199 C CA . GLY A 1 688 ? 5.009 -6.526 -12.903 1.00 85.75 688 GLY A CA 1
ATOM 5200 C C . GLY A 1 688 ? 6.460 -6.930 -12.710 1.00 85.75 688 GLY A C 1
ATOM 5201 O O . GLY A 1 688 ? 7.047 -7.661 -13.515 1.00 85.75 688 GLY A O 1
ATOM 5202 N N . ARG A 1 689 ? 7.027 -6.450 -11.606 1.00 84.06 689 ARG A N 1
ATOM 5203 C CA . ARG A 1 689 ? 8.397 -6.708 -11.171 1.00 84.06 689 ARG A CA 1
ATOM 5204 C C . ARG A 1 689 ? 8.427 -7.094 -9.700 1.00 84.06 689 ARG A C 1
ATOM 5206 O O . ARG A 1 689 ? 7.850 -6.398 -8.862 1.00 84.06 689 ARG A O 1
ATOM 5213 N N . THR A 1 690 ? 9.175 -8.148 -9.390 1.00 86.00 690 THR A N 1
ATOM 5214 C CA . THR A 1 690 ? 9.458 -8.569 -8.016 1.00 86.00 690 THR A CA 1
ATOM 5215 C C . THR A 1 690 ? 10.598 -7.728 -7.440 1.00 86.00 690 THR A C 1
ATOM 5217 O O . THR A 1 690 ? 11.730 -7.769 -7.921 1.00 86.00 690 THR A O 1
ATOM 5220 N N . LEU A 1 691 ? 10.306 -6.937 -6.407 1.00 80.88 691 LEU A N 1
ATOM 5221 C CA . LEU A 1 691 ? 11.299 -6.115 -5.709 1.00 80.88 691 LEU A CA 1
ATOM 5222 C C . LEU A 1 691 ? 11.986 -6.881 -4.578 1.00 80.88 691 LEU A C 1
ATOM 5224 O O . LEU A 1 691 ? 13.196 -6.764 -4.393 1.00 80.88 691 LEU A O 1
ATOM 5228 N N . SER A 1 692 ? 11.213 -7.650 -3.815 1.00 81.75 692 SER A N 1
ATOM 5229 C CA . SER A 1 692 ? 11.695 -8.417 -2.669 1.00 81.75 692 SER A CA 1
ATOM 5230 C C . SER A 1 692 ? 10.793 -9.621 -2.434 1.00 81.75 692 SER A C 1
ATOM 5232 O O . SER A 1 692 ? 9.577 -9.495 -2.547 1.00 81.75 692 SER A O 1
ATOM 5234 N N . LEU A 1 693 ? 11.381 -10.759 -2.063 1.00 82.69 693 LEU A N 1
ATOM 5235 C CA . LEU A 1 693 ? 10.630 -11.925 -1.584 1.00 82.69 693 LEU A CA 1
ATOM 5236 C C . LEU A 1 693 ? 10.328 -11.851 -0.080 1.00 82.69 693 LEU A C 1
ATOM 5238 O O . LEU A 1 693 ? 9.603 -12.686 0.448 1.00 82.69 693 LEU A O 1
ATOM 5242 N N . GLY A 1 694 ? 10.856 -10.841 0.615 1.00 80.88 694 GLY A N 1
ATOM 5243 C CA . GLY A 1 694 ? 10.695 -10.739 2.058 1.00 80.88 694 GLY A CA 1
ATOM 5244 C C . GLY A 1 694 ? 11.250 -11.976 2.767 1.00 80.88 694 GLY A C 1
ATOM 5245 O O . GLY A 1 694 ? 12.378 -12.382 2.489 1.00 80.88 694 GLY A O 1
ATOM 5246 N N . ASP A 1 695 ? 10.443 -12.569 3.645 1.00 79.12 695 ASP A N 1
ATOM 5247 C CA . ASP A 1 695 ? 10.763 -13.819 4.349 1.00 79.12 695 ASP A CA 1
ATOM 5248 C C . ASP A 1 695 ? 10.315 -15.086 3.583 1.00 79.12 695 ASP A C 1
ATOM 5250 O O . ASP A 1 695 ? 10.495 -16.201 4.075 1.00 79.12 695 ASP A O 1
ATOM 5254 N N . ALA A 1 696 ? 9.723 -14.951 2.389 1.00 81.62 696 ALA A N 1
ATOM 5255 C CA . ALA A 1 696 ? 9.261 -16.091 1.600 1.00 81.62 696 ALA A CA 1
ATOM 5256 C C . ALA A 1 696 ? 10.425 -16.845 0.930 1.00 81.62 696 ALA A C 1
ATOM 5258 O O . ALA A 1 696 ? 11.366 -16.245 0.409 1.00 81.62 696 ALA A O 1
ATOM 5259 N N . GLU A 1 697 ? 10.331 -18.179 0.884 1.00 78.38 697 GLU A N 1
ATOM 5260 C CA . GLU A 1 697 ? 11.338 -19.036 0.233 1.00 78.38 697 GLU A CA 1
ATOM 5261 C C . GLU A 1 697 ? 11.251 -19.010 -1.301 1.00 78.38 697 GLU A C 1
ATOM 5263 O O . GLU A 1 697 ? 12.241 -19.256 -1.991 1.00 78.38 697 GLU A O 1
ATOM 5268 N N . SER A 1 698 ? 10.066 -18.727 -1.846 1.00 82.44 698 SER A N 1
ATOM 5269 C CA . SER A 1 698 ? 9.809 -18.698 -3.283 1.00 82.44 698 SER A CA 1
ATOM 5270 C C . SER A 1 698 ? 8.837 -17.587 -3.659 1.00 82.44 698 SER A C 1
ATOM 5272 O O . SER A 1 698 ? 7.974 -17.217 -2.866 1.00 82.44 698 SER A O 1
ATOM 5274 N N . ASP A 1 699 ? 8.956 -17.104 -4.896 1.00 86.44 699 ASP A N 1
ATOM 5275 C CA . ASP A 1 699 ? 8.016 -16.139 -5.472 1.00 86.44 699 ASP A CA 1
ATOM 5276 C C . ASP A 1 699 ? 6.626 -16.753 -5.714 1.00 86.44 699 ASP A C 1
ATOM 5278 O O . ASP A 1 699 ? 6.454 -17.977 -5.695 1.00 86.44 699 ASP A O 1
ATOM 5282 N N . LEU A 1 700 ? 5.653 -15.883 -5.974 1.00 88.25 700 LEU A N 1
ATOM 5283 C CA . LEU A 1 700 ? 4.289 -16.242 -6.340 1.00 88.25 700 LEU A CA 1
ATOM 5284 C C . LEU A 1 700 ? 4.226 -16.966 -7.694 1.00 88.25 700 LEU A C 1
ATOM 5286 O O . LEU A 1 700 ? 5.116 -16.864 -8.544 1.00 88.25 700 LEU A O 1
ATOM 5290 N N . ASP A 1 701 ? 3.143 -17.717 -7.895 1.00 87.19 701 ASP A N 1
ATOM 5291 C CA . ASP A 1 701 ? 2.867 -18.355 -9.177 1.00 87.19 701 ASP A CA 1
ATOM 5292 C C . ASP A 1 701 ? 2.267 -17.369 -10.200 1.00 87.19 701 ASP A C 1
ATOM 5294 O O . ASP A 1 701 ? 1.902 -16.229 -9.898 1.00 87.19 701 ASP A O 1
ATOM 5298 N N . GLU A 1 702 ? 2.177 -17.808 -11.458 1.00 84.75 702 GLU A N 1
ATOM 5299 C CA . GLU A 1 702 ? 1.669 -16.980 -12.558 1.00 84.75 702 GLU A CA 1
ATOM 5300 C C . GLU A 1 702 ? 0.234 -16.504 -12.325 1.00 84.75 702 GLU A C 1
ATOM 5302 O O . GLU A 1 702 ? -0.091 -15.351 -12.606 1.00 84.75 702 GLU A O 1
ATOM 5307 N N . ARG A 1 703 ? -0.614 -17.363 -11.760 1.00 87.88 703 ARG A N 1
ATOM 5308 C CA . ARG A 1 703 ? -2.006 -17.017 -11.494 1.00 87.88 703 ARG A CA 1
ATOM 5309 C C . ARG A 1 703 ? -2.103 -15.893 -10.468 1.00 87.88 703 ARG A C 1
ATOM 5311 O O . ARG A 1 703 ? -2.867 -14.949 -10.677 1.00 87.88 703 ARG A O 1
ATOM 5318 N N . ALA A 1 704 ? -1.351 -15.993 -9.376 1.00 90.19 704 ALA A N 1
ATOM 5319 C CA . ALA A 1 704 ? -1.307 -14.963 -8.353 1.00 90.19 704 ALA A CA 1
ATOM 5320 C C . ALA A 1 704 ? -0.799 -13.642 -8.948 1.00 90.19 704 ALA A C 1
ATOM 5322 O O . ALA A 1 704 ? -1.435 -12.609 -8.749 1.00 90.19 704 ALA A O 1
ATOM 5323 N N . HIS A 1 705 ? 0.254 -13.660 -9.773 1.00 90.44 705 HIS A N 1
ATOM 5324 C CA . HIS A 1 705 ? 0.718 -12.457 -10.477 1.00 90.44 705 HIS A CA 1
ATOM 5325 C C . HIS A 1 705 ? -0.354 -11.830 -11.379 1.00 90.44 705 HIS A C 1
ATOM 5327 O O . HIS A 1 705 ? -0.540 -10.612 -11.356 1.00 90.44 705 HIS A O 1
ATOM 5333 N N . GLU A 1 706 ? -1.125 -12.630 -12.120 1.00 88.88 706 GLU A N 1
ATOM 5334 C CA . GLU A 1 706 ? -2.244 -12.102 -12.904 1.00 88.88 706 GLU A CA 1
ATOM 5335 C C . GLU A 1 706 ? -3.347 -11.490 -12.028 1.00 88.88 706 GLU A C 1
ATOM 5337 O O . GLU A 1 706 ? -3.944 -10.474 -12.396 1.00 88.88 706 GLU A O 1
ATOM 5342 N N . GLN A 1 707 ? -3.659 -12.096 -10.877 1.00 91.56 707 GLN A N 1
ATOM 5343 C CA . GLN A 1 707 ? -4.604 -11.512 -9.921 1.00 91.56 707 GLN A CA 1
ATOM 5344 C C . GLN A 1 707 ? -4.091 -10.167 -9.398 1.00 91.56 707 GLN A C 1
ATOM 5346 O O . GLN A 1 707 ? -4.857 -9.207 -9.355 1.00 91.56 707 GLN A O 1
ATOM 5351 N N . LEU A 1 708 ? -2.799 -10.055 -9.086 1.00 93.69 708 LEU A N 1
ATOM 5352 C CA . LEU A 1 708 ? -2.190 -8.802 -8.636 1.00 93.69 708 LEU A CA 1
ATOM 5353 C C . LEU A 1 708 ? -2.165 -7.726 -9.730 1.00 93.69 708 LEU A C 1
ATOM 5355 O O . LEU A 1 708 ? -2.446 -6.565 -9.437 1.00 93.69 708 LEU A O 1
ATOM 5359 N N . GLN A 1 709 ? -1.928 -8.087 -10.994 1.00 92.94 709 GLN A N 1
ATOM 5360 C CA . GLN A 1 709 ? -2.058 -7.150 -12.116 1.00 92.94 709 GLN A CA 1
ATOM 5361 C C . GLN A 1 709 ? -3.501 -6.635 -12.247 1.00 92.94 709 GLN A C 1
ATOM 5363 O O . GLN A 1 709 ? -3.723 -5.433 -12.408 1.00 92.94 709 GLN A O 1
ATOM 5368 N N . ARG A 1 710 ? -4.499 -7.527 -12.142 1.00 92.94 710 ARG A N 1
ATOM 5369 C CA . ARG A 1 710 ? -5.925 -7.147 -12.141 1.00 92.94 710 ARG A CA 1
ATOM 5370 C C . ARG A 1 710 ? -6.252 -6.230 -10.963 1.00 92.94 710 ARG A C 1
ATOM 5372 O O . ARG A 1 710 ? -6.962 -5.241 -11.144 1.00 92.94 710 ARG A O 1
ATOM 5379 N N . LEU A 1 711 ? -5.708 -6.525 -9.783 1.00 95.75 711 LEU A N 1
ATOM 5380 C CA . LEU A 1 711 ? -5.848 -5.699 -8.589 1.00 95.75 711 LEU A CA 1
ATOM 5381 C C . LEU A 1 711 ? -5.225 -4.312 -8.773 1.00 95.75 711 LEU A C 1
ATOM 5383 O O . LEU A 1 711 ? -5.839 -3.328 -8.381 1.00 95.75 711 LEU A O 1
ATOM 5387 N N . ALA A 1 712 ? -4.052 -4.208 -9.399 1.00 96.19 712 ALA A N 1
ATOM 5388 C CA . ALA A 1 712 ? -3.404 -2.926 -9.665 1.00 96.19 712 ALA A CA 1
ATOM 5389 C C . ALA A 1 712 ? -4.258 -2.032 -10.577 1.00 96.19 712 ALA A C 1
ATOM 5391 O O . ALA A 1 712 ? -4.464 -0.854 -10.275 1.00 96.19 712 ALA A O 1
ATOM 5392 N N . VAL A 1 713 ? -4.825 -2.603 -11.647 1.00 96.25 713 VAL A N 1
ATOM 5393 C CA . VAL A 1 713 ? -5.756 -1.888 -12.536 1.00 96.25 713 VAL A CA 1
ATOM 5394 C C . VAL A 1 713 ? -7.030 -1.498 -11.785 1.00 96.25 713 VAL A C 1
ATOM 5396 O O . VAL A 1 713 ? -7.437 -0.338 -11.831 1.00 96.25 713 VAL A O 1
ATOM 5399 N N . ALA A 1 714 ? -7.633 -2.424 -11.032 1.00 96.75 714 ALA A N 1
ATOM 5400 C CA . ALA A 1 714 ? -8.809 -2.139 -10.209 1.00 96.75 714 ALA A CA 1
ATOM 5401 C C . ALA A 1 714 ? -8.538 -1.025 -9.185 1.00 96.75 714 ALA A C 1
ATOM 5403 O O . ALA A 1 714 ? -9.349 -0.113 -9.043 1.00 96.75 714 ALA A O 1
ATOM 5404 N N . GLY A 1 715 ? -7.375 -1.048 -8.533 1.00 97.00 715 GLY A N 1
ATOM 5405 C CA . GLY A 1 715 ? -6.928 -0.013 -7.610 1.00 97.00 715 GLY A CA 1
ATOM 5406 C C . GLY A 1 715 ? -6.877 1.357 -8.278 1.00 97.00 715 GLY A C 1
ATOM 5407 O O . GLY A 1 715 ? -7.383 2.322 -7.715 1.00 97.00 715 GLY A O 1
ATOM 5408 N N . ARG A 1 716 ? -6.366 1.450 -9.513 1.00 96.44 716 ARG A N 1
ATOM 5409 C CA . ARG A 1 716 ? -6.323 2.713 -10.264 1.00 96.44 716 ARG A CA 1
ATOM 5410 C C . ARG A 1 716 ? -7.708 3.224 -10.677 1.00 96.44 716 ARG A C 1
ATOM 5412 O O . ARG A 1 716 ? -7.959 4.426 -10.616 1.00 96.44 716 ARG A O 1
ATOM 5419 N N . LEU A 1 717 ? -8.625 2.325 -11.037 1.00 97.06 717 LEU A N 1
ATOM 5420 C CA . LEU A 1 717 ? -10.026 2.679 -11.304 1.00 97.06 717 LEU A CA 1
ATOM 5421 C C . LEU A 1 717 ? -10.720 3.210 -10.038 1.00 97.06 717 LEU A C 1
ATOM 5423 O O . LEU A 1 717 ? -11.436 4.211 -10.086 1.00 97.06 717 LEU A O 1
ATOM 5427 N N . LEU A 1 718 ? -10.480 2.567 -8.892 1.00 97.12 718 LEU A N 1
ATOM 5428 C CA . LEU A 1 718 ? -11.014 2.999 -7.600 1.00 97.12 718 LEU A CA 1
ATOM 5429 C C . LEU A 1 718 ? -10.376 4.314 -7.135 1.00 97.12 718 LEU A C 1
ATOM 5431 O O . LEU A 1 718 ? -11.095 5.189 -6.663 1.00 97.12 718 LEU A O 1
ATOM 5435 N N . GLN A 1 719 ? -9.072 4.512 -7.344 1.00 96.19 719 GLN A N 1
ATOM 5436 C CA . GLN A 1 719 ? -8.390 5.783 -7.083 1.00 96.19 719 GLN A CA 1
ATOM 5437 C C . GLN A 1 719 ? -9.119 6.946 -7.758 1.00 96.19 719 GLN A C 1
ATOM 5439 O O . GLN A 1 719 ? -9.375 7.965 -7.124 1.00 96.19 719 GLN A O 1
ATOM 5444 N N . ALA A 1 720 ? -9.500 6.791 -9.028 1.00 95.69 720 ALA A N 1
ATOM 5445 C CA . ALA A 1 720 ? -10.194 7.846 -9.753 1.00 95.69 720 ALA A CA 1
ATOM 5446 C C . ALA A 1 720 ? -11.559 8.192 -9.118 1.00 95.69 720 ALA A C 1
ATOM 5448 O O . ALA A 1 720 ? -11.953 9.358 -9.054 1.00 95.69 720 ALA A O 1
ATOM 5449 N N . HIS A 1 721 ? -12.270 7.198 -8.581 1.00 95.31 721 HIS A N 1
ATOM 5450 C CA . HIS A 1 721 ? -13.498 7.449 -7.832 1.00 95.31 721 HIS A CA 1
ATOM 5451 C C . HIS A 1 721 ? -13.238 8.186 -6.511 1.00 95.31 721 HIS A C 1
ATOM 5453 O O . HIS A 1 721 ? -13.860 9.219 -6.270 1.00 95.31 721 HIS A O 1
ATOM 5459 N N . PHE A 1 722 ? -12.318 7.672 -5.692 1.00 94.31 722 PHE A N 1
ATOM 5460 C CA . PHE A 1 722 ? -12.046 8.163 -4.336 1.00 94.31 722 PHE A CA 1
ATOM 5461 C C . PHE A 1 722 ? -11.173 9.424 -4.284 1.00 94.31 722 PHE A C 1
ATOM 5463 O O . PHE A 1 722 ? -11.027 10.023 -3.219 1.00 94.31 722 PHE A O 1
ATOM 5470 N N . SER A 1 723 ? -10.599 9.854 -5.409 1.00 92.56 723 SER A N 1
ATOM 5471 C CA . SER A 1 723 ? -9.853 11.107 -5.474 1.00 92.56 723 SER A CA 1
ATOM 5472 C C . SER A 1 723 ? -10.792 12.303 -5.239 1.00 92.56 723 SER A C 1
ATOM 5474 O O . SER A 1 723 ? -11.870 12.352 -5.841 1.00 92.56 723 SER A O 1
ATOM 5476 N N . PRO A 1 724 ? -10.405 13.272 -4.387 1.00 89.50 724 PRO A N 1
ATOM 5477 C CA . PRO A 1 724 ? -11.237 14.420 -4.026 1.00 89.50 724 PRO A CA 1
ATOM 5478 C C . PRO A 1 724 ? -11.415 15.431 -5.166 1.00 89.50 724 PRO A C 1
ATOM 5480 O O . PRO A 1 724 ? -12.356 16.223 -5.141 1.00 89.50 724 PRO A O 1
ATOM 5483 N N . ASP A 1 725 ? -10.532 15.417 -6.164 1.00 91.19 725 ASP A N 1
ATOM 5484 C CA . ASP A 1 725 ? -10.533 16.365 -7.274 1.00 91.19 725 ASP A CA 1
ATOM 5485 C C . ASP A 1 725 ? -10.503 15.650 -8.638 1.00 91.19 725 ASP A C 1
ATOM 5487 O O . ASP A 1 725 ? -10.615 14.427 -8.733 1.00 91.19 725 ASP A O 1
ATOM 5491 N N . TYR A 1 726 ? -10.454 16.427 -9.721 1.00 89.81 726 TYR A N 1
ATOM 5492 C CA . TYR A 1 726 ? -10.444 15.921 -11.099 1.00 89.81 726 TYR A CA 1
ATOM 5493 C C . TYR A 1 726 ? -9.030 15.758 -11.679 1.00 89.81 726 TYR A C 1
ATOM 5495 O O . TYR A 1 726 ? -8.892 15.467 -12.864 1.00 89.81 726 TYR A O 1
ATOM 5503 N N . THR A 1 727 ? -7.978 15.939 -10.872 1.00 89.31 727 THR A N 1
ATOM 5504 C CA . THR A 1 727 ? -6.617 15.519 -11.251 1.00 89.31 727 THR A CA 1
ATOM 5505 C C . THR A 1 727 ? -6.473 14.006 -11.143 1.00 89.31 727 THR A C 1
ATOM 5507 O O . THR A 1 727 ? -5.645 13.414 -11.830 1.00 89.31 727 THR A O 1
ATOM 5510 N N . PHE A 1 728 ? -7.298 13.380 -10.293 1.00 91.88 728 PHE A N 1
ATOM 5511 C CA . PHE A 1 728 ? -7.266 11.951 -9.998 1.00 91.88 728 PHE A CA 1
ATOM 5512 C C . PHE A 1 728 ? -5.901 11.467 -9.483 1.00 91.88 728 PHE A C 1
ATOM 5514 O O . PHE A 1 728 ? -5.635 10.268 -9.503 1.00 91.88 728 PHE A O 1
ATOM 5521 N N . ASP A 1 729 ? -5.047 12.378 -9.003 1.00 87.25 729 ASP A N 1
ATOM 5522 C CA . ASP A 1 729 ? -3.660 12.094 -8.618 1.00 87.25 729 ASP A CA 1
ATOM 5523 C C . ASP A 1 729 ? -3.504 11.668 -7.159 1.00 87.25 729 ASP A C 1
ATOM 5525 O O . ASP A 1 729 ? -2.449 11.164 -6.782 1.00 87.25 729 ASP A O 1
ATOM 5529 N N . SER A 1 730 ? -4.550 11.810 -6.340 1.00 90.75 730 SER A N 1
ATOM 5530 C CA . SER A 1 730 ? -4.522 11.373 -4.941 1.00 90.75 730 SER A CA 1
ATOM 5531 C C . SER A 1 730 ? -4.523 9.843 -4.857 1.00 90.75 730 SER A C 1
ATOM 5533 O O . SER A 1 730 ? -5.535 9.234 -5.211 1.00 90.75 730 SER A O 1
ATOM 5535 N N . PRO A 1 731 ? -3.430 9.204 -4.403 1.00 92.88 731 PRO A N 1
ATOM 5536 C CA . PRO A 1 731 ? -3.359 7.754 -4.302 1.00 92.88 731 PRO A CA 1
ATOM 5537 C C . PRO A 1 731 ? -4.268 7.214 -3.193 1.00 92.88 731 PRO A C 1
ATOM 5539 O O . PRO A 1 731 ? -4.616 7.916 -2.242 1.00 92.88 731 PRO A O 1
ATOM 5542 N N . VAL A 1 732 ? -4.614 5.934 -3.299 1.00 93.50 732 VAL A N 1
ATOM 5543 C CA . VAL A 1 732 ? -5.363 5.196 -2.277 1.00 93.50 732 VAL A CA 1
ATOM 5544 C C . VAL A 1 732 ? -4.546 4.023 -1.752 1.00 93.50 732 VAL A C 1
ATOM 5546 O O . VAL A 1 732 ? -3.733 3.445 -2.475 1.00 93.50 732 VAL A O 1
ATOM 5549 N N . ASP A 1 733 ? -4.785 3.702 -0.487 1.00 92.06 733 ASP A N 1
ATOM 5550 C CA . ASP A 1 733 ? -4.277 2.551 0.252 1.00 92.06 733 ASP A CA 1
ATOM 5551 C C . ASP A 1 733 ? -5.426 1.544 0.420 1.00 92.06 733 ASP A C 1
ATOM 5553 O O . ASP A 1 733 ? -6.503 1.886 0.924 1.00 92.06 733 ASP A O 1
ATOM 5557 N N . ILE A 1 734 ? -5.219 0.326 -0.078 1.00 94.38 734 ILE A N 1
ATOM 5558 C CA . ILE A 1 734 ? -6.215 -0.740 -0.170 1.00 94.38 734 ILE A CA 1
ATOM 5559 C C . ILE A 1 734 ? -5.680 -1.971 0.557 1.00 94.38 734 ILE A C 1
ATOM 5561 O O . ILE A 1 734 ? -4.690 -2.567 0.132 1.00 94.38 734 ILE A O 1
ATOM 5565 N N . GLU A 1 735 ? -6.389 -2.406 1.595 1.00 93.44 735 GLU A N 1
ATOM 5566 C CA . GLU A 1 735 ? -6.169 -3.713 2.213 1.00 93.44 735 GLU A CA 1
ATOM 5567 C C . GLU A 1 735 ? -7.051 -4.746 1.515 1.00 93.44 735 GLU A C 1
ATOM 5569 O O . GLU A 1 735 ? -8.260 -4.542 1.329 1.00 93.44 735 GLU A O 1
ATOM 5574 N N . TRP A 1 736 ? -6.453 -5.867 1.127 1.00 94.94 736 TRP A N 1
ATOM 5575 C CA . TRP A 1 736 ? -7.118 -6.866 0.305 1.00 94.94 736 TRP A CA 1
ATOM 5576 C C . TRP A 1 736 ? -6.713 -8.289 0.681 1.00 94.94 736 TRP A C 1
ATOM 5578 O O . TRP A 1 736 ? -5.614 -8.553 1.170 1.00 94.94 736 TRP A O 1
ATOM 5588 N N . LEU A 1 737 ? -7.627 -9.213 0.412 1.00 93.75 737 LEU A N 1
ATOM 5589 C CA . LEU A 1 737 ? -7.458 -10.653 0.544 1.00 93.75 737 LEU A CA 1
ATOM 5590 C C . LEU A 1 737 ? -7.765 -11.296 -0.804 1.00 93.75 737 LEU A C 1
ATOM 5592 O O . LEU A 1 737 ? -8.689 -10.854 -1.479 1.00 93.75 737 LEU A O 1
ATOM 5596 N N . ALA A 1 738 ? -7.042 -12.333 -1.199 1.00 92.19 738 ALA A N 1
ATOM 5597 C CA . ALA A 1 738 ? -7.325 -13.069 -2.423 1.00 92.19 738 ALA A CA 1
ATOM 5598 C C . ALA A 1 738 ? -7.629 -14.532 -2.115 1.00 92.19 738 ALA A C 1
ATOM 5600 O O . ALA A 1 738 ? -6.892 -15.201 -1.390 1.00 92.19 738 ALA A O 1
ATOM 5601 N N . ASP A 1 739 ? -8.721 -15.019 -2.690 1.00 89.00 739 ASP A N 1
ATOM 5602 C CA . ASP A 1 739 ? -8.939 -16.446 -2.886 1.00 89.00 739 ASP A CA 1
ATOM 5603 C C . ASP A 1 739 ? -8.622 -16.813 -4.343 1.00 89.00 739 ASP A C 1
ATOM 5605 O O . ASP A 1 739 ? -8.237 -15.967 -5.159 1.00 89.00 739 ASP A O 1
ATOM 5609 N N . ARG A 1 740 ? -8.803 -18.093 -4.672 1.00 82.69 740 ARG A N 1
ATOM 5610 C CA . ARG A 1 740 ? -8.678 -18.648 -6.022 1.00 82.69 740 ARG A CA 1
ATOM 5611 C C . ARG A 1 740 ? -9.230 -17.698 -7.104 1.00 82.69 740 ARG A C 1
ATOM 5613 O O . ARG A 1 740 ? -8.560 -17.446 -8.106 1.00 82.69 740 ARG A O 1
ATOM 5620 N N . ASP A 1 741 ? -10.441 -17.183 -6.938 1.00 83.81 741 ASP A N 1
ATOM 5621 C CA . ASP A 1 741 ? -11.220 -16.587 -8.025 1.00 83.81 741 ASP A CA 1
ATOM 5622 C C . ASP A 1 741 ? -11.484 -15.082 -7.835 1.00 83.81 741 ASP A C 1
ATOM 5624 O O . ASP A 1 741 ? -11.704 -14.369 -8.819 1.00 83.81 741 ASP A O 1
ATOM 5628 N N . HIS A 1 742 ? -11.415 -14.578 -6.601 1.00 91.75 742 HIS A N 1
ATOM 5629 C CA . HIS A 1 742 ? -11.787 -13.210 -6.249 1.00 91.75 742 HIS A CA 1
ATOM 5630 C C . HIS A 1 742 ? -10.754 -12.515 -5.364 1.00 91.75 742 HIS A C 1
ATOM 5632 O O . HIS A 1 742 ? -10.053 -13.131 -4.562 1.00 91.75 742 HIS A O 1
ATOM 5638 N N . ILE A 1 743 ? -10.737 -11.187 -5.470 1.00 95.12 743 ILE A N 1
ATOM 5639 C CA . ILE A 1 743 ? -10.055 -10.299 -4.536 1.00 95.12 743 ILE A CA 1
ATOM 5640 C C . ILE A 1 743 ? -11.111 -9.588 -3.696 1.00 95.12 743 ILE A C 1
ATOM 5642 O O . ILE A 1 743 ? -12.000 -8.909 -4.214 1.00 95.12 743 ILE A O 1
ATOM 5646 N N . HIS A 1 744 ? -10.996 -9.729 -2.387 1.00 95.62 744 HIS A N 1
ATOM 5647 C CA . HIS A 1 744 ? -11.852 -9.110 -1.393 1.00 95.62 744 HIS A CA 1
ATOM 5648 C C . HIS A 1 744 ? -11.152 -7.882 -0.833 1.00 95.62 744 HIS A C 1
ATOM 5650 O O . HIS A 1 744 ? -10.141 -8.004 -0.146 1.00 95.62 744 HIS A O 1
ATOM 5656 N N . ILE A 1 745 ? -11.690 -6.698 -1.105 1.00 96.25 745 ILE A N 1
ATOM 5657 C CA . ILE A 1 745 ? -11.219 -5.463 -0.480 1.00 96.25 745 ILE A CA 1
ATOM 5658 C C . ILE A 1 745 ? -11.850 -5.371 0.909 1.00 96.25 745 ILE A C 1
ATOM 5660 O O . ILE A 1 745 ? -13.075 -5.364 1.054 1.00 96.25 745 ILE A O 1
ATOM 5664 N N . VAL A 1 746 ? -11.002 -5.311 1.933 1.00 94.00 746 VAL A N 1
ATOM 5665 C CA . VAL A 1 746 ? -11.414 -5.275 3.345 1.00 94.00 746 VAL A CA 1
ATOM 5666 C C . VAL A 1 746 ? -11.265 -3.891 3.970 1.00 94.00 746 VAL A C 1
ATOM 5668 O O . VAL A 1 746 ? -11.911 -3.617 4.984 1.00 94.00 746 VAL A O 1
ATOM 5671 N N . GLN A 1 747 ? -10.483 -3.010 3.343 1.00 91.81 747 GLN A N 1
ATOM 5672 C CA . GLN A 1 747 ? -10.366 -1.596 3.692 1.00 91.81 747 GLN A CA 1
ATOM 5673 C C . GLN A 1 747 ? -9.911 -0.790 2.469 1.00 91.81 747 GLN A C 1
ATOM 5675 O O . GLN A 1 747 ? -9.114 -1.271 1.666 1.00 91.81 747 GLN A O 1
ATOM 5680 N N . LEU A 1 748 ? -10.391 0.448 2.347 1.00 92.50 748 LEU A N 1
ATOM 5681 C CA . LEU A 1 748 ? -9.902 1.426 1.377 1.00 92.50 748 LEU A CA 1
ATOM 5682 C C . LEU A 1 748 ? -9.856 2.799 2.042 1.00 92.50 748 LEU A C 1
ATOM 5684 O O . LEU A 1 748 ? -10.820 3.205 2.698 1.00 92.50 748 LEU A O 1
ATOM 5688 N N . ARG A 1 749 ? -8.748 3.519 1.869 1.00 88.31 749 ARG A N 1
ATOM 5689 C CA . ARG A 1 749 ? -8.589 4.887 2.373 1.00 88.31 749 ARG A CA 1
ATOM 5690 C C . ARG A 1 749 ? -7.674 5.728 1.479 1.00 88.31 749 ARG A C 1
ATOM 5692 O O . ARG A 1 749 ? -6.888 5.165 0.717 1.00 88.31 749 ARG A O 1
ATOM 5699 N N . PRO A 1 750 ? -7.736 7.066 1.570 1.00 86.12 750 PRO A N 1
ATOM 5700 C CA . PRO A 1 750 ? -6.720 7.927 0.977 1.00 86.12 750 PRO A CA 1
ATOM 5701 C C . PRO A 1 750 ? -5.323 7.569 1.498 1.00 86.12 750 PRO A C 1
ATOM 5703 O O . PRO A 1 750 ? -5.140 7.342 2.695 1.00 86.12 750 PRO A O 1
ATOM 5706 N N . TYR A 1 751 ? -4.334 7.534 0.607 1.00 84.44 751 TYR A N 1
ATOM 5707 C CA . TYR A 1 751 ? -2.937 7.372 0.996 1.00 84.44 751 TYR A CA 1
ATOM 5708 C C . TYR A 1 751 ? -2.320 8.752 1.236 1.00 84.44 751 TYR A C 1
ATOM 5710 O O . TYR A 1 751 ? -1.948 9.464 0.302 1.00 84.44 751 TYR A O 1
ATOM 5718 N N . SER A 1 752 ? -2.258 9.134 2.510 1.00 68.44 752 SER A N 1
ATOM 5719 C CA . SER A 1 752 ? -1.631 10.372 2.972 1.00 68.44 752 SER A CA 1
ATOM 5720 C C . SER A 1 752 ? -0.141 10.132 3.167 1.00 68.44 752 SER A C 1
ATOM 5722 O O . SER A 1 752 ? 0.259 9.408 4.080 1.00 68.44 752 SER A O 1
ATOM 5724 N N . ALA A 1 753 ? 0.674 10.720 2.302 1.00 52.09 753 ALA A N 1
ATOM 5725 C CA . ALA A 1 753 ? 2.113 10.546 2.301 1.00 52.09 753 ALA A CA 1
ATOM 5726 C C . ALA A 1 753 ? 2.778 11.833 1.828 1.00 52.09 753 ALA A C 1
ATOM 5728 O 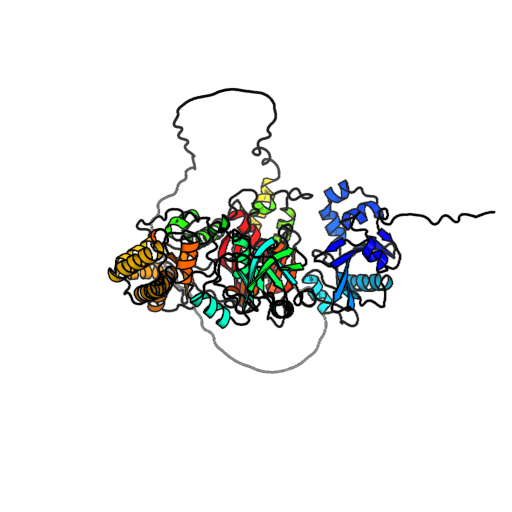O . ALA A 1 753 ? 2.158 12.578 1.044 1.00 52.09 753 ALA A O 1
#

Mean predicted aligned error: 13.48 Å

Radius of gyration: 31.85 Å; Cα contacts (8 Å, |Δi|>4): 1312; chains: 1; bounding box: 119×105×77 Å